Protein AF-0000000080771572 (afdb_homodimer)

Secondary structure (DSSP, 8-state):
-------HHHHHHHHHHHHHHHHHHHHHHHHHHHHHHHHHHHHHHHHHHHHHHHHHHHHHHHHHHTTSS-HHHHHHHHHHHHHH-EETTTEEEEEE-TT-BEEEESS-GGGTT-B-TT-B-TTS-BHHHHHHHHHTSTTSEEEEEEEEPPTT-SS-EEEEEEEEE-SSS--EEEEEEE-HHHHHHHHHHHHHHHHHHHHHHHHHHHHHHHHHHHHHHHHSS-HHHHHHHHHHHHTTB-SSPP-PPTT-TTSHHHHHHHHHHHHHHHHHHHHHHHHHHHHHHHHHHHHHHHHHHHHHHHHHHHHHHHHHHHHHHHHHHHHHHHHHHHHHHHHHHHHHHHHHHHHHHHHHHHHHHHHHHHHHHHHHHHHHHHHHHHHHHHHHHHHHHHHHHHHHHHHHHHHHHHTGGGGHHHHHHHHHHHHHHHHHHHHHHHHHHHHHHHHHHHHHHHHHHHHHHHHHHHHHHHHHHHHHHHHHHHHHHHHHHHHHHHHHHHHHHHHHHHHHHHHHHHHHHHHHHHHHHHHHHHHHHHHHHHHHHHHHHHHHHT-B---/-------HHHHHHHHHHHHHHHHHHHHHHHHHHHHHHHHHHHHHHHHHHHHHHHHHHHHHHHHHHTTSS-HHHHHHHHHHHHHH-EETTTEEEEEE-TT-BEEEESS-GGGTT-B-TT-B-TTS-BHHHHHHHHHTSTTSEEEEEEEEPPTT-SS-EEEEEEEEE-TTT--EEEEEEE-HHHHHHHHHHHHHHHHHHHHHHHHHHHHHHHHHHHHHHHHTS-HHHHHHHHHHHHTTB-SS---PPTT-TTSHHHHHHHHHHHHHHHHHHHHHHHHHHHHHHHHHHHHHHHHHHHHHHHHHHHHHHHHHHHHHHHHHHHHHHHHHHHHHHHHHHHHHHHHHHHHHHHHHHHHHHHHHHHHHHHHHHHHHHHHHHHHHHHHHHHHHHHHHHHHHHHHHHHHHHHTGGGGHHHHHHHHHHHHHHHHHHHHHHHHHHHHHHHHHHHHHHHHHHHHHHHHHHHHHHHHHHHHHHHHHHHHHHHHHHHHHHHHHHHHHHHHHHHHHHHHHHHHHHHHHHHHHHHHHHHHHHHHHHHHHHHHHHHHHHT-B---

Sequence (1094 aa):
MANAGLSLKTRLIGLMALVVVVVCGLGVVSVYNQRQVMLKDRQDKVRNLVQSAVGLVSSYEKMVESGKIGEADAKRMLSKALSAMHYEKADYFFAYDADWNYVAHGAKPELIGKNLAGVKDPNGVELKTLFQNAISSPGGGGYGEYVWSKPGFDQPQPKISYVTTTPKWHWIVGTGIYLDDVAAAFRHELLWLGGVLAAALLVLLGMGGMILRNVLSQLGGDPQDTVAVVKRIAAGHLDEEVAVKEGDGDSLMSAVGAMQRELERLVRDIIAGANQLSQVSSKVTGEAEAVGRGSEQQSAAATAMAASIEQLTVSVNHISDRSQDARNLANESGTLSKSGGAVIAEAVSEMRRINDAVDQTSGIITSLADKTQTISSIMQVIKDIADQTNLLALNAAIEAARAGEMGRGFAVVADEVRKLSERTAQATQEIASMIQDVQQGAEHSRHSMEEAVGRVKAGLDLAEQAGSEIARIQDSANGVVAVIGDISHALQEQSAASQAIAQHVEQIAHSATSNASASQSASQAIHNMHQLAANLRQLVSRFSVRGMANAGLSLKTRLIGLMALVVVVVCGLGVVSVYNQRQVMLKDRQDKVRNLVQSAVGLVSSYEKMVESGKIGEADAKRMLSKALSAMHYEKADYFFAYDADWNYVAHGAKPELIGKNLAGVKDPNGVELKTLFQNAISSPGGGGYGEYVWSKPGFDQPQPKISYVTTTPKWHWIVGTGIYLDDVAAAFRHELLWLGGVLAAALLVLLGMGGMILRNVLSQLGGDPQDTVAVVKRIAAGHLDEEVAVKEGDGDSLMSAVGAMQRELERLVRDIIAGANQLSQVSSKVTGEAEAVGRGSEQQSAAATAMAASIEQLTVSVNHISDRSQDARNLANESGTLSKSGGAVIAEAVSEMRRINDAVDQTSGIITSLADKTQTISSIMQVIKDIADQTNLLALNAAIEAARAGEMGRGFAVVADEVRKLSERTAQATQEIASMIQDVQQGAEHSRHSMEEAVGRVKAGLDLAEQAGSEIARIQDSANGVVAVIGDISHALQEQSAASQAIAQHVEQIAHSATSNASASQSASQAIHNMHQLAANLRQLVSRFSVRG

Structure (mmCIF, N/CA/C/O backbone):
data_AF-0000000080771572-model_v1
#
loop_
_entity.id
_entity.type
_entity.pdbx_description
1 polymer 'Probable methyl-accepting chemotaxis transducer'
#
loop_
_atom_site.group_PDB
_atom_site.id
_atom_site.type_symbol
_atom_site.label_atom_id
_atom_site.label_alt_id
_atom_site.label_comp_id
_atom_site.label_asym_id
_atom_site.label_entity_id
_atom_site.label_seq_id
_atom_site.pdbx_PDB_ins_code
_atom_site.Cartn_x
_atom_site.Cartn_y
_atom_site.Cartn_z
_atom_site.occupancy
_atom_site.B_iso_or_equiv
_atom_site.auth_seq_id
_atom_site.auth_comp_id
_atom_site.auth_asym_id
_atom_site.auth_atom_id
_atom_site.pdbx_PDB_model_num
ATOM 1 N N . MET A 1 1 ? 6.926 -69.938 -9.812 1 23.3 1 MET A N 1
ATOM 2 C CA . MET A 1 1 ? 8.086 -69.125 -10.086 1 23.3 1 MET A CA 1
ATOM 3 C C . MET A 1 1 ? 7.922 -68.375 -11.406 1 23.3 1 MET A C 1
ATOM 5 O O . MET A 1 1 ? 7.836 -69 -12.469 1 23.3 1 MET A O 1
ATOM 9 N N . ALA A 1 2 ? 7.09 -67.312 -11.414 1 39.38 2 ALA A N 1
ATOM 10 C CA . ALA A 1 2 ? 6.578 -66.188 -12.203 1 39.38 2 ALA A CA 1
ATOM 11 C C . ALA A 1 2 ? 7.668 -65.625 -13.102 1 39.38 2 ALA A C 1
ATOM 13 O O . ALA A 1 2 ? 8.578 -64.938 -12.625 1 39.38 2 ALA A O 1
ATOM 14 N N . ASN A 1 3 ? 8.328 -66.312 -13.953 1 34.78 3 ASN A N 1
ATOM 15 C CA . ASN A 1 3 ? 9.562 -66 -14.656 1 34.78 3 ASN A CA 1
ATOM 16 C C . ASN A 1 3 ? 9.461 -64.625 -15.352 1 34.78 3 ASN A C 1
ATOM 18 O O . ASN A 1 3 ? 8.789 -64.5 -16.375 1 34.78 3 ASN A O 1
ATOM 22 N N . ALA A 1 4 ? 9.469 -63.406 -14.93 1 49.19 4 ALA A N 1
ATOM 23 C CA . ALA A 1 4 ? 9.281 -61.969 -14.734 1 49.19 4 ALA A CA 1
ATOM 24 C C . ALA A 1 4 ? 10.016 -61.188 -15.812 1 49.19 4 ALA A C 1
ATOM 26 O O . ALA A 1 4 ? 9.539 -60.125 -16.234 1 49.19 4 ALA A O 1
ATOM 27 N N . GLY A 1 5 ? 11.336 -61.5 -16.156 1 52.34 5 GLY A N 1
ATOM 28 C CA . GLY A 1 5 ? 12.312 -60.594 -16.719 1 52.34 5 GLY A CA 1
ATOM 29 C C . GLY A 1 5 ? 12.391 -60.656 -18.234 1 52.34 5 GLY A C 1
ATOM 30 O O . GLY A 1 5 ? 13.195 -59.969 -18.859 1 52.34 5 GLY A O 1
ATOM 31 N N . LEU A 1 6 ? 11.836 -61.531 -18.891 1 59.91 6 LEU A N 1
ATOM 32 C CA . LEU A 1 6 ? 12.203 -61.594 -20.297 1 59.91 6 LEU A CA 1
ATOM 33 C C . LEU A 1 6 ? 11.375 -60.656 -21.141 1 59.91 6 LEU A C 1
ATOM 35 O O . LEU A 1 6 ? 10.172 -60.469 -20.891 1 59.91 6 LEU A O 1
ATOM 39 N N . SER A 1 7 ? 12.078 -60.031 -22.047 1 69.38 7 SER A N 1
ATOM 40 C CA . SER A 1 7 ? 11.469 -59.062 -22.969 1 69.38 7 SER A CA 1
ATOM 41 C C . SER A 1 7 ? 10.406 -59.75 -23.828 1 69.38 7 SER A C 1
ATOM 43 O O . SER A 1 7 ? 10.398 -60.969 -23.969 1 69.38 7 SER A O 1
ATOM 45 N N . LEU A 1 8 ? 9.352 -59.125 -24.141 1 73.12 8 LEU A N 1
ATOM 46 C CA . LEU A 1 8 ? 8.328 -59.625 -25.062 1 73.12 8 LEU A CA 1
ATOM 47 C C . LEU A 1 8 ? 8.969 -60.25 -26.281 1 73.12 8 LEU A C 1
ATOM 49 O O . LEU A 1 8 ? 8.5 -61.281 -26.766 1 73.12 8 LEU A O 1
ATOM 53 N N . LYS A 1 9 ? 10.031 -59.719 -26.719 1 72.69 9 LYS A N 1
ATOM 54 C CA . LYS A 1 9 ? 10.758 -60.281 -27.859 1 72.69 9 LYS A CA 1
ATOM 55 C C . LYS A 1 9 ? 11.281 -61.656 -27.562 1 72.69 9 LYS A C 1
ATOM 57 O O . LYS A 1 9 ? 11.109 -62.594 -28.375 1 72.69 9 LYS A O 1
ATOM 62 N N . THR A 1 10 ? 11.805 -61.781 -26.422 1 75 10 THR A N 1
ATOM 63 C CA . THR A 1 10 ? 12.398 -63.062 -26.062 1 75 10 THR A CA 1
ATOM 64 C C . THR A 1 10 ? 11.312 -64.125 -25.875 1 75 10 THR A C 1
ATOM 66 O O . THR A 1 10 ? 11.492 -65.312 -26.266 1 75 10 THR A O 1
ATOM 69 N N . ARG A 1 11 ? 10.234 -63.594 -25.391 1 73.81 11 ARG A N 1
ATOM 70 C CA . ARG A 1 11 ? 9.156 -64.562 -25.141 1 73.81 11 ARG A CA 1
ATOM 71 C C . ARG A 1 11 ? 8.523 -65 -26.453 1 73.81 11 ARG A C 1
ATOM 73 O O . ARG A 1 11 ? 8.211 -66.188 -26.625 1 73.81 11 ARG A O 1
ATOM 80 N N . LEU A 1 12 ? 8.414 -64.125 -27.312 1 74.88 12 LEU A N 1
ATOM 81 C CA . LEU A 1 12 ? 7.809 -64.438 -28.594 1 74.88 12 LEU A CA 1
ATOM 82 C C . LEU A 1 12 ? 8.75 -65.312 -29.438 1 74.88 12 LEU A C 1
ATOM 84 O O . LEU A 1 12 ? 8.305 -66.25 -30.094 1 74.88 12 LEU A O 1
ATOM 88 N N . ILE A 1 13 ? 9.969 -65 -29.328 1 75.25 13 ILE A N 1
ATOM 89 C CA . ILE A 1 13 ? 10.961 -65.812 -30.031 1 75.25 13 ILE A CA 1
ATOM 90 C C . ILE A 1 13 ? 11.008 -67.188 -29.438 1 75.25 13 ILE A C 1
ATOM 92 O O . ILE A 1 13 ? 11.125 -68.188 -30.172 1 75.25 13 ILE A O 1
ATOM 96 N N . GLY A 1 14 ? 10.898 -67.25 -28.141 1 74.25 14 GLY A N 1
ATOM 97 C CA . GLY A 1 14 ? 10.852 -68.562 -27.5 1 74.25 14 GLY A CA 1
ATOM 98 C C . GLY A 1 14 ? 9.672 -69.375 -27.938 1 74.25 14 GLY A C 1
ATOM 99 O O . GLY A 1 14 ? 9.812 -70.625 -28.172 1 74.25 14 GLY A O 1
ATOM 100 N N . LEU A 1 15 ? 8.617 -68.688 -28.047 1 74.81 15 LEU A N 1
ATOM 101 C CA . LEU A 1 15 ? 7.418 -69.438 -28.5 1 74.81 15 LEU A CA 1
ATOM 102 C C . LEU A 1 15 ? 7.59 -69.938 -29.938 1 74.81 15 LEU A C 1
ATOM 104 O O . LEU A 1 15 ? 7.207 -71.062 -30.25 1 74.81 15 LEU A O 1
ATOM 108 N N . MET A 1 16 ? 8.172 -69.125 -30.734 1 75.38 16 MET A N 1
ATOM 109 C CA . MET A 1 16 ? 8.406 -69.5 -32.125 1 75.38 16 MET A CA 1
ATOM 110 C C . MET A 1 16 ? 9.383 -70.625 -32.219 1 75.38 16 MET A C 1
ATOM 112 O O . MET A 1 16 ? 9.18 -71.562 -33 1 75.38 16 MET A O 1
ATOM 116 N N . ALA A 1 17 ? 10.367 -70.625 -31.406 1 75.81 17 ALA A N 1
ATOM 117 C CA . ALA A 1 17 ? 11.359 -71.688 -31.391 1 75.81 17 ALA A CA 1
ATOM 118 C C . ALA A 1 17 ? 10.727 -73 -30.938 1 75.81 17 ALA A C 1
ATOM 120 O O . ALA A 1 17 ? 11.016 -74.062 -31.5 1 75.81 17 ALA A O 1
ATOM 121 N N . LEU A 1 18 ? 9.883 -72.875 -30.062 1 76.25 18 LEU A N 1
ATOM 122 C CA . LEU A 1 18 ? 9.211 -74.062 -29.547 1 76.25 18 LEU A CA 1
ATOM 123 C C . LEU A 1 18 ? 8.328 -74.688 -30.625 1 76.25 18 LEU A C 1
ATOM 125 O O . LEU A 1 18 ? 8.281 -75.938 -30.766 1 76.25 18 LEU A O 1
ATOM 129 N N . VAL A 1 19 ? 7.668 -73.875 -31.344 1 75.19 19 VAL A N 1
ATOM 130 C CA . VAL A 1 19 ? 6.801 -74.312 -32.438 1 75.19 19 VAL A CA 1
ATOM 131 C C . VAL A 1 19 ? 7.633 -75.062 -33.469 1 75.19 19 VAL A C 1
ATOM 133 O O . VAL A 1 19 ? 7.246 -76.125 -33.969 1 75.19 19 VAL A O 1
ATOM 136 N N . VAL A 1 20 ? 8.812 -74.562 -33.75 1 75.56 20 VAL A N 1
ATOM 137 C CA . VAL A 1 20 ? 9.695 -75.125 -34.75 1 75.56 20 VAL A CA 1
ATOM 138 C C . VAL A 1 20 ? 10.172 -76.5 -34.281 1 75.56 20 VAL A C 1
ATOM 140 O O . VAL A 1 20 ? 10.188 -77.5 -35.062 1 75.56 20 VAL A O 1
ATOM 143 N N . VAL A 1 21 ? 10.422 -76.625 -33.062 1 77 21 VAL A N 1
ATOM 144 C CA . VAL A 1 21 ? 10.938 -77.875 -32.5 1 77 21 VAL A CA 1
ATOM 145 C C . VAL A 1 21 ? 9.852 -78.938 -32.531 1 77 21 VAL A C 1
ATOM 147 O O . VAL A 1 21 ? 10.117 -80.125 -32.875 1 77 21 VAL A O 1
ATOM 150 N N . VAL A 1 22 ? 8.648 -78.5 -32.25 1 74.56 22 VAL A N 1
ATOM 151 C CA . VAL A 1 22 ? 7.543 -79.438 -32.219 1 74.56 22 VAL A CA 1
ATOM 152 C C . VAL A 1 22 ? 7.219 -79.938 -33.625 1 74.56 22 VAL A C 1
ATOM 154 O O . VAL A 1 22 ? 7.035 -81.125 -33.844 1 74.56 22 VAL A O 1
ATOM 157 N N . VAL A 1 23 ? 7.227 -79 -34.531 1 74.06 23 VAL A N 1
ATOM 158 C CA . VAL A 1 23 ? 6.887 -79.375 -35.906 1 74.06 23 VAL A CA 1
ATOM 159 C C . VAL A 1 23 ? 7.984 -80.25 -36.531 1 74.06 23 VAL A C 1
ATOM 161 O O . VAL A 1 23 ? 7.699 -81.25 -37.188 1 74.06 23 VAL A O 1
ATOM 164 N N . CYS A 1 24 ? 9.25 -79.938 -36.219 1 75.38 24 CYS A N 1
ATOM 165 C CA . CYS A 1 24 ? 10.375 -80.688 -36.688 1 75.38 24 CYS A CA 1
ATOM 166 C C . CYS A 1 24 ? 10.391 -82.062 -36.031 1 75.38 24 CYS A C 1
ATOM 168 O O . CYS A 1 24 ? 10.641 -83.062 -36.719 1 75.38 24 CYS A O 1
ATOM 170 N N . GLY A 1 25 ? 10.094 -82.125 -34.812 1 76.31 25 GLY A N 1
ATOM 171 C CA . GLY A 1 25 ? 10.039 -83.438 -34.125 1 76.31 25 GLY A CA 1
ATOM 172 C C . GLY A 1 25 ? 8.969 -84.375 -34.656 1 76.31 25 GLY A C 1
ATOM 173 O O . GLY A 1 25 ? 9.219 -85.562 -34.875 1 76.31 25 GLY A O 1
ATOM 174 N N . LEU A 1 26 ? 7.891 -83.75 -35 1 74.31 26 LEU A N 1
ATOM 175 C CA . LEU A 1 26 ? 6.797 -84.5 -35.594 1 74.31 26 LEU A CA 1
ATOM 176 C C . LEU A 1 26 ? 7.168 -85.062 -36.969 1 74.31 26 LEU A C 1
ATOM 178 O O . LEU A 1 26 ? 6.828 -86.188 -37.312 1 74.31 26 LEU A O 1
ATOM 182 N N . GLY A 1 27 ? 7.875 -84.188 -37.656 1 73.56 27 GLY A N 1
ATOM 183 C CA . GLY A 1 27 ? 8.328 -84.625 -38.969 1 73.56 27 GLY A CA 1
ATOM 184 C C . GLY A 1 27 ? 9.305 -85.75 -38.938 1 73.56 27 GLY A C 1
ATOM 185 O O . GLY A 1 27 ? 9.156 -86.688 -39.719 1 73.56 27 GLY A O 1
ATOM 186 N N . VAL A 1 28 ? 10.172 -85.812 -38 1 76.31 28 VAL A N 1
ATOM 187 C CA . VAL A 1 28 ? 11.203 -86.812 -37.875 1 76.31 28 VAL A CA 1
ATOM 188 C C . VAL A 1 28 ? 10.578 -88.125 -37.438 1 76.31 28 VAL A C 1
ATOM 190 O O . VAL A 1 28 ? 10.891 -89.188 -38 1 76.31 28 VAL A O 1
ATOM 193 N N . VAL A 1 29 ? 9.672 -88.062 -36.594 1 76.06 29 VAL A N 1
ATOM 194 C CA . VAL A 1 29 ? 9.031 -89.25 -36.094 1 76.06 29 VAL A CA 1
ATOM 195 C C . VAL A 1 29 ? 8.188 -89.875 -37.188 1 76.06 29 VAL A C 1
ATOM 197 O O . VAL A 1 29 ? 8.18 -91.125 -37.344 1 76.06 29 VAL A O 1
ATOM 200 N N . SER A 1 30 ? 7.625 -89 -37.969 1 74.88 30 SER A N 1
ATOM 201 C CA . SER A 1 30 ? 6.762 -89.5 -39.062 1 74.88 30 SER A CA 1
ATOM 202 C C . SER A 1 30 ? 7.566 -90.25 -40.125 1 74.88 30 SER A C 1
ATOM 204 O O . SER A 1 30 ? 7.168 -91.312 -40.562 1 74.88 30 SER A O 1
ATOM 206 N N . VAL A 1 31 ? 8.75 -89.75 -40.406 1 75.44 31 VAL A N 1
ATOM 207 C CA . VAL A 1 31 ? 9.578 -90.375 -41.438 1 75.44 31 VAL A CA 1
ATOM 208 C C . VAL A 1 31 ? 10.195 -91.625 -40.938 1 75.44 31 VAL A C 1
ATOM 210 O O . VAL A 1 31 ? 10.281 -92.625 -41.656 1 75.44 31 VAL A O 1
ATOM 213 N N . TYR A 1 32 ? 10.516 -91.625 -39.688 1 77.88 32 TYR A N 1
ATOM 214 C CA . TYR A 1 32 ? 11.125 -92.812 -39.094 1 77.88 32 TYR A CA 1
ATOM 215 C C . TYR A 1 32 ? 10.133 -94 -39.031 1 77.88 32 TYR A C 1
ATOM 217 O O . TYR A 1 32 ? 10.461 -95.125 -39.406 1 77.88 32 TYR A O 1
ATOM 225 N N . ASN A 1 33 ? 8.945 -93.625 -38.688 1 76.62 33 ASN A N 1
ATOM 226 C CA . ASN A 1 33 ? 7.91 -94.688 -38.594 1 76.62 33 ASN A CA 1
ATOM 227 C C . ASN A 1 33 ? 7.551 -95.25 -39.969 1 76.62 33 ASN A C 1
ATOM 229 O O . ASN A 1 33 ? 7.309 -96.438 -40.125 1 76.62 33 ASN A O 1
ATOM 233 N N . GLN A 1 34 ? 7.625 -94.5 -40.906 1 75.62 34 GLN A N 1
ATOM 234 C CA . GLN A 1 34 ? 7.305 -94.875 -42.281 1 75.62 34 GLN A CA 1
ATOM 235 C C . GLN A 1 34 ? 8.359 -95.875 -42.812 1 75.62 34 GLN A C 1
ATOM 237 O O . GLN A 1 34 ? 8.023 -96.875 -43.469 1 75.62 34 GLN A O 1
ATOM 242 N N . ARG A 1 35 ? 9.547 -95.562 -42.469 1 79.06 35 ARG A N 1
ATOM 243 C CA . ARG A 1 35 ? 10.641 -96.438 -42.906 1 79.06 35 ARG A CA 1
ATOM 244 C C . ARG A 1 35 ? 10.547 -97.812 -42.281 1 79.06 35 ARG A C 1
ATOM 246 O O . ARG A 1 35 ? 10.734 -98.812 -42.969 1 79.06 35 ARG A O 1
ATOM 253 N N . GLN A 1 36 ? 10.133 -97.875 -41.094 1 79.69 36 GLN A N 1
ATOM 254 C CA . GLN A 1 36 ? 10.047 -99.125 -40.406 1 79.69 36 GLN A CA 1
ATOM 255 C C . GLN A 1 36 ? 8.922 -100 -40.938 1 79.69 36 GLN A C 1
ATOM 257 O O . GLN A 1 36 ? 9.086 -101.188 -41.125 1 79.69 36 GLN A O 1
ATOM 262 N N . VAL A 1 37 ? 7.914 -99.312 -41.281 1 78.94 37 VAL A N 1
ATOM 263 C CA . VAL A 1 37 ? 6.754 -100 -41.812 1 78.94 37 VAL A CA 1
ATOM 264 C C . VAL A 1 37 ? 7.059 -100.562 -43.188 1 78.94 37 VAL A C 1
ATOM 266 O O . VAL A 1 37 ? 6.727 -101.688 -43.5 1 78.94 37 VAL A O 1
ATOM 269 N N . MET A 1 38 ? 7.758 -99.875 -43.969 1 81.44 38 MET A N 1
ATOM 270 C CA . MET A 1 38 ? 8.109 -100.25 -45.344 1 81.44 38 MET A CA 1
ATOM 271 C C . MET A 1 38 ? 9.055 -101.438 -45.312 1 81.44 38 MET A C 1
ATOM 273 O O . MET A 1 38 ? 8.883 -102.375 -46.094 1 81.44 38 MET A O 1
ATOM 277 N N . LEU A 1 39 ? 9.953 -101.438 -44.375 1 84.75 39 LEU A N 1
ATOM 278 C CA . LEU A 1 39 ? 10.914 -102.562 -44.281 1 84.75 39 LEU A CA 1
ATOM 279 C C . LEU A 1 39 ? 10.242 -103.812 -43.812 1 84.75 39 LEU A C 1
ATOM 281 O O . LEU A 1 39 ? 10.516 -104.938 -44.312 1 84.75 39 LEU A O 1
ATOM 285 N N . LYS A 1 40 ? 9.367 -103.688 -42.938 1 86.31 40 LYS A N 1
ATOM 286 C CA . LYS A 1 40 ? 8.648 -104.812 -42.438 1 86.31 40 LYS A CA 1
ATOM 287 C C . LYS A 1 40 ? 7.766 -105.5 -43.5 1 86.31 40 LYS A C 1
ATOM 289 O O . LYS A 1 40 ? 7.695 -106.688 -43.625 1 86.31 40 LYS A O 1
ATOM 294 N N . ASP A 1 41 ? 7.258 -104.625 -44.25 1 84.75 41 ASP A N 1
ATOM 295 C CA . ASP A 1 41 ? 6.395 -105.062 -45.312 1 84.75 41 ASP A CA 1
ATOM 296 C C . ASP A 1 41 ? 7.199 -105.875 -46.375 1 84.75 41 ASP A C 1
ATOM 298 O O . ASP A 1 41 ? 6.75 -106.875 -46.875 1 84.75 41 ASP A O 1
ATOM 302 N N . ARG A 1 42 ? 8.383 -105.438 -46.594 1 87.06 42 ARG A N 1
ATOM 303 C CA . ARG A 1 42 ? 9.258 -106.125 -47.562 1 87.06 42 ARG A CA 1
ATOM 304 C C . ARG A 1 42 ? 9.734 -107.438 -47.031 1 87.06 42 ARG A C 1
ATOM 306 O O . ARG A 1 42 ? 9.797 -108.438 -47.75 1 87.06 42 ARG A O 1
ATOM 313 N N . GLN A 1 43 ? 9.945 -107.5 -45.844 1 90.12 43 GLN A N 1
ATOM 314 C CA . GLN A 1 43 ? 10.367 -108.75 -45.188 1 90.12 43 GLN A CA 1
ATOM 315 C C . GLN A 1 43 ? 9.25 -109.812 -45.219 1 90.12 43 GLN A C 1
ATOM 317 O O . GLN A 1 43 ? 9.484 -110.938 -45.562 1 90.12 43 GLN A O 1
ATOM 322 N N . ASP A 1 44 ? 8.133 -109.25 -44.969 1 89.5 44 ASP A N 1
ATOM 323 C CA . ASP A 1 44 ? 6.996 -110.188 -44.969 1 89.5 44 ASP A CA 1
ATOM 324 C C . ASP A 1 44 ? 6.75 -110.75 -46.375 1 89.5 44 ASP A C 1
ATOM 326 O O . ASP A 1 44 ? 6.422 -111.938 -46.531 1 89.5 44 ASP A O 1
ATOM 330 N N . LYS A 1 45 ? 6.969 -109.938 -47.281 1 90.75 45 LYS A N 1
ATOM 331 C CA . LYS A 1 45 ? 6.777 -110.375 -48.688 1 90.75 45 LYS A CA 1
ATOM 332 C C . LYS A 1 45 ? 7.73 -111.5 -49.062 1 90.75 45 LYS A C 1
ATOM 334 O O . LYS A 1 45 ? 7.305 -112.5 -49.594 1 90.75 45 LYS A O 1
ATOM 339 N N . VAL A 1 46 ? 8.938 -111.375 -48.75 1 93 46 VAL A N 1
ATOM 340 C CA . VAL A 1 46 ? 9.953 -112.375 -49.125 1 93 46 VAL A CA 1
ATOM 341 C C . VAL A 1 46 ? 9.711 -113.688 -48.344 1 93 46 VAL A C 1
ATOM 343 O O . VAL A 1 46 ? 9.812 -114.75 -48.906 1 93 46 VAL A O 1
ATOM 346 N N . ARG A 1 47 ? 9.344 -113.562 -47.219 1 94.25 47 ARG A N 1
ATOM 347 C CA . ARG A 1 47 ? 9.055 -114.688 -46.375 1 94.25 47 ARG A CA 1
ATOM 348 C C . ARG A 1 47 ? 7.891 -115.5 -46.969 1 94.25 47 ARG A C 1
ATOM 350 O O . ARG A 1 47 ? 7.973 -116.75 -47.062 1 94.25 47 ARG A O 1
ATOM 357 N N . ASN A 1 48 ? 6.934 -114.75 -47.344 1 93.75 48 ASN A N 1
ATOM 358 C CA . ASN A 1 48 ? 5.742 -115.438 -47.844 1 93.75 48 ASN A CA 1
ATOM 359 C C . ASN A 1 48 ? 6.02 -116.125 -49.188 1 93.75 48 ASN A C 1
ATOM 361 O O . ASN A 1 48 ? 5.496 -117.188 -49.469 1 93.75 48 ASN A O 1
ATOM 365 N N . LEU A 1 49 ? 6.84 -115.562 -49.906 1 94.56 49 LEU A N 1
ATOM 366 C CA . LEU A 1 49 ? 7.242 -116.188 -51.188 1 94.56 49 LEU A CA 1
ATOM 367 C C . LEU A 1 49 ? 7.996 -117.5 -50.969 1 94.56 49 LEU A C 1
ATOM 369 O O . LEU A 1 49 ? 7.699 -118.5 -51.625 1 94.56 49 LEU A O 1
ATOM 373 N N . VAL A 1 50 ? 8.82 -117.5 -50.062 1 95.12 50 VAL A N 1
ATOM 374 C CA . VAL A 1 50 ? 9.633 -118.688 -49.781 1 95.12 50 VAL A CA 1
ATOM 375 C C . VAL A 1 50 ? 8.758 -119.75 -49.156 1 95.12 50 VAL A C 1
ATOM 377 O O . VAL A 1 50 ? 8.883 -120.938 -49.531 1 95.12 50 VAL A O 1
ATOM 380 N N . GLN A 1 51 ? 7.895 -119.375 -48.344 1 93.5 51 GLN A N 1
ATOM 381 C CA . GLN A 1 51 ? 6.984 -120.312 -47.719 1 93.5 51 GLN A CA 1
ATOM 382 C C . GLN A 1 51 ? 6.141 -121 -48.781 1 93.5 51 GLN A C 1
ATOM 384 O O . GLN A 1 51 ? 5.91 -122.25 -48.688 1 93.5 51 GLN A O 1
ATOM 389 N N . SER A 1 52 ? 5.785 -120.312 -49.688 1 92.5 52 SER A N 1
ATOM 390 C CA . SER A 1 52 ? 5.023 -120.875 -50.781 1 92.5 52 SER A CA 1
ATOM 391 C C . SER A 1 52 ? 5.859 -121.875 -51.562 1 92.5 52 SER A C 1
ATOM 393 O O . SER A 1 52 ? 5.379 -122.938 -51.938 1 92.5 52 SER A O 1
ATOM 395 N N . ALA A 1 53 ? 7.051 -121.562 -51.781 1 93.81 53 ALA A N 1
ATOM 396 C CA . ALA A 1 53 ? 7.957 -122.438 -52.531 1 93.81 53 ALA A CA 1
ATOM 397 C C . ALA A 1 53 ? 8.242 -123.688 -51.75 1 93.81 53 ALA A C 1
ATOM 399 O O . ALA A 1 53 ? 8.328 -124.812 -52.312 1 93.81 53 ALA A O 1
ATOM 400 N N . VAL A 1 54 ? 8.336 -123.562 -50.531 1 93.88 54 VAL A N 1
ATOM 401 C CA . VAL A 1 54 ? 8.578 -124.75 -49.656 1 93.88 54 VAL A CA 1
ATOM 402 C C . VAL A 1 54 ? 7.367 -125.688 -49.688 1 93.88 54 VAL A C 1
ATOM 404 O O . VAL A 1 54 ? 7.512 -126.875 -49.656 1 93.88 54 VAL A O 1
ATOM 407 N N . GLY A 1 55 ? 6.23 -125.062 -49.719 1 90.06 55 GLY A N 1
ATOM 408 C CA . GLY A 1 55 ? 5.027 -125.875 -49.875 1 90.06 55 GLY A CA 1
ATOM 409 C C . GLY A 1 55 ? 5.051 -126.688 -51.125 1 90.06 55 GLY A C 1
ATOM 410 O O . GLY A 1 55 ? 4.617 -127.875 -51.125 1 90.06 55 GLY A O 1
ATOM 411 N N . LEU A 1 56 ? 5.66 -126.188 -52.125 1 91.31 56 LEU A N 1
ATOM 412 C CA . LEU A 1 56 ? 5.836 -126.875 -53.375 1 91.31 56 LEU A CA 1
ATOM 413 C C . LEU A 1 56 ? 6.797 -128.125 -53.219 1 91.31 56 LEU A C 1
ATOM 415 O O . LEU A 1 56 ? 6.488 -129.25 -53.594 1 91.31 56 LEU A O 1
ATOM 419 N N . VAL A 1 57 ? 7.836 -127.875 -52.594 1 93 57 VAL A N 1
ATOM 420 C CA . VAL A 1 57 ? 8.844 -128.875 -52.375 1 93 57 VAL A CA 1
ATOM 421 C C . VAL A 1 57 ? 8.266 -130 -51.5 1 93 57 VAL A C 1
ATOM 423 O O . VAL A 1 57 ? 8.445 -131.125 -51.781 1 93 57 VAL A O 1
ATOM 426 N N . SER A 1 58 ? 7.59 -129.625 -50.562 1 91.94 58 SER A N 1
ATOM 427 C CA . SER A 1 58 ? 6.992 -130.625 -49.625 1 91.94 58 SER A CA 1
ATOM 428 C C . SER A 1 58 ? 5.977 -131.5 -50.344 1 91.94 58 SER A C 1
ATOM 430 O O . SER A 1 58 ? 5.848 -132.625 -50 1 91.94 58 SER A O 1
ATOM 432 N N . SER A 1 59 ? 5.367 -130.875 -51.25 1 91.19 59 SER A N 1
ATOM 433 C CA . SER A 1 59 ? 4.41 -131.75 -52 1 91.19 59 SER A CA 1
ATOM 434 C C . SER A 1 59 ? 5.113 -132.75 -52.812 1 91.19 59 SER A C 1
ATOM 436 O O . SER A 1 59 ? 4.625 -133.875 -52.906 1 91.19 59 SER A O 1
ATOM 438 N N . TYR A 1 60 ? 6.227 -132.5 -53.281 1 92.12 60 TYR A N 1
ATOM 439 C CA . TYR A 1 60 ? 7.012 -133.5 -54.031 1 92.12 60 TYR A CA 1
ATOM 440 C C . TYR A 1 60 ? 7.629 -134.5 -53.125 1 92.12 60 TYR A C 1
ATOM 442 O O . TYR A 1 60 ? 7.703 -135.75 -53.438 1 92.12 60 TYR A O 1
ATOM 450 N N . GLU A 1 61 ? 7.941 -134.125 -51.969 1 93 61 GLU A N 1
ATOM 451 C CA . GLU A 1 61 ? 8.445 -135 -50.969 1 93 61 GLU A CA 1
ATOM 452 C C . GLU A 1 61 ? 7.387 -136 -50.594 1 93 61 GLU A C 1
ATOM 454 O O . GLU A 1 61 ? 7.684 -137.25 -50.469 1 93 61 GLU A O 1
ATOM 459 N N . LYS A 1 62 ? 6.281 -135.625 -50.562 1 91.06 62 LYS A N 1
ATOM 460 C CA . LYS A 1 62 ? 5.172 -136.5 -50.219 1 91.06 62 LYS A CA 1
ATOM 461 C C . LYS A 1 62 ? 4.832 -137.5 -51.344 1 91.06 62 LYS A C 1
ATOM 463 O O . LYS A 1 62 ? 4.512 -138.625 -51.125 1 91.06 62 LYS A O 1
ATOM 468 N N . MET A 1 63 ? 5.031 -137 -52.469 1 90.38 63 MET A N 1
ATOM 469 C CA . MET A 1 63 ? 4.77 -137.75 -53.625 1 90.38 63 MET A CA 1
ATOM 470 C C . MET A 1 63 ? 5.809 -138.875 -53.75 1 90.38 63 MET A C 1
ATOM 472 O O . MET A 1 63 ? 5.484 -140 -54.125 1 90.38 63 MET A O 1
ATOM 476 N N . VAL A 1 64 ? 6.938 -138.625 -53.406 1 92.19 64 VAL A N 1
ATOM 477 C CA . VAL A 1 64 ? 8.008 -139.625 -53.406 1 92.19 64 VAL A CA 1
ATOM 478 C C . VAL A 1 64 ? 7.789 -140.625 -52.281 1 92.19 64 VAL A C 1
ATOM 480 O O . VAL A 1 64 ? 7.965 -141.875 -52.5 1 92.19 64 VAL A O 1
ATOM 483 N N . GLU A 1 65 ? 7.359 -140.25 -51.25 1 92 65 GLU A N 1
ATOM 484 C CA . GLU A 1 65 ? 7.098 -141.125 -50.094 1 92 65 GLU A CA 1
ATOM 485 C C . GLU A 1 65 ? 5.938 -142 -50.375 1 92 65 GLU A C 1
ATOM 487 O O . GLU A 1 65 ? 5.941 -143.25 -49.938 1 92 65 GLU A O 1
ATOM 492 N N . SER A 1 66 ? 5.078 -141.625 -51.188 1 89.94 66 SER A N 1
ATOM 493 C CA . SER A 1 66 ? 3.906 -142.375 -51.5 1 89.94 66 SER A CA 1
ATOM 494 C C . SER A 1 66 ? 4.16 -143.25 -52.719 1 89.94 66 SER A C 1
ATOM 496 O O . SER A 1 66 ? 3.283 -144.125 -53.125 1 89.94 66 SER A O 1
ATOM 498 N N . GLY A 1 67 ? 5.312 -143.25 -53.438 1 86.44 67 GLY A N 1
ATOM 499 C CA . GLY A 1 67 ? 5.73 -144 -54.5 1 86.44 67 GLY A CA 1
ATOM 500 C C . GLY A 1 67 ? 5.184 -143.625 -55.844 1 86.44 67 GLY A C 1
ATOM 501 O O . GLY A 1 67 ? 5.254 -144.375 -56.844 1 86.44 67 GLY A O 1
ATOM 502 N N . LYS A 1 68 ? 4.699 -142.625 -55.969 1 85 68 LYS A N 1
ATOM 503 C CA . LYS A 1 68 ? 4.059 -142.125 -57.188 1 85 68 LYS A CA 1
ATOM 504 C C . LYS A 1 68 ? 5.094 -141.625 -58.219 1 85 68 LYS A C 1
ATOM 506 O O . LYS A 1 68 ? 4.859 -141.75 -59.438 1 85 68 LYS A O 1
ATOM 511 N N . ILE A 1 69 ? 6.293 -141.25 -57.656 1 87.38 69 ILE A N 1
ATOM 512 C CA . ILE A 1 69 ? 7.367 -140.75 -58.562 1 87.38 69 ILE A CA 1
ATOM 513 C C . ILE A 1 69 ? 8.719 -141.125 -57.938 1 87.38 69 ILE A C 1
ATOM 515 O O . ILE A 1 69 ? 8.852 -141.125 -56.688 1 87.38 69 ILE A O 1
ATOM 519 N N . GLY A 1 70 ? 9.664 -141.375 -58.781 1 89.81 70 GLY A N 1
ATOM 520 C CA . GLY A 1 70 ? 11.008 -141.625 -58.281 1 89.81 70 GLY A CA 1
ATOM 521 C C . GLY A 1 70 ? 11.695 -140.5 -57.75 1 89.81 70 GLY A C 1
ATOM 522 O O . GLY A 1 70 ? 11.453 -139.375 -58.25 1 89.81 70 GLY A O 1
ATOM 523 N N . GLU A 1 71 ? 12.484 -140.625 -56.875 1 92.81 71 GLU A N 1
ATOM 524 C CA . GLU A 1 71 ? 13.141 -139.5 -56.219 1 92.81 71 GLU A CA 1
ATOM 525 C C . GLU A 1 71 ? 13.977 -138.625 -57.188 1 92.81 71 GLU A C 1
ATOM 527 O O . GLU A 1 71 ? 13.945 -137.375 -57.156 1 92.81 71 GLU A O 1
ATOM 532 N N . ALA A 1 72 ? 14.719 -139.375 -58.031 1 89.62 72 ALA A N 1
ATOM 533 C CA . ALA A 1 72 ? 15.562 -138.625 -59 1 89.62 72 ALA A CA 1
ATOM 534 C C . ALA A 1 72 ? 14.727 -137.875 -59.969 1 89.62 72 ALA A C 1
ATOM 536 O O . ALA A 1 72 ? 15.07 -136.625 -60.281 1 89.62 72 ALA A O 1
ATOM 537 N N . ASP A 1 73 ? 13.68 -138.25 -60.344 1 89.5 73 ASP A N 1
ATOM 538 C CA . ASP A 1 73 ? 12.797 -137.625 -61.281 1 89.5 73 ASP A CA 1
ATOM 539 C C . ASP A 1 73 ? 12.102 -136.375 -60.594 1 89.5 73 ASP A C 1
ATOM 541 O O . ASP A 1 73 ? 11.961 -135.375 -61.188 1 89.5 73 ASP A O 1
ATOM 545 N N . ALA A 1 74 ? 11.75 -136.75 -59.406 1 91.19 74 ALA A N 1
ATOM 546 C CA . ALA A 1 74 ? 11.102 -135.625 -58.594 1 91.19 74 ALA A CA 1
ATOM 547 C C . ALA A 1 74 ? 12.031 -134.5 -58.406 1 91.19 74 ALA A C 1
ATOM 549 O O . ALA A 1 74 ? 11.617 -133.375 -58.625 1 91.19 74 ALA A O 1
ATOM 550 N N . LYS A 1 75 ? 13.203 -134.75 -58.094 1 93.75 75 LYS A N 1
ATOM 551 C CA . LYS A 1 75 ? 14.18 -133.625 -57.875 1 93.75 75 LYS A CA 1
ATOM 552 C C . LYS A 1 75 ? 14.492 -132.875 -59.156 1 93.75 75 LYS A C 1
ATOM 554 O O . LYS A 1 75 ? 14.672 -131.625 -59.125 1 93.75 75 LYS A O 1
ATOM 559 N N . ARG A 1 76 ? 14.555 -133.625 -60.219 1 89.69 76 ARG A N 1
ATOM 560 C CA . ARG A 1 76 ? 14.797 -133 -61.5 1 89.69 76 ARG A CA 1
ATOM 561 C C . ARG A 1 76 ? 13.633 -132 -61.906 1 89.69 76 ARG A C 1
ATOM 563 O O . ARG A 1 76 ? 13.844 -130.875 -62.375 1 89.69 76 ARG A O 1
ATOM 570 N N . MET A 1 77 ? 12.508 -132.5 -61.656 1 89.19 77 MET A N 1
ATOM 571 C CA . MET A 1 77 ? 11.312 -131.75 -61.969 1 89.19 77 MET A CA 1
ATOM 572 C C . MET A 1 77 ? 11.211 -130.5 -61.094 1 89.19 77 MET A C 1
ATOM 574 O O . MET A 1 77 ? 10.875 -129.375 -61.562 1 89.19 77 MET A O 1
ATOM 578 N N . LEU A 1 78 ? 11.508 -130.75 -59.906 1 92.5 78 LEU A N 1
ATOM 579 C CA . LEU A 1 78 ? 11.453 -129.625 -58.938 1 92.5 78 LEU A CA 1
ATOM 580 C C . LEU A 1 78 ? 12.5 -128.5 -59.281 1 92.5 78 LEU A C 1
ATOM 582 O O . LEU A 1 78 ? 12.234 -127.375 -59.125 1 92.5 78 LEU A O 1
ATOM 586 N N . SER A 1 79 ? 13.641 -129 -59.531 1 93.31 79 SER A N 1
ATOM 587 C CA . SER A 1 79 ? 14.703 -128 -59.906 1 93.31 79 SER A CA 1
ATOM 588 C C . SER A 1 79 ? 14.266 -127.125 -61.062 1 93.31 79 SER A C 1
ATOM 590 O O . SER A 1 79 ? 14.445 -125.938 -61.031 1 93.31 79 SER A O 1
ATOM 592 N N . LYS A 1 80 ? 13.648 -127.75 -62 1 90.5 80 LYS A N 1
ATOM 593 C CA . LYS A 1 80 ? 13.172 -127 -63.156 1 90.5 80 LYS A CA 1
ATOM 594 C C . LYS A 1 80 ? 12.016 -126.062 -62.75 1 90.5 80 LYS A C 1
ATOM 596 O O . LYS A 1 80 ? 11.945 -124.938 -63.219 1 90.5 80 LYS A O 1
ATOM 601 N N . ALA A 1 81 ? 11.195 -126.562 -61.938 1 90.81 81 ALA A N 1
ATOM 602 C CA . ALA A 1 81 ? 10.039 -125.812 -61.5 1 90.81 81 ALA A CA 1
ATOM 603 C C . ALA A 1 81 ? 10.469 -124.562 -60.688 1 90.81 81 ALA A C 1
ATOM 605 O O . ALA A 1 81 ? 10.047 -123.438 -60.969 1 90.81 81 ALA A O 1
ATOM 606 N N . LEU A 1 82 ? 11.281 -124.812 -59.719 1 94 82 LEU A N 1
ATOM 607 C CA . LEU A 1 82 ? 11.758 -123.75 -58.875 1 94 82 LEU A CA 1
ATOM 608 C C . LEU A 1 82 ? 12.508 -122.688 -59.688 1 94 82 LEU A C 1
ATOM 610 O O . LEU A 1 82 ? 12.383 -121.5 -59.469 1 94 82 LEU A O 1
ATOM 614 N N . SER A 1 83 ? 13.273 -123.125 -60.656 1 93.12 83 SER A N 1
ATOM 615 C CA . SER A 1 83 ? 14.039 -122.188 -61.5 1 93.12 83 SER A CA 1
ATOM 616 C C . SER A 1 83 ? 13.133 -121.438 -62.438 1 93.12 83 SER A C 1
ATOM 618 O O . SER A 1 83 ? 13.5 -120.312 -62.875 1 93.12 83 SER A O 1
ATOM 620 N N . ALA A 1 84 ? 11.953 -121.875 -62.594 1 91.12 84 ALA A N 1
ATOM 621 C CA . ALA A 1 84 ? 11.023 -121.25 -63.5 1 91.12 84 ALA A CA 1
ATOM 622 C C . ALA A 1 84 ? 10.125 -120.25 -62.75 1 91.12 84 ALA A C 1
ATOM 624 O O . ALA A 1 84 ? 9.453 -119.438 -63.375 1 91.12 84 ALA A O 1
ATOM 625 N N . MET A 1 85 ? 10.117 -120.312 -61.5 1 91.75 85 MET A N 1
ATOM 626 C CA . MET A 1 85 ? 9.297 -119.438 -60.656 1 91.75 85 MET A CA 1
ATOM 627 C C . MET A 1 85 ? 9.93 -118.062 -60.562 1 91.75 85 MET A C 1
ATOM 629 O O . MET A 1 85 ? 10.891 -117.875 -59.812 1 91.75 85 MET A O 1
ATOM 633 N N . HIS A 1 86 ? 9.398 -117.125 -61.312 1 91.94 86 HIS A N 1
ATOM 634 C CA . HIS A 1 86 ? 9.828 -115.688 -61.281 1 91.94 86 HIS A CA 1
ATOM 635 C C . HIS A 1 86 ? 8.703 -114.812 -60.812 1 91.94 86 HIS A C 1
ATOM 637 O O . HIS A 1 86 ? 7.523 -115.125 -60.938 1 91.94 86 HIS A O 1
ATOM 643 N N . TYR A 1 87 ? 9.125 -113.812 -60.219 1 91 87 TYR A N 1
ATOM 644 C CA . TYR A 1 87 ? 8.172 -112.75 -59.844 1 91 87 TYR A CA 1
ATOM 645 C C . TYR A 1 87 ? 8.781 -111.375 -60 1 91 87 TYR A C 1
ATOM 647 O O . TYR A 1 87 ? 10.008 -111.25 -60.125 1 91 87 TYR A O 1
ATOM 655 N N . GLU A 1 88 ? 7.965 -110.25 -59.969 1 83 88 GLU A N 1
ATOM 656 C CA . GLU A 1 88 ? 8.336 -108.875 -60.156 1 83 88 GLU A CA 1
ATOM 657 C C . GLU A 1 88 ? 9.297 -108.688 -61.312 1 83 88 GLU A C 1
ATOM 659 O O . GLU A 1 88 ? 10.289 -107.938 -61.188 1 83 88 GLU A O 1
ATOM 664 N N . LYS A 1 89 ? 9.227 -109.312 -62.469 1 75 89 LYS A N 1
ATOM 665 C CA . LYS A 1 89 ? 9.93 -109.25 -63.719 1 75 89 LYS A CA 1
ATOM 666 C C . LYS A 1 89 ? 11.227 -110.062 -63.688 1 75 89 LYS A C 1
ATOM 668 O O . LYS A 1 89 ? 11.484 -110.875 -64.562 1 75 89 LYS A O 1
ATOM 673 N N . ALA A 1 90 ? 12.055 -109.688 -62.531 1 80.06 90 ALA A N 1
ATOM 674 C CA . ALA A 1 90 ? 13.344 -110.375 -62.656 1 80.06 90 ALA A CA 1
ATOM 675 C C . ALA A 1 90 ? 13.727 -111.062 -61.344 1 80.06 90 ALA A C 1
ATOM 677 O O . ALA A 1 90 ? 14.836 -111.562 -61.219 1 80.06 90 ALA A O 1
ATOM 678 N N . ASP A 1 91 ? 12.828 -111.188 -60.375 1 90.38 91 ASP A N 1
ATOM 679 C CA . ASP A 1 91 ? 13.172 -111.875 -59.156 1 90.38 91 ASP A CA 1
ATOM 680 C C . ASP A 1 91 ? 12.961 -113.375 -59.281 1 90.38 91 ASP A C 1
ATOM 682 O O . ASP A 1 91 ? 12.164 -113.812 -60.094 1 90.38 91 ASP A O 1
ATOM 686 N N . TYR A 1 92 ? 13.766 -114.125 -58.469 1 92.88 92 TYR A N 1
ATOM 687 C CA . TYR A 1 92 ? 13.828 -115.562 -58.688 1 92.88 92 TYR A CA 1
ATOM 688 C C . TYR A 1 92 ? 14 -116.312 -57.375 1 92.88 92 TYR A C 1
ATOM 690 O O . TYR A 1 92 ? 14.289 -115.688 -56.344 1 92.88 92 TYR A O 1
ATOM 698 N N . PHE A 1 93 ? 13.844 -117.5 -57.5 1 95.62 93 PHE A N 1
ATOM 699 C CA . PHE A 1 93 ? 14.094 -118.375 -56.375 1 95.62 93 PHE A CA 1
ATOM 700 C C . PHE A 1 93 ? 15.414 -119.125 -56.562 1 95.62 93 PHE A C 1
ATOM 702 O O . PHE A 1 93 ? 15.867 -119.312 -57.688 1 95.62 93 PHE A O 1
ATOM 709 N N . PHE A 1 94 ? 15.984 -119.438 -55.469 1 95.12 94 PHE A N 1
ATOM 710 C CA . PHE A 1 94 ? 17.172 -120.312 -55.469 1 95.12 94 PHE A CA 1
ATOM 711 C C . PHE A 1 94 ? 17.047 -121.375 -54.406 1 95.12 94 PHE A C 1
ATOM 713 O O . PHE A 1 94 ? 16.297 -121.188 -53.438 1 95.12 94 PHE A O 1
ATOM 720 N N . ALA A 1 95 ? 17.781 -122.438 -54.656 1 96.06 95 ALA A N 1
ATOM 721 C CA . ALA A 1 95 ? 17.734 -123.5 -53.719 1 96.06 95 ALA A CA 1
ATOM 722 C C . ALA A 1 95 ? 19.062 -124.25 -53.656 1 96.06 95 ALA A C 1
ATOM 724 O O . ALA A 1 95 ? 19.781 -124.312 -54.656 1 96.06 95 ALA A O 1
ATOM 725 N N . TYR A 1 96 ? 19.281 -124.875 -52.562 1 96 96 TYR A N 1
ATOM 726 C CA . TYR A 1 96 ? 20.484 -125.625 -52.312 1 96 96 TYR A CA 1
ATOM 727 C C . TYR A 1 96 ? 20.141 -127 -51.719 1 96 96 TYR A C 1
ATOM 729 O O . TYR A 1 96 ? 19.141 -127.125 -51.031 1 96 96 TYR A O 1
ATOM 737 N N . ASP A 1 97 ? 21.031 -128 -52.031 1 94.38 97 ASP A N 1
ATOM 738 C CA . ASP A 1 97 ? 20.891 -129.25 -51.344 1 94.38 97 ASP A CA 1
ATOM 739 C C . ASP A 1 97 ? 21.578 -129.25 -49.969 1 94.38 97 ASP A C 1
ATOM 741 O O . ASP A 1 97 ? 22.062 -128.125 -49.531 1 94.38 97 ASP A O 1
ATOM 745 N N . ALA A 1 98 ? 21.531 -130.25 -49.281 1 91.25 98 ALA A N 1
ATOM 746 C CA . ALA A 1 98 ? 22.047 -130.375 -47.906 1 91.25 98 ALA A CA 1
ATOM 747 C C . ALA A 1 98 ? 23.547 -130.125 -47.875 1 91.25 98 ALA A C 1
ATOM 749 O O . ALA A 1 98 ? 24.078 -129.625 -46.844 1 91.25 98 ALA A O 1
ATOM 750 N N . ASP A 1 99 ? 24.219 -130.25 -49.031 1 90.81 99 ASP A N 1
ATOM 751 C CA . ASP A 1 99 ? 25.656 -130 -49.094 1 90.81 99 ASP A CA 1
ATOM 752 C C . ASP A 1 99 ? 25.953 -128.625 -49.75 1 90.81 99 ASP A C 1
ATOM 754 O O . ASP A 1 99 ? 27.094 -128.375 -50.094 1 90.81 99 ASP A O 1
ATOM 758 N N . TRP A 1 100 ? 24.969 -127.875 -50 1 94.75 100 TRP A N 1
ATOM 759 C CA . TRP A 1 100 ? 25.062 -126.5 -50.438 1 94.75 100 TRP A CA 1
ATOM 760 C C . TRP A 1 100 ? 25.422 -126.375 -51.906 1 94.75 100 TRP A C 1
ATOM 762 O O . TRP A 1 100 ? 26.109 -125.5 -52.344 1 94.75 100 TRP A O 1
ATOM 772 N N . ASN A 1 101 ? 25.062 -127.375 -52.719 1 94 101 ASN A N 1
ATOM 773 C CA . ASN A 1 101 ? 25.109 -127.312 -54.156 1 94 101 ASN A CA 1
ATOM 774 C C . ASN A 1 101 ? 23.812 -126.75 -54.719 1 94 101 ASN A C 1
ATOM 776 O O . ASN A 1 101 ? 22.719 -127.062 -54.281 1 94 101 ASN A O 1
ATOM 780 N N . TYR A 1 102 ? 23.906 -125.875 -55.594 1 95.31 102 TYR A N 1
ATOM 781 C CA . TYR A 1 102 ? 22.734 -125.312 -56.25 1 95.31 102 TYR A CA 1
ATOM 782 C C . TYR A 1 102 ? 21.891 -126.438 -56.906 1 95.31 102 TYR A C 1
ATOM 784 O O . TYR A 1 102 ? 22.391 -127.188 -57.719 1 95.31 102 TYR A O 1
ATOM 792 N N . VAL A 1 103 ? 20.75 -126.438 -56.594 1 95.38 103 VAL A N 1
ATOM 793 C CA . VAL A 1 103 ? 19.859 -127.375 -57.25 1 95.38 103 VAL A CA 1
ATOM 794 C C . VAL A 1 103 ? 18.844 -126.625 -58.125 1 95.38 103 VAL A C 1
ATOM 796 O O . VAL A 1 103 ? 18.25 -127.188 -59.031 1 95.38 103 VAL A O 1
ATOM 799 N N . ALA A 1 104 ? 18.703 -125.438 -57.812 1 94.94 104 ALA A N 1
ATOM 800 C CA . ALA A 1 104 ? 17.828 -124.562 -58.625 1 94.94 104 ALA A CA 1
ATOM 801 C C . ALA A 1 104 ? 18.281 -123.125 -58.562 1 94.94 104 ALA A C 1
ATOM 803 O O . ALA A 1 104 ? 18.719 -122.625 -57.531 1 94.94 104 ALA A O 1
ATOM 804 N N . HIS A 1 105 ? 18.203 -122.375 -59.562 1 93.5 105 HIS A N 1
ATOM 805 C CA . HIS A 1 105 ? 18.469 -120.938 -59.625 1 93.5 105 HIS A CA 1
ATOM 806 C C . HIS A 1 105 ? 17.734 -120.312 -60.812 1 93.5 105 HIS A C 1
ATOM 808 O O . HIS A 1 105 ? 18.031 -120.625 -61.969 1 93.5 105 HIS A O 1
ATOM 814 N N . GLY A 1 106 ? 16.953 -119.5 -60.625 1 89.25 106 GLY A N 1
ATOM 815 C CA . GLY A 1 106 ? 16.078 -118.938 -61.625 1 89.25 106 GLY A CA 1
ATOM 816 C C . GLY A 1 106 ? 16.75 -117.938 -62.531 1 89.25 106 GLY A C 1
ATOM 817 O O . GLY A 1 106 ? 16.281 -117.625 -63.625 1 89.25 106 GLY A O 1
ATOM 818 N N . ALA A 1 107 ? 17.844 -117.375 -62.156 1 87.5 107 ALA A N 1
ATOM 819 C CA . ALA A 1 107 ? 18.469 -116.312 -62.938 1 87.5 107 ALA A CA 1
ATOM 820 C C . ALA A 1 107 ? 19.75 -116.812 -63.625 1 87.5 107 ALA A C 1
ATOM 822 O O . ALA A 1 107 ? 20.062 -116.375 -64.75 1 87.5 107 ALA A O 1
ATOM 823 N N . LYS A 1 108 ? 20.422 -117.688 -62.969 1 89.44 108 LYS A N 1
ATOM 824 C CA . LYS A 1 108 ? 21.688 -118.188 -63.469 1 89.44 108 LYS A CA 1
ATOM 825 C C . LYS A 1 108 ? 21.719 -119.688 -63.438 1 89.44 108 LYS A C 1
ATOM 827 O O . LYS A 1 108 ? 22.281 -120.312 -62.531 1 89.44 108 LYS A O 1
ATOM 832 N N . PRO A 1 109 ? 21.297 -120.25 -64.438 1 88.88 109 PRO A N 1
ATOM 833 C CA . PRO A 1 109 ? 21.25 -121.688 -64.5 1 88.88 109 PRO A CA 1
ATOM 834 C C . PRO A 1 109 ? 22.641 -122.312 -64.438 1 88.88 109 PRO A C 1
ATOM 836 O O . PRO A 1 109 ? 22.781 -123.5 -64.062 1 88.88 109 PRO A O 1
ATOM 839 N N . GLU A 1 110 ? 23.609 -121.562 -64.812 1 90.31 110 GLU A N 1
ATOM 840 C CA . GLU A 1 110 ? 24.984 -122.125 -64.812 1 90.31 110 GLU A CA 1
ATOM 841 C C . GLU A 1 110 ? 25.484 -122.375 -63.438 1 90.31 110 GLU A C 1
ATOM 843 O O . GLU A 1 110 ? 26.484 -123.125 -63.25 1 90.31 110 GLU A O 1
ATOM 848 N N . LEU A 1 111 ? 24.781 -122 -62.5 1 91.62 111 LEU A N 1
ATOM 849 C CA . LEU A 1 111 ? 25.203 -122.188 -61.125 1 91.62 111 LEU A CA 1
ATOM 850 C C . LEU A 1 111 ? 24.719 -123.5 -60.562 1 91.62 111 LEU A C 1
ATOM 852 O O . LEU A 1 111 ? 25.203 -124 -59.531 1 91.62 111 LEU A O 1
ATOM 856 N N . ILE A 1 112 ? 23.906 -124.062 -61.188 1 92.38 112 ILE A N 1
ATOM 857 C CA . ILE A 1 112 ? 23.344 -125.375 -60.719 1 92.38 112 ILE A CA 1
ATOM 858 C C . ILE A 1 112 ? 24.438 -126.438 -60.719 1 92.38 112 ILE A C 1
ATOM 860 O O . ILE A 1 112 ? 25.141 -126.625 -61.719 1 92.38 112 ILE A O 1
ATOM 864 N N . GLY A 1 113 ? 24.609 -127 -59.781 1 91.94 113 GLY A N 1
ATOM 865 C CA . GLY A 1 113 ? 25.641 -128 -59.625 1 91.94 113 GLY A CA 1
ATOM 866 C C . GLY A 1 113 ? 26.859 -127.5 -58.906 1 91.94 113 GLY A C 1
ATOM 867 O O . GLY A 1 113 ? 27.672 -128.25 -58.375 1 91.94 113 GLY A O 1
ATOM 868 N N . LYS A 1 114 ? 27.016 -126.25 -58.844 1 93.69 114 LYS A N 1
ATOM 869 C CA . LYS A 1 114 ? 28.156 -125.625 -58.188 1 93.69 114 LYS A CA 1
ATOM 870 C C . LYS A 1 114 ? 27.891 -125.438 -56.688 1 93.69 114 LYS A C 1
ATOM 872 O O . LYS A 1 114 ? 26.734 -125.312 -56.25 1 93.69 114 LYS A O 1
ATOM 877 N N . ASN A 1 115 ? 28.953 -125.438 -55.938 1 94.94 115 ASN A N 1
ATOM 878 C CA . ASN A 1 115 ? 28.844 -125.312 -54.469 1 94.94 115 ASN A CA 1
ATOM 879 C C . ASN A 1 115 ? 28.938 -123.875 -54.031 1 94.94 115 ASN A C 1
ATOM 881 O O . ASN A 1 115 ? 29.734 -123.062 -54.562 1 94.94 115 ASN A O 1
ATOM 885 N N . LEU A 1 116 ? 28.156 -123.438 -53.031 1 92.56 116 LEU A N 1
ATOM 886 C CA . LEU A 1 116 ? 28.047 -122.062 -52.562 1 92.56 116 LEU A CA 1
ATOM 887 C C . LEU A 1 116 ? 29.219 -121.688 -51.656 1 92.56 116 LEU A C 1
ATOM 889 O O . LEU A 1 116 ? 29.453 -120.5 -51.375 1 92.56 116 LEU A O 1
ATOM 893 N N . ALA A 1 117 ? 30.047 -122.688 -51.219 1 87.31 117 ALA A N 1
ATOM 894 C CA . ALA A 1 117 ? 31.172 -122.5 -50.312 1 87.31 117 ALA A CA 1
ATOM 895 C C . ALA A 1 117 ? 32.188 -121.5 -50.875 1 87.31 117 ALA A C 1
ATOM 897 O O . ALA A 1 117 ? 32.562 -121.625 -52.062 1 87.31 117 ALA A O 1
ATOM 898 N N . GLY A 1 118 ? 32.469 -120.438 -50.219 1 87.12 118 GLY A N 1
ATOM 899 C CA . GLY A 1 118 ? 33.5 -119.438 -50.594 1 87.12 118 GLY A CA 1
ATOM 900 C C . GLY A 1 118 ? 32.938 -118.312 -51.375 1 87.12 118 GLY A C 1
ATOM 901 O O . GLY A 1 118 ? 33.688 -117.312 -51.688 1 87.12 118 GLY A O 1
ATOM 902 N N . VAL A 1 119 ? 31.656 -118.25 -51.75 1 92.25 119 VAL A N 1
ATOM 903 C CA . VAL A 1 119 ? 31.062 -117.125 -52.5 1 92.25 119 VAL A CA 1
ATOM 904 C C . VAL A 1 119 ? 30.781 -116 -51.562 1 92.25 119 VAL A C 1
ATOM 906 O O . VAL A 1 119 ? 30.078 -116.125 -50.562 1 92.25 119 VAL A O 1
ATOM 909 N N . LYS A 1 120 ? 31.297 -114.812 -51.812 1 93.06 120 LYS A N 1
ATOM 910 C CA . LYS A 1 120 ? 31.141 -113.625 -51 1 93.06 120 LYS A CA 1
ATOM 911 C C . LYS A 1 120 ? 30.484 -112.5 -51.781 1 93.06 120 LYS A C 1
ATOM 913 O O . LYS A 1 120 ? 30.688 -112.375 -53 1 93.06 120 LYS A O 1
ATOM 918 N N . ASP A 1 121 ? 29.688 -111.75 -51.094 1 90.12 121 ASP A N 1
ATOM 919 C CA . ASP A 1 121 ? 29.156 -110.562 -51.719 1 90.12 121 ASP A CA 1
ATOM 920 C C . ASP A 1 121 ? 30.203 -109.438 -51.812 1 90.12 121 ASP A C 1
ATOM 922 O O . ASP A 1 121 ? 31.297 -109.562 -51.25 1 90.12 121 ASP A O 1
ATOM 926 N N . PRO A 1 122 ? 29.969 -108.312 -52.562 1 89.25 122 PRO A N 1
ATOM 927 C CA . PRO A 1 122 ? 30.953 -107.25 -52.75 1 89.25 122 PRO A CA 1
ATOM 928 C C . PRO A 1 122 ? 31.422 -106.625 -51.406 1 89.25 122 PRO A C 1
ATOM 930 O O . PRO A 1 122 ? 32.5 -106.062 -51.344 1 89.25 122 PRO A O 1
ATOM 933 N N . ASN A 1 123 ? 30.766 -106.812 -50.344 1 89.44 123 ASN A N 1
ATOM 934 C CA . ASN A 1 123 ? 31.141 -106.25 -49.031 1 89.44 123 ASN A CA 1
ATOM 935 C C . ASN A 1 123 ? 31.859 -107.312 -48.188 1 89.44 123 ASN A C 1
ATOM 937 O O . ASN A 1 123 ? 32.188 -107.062 -47.031 1 89.44 123 ASN A O 1
ATOM 941 N N . GLY A 1 124 ? 32.062 -108.5 -48.688 1 89.75 124 GLY A N 1
ATOM 942 C CA . GLY A 1 124 ? 32.875 -109.562 -48.031 1 89.75 124 GLY A CA 1
ATOM 943 C C . GLY A 1 124 ? 32.031 -110.5 -47.219 1 89.75 124 GLY A C 1
ATOM 944 O O . GLY A 1 124 ? 32.594 -111.312 -46.469 1 89.75 124 GLY A O 1
ATOM 945 N N . VAL A 1 125 ? 30.781 -110.438 -47.281 1 92.69 125 VAL A N 1
ATOM 946 C CA . VAL A 1 125 ? 29.906 -111.375 -46.531 1 92.69 125 VAL A CA 1
ATOM 947 C C . VAL A 1 125 ? 29.812 -112.688 -47.219 1 92.69 125 VAL A C 1
ATOM 949 O O . VAL A 1 125 ? 29.438 -112.75 -48.406 1 92.69 125 VAL A O 1
ATOM 952 N N . GLU A 1 126 ? 30.172 -113.688 -46.594 1 93.56 126 GLU A N 1
ATOM 953 C CA . GLU A 1 126 ? 30.078 -115.062 -47.156 1 93.56 126 GLU A CA 1
ATOM 954 C C . GLU A 1 126 ? 28.625 -115.562 -47.156 1 93.56 126 GLU A C 1
ATOM 956 O O . GLU A 1 126 ? 28 -115.625 -46.094 1 93.56 126 GLU A O 1
ATOM 961 N N . LEU A 1 127 ? 28.141 -115.875 -48.25 1 94.38 127 LEU A N 1
ATOM 962 C CA . LEU A 1 127 ? 26.719 -116.188 -48.406 1 94.38 127 LEU A CA 1
ATOM 963 C C . LEU A 1 127 ? 26.359 -117.5 -47.688 1 94.38 127 LEU A C 1
ATOM 965 O O . LEU A 1 127 ? 25.312 -117.625 -47.062 1 94.38 127 LEU A O 1
ATOM 969 N N . LYS A 1 128 ? 27.25 -118.5 -47.812 1 94.19 128 LYS A N 1
ATOM 970 C CA . LYS A 1 128 ? 26.953 -119.75 -47.125 1 94.19 128 LYS A CA 1
ATOM 971 C C . LYS A 1 128 ? 26.781 -119.562 -45.625 1 94.19 128 LYS A C 1
ATOM 973 O O . LYS A 1 128 ? 25.812 -120 -45.031 1 94.19 128 LYS A O 1
ATOM 978 N N . THR A 1 129 ? 27.625 -118.75 -45.062 1 93.88 129 THR A N 1
ATOM 979 C CA . THR A 1 129 ? 27.562 -118.5 -43.625 1 93.88 129 THR A CA 1
ATOM 980 C C . THR A 1 129 ? 26.312 -117.688 -43.281 1 93.88 129 THR A C 1
ATOM 982 O O . THR A 1 129 ? 25.656 -117.938 -42.281 1 93.88 129 THR A O 1
ATOM 985 N N . LEU A 1 130 ? 26.062 -116.812 -44.125 1 93.31 130 LEU A N 1
ATOM 986 C CA . LEU A 1 130 ? 24.891 -116 -43.938 1 93.31 130 LEU A CA 1
ATOM 987 C C . LEU A 1 130 ? 23.609 -116.812 -43.906 1 93.31 130 LEU A C 1
ATOM 989 O O . LEU A 1 130 ? 22.797 -116.688 -43 1 93.31 130 LEU A O 1
ATOM 993 N N . PHE A 1 131 ? 23.453 -117.625 -44.781 1 93.62 131 PHE A N 1
ATOM 994 C CA . PHE A 1 131 ? 22.234 -118.438 -44.906 1 93.62 131 PHE A CA 1
ATOM 995 C C . PHE A 1 131 ? 22.219 -119.562 -43.906 1 93.62 131 PHE A C 1
ATOM 997 O O . PHE A 1 131 ? 21.156 -119.938 -43.406 1 93.62 131 PHE A O 1
ATOM 1004 N N . GLN A 1 132 ? 23.344 -120.125 -43.625 1 93.44 132 GLN A N 1
ATOM 1005 C CA . GLN A 1 132 ? 23.422 -121.125 -42.594 1 93.44 132 GLN A CA 1
ATOM 1006 C C . GLN A 1 132 ? 22.938 -120.562 -41.25 1 93.44 132 GLN A C 1
ATOM 1008 O O . GLN A 1 132 ? 22.203 -121.25 -40.531 1 93.44 132 GLN A O 1
ATOM 1013 N N . ASN A 1 133 ? 23.312 -119.438 -41 1 93 133 ASN A N 1
ATOM 1014 C CA . ASN A 1 133 ? 22.844 -118.75 -39.812 1 93 133 ASN A CA 1
ATOM 1015 C C . ASN A 1 133 ? 21.328 -118.5 -39.844 1 93 133 ASN A C 1
ATOM 1017 O O . ASN A 1 133 ? 20.656 -118.625 -38.812 1 93 133 ASN A O 1
ATOM 1021 N N . ALA A 1 134 ? 20.891 -118.125 -40.969 1 93.19 134 ALA A N 1
ATOM 1022 C CA . ALA A 1 134 ? 19.469 -117.875 -41.125 1 93.19 134 ALA A CA 1
ATOM 1023 C C . ALA A 1 134 ? 18.641 -119.125 -40.875 1 93.19 134 ALA A C 1
ATOM 1025 O O . ALA A 1 134 ? 17.609 -119.062 -40.188 1 93.19 134 ALA A O 1
ATOM 1026 N N . ILE A 1 135 ? 19.047 -120.188 -41.344 1 91.94 135 ILE A N 1
ATOM 1027 C CA . ILE A 1 135 ? 18.25 -121.375 -41.25 1 91.94 135 ILE A CA 1
ATOM 1028 C C . ILE A 1 135 ? 18.422 -122 -39.844 1 91.94 135 ILE A C 1
ATOM 1030 O O . ILE A 1 135 ? 17.609 -122.812 -39.406 1 91.94 135 ILE A O 1
ATOM 1034 N N . SER A 1 136 ? 19.469 -121.625 -39.125 1 89.75 136 SER A N 1
ATOM 1035 C CA . SER A 1 136 ? 19.672 -122.125 -37.781 1 89.75 136 SER A CA 1
ATOM 1036 C C . SER A 1 136 ? 18.812 -121.312 -36.781 1 89.75 136 SER A C 1
ATOM 1038 O O . SER A 1 136 ? 18.797 -121.625 -35.594 1 89.75 136 SER A O 1
ATOM 1040 N N . SER A 1 137 ? 18.188 -120.375 -37.281 1 83.12 137 SER A N 1
ATOM 1041 C CA . SER A 1 137 ? 17.312 -119.562 -36.438 1 83.12 137 SER A CA 1
ATOM 1042 C C . SER A 1 137 ? 16.109 -120.375 -35.969 1 83.12 137 SER A C 1
ATOM 1044 O O . SER A 1 137 ? 15.711 -121.375 -36.625 1 83.12 137 SER A O 1
ATOM 1046 N N . PRO A 1 138 ? 15.523 -119.875 -34.875 1 78.5 138 PRO A N 1
ATOM 1047 C CA . PRO A 1 138 ? 14.336 -120.625 -34.406 1 78.5 138 PRO A CA 1
ATOM 1048 C C . PRO A 1 138 ? 13.18 -120.562 -35.375 1 78.5 138 PRO A C 1
ATOM 1050 O O . PRO A 1 138 ? 12.836 -119.438 -35.875 1 78.5 138 PRO A O 1
ATOM 1053 N N . GLY A 1 139 ? 12.758 -121.75 -35.969 1 76.75 139 GLY A N 1
ATOM 1054 C CA . GLY A 1 139 ? 11.664 -121.875 -36.906 1 76.75 139 GLY A CA 1
ATOM 1055 C C . GLY A 1 139 ? 12.078 -122.438 -38.219 1 76.75 139 GLY A C 1
ATOM 1056 O O . GLY A 1 139 ? 11.234 -122.75 -39.094 1 76.75 139 GLY A O 1
ATOM 1057 N N . GLY A 1 140 ? 13.453 -122.625 -38.438 1 82.12 140 GLY A N 1
ATOM 1058 C CA . GLY A 1 140 ? 13.969 -123.312 -39.594 1 82.12 140 GLY A CA 1
ATOM 1059 C C . GLY A 1 140 ? 14.211 -122.438 -40.781 1 82.12 140 GLY A C 1
ATOM 1060 O O . GLY A 1 140 ? 14.508 -122.938 -41.875 1 82.12 140 GLY A O 1
ATOM 1061 N N . GLY A 1 141 ? 14.023 -121.062 -40.531 1 90.62 141 GLY A N 1
ATOM 1062 C CA . GLY A 1 141 ? 14.273 -120.125 -41.594 1 90.62 141 GLY A CA 1
ATOM 1063 C C . GLY A 1 141 ? 14.648 -118.75 -41.062 1 90.62 141 GLY A C 1
ATOM 1064 O O . GLY A 1 141 ? 14.445 -118.438 -39.875 1 90.62 141 GLY A O 1
ATOM 1065 N N . GLY A 1 142 ? 15.172 -117.875 -41.906 1 93 142 GLY A N 1
ATOM 1066 C CA . GLY A 1 142 ? 15.609 -116.562 -41.469 1 93 142 GLY A CA 1
ATOM 1067 C C . GLY A 1 142 ? 15.945 -115.688 -42.625 1 93 142 GLY A C 1
ATOM 1068 O O . GLY A 1 142 ? 15.922 -116.062 -43.812 1 93 142 GLY A O 1
ATOM 1069 N N . TYR A 1 143 ? 16.188 -114.375 -42.219 1 93.5 143 TYR A N 1
ATOM 1070 C CA . TYR A 1 143 ? 16.484 -113.375 -43.188 1 93.5 143 TYR A CA 1
ATOM 1071 C C . TYR A 1 143 ? 17.984 -113.188 -43.344 1 93.5 143 TYR A C 1
ATOM 1073 O O . TYR A 1 143 ? 18.719 -113.312 -42.375 1 93.5 143 TYR A O 1
ATOM 1081 N N . GLY A 1 144 ? 18.484 -112.875 -44.594 1 90.56 144 GLY A N 1
ATOM 1082 C CA . GLY A 1 144 ? 19.844 -112.5 -44.875 1 90.56 144 GLY A CA 1
ATOM 1083 C C . GLY A 1 144 ? 19.938 -111.25 -45.719 1 90.56 144 GLY A C 1
ATOM 1084 O O . GLY A 1 144 ? 19.312 -111.188 -46.781 1 90.56 144 GLY A O 1
ATOM 1085 N N . GLU A 1 145 ? 20.578 -110.312 -45.156 1 91.19 145 GLU A N 1
ATOM 1086 C CA . GLU A 1 145 ? 20.812 -109.125 -45.906 1 91.19 145 GLU A CA 1
ATOM 1087 C C . GLU A 1 145 ? 22.203 -109.062 -46.562 1 91.19 145 GLU A C 1
ATOM 1089 O O . GLU A 1 145 ? 23.188 -109.375 -45.875 1 91.19 145 GLU A O 1
ATOM 1094 N N . TYR A 1 146 ? 22.188 -108.875 -47.875 1 90.12 146 TYR A N 1
ATOM 1095 C CA . TYR A 1 146 ? 23.453 -108.812 -48.625 1 90.12 146 TYR A CA 1
ATOM 1096 C C . TYR A 1 146 ? 23.328 -108 -49.906 1 90.12 146 TYR A C 1
ATOM 1098 O O . TYR A 1 146 ? 22.25 -107.5 -50.188 1 90.12 146 TYR A O 1
ATOM 1106 N N . VAL A 1 147 ? 24.469 -107.875 -50.562 1 92.12 147 VAL A N 1
ATOM 1107 C CA . VAL A 1 147 ? 24.531 -107.188 -51.812 1 92.12 147 VAL A CA 1
ATOM 1108 C C . VAL A 1 147 ? 24.734 -108.125 -52.969 1 92.12 147 VAL A C 1
ATOM 1110 O O . VAL A 1 147 ? 25.578 -109 -52.906 1 92.12 147 VAL A O 1
ATOM 1113 N N . TRP A 1 148 ? 23.891 -108.062 -53.906 1 87.94 148 TRP A N 1
ATOM 1114 C CA . TRP A 1 148 ? 23.938 -109.062 -55 1 87.94 148 TRP A CA 1
ATOM 1115 C C . TRP A 1 148 ? 23.625 -108.375 -56.344 1 87.94 148 TRP A C 1
ATOM 1117 O O . TRP A 1 148 ? 23 -107.25 -56.344 1 87.94 148 TRP A O 1
ATOM 1127 N N . SER A 1 149 ? 24.141 -108.875 -57.375 1 83.25 149 SER A N 1
ATOM 1128 C CA . SER A 1 149 ? 23.938 -108.312 -58.719 1 83.25 149 SER A CA 1
ATOM 1129 C C . SER A 1 149 ? 22.453 -108.375 -59.125 1 83.25 149 SER A C 1
ATOM 1131 O O . SER A 1 149 ? 21.828 -109.438 -59.031 1 83.25 149 SER A O 1
ATOM 1133 N N . LYS A 1 150 ? 21.812 -107.312 -59.438 1 81.94 150 LYS A N 1
ATOM 1134 C CA . LYS A 1 150 ? 20.438 -107.25 -59.906 1 81.94 150 LYS A CA 1
ATOM 1135 C C . LYS A 1 150 ? 20.391 -107.25 -61.438 1 81.94 150 LYS A C 1
ATOM 1137 O O . LYS A 1 150 ? 21.094 -106.5 -62.094 1 81.94 150 LYS A O 1
ATOM 1142 N N . PRO A 1 151 ? 19.641 -108.188 -61.938 1 77.75 151 PRO A N 1
ATOM 1143 C CA . PRO A 1 151 ? 19.531 -108.25 -63.406 1 77.75 151 PRO A CA 1
ATOM 1144 C C . PRO A 1 151 ? 19.125 -106.875 -64 1 77.75 151 PRO A C 1
ATOM 1146 O O . PRO A 1 151 ? 18.156 -106.25 -63.562 1 77.75 151 PRO A O 1
ATOM 1149 N N . GLY A 1 152 ? 19.891 -106.25 -64.812 1 73.31 152 GLY A N 1
ATOM 1150 C CA . GLY A 1 152 ? 19.609 -105 -65.5 1 73.31 152 GLY A CA 1
ATOM 1151 C C . GLY A 1 152 ? 20.312 -103.812 -64.875 1 73.31 152 GLY A C 1
ATOM 1152 O O . GLY A 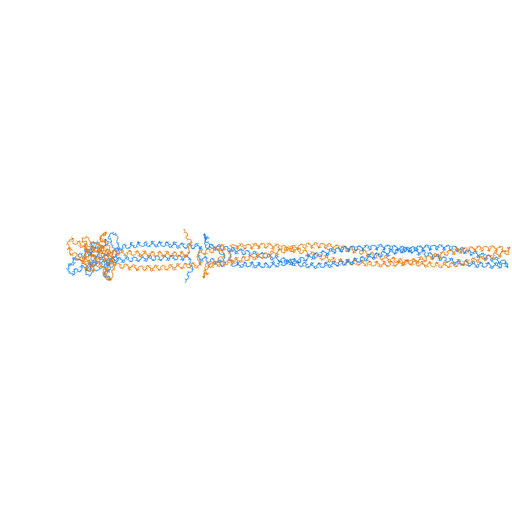1 152 ? 20.203 -102.688 -65.375 1 73.31 152 GLY A O 1
ATOM 1153 N N . PHE A 1 153 ? 21.031 -104.062 -63.75 1 78.38 153 PHE A N 1
ATOM 1154 C CA . PHE A 1 153 ? 21.766 -103 -63.062 1 78.38 153 PHE A CA 1
ATOM 1155 C C . PHE A 1 153 ? 23.266 -103.25 -63.125 1 78.38 153 PHE A C 1
ATOM 1157 O O . PHE A 1 153 ? 23.719 -104.375 -63.094 1 78.38 153 PHE A O 1
ATOM 1164 N N . ASP A 1 154 ? 24.031 -102.25 -63.25 1 78.12 154 ASP A N 1
ATOM 1165 C CA . ASP A 1 154 ? 25.469 -102.375 -63.375 1 78.12 154 ASP A CA 1
ATOM 1166 C C . ASP A 1 154 ? 26.125 -102.625 -62.031 1 78.12 154 ASP A C 1
ATOM 1168 O O . ASP A 1 154 ? 27.078 -103.375 -61.906 1 78.12 154 ASP A O 1
ATOM 1172 N N . GLN A 1 155 ? 25.531 -102.062 -60.938 1 85.12 155 GLN A N 1
ATOM 1173 C CA . GLN A 1 155 ? 26.125 -102.188 -59.625 1 85.12 155 GLN A CA 1
ATOM 1174 C C . GLN A 1 155 ? 25.25 -103.062 -58.719 1 85.12 155 GLN A C 1
ATOM 1176 O O . GLN A 1 155 ? 24.031 -103.062 -58.812 1 85.12 155 GLN A O 1
ATOM 1181 N N . PRO A 1 156 ? 25.875 -103.875 -57.875 1 87.69 156 PRO A N 1
ATOM 1182 C CA . PRO A 1 156 ? 25.109 -104.688 -56.906 1 87.69 156 PRO A CA 1
ATOM 1183 C C . PRO A 1 156 ? 24.25 -103.875 -55.969 1 87.69 156 PRO A C 1
ATOM 1185 O O . PRO A 1 156 ? 24.625 -102.688 -55.656 1 87.69 156 PRO A O 1
ATOM 1188 N N . GLN A 1 157 ? 23.125 -104.375 -55.719 1 87.69 157 GLN A N 1
ATOM 1189 C CA . GLN A 1 157 ? 22.156 -103.625 -54.875 1 87.69 157 GLN A CA 1
ATOM 1190 C C . GLN A 1 157 ? 21.875 -104.438 -53.594 1 87.69 157 GLN A C 1
ATOM 1192 O O . GLN A 1 157 ? 21.984 -105.688 -53.562 1 87.69 157 GLN A O 1
ATOM 1197 N N . PRO A 1 158 ? 21.562 -103.688 -52.562 1 89.31 158 PRO A N 1
ATOM 1198 C CA . PRO A 1 158 ? 21.188 -104.375 -51.344 1 89.31 158 PRO A CA 1
ATOM 1199 C C . PRO A 1 158 ? 19.969 -105.25 -51.531 1 89.31 158 PRO A C 1
ATOM 1201 O O . PRO A 1 158 ? 19 -104.875 -52.188 1 89.31 158 PRO A O 1
ATOM 1204 N N . LYS A 1 159 ? 20.188 -106.438 -51.031 1 90.62 159 LYS A N 1
ATOM 1205 C CA . LYS A 1 159 ? 19.156 -107.5 -51.188 1 90.62 159 LYS A CA 1
ATOM 1206 C C . LYS A 1 159 ? 18.828 -108.125 -49.844 1 90.62 159 LYS A C 1
ATOM 1208 O O . LYS A 1 159 ? 19.719 -108.312 -49.031 1 90.62 159 LYS A O 1
ATOM 1213 N N . ILE A 1 160 ? 17.453 -108.312 -49.625 1 92.75 160 ILE A N 1
ATOM 1214 C CA . ILE A 1 160 ? 17.047 -109.125 -48.469 1 92.75 160 ILE A CA 1
ATOM 1215 C C . ILE A 1 160 ? 16.422 -110.438 -48.938 1 92.75 160 ILE A C 1
ATOM 1217 O O . ILE A 1 160 ? 15.516 -110.438 -49.75 1 92.75 160 ILE A O 1
ATOM 1221 N N . SER A 1 161 ? 17 -111.438 -48.375 1 94.31 161 SER A N 1
ATOM 1222 C CA . SER A 1 161 ? 16.484 -112.75 -48.75 1 94.31 161 SER A CA 1
ATOM 1223 C C . SER A 1 161 ? 15.984 -113.5 -47.531 1 94.31 161 SER A C 1
ATOM 1225 O O . SER A 1 161 ? 16.422 -113.25 -46.406 1 94.31 161 SER A O 1
ATOM 1227 N N . TYR A 1 162 ? 15.07 -114.375 -47.688 1 93.75 162 TYR A N 1
ATOM 1228 C CA . TYR A 1 162 ? 14.625 -115.375 -46.719 1 93.75 162 TYR A CA 1
ATOM 1229 C C . TYR A 1 162 ? 14.922 -116.75 -47.188 1 93.75 162 TYR A C 1
ATOM 1231 O O . TYR A 1 162 ? 14.711 -117.125 -48.344 1 93.75 162 TYR A O 1
ATOM 1239 N N . VAL A 1 163 ? 15.469 -117.438 -46.281 1 96.06 163 VAL A N 1
ATOM 1240 C CA . VAL A 1 163 ? 15.766 -118.812 -46.625 1 96.06 163 VAL A CA 1
ATOM 1241 C C . VAL A 1 163 ? 15.234 -119.75 -45.562 1 96.06 163 VAL A C 1
ATOM 1243 O O . VAL A 1 163 ? 15.203 -119.438 -44.375 1 96.06 163 VAL A O 1
ATOM 1246 N N . THR A 1 164 ? 14.828 -120.875 -45.938 1 95.06 164 THR A N 1
ATOM 1247 C CA . THR A 1 164 ? 14.383 -121.875 -45.031 1 95.06 164 THR A CA 1
ATOM 1248 C C . THR A 1 164 ? 14.672 -123.312 -45.594 1 95.06 164 THR A C 1
ATOM 1250 O O . THR A 1 164 ? 15.031 -123.438 -46.75 1 95.06 164 THR A O 1
ATOM 1253 N N . THR A 1 165 ? 14.492 -124.312 -44.719 1 94.12 165 THR A N 1
ATOM 1254 C CA . THR A 1 165 ? 14.805 -125.688 -45.125 1 94.12 165 THR A CA 1
ATOM 1255 C C . THR A 1 165 ? 13.531 -126.5 -45.312 1 94.12 165 THR A C 1
ATOM 1257 O O . THR A 1 165 ? 12.531 -126.25 -44.625 1 94.12 165 THR A O 1
ATOM 1260 N N . THR A 1 166 ? 13.609 -127.438 -46.188 1 91.5 166 THR A N 1
ATOM 1261 C CA . THR A 1 166 ? 12.477 -128.375 -46.406 1 91.5 166 THR A CA 1
ATOM 1262 C C . THR A 1 166 ? 12.516 -129.5 -45.438 1 91.5 166 THR A C 1
ATOM 1264 O O . THR A 1 166 ? 13.594 -129.875 -44.969 1 91.5 166 THR A O 1
ATOM 1267 N N . PRO A 1 167 ? 11.57 -130.125 -45.125 1 88.12 167 PRO A N 1
ATOM 1268 C CA . PRO A 1 167 ? 11.484 -131.125 -44.031 1 88.12 167 PRO A CA 1
ATOM 1269 C C . PRO A 1 167 ? 12.242 -132.375 -44.312 1 88.12 167 PRO A C 1
ATOM 1271 O O . PRO A 1 167 ? 12.953 -132.875 -43.438 1 88.12 167 PRO A O 1
ATOM 1274 N N . LYS A 1 168 ? 12.242 -133 -45.5 1 90.5 168 LYS A N 1
ATOM 1275 C CA . LYS A 1 168 ? 12.766 -134.375 -45.719 1 90.5 168 LYS A CA 1
ATOM 1276 C C . LYS A 1 168 ? 14.109 -134.25 -46.438 1 90.5 168 LYS A C 1
ATOM 1278 O O . LYS A 1 168 ? 15.109 -134.75 -45.938 1 90.5 168 LYS A O 1
ATOM 1283 N N . TRP A 1 169 ? 14.109 -133.625 -47.594 1 92.31 169 TRP A N 1
ATOM 1284 C CA . TRP A 1 169 ? 15.32 -133.625 -48.406 1 92.31 169 TRP A CA 1
ATOM 1285 C C . TRP A 1 169 ? 16.328 -132.625 -47.844 1 92.31 169 TRP A C 1
ATOM 1287 O O . TRP A 1 169 ? 17.484 -132.5 -48.281 1 92.31 169 TRP A O 1
ATOM 1297 N N . HIS A 1 170 ? 15.789 -131.75 -46.969 1 92.44 170 HIS A N 1
ATOM 1298 C CA . HIS A 1 170 ? 16.594 -130.625 -46.344 1 92.44 170 HIS A CA 1
ATOM 1299 C C . HIS A 1 170 ? 17.219 -129.75 -47.406 1 92.44 170 HIS A C 1
ATOM 1301 O O . HIS A 1 170 ? 18.406 -129.375 -47.281 1 92.44 170 HIS A O 1
ATOM 1307 N N . TRP A 1 171 ? 16.5 -129.5 -48.469 1 94.31 171 TRP A N 1
ATOM 1308 C CA . TRP A 1 171 ? 16.875 -128.375 -49.406 1 94.31 171 TRP A CA 1
ATOM 1309 C C . TRP A 1 171 ? 16.734 -127 -48.781 1 94.31 171 TRP A C 1
ATOM 1311 O O . TRP A 1 171 ? 15.812 -126.812 -48 1 94.31 171 TRP A O 1
ATOM 1321 N N . ILE A 1 172 ? 17.594 -126.188 -49.062 1 95.12 172 ILE A N 1
ATOM 1322 C CA . ILE A 1 172 ? 17.484 -124.812 -48.625 1 95.12 172 ILE A CA 1
ATOM 1323 C C . ILE A 1 172 ? 16.891 -124 -49.781 1 95.12 172 ILE A C 1
ATOM 1325 O O . ILE A 1 172 ? 17.516 -123.812 -50.812 1 95.12 172 ILE A O 1
ATOM 1329 N N . VAL A 1 173 ? 15.734 -123.375 -49.531 1 96 173 VAL A N 1
ATOM 1330 C CA . VAL A 1 173 ? 15.016 -122.625 -50.531 1 96 173 VAL A CA 1
ATOM 1331 C C . VAL A 1 173 ? 14.953 -121.188 -50.094 1 96 173 VAL A C 1
ATOM 1333 O O . VAL A 1 173 ? 14.688 -120.875 -48.938 1 96 173 VAL A O 1
ATOM 1336 N N . GLY A 1 174 ? 15.172 -120.312 -51.062 1 95.38 174 GLY A N 1
ATOM 1337 C CA . GLY A 1 174 ? 15.148 -118.938 -50.719 1 95.38 174 GLY A CA 1
ATOM 1338 C C . GLY A 1 174 ? 14.836 -118.062 -51.906 1 95.38 174 GLY A C 1
ATOM 1339 O O . GLY A 1 174 ? 14.859 -118.5 -53.062 1 95.38 174 GLY A O 1
ATOM 1340 N N . THR A 1 175 ? 14.398 -116.75 -51.656 1 94.88 175 THR A N 1
ATOM 1341 C CA . THR A 1 175 ? 14.289 -115.688 -52.625 1 94.88 175 THR A CA 1
ATOM 1342 C C . THR A 1 175 ? 14.586 -114.312 -51.938 1 94.88 175 THR A C 1
ATOM 1344 O O . THR A 1 175 ? 14.711 -114.25 -50.719 1 94.88 175 THR A O 1
ATOM 1347 N N . GLY A 1 176 ? 14.859 -113.375 -52.656 1 91.56 176 GLY A N 1
ATOM 1348 C CA . GLY A 1 176 ? 15.195 -112.125 -52.125 1 91.56 176 GLY A CA 1
ATOM 1349 C C . GLY A 1 176 ? 14.68 -110.938 -52.969 1 91.56 176 GLY A C 1
ATOM 1350 O O . GLY A 1 176 ? 14.344 -111.125 -54.125 1 91.56 176 GLY A O 1
ATOM 1351 N N . ILE A 1 177 ? 14.5 -109.75 -52.281 1 88.38 177 ILE A N 1
ATOM 1352 C CA . ILE A 1 177 ? 14.102 -108.562 -52.969 1 88.38 177 ILE A CA 1
ATOM 1353 C C . ILE A 1 177 ? 15.156 -107.5 -52.781 1 88.38 177 ILE A C 1
ATOM 1355 O O . ILE A 1 177 ? 15.82 -107.438 -51.75 1 88.38 177 ILE A O 1
ATOM 1359 N N . TYR A 1 178 ? 15.273 -106.75 -53.844 1 86.19 178 TYR A N 1
ATOM 1360 C CA . TYR A 1 178 ? 16.219 -105.625 -53.781 1 86.19 178 TYR A CA 1
ATOM 1361 C C . TYR A 1 178 ? 15.617 -104.438 -53.062 1 86.19 178 TYR A C 1
ATOM 1363 O O . TYR A 1 178 ? 14.414 -104.188 -53.188 1 86.19 178 TYR A O 1
ATOM 1371 N N . LEU A 1 179 ? 16.406 -103.75 -52.281 1 82.5 179 LEU A N 1
ATOM 1372 C CA . LEU A 1 179 ? 15.938 -102.688 -51.406 1 82.5 179 LEU A CA 1
ATOM 1373 C C . LEU A 1 179 ? 16.172 -101.312 -52.031 1 82.5 179 LEU A C 1
ATOM 1375 O O . LEU A 1 179 ? 15.984 -100.312 -51.375 1 82.5 179 LEU A O 1
ATOM 1379 N N . ASP A 1 180 ? 16.609 -101.188 -53.188 1 77.31 180 ASP A N 1
ATOM 1380 C CA . ASP A 1 180 ? 16.844 -99.875 -53.875 1 77.31 180 ASP A CA 1
ATOM 1381 C C . ASP A 1 180 ? 15.555 -99.062 -53.969 1 77.31 180 ASP A C 1
ATOM 1383 O O . ASP A 1 180 ? 15.578 -97.875 -53.812 1 77.31 180 ASP A O 1
ATOM 1387 N N . ASP A 1 181 ? 14.391 -99.625 -54.031 1 72.81 181 ASP A N 1
ATOM 1388 C CA . ASP A 1 181 ? 13.117 -98.938 -54.156 1 72.81 181 ASP A CA 1
ATOM 1389 C C . ASP A 1 181 ? 12.664 -98.375 -52.844 1 72.81 181 ASP A C 1
ATOM 1391 O O . ASP A 1 181 ? 11.992 -97.312 -52.812 1 72.81 181 ASP A O 1
ATOM 1395 N N . VAL A 1 182 ? 13.086 -99 -51.781 1 73.94 182 VAL A N 1
ATOM 1396 C CA . VAL A 1 182 ? 12.734 -98.5 -50.469 1 73.94 182 VAL A CA 1
ATOM 1397 C C . VAL A 1 182 ? 13.469 -97.188 -50.188 1 73.94 182 VAL A C 1
ATOM 1399 O O . VAL A 1 182 ? 12.883 -96.25 -49.688 1 73.94 182 VAL A O 1
ATOM 1402 N N . ALA A 1 183 ? 14.742 -97.125 -50.5 1 73.62 183 ALA A N 1
ATOM 1403 C CA . ALA A 1 183 ? 15.539 -95.938 -50.281 1 73.62 183 ALA A CA 1
ATOM 1404 C C . ALA A 1 183 ? 15.008 -94.75 -51.094 1 73.62 183 ALA A C 1
ATOM 1406 O O . ALA A 1 183 ? 14.953 -93.625 -50.625 1 73.62 183 ALA A O 1
ATOM 1407 N N . ALA A 1 184 ? 14.594 -95.062 -52.375 1 72.88 184 ALA A N 1
ATOM 1408 C CA . ALA A 1 184 ? 14.086 -94 -53.25 1 72.88 184 ALA A CA 1
ATOM 1409 C C . ALA A 1 184 ? 12.742 -93.5 -52.75 1 72.88 184 ALA A C 1
ATOM 1411 O O . ALA A 1 184 ? 12.508 -92.312 -52.75 1 72.88 184 ALA A O 1
ATOM 1412 N N . ALA A 1 185 ? 11.938 -94.375 -52.25 1 71.25 185 ALA A N 1
ATOM 1413 C CA . ALA A 1 185 ? 10.633 -94 -51.719 1 71.25 185 ALA A CA 1
ATOM 1414 C C . ALA A 1 185 ? 10.781 -93.125 -50.469 1 71.25 185 ALA A C 1
ATOM 1416 O O . ALA A 1 185 ? 10.055 -92.125 -50.281 1 71.25 185 ALA A O 1
ATOM 1417 N N . PHE A 1 186 ? 11.766 -93.5 -49.656 1 73.56 186 PHE A N 1
ATOM 1418 C CA . PHE A 1 186 ? 12.047 -92.75 -48.438 1 73.56 186 PHE A CA 1
ATOM 1419 C C . PHE A 1 186 ? 12.523 -91.312 -48.75 1 73.56 186 PHE A C 1
ATOM 1421 O O . PHE A 1 186 ? 12.094 -90.375 -48.094 1 73.56 186 PHE A O 1
ATOM 1428 N N . ARG A 1 187 ? 13.391 -91.125 -49.688 1 76.31 187 ARG A N 1
ATOM 1429 C CA . ARG A 1 187 ? 13.953 -89.812 -50.031 1 76.31 187 ARG A CA 1
ATOM 1430 C C . ARG A 1 187 ? 12.867 -88.875 -50.562 1 76.31 187 ARG A C 1
ATOM 1432 O O . ARG A 1 187 ? 12.844 -87.75 -50.188 1 76.31 187 ARG A O 1
ATOM 1439 N N . HIS A 1 188 ? 11.898 -89.438 -51.312 1 73.06 188 HIS A N 1
ATOM 1440 C CA . HIS A 1 188 ? 10.82 -88.625 -51.844 1 73.06 188 HIS A CA 1
ATOM 1441 C C . HIS A 1 188 ? 9.898 -88.125 -50.719 1 73.06 188 HIS A C 1
ATOM 1443 O O . HIS A 1 188 ? 9.477 -87 -50.688 1 73.06 188 HIS A O 1
ATOM 1449 N N . GLU A 1 189 ? 9.766 -88.938 -49.812 1 69.31 189 GLU A N 1
ATOM 1450 C CA . GLU A 1 189 ? 8.891 -88.562 -48.688 1 69.31 189 GLU A CA 1
ATOM 1451 C C . GLU A 1 189 ? 9.555 -87.562 -47.781 1 69.31 189 GLU A C 1
ATOM 1453 O O . GLU A 1 189 ? 8.891 -86.625 -47.25 1 69.31 189 GLU A O 1
ATOM 1458 N N . LEU A 1 190 ? 10.805 -87.75 -47.688 1 73.69 190 LEU A N 1
ATOM 1459 C CA . LEU A 1 190 ? 11.547 -86.812 -46.844 1 73.69 190 LEU A CA 1
ATOM 1460 C C . LEU A 1 190 ? 11.547 -85.438 -47.438 1 73.69 190 LEU A C 1
ATOM 1462 O O . LEU A 1 190 ? 11.375 -84.438 -46.719 1 73.69 190 LEU A O 1
ATOM 1466 N N . LEU A 1 191 ? 11.648 -85.375 -48.688 1 76.94 191 LEU A N 1
ATOM 1467 C CA . LEU A 1 191 ? 11.688 -84.062 -49.344 1 76.94 191 LEU A CA 1
ATOM 1468 C C . LEU A 1 191 ? 10.32 -83.375 -49.312 1 76.94 191 LEU A C 1
ATOM 1470 O O . LEU A 1 191 ? 10.219 -82.188 -49.094 1 76.94 191 LEU A O 1
ATOM 1474 N N . TRP A 1 192 ? 9.305 -84.188 -49.469 1 72.12 192 TRP A N 1
ATOM 1475 C CA . TRP A 1 192 ? 7.961 -83.688 -49.406 1 72.12 192 TRP A CA 1
ATOM 1476 C C . TRP A 1 192 ? 7.648 -83.125 -48 1 72.12 192 TRP A C 1
ATOM 1478 O O . TRP A 1 192 ? 7.141 -82.062 -47.844 1 72.12 192 TRP A O 1
ATOM 1488 N N . LEU A 1 193 ? 8.008 -83.875 -47.031 1 71 193 LEU A N 1
ATOM 1489 C CA . LEU A 1 193 ? 7.793 -83.438 -45.625 1 71 193 LEU A CA 1
ATOM 1490 C C . LEU A 1 193 ? 8.648 -82.25 -45.281 1 71 193 LEU A C 1
ATOM 1492 O O . LEU A 1 193 ? 8.188 -81.312 -44.594 1 71 193 LEU A O 1
ATOM 1496 N N . GLY A 1 194 ? 9.859 -82.375 -45.812 1 72.25 194 GLY A N 1
ATOM 1497 C CA . GLY A 1 194 ? 10.742 -81.25 -45.594 1 72.25 194 GLY A CA 1
ATOM 1498 C C . GLY A 1 194 ? 10.188 -79.938 -46.188 1 72.25 194 GLY A C 1
ATOM 1499 O O . GLY A 1 194 ? 10.273 -78.875 -45.562 1 72.25 194 GLY A O 1
ATOM 1500 N N . GLY A 1 195 ? 9.562 -80.062 -47.406 1 74.31 195 GLY A N 1
ATOM 1501 C CA . GLY A 1 195 ? 8.961 -78.875 -48.031 1 74.31 195 GLY A CA 1
ATOM 1502 C C . GLY A 1 195 ? 7.773 -78.312 -47.25 1 74.31 195 GLY A C 1
ATOM 1503 O O . GLY A 1 195 ? 7.656 -77.125 -47.062 1 74.31 195 GLY A O 1
ATOM 1504 N N . VAL A 1 196 ? 6.91 -79.125 -46.656 1 71.12 196 VAL A N 1
ATOM 1505 C CA . VAL A 1 196 ? 5.734 -78.688 -45.906 1 71.12 196 VAL A CA 1
ATOM 1506 C C . VAL A 1 196 ? 6.172 -78.062 -44.594 1 71.12 196 VAL A C 1
ATOM 1508 O O . VAL A 1 196 ? 5.625 -77 -44.219 1 71.12 196 VAL A O 1
ATOM 1511 N N . LEU A 1 197 ? 7.191 -78.688 -44.031 1 70.88 197 LEU A N 1
ATOM 1512 C CA . LEU A 1 197 ? 7.703 -78.125 -42.781 1 70.88 197 LEU A CA 1
ATOM 1513 C C . LEU A 1 197 ? 8.328 -76.75 -43 1 70.88 197 LEU A C 1
ATOM 1515 O O . LEU A 1 197 ? 8.141 -75.812 -42.219 1 70.88 197 LEU A O 1
ATOM 1519 N N . ALA A 1 198 ? 9.031 -76.688 -44.094 1 75.31 198 ALA A N 1
ATOM 1520 C CA . ALA A 1 198 ? 9.664 -75.438 -44.406 1 75.31 198 ALA A CA 1
ATOM 1521 C C . ALA A 1 198 ? 8.625 -74.312 -44.656 1 75.31 198 ALA A C 1
ATOM 1523 O O . ALA A 1 198 ? 8.766 -73.188 -44.188 1 75.31 198 ALA A O 1
ATOM 1524 N N . ALA A 1 199 ? 7.523 -74.688 -45.312 1 74.31 199 ALA A N 1
ATOM 1525 C CA . ALA A 1 199 ? 6.457 -73.75 -45.594 1 74.31 199 ALA A CA 1
ATOM 1526 C C . ALA A 1 199 ? 5.758 -73.312 -44.312 1 74.31 199 ALA A C 1
ATOM 1528 O O . ALA A 1 199 ? 5.48 -72.125 -44.125 1 74.31 199 ALA A O 1
ATOM 1529 N N . ALA A 1 200 ? 5.535 -74.188 -43.438 1 70.44 200 ALA A N 1
ATOM 1530 C CA . ALA A 1 200 ? 4.887 -73.875 -42.188 1 70.44 200 ALA A CA 1
ATOM 1531 C C . ALA A 1 200 ? 5.754 -72.938 -41.312 1 70.44 200 ALA A C 1
ATOM 1533 O O . ALA A 1 200 ? 5.254 -72 -40.719 1 70.44 200 ALA A O 1
ATOM 1534 N N . LEU A 1 201 ? 7.039 -73.25 -41.375 1 73 201 LEU A N 1
ATOM 1535 C CA . LEU A 1 201 ? 7.977 -72.438 -40.625 1 73 201 LEU A CA 1
ATOM 1536 C C . LEU A 1 201 ? 8.023 -71 -41.156 1 73 201 LEU A C 1
ATOM 1538 O O . LEU A 1 201 ? 8.078 -70.062 -40.375 1 73 201 LEU A O 1
ATOM 1542 N N . LEU A 1 202 ? 7.965 -70.875 -42.406 1 78.19 202 LEU A N 1
ATOM 1543 C CA . LEU A 1 202 ? 8.016 -69.562 -43.031 1 78.19 202 LEU A CA 1
ATOM 1544 C C . LEU A 1 202 ? 6.773 -68.75 -42.656 1 78.19 202 LEU A C 1
ATOM 1546 O O . LEU A 1 202 ? 6.871 -67.562 -42.344 1 78.19 202 LEU A O 1
ATOM 1550 N N . VAL A 1 203 ? 5.617 -69.375 -42.594 1 73.81 203 VAL A N 1
ATOM 1551 C CA . VAL A 1 203 ? 4.375 -68.688 -42.281 1 73.81 203 VAL A CA 1
ATOM 1552 C C . VAL A 1 203 ? 4.387 -68.312 -40.812 1 73.81 203 VAL A C 1
ATOM 1554 O O . VAL A 1 203 ? 4 -67.188 -40.469 1 73.81 203 VAL A O 1
ATOM 1557 N N . LEU A 1 204 ? 4.891 -69.125 -40 1 71.44 204 LEU A N 1
ATOM 1558 C CA . LEU A 1 204 ? 4.926 -68.875 -38.562 1 71.44 204 LEU A CA 1
ATOM 1559 C C . LEU A 1 204 ? 5.91 -67.75 -38.25 1 71.44 204 LEU A C 1
ATOM 1561 O O . LEU A 1 204 ? 5.605 -66.812 -37.438 1 71.44 204 LEU A O 1
ATOM 1565 N N . LEU A 1 205 ? 7.055 -67.812 -38.875 1 74 205 LEU A N 1
ATOM 1566 C CA . LEU A 1 205 ? 8.062 -66.812 -38.656 1 74 205 LEU A CA 1
ATOM 1567 C C . LEU A 1 205 ? 7.59 -65.5 -39.219 1 74 205 LEU A C 1
ATOM 1569 O O . LEU A 1 205 ? 7.836 -64.438 -38.625 1 74 205 LEU A O 1
ATOM 1573 N N . GLY A 1 206 ? 6.945 -65.562 -40.312 1 76.25 206 GLY A N 1
ATOM 1574 C CA . GLY A 1 206 ? 6.402 -64.312 -40.906 1 76.25 206 GLY A CA 1
ATOM 1575 C C . GLY A 1 206 ? 5.332 -63.688 -40.031 1 76.25 206 GLY A C 1
ATOM 1576 O O . GLY A 1 206 ? 5.395 -62.469 -39.75 1 76.25 206 GLY A O 1
ATOM 1577 N N . MET A 1 207 ? 4.387 -64.438 -39.469 1 73.75 207 MET A N 1
ATOM 1578 C CA . MET A 1 207 ? 3.291 -63.906 -38.656 1 73.75 207 MET A CA 1
ATOM 1579 C C . MET A 1 207 ? 3.791 -63.438 -37.312 1 73.75 207 MET A C 1
ATOM 1581 O O . MET A 1 207 ? 3.371 -62.406 -36.781 1 73.75 207 MET A O 1
ATOM 1585 N N . GLY A 1 208 ? 4.605 -64.312 -36.688 1 72 208 GLY A N 1
ATOM 1586 C CA . GLY A 1 208 ? 5.195 -63.906 -35.406 1 72 208 GLY A CA 1
ATOM 1587 C C . GLY A 1 208 ? 6.016 -62.625 -35.5 1 72 208 GLY A C 1
ATOM 1588 O O . GLY A 1 208 ? 5.918 -61.75 -34.625 1 72 208 GLY A O 1
ATOM 1589 N N . GLY A 1 209 ? 6.828 -62.562 -36.562 1 73.88 209 GLY A N 1
ATOM 1590 C CA . GLY A 1 209 ? 7.617 -61.375 -36.781 1 73.88 209 GLY A CA 1
ATOM 1591 C C . GLY A 1 209 ? 6.77 -60.125 -36.969 1 73.88 209 GLY A C 1
ATOM 1592 O O . GLY A 1 209 ? 7.082 -59.062 -36.469 1 73.88 209 GLY A O 1
ATOM 1593 N N . MET A 1 210 ? 5.645 -60.281 -37.594 1 75.44 210 MET A N 1
ATOM 1594 C CA . MET A 1 210 ? 4.742 -59.188 -37.875 1 75.44 210 MET A CA 1
ATOM 1595 C C . MET A 1 210 ? 4.086 -58.688 -36.562 1 75.44 210 MET A C 1
ATOM 1597 O O . MET A 1 210 ? 3.969 -57.5 -36.344 1 75.44 210 MET A O 1
ATOM 1601 N N . ILE A 1 211 ? 3.684 -59.562 -35.688 1 73.12 211 ILE A N 1
ATOM 1602 C CA . ILE A 1 211 ? 3.057 -59.219 -34.406 1 73.12 211 ILE A CA 1
ATOM 1603 C C . ILE A 1 211 ? 4.066 -58.5 -33.5 1 73.12 211 ILE A C 1
ATOM 1605 O O . ILE A 1 211 ? 3.746 -57.469 -32.906 1 73.12 211 ILE A O 1
ATOM 1609 N N . LEU A 1 212 ? 5.246 -59.094 -33.469 1 72.5 212 LEU A N 1
ATOM 1610 C CA . LEU A 1 212 ? 6.309 -58.531 -32.656 1 72.5 212 LEU A CA 1
ATOM 1611 C C . LEU A 1 212 ? 6.629 -57.094 -33.125 1 72.5 212 LEU A C 1
ATOM 1613 O O . LEU A 1 212 ? 6.719 -56.188 -32.312 1 72.5 212 LEU A O 1
ATOM 1617 N N . ARG A 1 213 ? 6.762 -56.969 -34.438 1 73.12 213 ARG A N 1
ATOM 1618 C CA . ARG A 1 213 ? 7.09 -55.688 -35 1 73.12 213 ARG A CA 1
ATOM 1619 C C . ARG A 1 213 ? 5.973 -54.656 -34.75 1 73.12 213 ARG A C 1
ATOM 1621 O O . ARG A 1 213 ? 6.23 -53.5 -34.406 1 73.12 213 ARG A O 1
ATOM 1628 N N . ASN A 1 214 ? 4.746 -55.094 -34.781 1 73.12 214 ASN A N 1
ATOM 1629 C CA . ASN A 1 214 ? 3.604 -54.219 -34.594 1 73.12 214 ASN A CA 1
ATOM 1630 C C . ASN A 1 214 ? 3.467 -53.781 -33.125 1 73.12 214 ASN A C 1
ATOM 1632 O O . ASN A 1 214 ? 3.221 -52.594 -32.875 1 73.12 214 ASN A O 1
ATOM 1636 N N . VAL A 1 215 ? 3.604 -54.625 -32.188 1 71.69 215 VAL A N 1
ATOM 1637 C CA . VAL A 1 215 ? 3.467 -54.312 -30.781 1 71.69 215 VAL A CA 1
ATOM 1638 C C . VAL A 1 215 ? 4.617 -53.406 -30.344 1 71.69 215 VAL A C 1
ATOM 1640 O O . VAL A 1 215 ? 4.406 -52.406 -29.625 1 71.69 215 VAL A O 1
ATOM 1643 N N . LEU A 1 216 ? 5.793 -53.781 -30.766 1 72.12 216 LEU A N 1
ATOM 1644 C CA . LEU A 1 216 ? 6.957 -53 -30.406 1 72.12 216 LEU A CA 1
ATOM 1645 C C . LEU A 1 216 ? 6.887 -51.594 -31.031 1 72.12 216 LEU A C 1
ATOM 1647 O O . LEU A 1 216 ? 7.297 -50.625 -30.422 1 72.12 216 LEU A O 1
ATOM 1651 N N . SER A 1 217 ? 6.332 -51.531 -32.25 1 73.5 217 SER A N 1
ATOM 1652 C CA . SER A 1 217 ? 6.184 -50.25 -32.906 1 73.5 217 SER A CA 1
ATOM 1653 C C . SER A 1 217 ? 5.117 -49.406 -32.219 1 73.5 217 SER A C 1
ATOM 1655 O O . SER A 1 217 ? 5.25 -48.188 -32.125 1 73.5 217 SER A O 1
ATOM 1657 N N . GLN A 1 218 ? 4.07 -50 -31.719 1 72.12 218 GLN A N 1
ATOM 1658 C CA . GLN A 1 218 ? 3.01 -49.25 -31.031 1 72.12 218 GLN A CA 1
ATOM 1659 C C . GLN A 1 218 ? 3.475 -48.781 -29.656 1 72.12 218 GLN A C 1
ATOM 1661 O O . GLN A 1 218 ? 3.16 -47.656 -29.25 1 72.12 218 GLN A O 1
ATOM 1666 N N . LEU A 1 219 ? 4.219 -49.531 -28.984 1 73.44 219 LEU A N 1
ATOM 1667 C CA . LEU A 1 219 ? 4.695 -49.188 -27.641 1 73.44 219 LEU A CA 1
ATOM 1668 C C . LEU A 1 219 ? 5.953 -48.344 -27.719 1 73.44 219 LEU A C 1
ATOM 1670 O O . LEU A 1 219 ? 6.199 -47.5 -26.844 1 73.44 219 LEU A O 1
ATOM 1674 N N . GLY A 1 220 ? 6.68 -48.312 -28.891 1 67.62 220 GLY A N 1
ATOM 1675 C CA . GLY A 1 220 ? 7.941 -47.625 -29.062 1 67.62 220 GLY A CA 1
ATOM 1676 C C . GLY A 1 220 ? 9.094 -48.281 -28.328 1 67.62 220 GLY A C 1
ATOM 1677 O O . GLY A 1 220 ? 10.188 -47.719 -28.25 1 67.62 220 GLY A O 1
ATOM 1678 N N . GLY A 1 221 ? 8.859 -49.312 -27.578 1 67.81 221 GLY A N 1
ATOM 1679 C CA . GLY A 1 221 ? 9.867 -50.062 -26.859 1 67.81 221 GLY A CA 1
ATOM 1680 C C . GLY A 1 221 ? 9.289 -51.25 -26.078 1 67.81 221 GLY A C 1
ATOM 1681 O O . GLY A 1 221 ? 8.172 -51.688 -26.344 1 67.81 221 GLY A O 1
ATOM 1682 N N . ASP A 1 222 ? 10.133 -51.719 -25.234 1 72.44 222 ASP A N 1
ATOM 1683 C CA . ASP A 1 222 ? 9.703 -52.812 -24.391 1 72.44 222 ASP A CA 1
ATOM 1684 C C . ASP A 1 222 ? 8.656 -52.375 -23.375 1 72.44 222 ASP A C 1
ATOM 1686 O O . ASP A 1 222 ? 8.773 -51.312 -22.781 1 72.44 222 ASP A O 1
ATOM 1690 N N . PRO A 1 223 ? 7.523 -53 -23.25 1 70.44 223 PRO A N 1
ATOM 1691 C CA . PRO A 1 223 ? 6.469 -52.625 -22.297 1 70.44 223 PRO A CA 1
ATOM 1692 C C . PRO A 1 223 ? 6.996 -52.375 -20.891 1 70.44 223 PRO A C 1
ATOM 1694 O O . PRO A 1 223 ? 6.516 -51.5 -20.203 1 70.44 223 PRO A O 1
ATOM 1697 N N . GLN A 1 224 ? 8.023 -53.125 -20.484 1 72.38 224 GLN A N 1
ATOM 1698 C CA . GLN A 1 224 ? 8.578 -52.969 -19.141 1 72.38 224 GLN A CA 1
ATOM 1699 C C . GLN A 1 224 ? 9.273 -51.594 -19.016 1 72.38 224 GLN A C 1
ATOM 1701 O O . GLN A 1 224 ? 9.141 -50.938 -17.984 1 72.38 224 GLN A O 1
ATOM 1706 N N . ASP A 1 225 ? 9.945 -51.25 -20.125 1 76.69 225 ASP A N 1
ATOM 1707 C CA . ASP A 1 225 ? 10.625 -49.938 -20.109 1 76.69 225 ASP A CA 1
ATOM 1708 C C . ASP A 1 225 ? 9.625 -48.781 -20.109 1 76.69 225 ASP A C 1
ATOM 1710 O O . ASP A 1 225 ? 9.82 -47.781 -19.422 1 76.69 225 ASP A O 1
ATOM 1714 N N . THR A 1 226 ? 8.617 -48.938 -20.812 1 76.56 226 THR A N 1
ATOM 1715 C CA . THR A 1 226 ? 7.582 -47.938 -20.891 1 76.56 226 THR A CA 1
ATOM 1716 C C . THR A 1 226 ? 6.895 -47.75 -19.531 1 76.56 226 THR A C 1
ATOM 1718 O O . THR A 1 226 ? 6.66 -46.625 -19.094 1 76.56 226 THR A O 1
ATOM 1721 N N . VAL A 1 227 ? 6.598 -48.875 -18.859 1 77.88 227 VAL A N 1
ATOM 1722 C CA . VAL A 1 227 ? 5.973 -48.812 -17.547 1 77.88 227 VAL A CA 1
ATOM 1723 C C . VAL A 1 227 ? 6.898 -48.125 -16.547 1 77.88 227 VAL A C 1
ATOM 1725 O O . VAL A 1 227 ? 6.449 -47.312 -15.742 1 77.88 227 VAL A O 1
ATOM 1728 N N . ALA A 1 228 ? 8.164 -48.438 -16.656 1 81.25 228 ALA A N 1
ATOM 1729 C CA . ALA A 1 228 ? 9.133 -47.844 -15.734 1 81.25 228 ALA A CA 1
ATOM 1730 C C . ALA A 1 228 ? 9.211 -46.312 -15.922 1 81.25 228 ALA A C 1
ATOM 1732 O O . ALA A 1 228 ? 9.273 -45.562 -14.945 1 81.25 228 ALA A O 1
ATOM 1733 N N . VAL A 1 229 ? 9.203 -45.844 -17.156 1 83.31 229 VAL A N 1
ATOM 1734 C CA . VAL A 1 229 ? 9.297 -44.438 -17.453 1 83.31 229 VAL A CA 1
ATOM 1735 C C . VAL A 1 229 ? 8.047 -43.719 -16.953 1 83.31 229 VAL A C 1
ATOM 1737 O O . VAL A 1 229 ? 8.133 -42.656 -16.328 1 83.31 229 VAL A O 1
ATOM 1740 N N . VAL A 1 230 ? 6.875 -44.25 -17.156 1 81.31 230 VAL A N 1
ATOM 1741 C CA . VAL A 1 230 ? 5.613 -43.656 -16.75 1 81.31 230 VAL A CA 1
ATOM 1742 C C . VAL A 1 230 ? 5.531 -43.594 -15.227 1 81.31 230 VAL A C 1
ATOM 1744 O O . VAL A 1 230 ? 5.086 -42.594 -14.656 1 81.31 230 VAL A O 1
ATOM 1747 N N . LYS A 1 231 ? 6 -44.656 -14.547 1 82.06 231 LYS A N 1
ATOM 1748 C CA . LYS A 1 231 ? 6.016 -44.656 -13.094 1 82.06 231 LYS A CA 1
ATOM 1749 C C . LYS A 1 231 ? 6.957 -43.594 -12.531 1 82.06 231 LYS A C 1
ATOM 1751 O O . LYS A 1 231 ? 6.648 -42.969 -11.531 1 82.06 231 LYS A O 1
ATOM 1756 N N . ARG A 1 232 ? 8.039 -43.438 -13.164 1 84.81 232 ARG A N 1
ATOM 1757 C CA . ARG A 1 232 ? 8.992 -42.406 -12.758 1 84.81 232 ARG A CA 1
ATOM 1758 C C . ARG A 1 232 ? 8.391 -41.031 -12.891 1 84.81 232 ARG A C 1
ATOM 1760 O O . ARG A 1 232 ? 8.531 -40.188 -12 1 84.81 232 ARG A O 1
ATOM 1767 N N . ILE A 1 233 ? 7.727 -40.719 -13.984 1 82.88 233 ILE A N 1
ATOM 1768 C CA . ILE A 1 233 ? 7.07 -39.438 -14.219 1 82.88 233 ILE A CA 1
ATOM 1769 C C . ILE A 1 233 ? 5.961 -39.25 -13.188 1 82.88 233 ILE A C 1
ATOM 1771 O O . ILE A 1 233 ? 5.82 -38.156 -12.625 1 82.88 233 ILE A O 1
ATOM 1775 N N . ALA A 1 234 ? 5.172 -40.312 -12.938 1 78.25 234 ALA A N 1
ATOM 1776 C CA . ALA A 1 234 ? 4.094 -40.25 -11.953 1 78.25 234 ALA A CA 1
ATOM 1777 C C . ALA A 1 234 ? 4.645 -40 -10.555 1 78.25 234 ALA A C 1
ATOM 1779 O O . ALA A 1 234 ? 3.973 -39.375 -9.734 1 78.25 234 ALA A O 1
ATOM 1780 N N . ALA A 1 235 ? 5.91 -40.469 -10.289 1 81.44 235 ALA A N 1
ATOM 1781 C CA . ALA A 1 235 ? 6.562 -40.25 -9 1 81.44 235 ALA A CA 1
ATOM 1782 C C . ALA A 1 235 ? 7.184 -38.844 -8.922 1 81.44 235 ALA A C 1
ATOM 1784 O O . ALA A 1 235 ? 7.719 -38.469 -7.879 1 81.44 235 ALA A O 1
ATOM 1785 N N . GLY A 1 236 ? 7.176 -38.156 -10 1 83.62 236 GLY A N 1
ATOM 1786 C CA . GLY A 1 236 ? 7.613 -36.75 -9.977 1 83.62 236 GLY A CA 1
ATOM 1787 C C . GLY A 1 236 ? 8.992 -36.562 -10.57 1 83.62 236 GLY A C 1
ATOM 1788 O O . GLY A 1 236 ? 9.523 -35.438 -10.562 1 83.62 236 GLY A O 1
ATOM 1789 N N . HIS A 1 237 ? 9.625 -37.625 -11.07 1 85.06 237 HIS A N 1
ATOM 1790 C CA . HIS A 1 237 ? 10.953 -37.5 -11.672 1 85.06 237 HIS A CA 1
ATOM 1791 C C . HIS A 1 237 ? 10.859 -37.125 -13.141 1 85.06 237 HIS A C 1
ATOM 1793 O O . HIS A 1 237 ? 10.688 -37.969 -14.008 1 85.06 237 HIS A O 1
ATOM 1799 N N . LEU A 1 238 ? 10.977 -35.844 -13.352 1 84.94 238 LEU A N 1
ATOM 1800 C CA . LEU A 1 238 ? 10.875 -35.312 -14.719 1 84.94 238 LEU A CA 1
ATOM 1801 C C . LEU A 1 238 ? 12.25 -34.969 -15.273 1 84.94 238 LEU A C 1
ATOM 1803 O O . LEU A 1 238 ? 12.359 -34.406 -16.359 1 84.94 238 LEU A O 1
ATOM 1807 N N . ASP A 1 239 ? 13.305 -35.281 -14.578 1 85.81 239 ASP A N 1
ATOM 1808 C CA . ASP A 1 239 ? 14.656 -34.844 -14.914 1 85.81 239 ASP A CA 1
ATOM 1809 C C . ASP A 1 239 ? 15.281 -35.719 -15.984 1 85.81 239 ASP A C 1
ATOM 1811 O O . ASP A 1 239 ? 16.25 -35.344 -16.641 1 85.81 239 ASP A O 1
ATOM 1815 N N . GLU A 1 240 ? 14.727 -36.938 -16.219 1 82.75 240 GLU A N 1
ATOM 1816 C CA . GLU A 1 240 ? 15.297 -37.844 -17.203 1 82.75 240 GLU A CA 1
ATOM 1817 C C . GLU A 1 240 ? 14.484 -37.875 -18.484 1 82.75 240 GLU A C 1
ATOM 1819 O O . GLU A 1 240 ? 13.266 -38.062 -18.453 1 82.75 240 GLU A O 1
ATOM 1824 N N . GLU A 1 241 ? 15.133 -37.625 -19.594 1 82.56 241 GLU A N 1
ATOM 1825 C CA . GLU A 1 241 ? 14.461 -37.594 -20.891 1 82.56 241 GLU A CA 1
ATOM 1826 C C . GLU A 1 241 ? 13.992 -39 -21.312 1 82.56 241 GLU A C 1
ATOM 1828 O O . GLU A 1 241 ? 14.68 -39.969 -21.078 1 82.56 241 GLU A O 1
ATOM 1833 N N . VAL A 1 242 ? 12.727 -39.031 -21.781 1 82.12 242 VAL A N 1
ATOM 1834 C CA . VAL A 1 242 ? 12.203 -40.281 -22.344 1 82.12 242 VAL A CA 1
ATOM 1835 C C . VAL A 1 242 ? 12.875 -40.562 -23.672 1 82.12 242 VAL A C 1
ATOM 1837 O O . VAL A 1 242 ? 12.867 -39.719 -24.578 1 82.12 242 VAL A O 1
ATOM 1840 N N . ALA A 1 243 ? 13.625 -41.688 -23.75 1 80 243 ALA A N 1
ATOM 1841 C CA . ALA A 1 243 ? 14.305 -42.094 -24.969 1 80 243 ALA A CA 1
ATOM 1842 C C . ALA A 1 243 ? 13.305 -42.531 -26.031 1 80 243 ALA A C 1
ATOM 1844 O O . ALA A 1 243 ? 12.562 -43.5 -25.844 1 80 243 ALA A O 1
ATOM 1845 N N . VAL A 1 244 ? 13.055 -41.656 -27 1 75.44 244 VAL A N 1
ATOM 1846 C CA . VAL A 1 244 ? 12.164 -42 -28.109 1 75.44 244 VAL A CA 1
ATOM 1847 C C . VAL A 1 244 ? 12.992 -42.344 -29.359 1 75.44 244 VAL A C 1
ATOM 1849 O O . VAL A 1 244 ? 13.961 -41.625 -29.672 1 75.44 244 VAL A O 1
ATOM 1852 N N . LYS A 1 245 ? 12.852 -43.469 -29.859 1 74.81 245 LYS A N 1
ATOM 1853 C CA . LYS A 1 245 ? 13.555 -43.844 -31.078 1 74.81 245 LYS A CA 1
ATOM 1854 C C . LYS A 1 245 ? 13.195 -42.906 -32.219 1 74.81 245 LYS A C 1
ATOM 1856 O O . LYS A 1 245 ? 12.055 -42.438 -32.312 1 74.81 245 LYS A O 1
ATOM 1861 N N . GLU A 1 246 ? 14.234 -42.594 -33 1 68.69 246 GLU A N 1
ATOM 1862 C CA . GLU A 1 246 ? 14.078 -41.656 -34.094 1 68.69 246 GLU A CA 1
ATOM 1863 C C . GLU A 1 246 ? 13.016 -42.156 -35.094 1 68.69 246 GLU A C 1
ATOM 1865 O O . GLU A 1 246 ? 13.039 -43.344 -35.5 1 68.69 246 GLU A O 1
ATOM 1870 N N . GLY A 1 247 ? 11.969 -41.406 -35.406 1 66.19 247 GLY A N 1
ATOM 1871 C CA . GLY A 1 247 ? 10.93 -41.719 -36.375 1 66.19 247 GLY A CA 1
ATOM 1872 C C . GLY A 1 247 ? 9.68 -42.281 -35.719 1 66.19 247 GLY A C 1
ATOM 1873 O O . GLY A 1 247 ? 8.68 -42.531 -36.406 1 66.19 247 GLY A O 1
ATOM 1874 N N . ASP A 1 248 ? 9.711 -42.562 -34.438 1 70.38 248 ASP A N 1
ATOM 1875 C CA . ASP A 1 248 ? 8.555 -43.156 -33.75 1 70.38 248 ASP A CA 1
ATOM 1876 C C . ASP A 1 248 ? 7.664 -42.062 -33.156 1 70.38 248 ASP A C 1
ATOM 1878 O O . ASP A 1 248 ? 7.523 -42 -31.922 1 70.38 248 ASP A O 1
ATOM 1882 N N . GLY A 1 249 ? 7.109 -41.219 -33.969 1 69.56 249 GLY A N 1
ATOM 1883 C CA . GLY A 1 249 ? 6.297 -40.094 -33.5 1 69.56 249 GLY A CA 1
ATOM 1884 C C . GLY A 1 249 ? 4.945 -40.5 -32.969 1 69.56 249 GLY A C 1
ATOM 1885 O O . GLY A 1 249 ? 4.316 -39.75 -32.219 1 69.56 249 GLY A O 1
ATOM 1886 N N . ASP A 1 250 ? 4.516 -41.719 -33.25 1 71.19 250 ASP A N 1
ATOM 1887 C CA . ASP A 1 250 ? 3.143 -42.094 -32.938 1 71.19 250 ASP A CA 1
ATOM 1888 C C . ASP A 1 250 ? 3.115 -43.219 -31.875 1 71.19 250 ASP A C 1
ATOM 1890 O O . ASP A 1 250 ? 2.066 -43.812 -31.641 1 71.19 250 ASP A O 1
ATOM 1894 N N . SER A 1 251 ? 4.266 -43.438 -31.266 1 77.38 251 SER A N 1
ATOM 1895 C CA . SER A 1 251 ? 4.332 -44.531 -30.297 1 77.38 251 SER A CA 1
ATOM 1896 C C . SER A 1 251 ? 3.906 -44.062 -28.906 1 77.38 251 SER A C 1
ATOM 1898 O O . SER A 1 251 ? 3.74 -42.844 -28.688 1 77.38 251 SER A O 1
ATOM 1900 N N . LEU A 1 252 ? 3.627 -44.938 -27.984 1 78.81 252 LEU A N 1
ATOM 1901 C CA . LEU A 1 252 ? 3.311 -44.625 -26.594 1 78.81 252 LEU A CA 1
ATOM 1902 C C . LEU A 1 252 ? 4.457 -43.875 -25.938 1 78.81 252 LEU A C 1
ATOM 1904 O O . LEU A 1 252 ? 4.227 -42.906 -25.203 1 78.81 252 LEU A O 1
ATOM 1908 N N . MET A 1 253 ? 5.652 -44.312 -26.266 1 81.94 253 MET A N 1
ATOM 1909 C CA . MET A 1 253 ? 6.832 -43.656 -25.672 1 81.94 253 MET A CA 1
ATOM 1910 C C . MET A 1 253 ? 6.941 -42.219 -26.125 1 81.94 253 MET A C 1
ATOM 1912 O O . MET A 1 253 ? 7.305 -41.344 -25.328 1 81.94 253 MET A O 1
ATOM 1916 N N . SER A 1 254 ? 6.609 -41.969 -27.375 1 83.31 254 SER A N 1
ATOM 1917 C CA . SER A 1 254 ? 6.633 -40.594 -27.891 1 83.31 254 SER A CA 1
ATOM 1918 C C . SER A 1 254 ? 5.574 -39.719 -27.203 1 83.31 254 SER A C 1
ATOM 1920 O O . SER A 1 254 ? 5.836 -38.562 -26.859 1 83.31 254 SER A O 1
ATOM 1922 N N . ALA A 1 255 ? 4.41 -40.25 -26.984 1 80 255 ALA A N 1
ATOM 1923 C CA . ALA A 1 255 ? 3.334 -39.531 -26.312 1 80 255 ALA A CA 1
ATOM 1924 C C . ALA A 1 255 ? 3.695 -39.25 -24.859 1 80 255 ALA A C 1
ATOM 1926 O O . ALA A 1 255 ? 3.424 -38.156 -24.359 1 80 255 ALA A O 1
ATOM 1927 N N . VAL A 1 256 ? 4.324 -40.188 -24.203 1 82.69 256 VAL A N 1
ATOM 1928 C CA . VAL A 1 256 ? 4.766 -40 -22.828 1 82.69 256 VAL A CA 1
ATOM 1929 C C . VAL A 1 256 ? 5.852 -38.938 -22.75 1 82.69 256 VAL A C 1
ATOM 1931 O O . VAL A 1 256 ? 5.848 -38.094 -21.844 1 82.69 256 VAL A O 1
ATOM 1934 N N . GLY A 1 257 ? 6.699 -39 -23.734 1 83.5 257 GLY A N 1
ATOM 1935 C CA . GLY A 1 257 ? 7.727 -37.969 -23.797 1 83.5 257 GLY A CA 1
ATOM 1936 C C . GLY A 1 257 ? 7.16 -36.594 -23.969 1 83.5 257 GLY A C 1
ATOM 1937 O O . GLY A 1 257 ? 7.605 -35.656 -23.297 1 83.5 257 GLY A O 1
ATOM 1938 N N . ALA A 1 258 ? 6.227 -36.406 -24.844 1 81.31 258 ALA A N 1
ATOM 1939 C CA . ALA A 1 258 ? 5.566 -35.125 -25.047 1 81.31 258 ALA A CA 1
ATOM 1940 C C . ALA A 1 258 ? 4.863 -34.656 -23.781 1 81.31 258 ALA A C 1
ATOM 1942 O O . ALA A 1 258 ? 4.926 -33.469 -23.422 1 81.31 258 ALA A O 1
ATOM 1943 N N . MET A 1 259 ? 4.254 -35.531 -23.141 1 79 259 MET A N 1
ATOM 1944 C CA . MET A 1 259 ? 3.584 -35.25 -21.891 1 79 259 MET A CA 1
ATOM 1945 C C . MET A 1 259 ? 4.586 -34.812 -20.828 1 79 259 MET A C 1
ATOM 1947 O O . MET A 1 259 ? 4.336 -33.844 -20.078 1 79 259 MET A O 1
ATOM 1951 N N . GLN A 1 260 ? 5.656 -35.562 -20.719 1 84 260 GLN A N 1
ATOM 1952 C CA . GLN A 1 260 ? 6.699 -35.188 -19.766 1 84 260 GLN A CA 1
ATOM 1953 C C . GLN A 1 260 ? 7.215 -33.781 -20.031 1 84 260 GLN A C 1
ATOM 1955 O O . GLN A 1 260 ? 7.398 -33 -19.109 1 84 260 GLN A O 1
ATOM 1960 N N . ARG A 1 261 ? 7.449 -33.375 -21.281 1 84.56 261 ARG A N 1
ATOM 1961 C CA . ARG A 1 261 ? 7.941 -32.062 -21.641 1 84.56 261 ARG A CA 1
ATOM 1962 C C . ARG A 1 261 ? 6.938 -30.984 -21.234 1 84.56 261 ARG A C 1
ATOM 1964 O O . ARG A 1 261 ? 7.324 -29.922 -20.734 1 84.56 261 ARG A O 1
ATOM 1971 N N . GLU A 1 262 ? 5.734 -31.281 -21.469 1 80.56 262 GLU A N 1
ATOM 1972 C CA . GLU A 1 262 ? 4.688 -30.328 -21.109 1 80.56 262 GLU A CA 1
ATOM 1973 C C . GLU A 1 262 ? 4.594 -30.156 -19.609 1 80.56 262 GLU A C 1
ATOM 1975 O O . GLU A 1 262 ? 4.422 -29.031 -19.109 1 80.56 262 GLU A O 1
ATOM 1980 N N . LEU A 1 263 ? 4.719 -31.188 -18.875 1 81.5 263 LEU A N 1
ATOM 1981 C CA . LEU A 1 263 ? 4.695 -31.125 -17.406 1 81.5 263 LEU A CA 1
ATOM 1982 C C . LEU A 1 263 ? 5.918 -30.391 -16.875 1 81.5 263 LEU A C 1
ATOM 1984 O O . LEU A 1 263 ? 5.805 -29.609 -15.93 1 81.5 263 LEU A O 1
ATOM 1988 N N . GLU A 1 264 ? 6.988 -30.719 -17.469 1 86.25 264 GLU A N 1
ATOM 1989 C CA . GLU A 1 264 ? 8.211 -30.016 -17.078 1 86.25 264 GLU A CA 1
ATOM 1990 C C . GLU A 1 264 ? 8.078 -28.516 -17.281 1 86.25 264 GLU A C 1
ATOM 1992 O O . GLU A 1 264 ? 8.461 -27.734 -16.406 1 86.25 264 GLU A O 1
ATOM 1997 N N . ARG A 1 265 ? 7.57 -28.094 -18.422 1 84.44 265 ARG A N 1
ATOM 1998 C CA . ARG A 1 265 ? 7.355 -26.688 -18.703 1 84.44 265 ARG A CA 1
ATOM 1999 C C . ARG A 1 265 ? 6.398 -26.062 -17.703 1 84.44 265 ARG A C 1
ATOM 2001 O O . ARG A 1 265 ? 6.648 -24.953 -17.203 1 84.44 265 ARG A O 1
ATOM 2008 N N . LEU A 1 266 ? 5.363 -26.719 -17.375 1 82.25 266 LEU A N 1
ATOM 2009 C CA . LEU A 1 266 ? 4.387 -26.234 -16.406 1 82.25 266 LEU A CA 1
ATOM 2010 C C . LEU A 1 266 ? 5.031 -26.031 -15.039 1 82.25 266 LEU A C 1
ATOM 2012 O O . LEU A 1 266 ? 4.848 -24.984 -14.414 1 82.25 266 LEU A O 1
ATOM 2016 N N . VAL A 1 267 ? 5.754 -27.031 -14.594 1 85.75 267 VAL A N 1
ATOM 2017 C CA . VAL A 1 267 ? 6.41 -26.969 -13.289 1 85.75 267 VAL A CA 1
ATOM 2018 C C . VAL A 1 267 ? 7.414 -25.812 -13.273 1 85.75 267 VAL A C 1
ATOM 2020 O O . VAL A 1 267 ? 7.453 -25.031 -12.32 1 85.75 267 VAL A O 1
ATOM 2023 N N . ARG A 1 268 ? 8.133 -25.625 -14.336 1 87.94 268 ARG A N 1
ATOM 2024 C CA . ARG A 1 268 ? 9.094 -24.547 -14.43 1 87.94 268 ARG A CA 1
ATOM 2025 C C . ARG A 1 268 ? 8.398 -23.188 -14.375 1 87.94 268 ARG A C 1
ATOM 2027 O O . ARG A 1 268 ? 8.867 -22.266 -13.688 1 87.94 268 ARG A O 1
ATOM 2034 N N . ASP A 1 269 ? 7.359 -23.078 -15.086 1 86.19 269 ASP A N 1
ATOM 2035 C CA . ASP A 1 269 ? 6.617 -21.828 -15.133 1 86.19 269 ASP A CA 1
ATOM 2036 C C . ASP A 1 269 ? 6 -21.516 -13.773 1 86.19 269 ASP A C 1
ATOM 2038 O O . ASP A 1 269 ? 5.945 -20.344 -13.367 1 86.19 269 ASP A O 1
ATOM 2042 N N . ILE A 1 270 ? 5.594 -22.453 -13.086 1 84.06 270 ILE A N 1
ATOM 2043 C CA . ILE A 1 270 ? 5.027 -22.266 -11.758 1 84.06 270 ILE A CA 1
ATOM 2044 C C . ILE A 1 270 ? 6.121 -21.828 -10.789 1 84.06 270 ILE A C 1
ATOM 2046 O O . ILE A 1 270 ? 5.906 -20.922 -9.969 1 84.06 270 ILE A O 1
ATOM 2050 N N . ILE A 1 271 ? 7.258 -22.438 -10.898 1 86.38 271 ILE A N 1
ATOM 2051 C CA . ILE A 1 271 ? 8.383 -22.031 -10.055 1 86.38 271 ILE A CA 1
ATOM 2052 C C . ILE A 1 271 ? 8.75 -20.578 -10.336 1 86.38 271 ILE A C 1
ATOM 2054 O O . ILE A 1 271 ? 8.922 -19.781 -9.406 1 86.38 271 ILE A O 1
ATOM 2058 N N . ALA A 1 272 ? 8.797 -20.25 -11.586 1 86.88 272 ALA A N 1
ATOM 2059 C CA . ALA A 1 272 ? 9.102 -18.875 -11.977 1 86.88 272 ALA A CA 1
ATOM 2060 C C . ALA A 1 272 ? 8.031 -17.922 -11.469 1 86.88 272 ALA A C 1
ATOM 2062 O O . ALA A 1 272 ? 8.344 -16.844 -10.961 1 86.88 272 ALA A O 1
ATOM 2063 N N . GLY A 1 273 ? 6.809 -18.359 -11.625 1 84.5 273 GLY A N 1
ATOM 2064 C CA . GLY A 1 273 ? 5.703 -17.562 -11.125 1 84.5 273 GLY A CA 1
ATOM 2065 C C . GLY A 1 273 ? 5.734 -17.375 -9.617 1 84.5 273 GLY A C 1
ATOM 2066 O O . GLY A 1 273 ? 5.5 -16.281 -9.117 1 84.5 273 GLY A O 1
ATOM 2067 N N . ALA A 1 274 ? 6.027 -18.391 -8.883 1 87.25 274 ALA A N 1
ATOM 2068 C CA . ALA A 1 274 ? 6.133 -18.328 -7.43 1 87.25 274 ALA A CA 1
ATOM 2069 C C . ALA A 1 274 ? 7.266 -17.406 -7 1 87.25 274 ALA A C 1
ATOM 2071 O O . ALA A 1 274 ? 7.121 -16.625 -6.051 1 87.25 274 ALA A O 1
ATOM 2072 N N . ASN A 1 275 ? 8.375 -17.469 -7.711 1 88.38 275 ASN A N 1
ATOM 2073 C CA . ASN A 1 275 ? 9.5 -16.594 -7.422 1 88.38 275 ASN A CA 1
ATOM 2074 C C . ASN A 1 275 ? 9.156 -15.125 -7.688 1 88.38 275 ASN A C 1
ATOM 2076 O O . ASN A 1 275 ? 9.484 -14.25 -6.883 1 88.38 275 ASN A O 1
ATOM 2080 N N . GLN A 1 276 ? 8.539 -14.961 -8.781 1 87.56 276 GLN A N 1
ATOM 2081 C CA . GLN A 1 276 ? 8.117 -13.609 -9.109 1 87.56 276 GLN A CA 1
ATOM 2082 C C . GLN A 1 276 ? 7.121 -13.078 -8.086 1 87.56 276 GLN A C 1
ATOM 2084 O O . GLN A 1 276 ? 7.203 -11.922 -7.672 1 87.56 276 GLN A O 1
ATOM 2089 N N . LEU A 1 277 ? 6.215 -13.859 -7.68 1 86.94 277 LEU A N 1
ATOM 2090 C CA . LEU A 1 277 ? 5.23 -13.484 -6.668 1 86.94 277 LEU A CA 1
ATOM 2091 C C . LEU A 1 277 ? 5.914 -13.125 -5.352 1 86.94 277 LEU A C 1
ATOM 2093 O O . LEU A 1 277 ? 5.555 -12.133 -4.715 1 86.94 277 LEU A O 1
ATOM 2097 N N . SER A 1 278 ? 6.871 -13.891 -4.992 1 89.5 278 SER A N 1
ATOM 2098 C CA . SER A 1 278 ? 7.625 -13.617 -3.773 1 89.5 278 SER A CA 1
ATOM 2099 C C . SER A 1 278 ? 8.336 -12.273 -3.854 1 89.5 278 SER A C 1
ATOM 2101 O O . SER A 1 278 ? 8.328 -11.5 -2.891 1 89.5 278 SER A O 1
ATOM 2103 N N . GLN A 1 279 ? 8.891 -11.992 -4.965 1 89.19 279 GLN A N 1
ATOM 2104 C CA . GLN A 1 279 ? 9.602 -10.734 -5.16 1 89.19 279 GLN A CA 1
ATOM 2105 C C . GLN A 1 279 ? 8.641 -9.547 -5.098 1 89.19 279 GLN A C 1
ATOM 2107 O O . GLN A 1 279 ? 8.914 -8.555 -4.426 1 89.19 279 GLN A O 1
ATOM 2112 N N . VAL A 1 280 ? 7.547 -9.648 -5.801 1 87.5 280 VAL A N 1
ATOM 2113 C CA . VAL A 1 280 ? 6.555 -8.578 -5.828 1 87.5 280 VAL A CA 1
ATOM 2114 C C . VAL A 1 280 ? 5.969 -8.383 -4.43 1 87.5 280 VAL A C 1
ATOM 2116 O O . VAL A 1 280 ? 5.777 -7.25 -3.984 1 87.5 280 VAL A O 1
ATOM 2119 N N . SER A 1 281 ? 5.656 -9.445 -3.725 1 89.19 281 SER A N 1
ATOM 2120 C CA . SER A 1 281 ? 5.133 -9.383 -2.363 1 89.19 281 SER A CA 1
ATOM 2121 C C . SER A 1 281 ? 6.094 -8.648 -1.435 1 89.19 281 SER A C 1
ATOM 2123 O O . SER A 1 281 ? 5.668 -7.828 -0.617 1 89.19 281 SER A O 1
ATOM 2125 N N . SER A 1 282 ? 7.359 -8.922 -1.593 1 89.69 282 SER A N 1
ATOM 2126 C CA . SER A 1 282 ? 8.367 -8.25 -0.777 1 89.69 282 SER A CA 1
ATOM 2127 C C . SER A 1 282 ? 8.398 -6.75 -1.059 1 89.69 282 SER A C 1
ATOM 2129 O O . SER A 1 282 ? 8.492 -5.941 -0.133 1 89.69 282 SER A O 1
ATOM 2131 N N . LYS A 1 283 ? 8.312 -6.434 -2.275 1 88.88 283 LYS A N 1
ATOM 2132 C CA . LYS A 1 283 ? 8.305 -5.023 -2.66 1 88.88 283 LYS A CA 1
ATOM 2133 C C . LYS A 1 283 ? 7.09 -4.305 -2.09 1 88.88 283 LYS A C 1
ATOM 2135 O O . LYS A 1 283 ? 7.219 -3.227 -1.504 1 88.88 283 LYS A O 1
ATOM 2140 N N . VAL A 1 284 ? 5.945 -4.832 -2.186 1 89.06 284 VAL A N 1
ATOM 2141 C CA . VAL A 1 284 ? 4.715 -4.211 -1.705 1 89.06 284 VAL A CA 1
ATOM 2142 C C . VAL A 1 284 ? 4.738 -4.121 -0.181 1 89.06 284 VAL A C 1
ATOM 2144 O O . VAL A 1 284 ? 4.242 -3.156 0.4 1 89.06 284 VAL A O 1
ATOM 2147 N N . THR A 1 285 ? 5.305 -5.164 0.421 1 90.19 285 THR A N 1
ATOM 2148 C CA . THR A 1 285 ? 5.473 -5.117 1.869 1 90.19 285 THR A CA 1
ATOM 2149 C C . THR A 1 285 ? 6.293 -3.9 2.281 1 90.19 285 THR A C 1
ATOM 2151 O O . THR A 1 285 ? 5.922 -3.176 3.207 1 90.19 285 THR A O 1
ATOM 2154 N N . GLY A 1 286 ? 7.371 -3.709 1.563 1 91.06 286 GLY A N 1
ATOM 2155 C CA . GLY A 1 286 ? 8.195 -2.545 1.837 1 91.06 286 GLY A CA 1
ATOM 2156 C C . GLY A 1 286 ? 7.461 -1.231 1.66 1 91.06 286 GLY A C 1
ATOM 2157 O O . GLY A 1 286 ? 7.574 -0.331 2.494 1 91.06 286 GLY A O 1
ATOM 2158 N N . GLU A 1 287 ? 6.707 -1.141 0.626 1 90.31 287 GLU A N 1
ATOM 2159 C CA . GLU A 1 287 ? 5.93 0.064 0.356 1 90.31 287 GLU A CA 1
ATOM 2160 C C . GLU A 1 287 ? 4.859 0.281 1.423 1 90.31 287 GLU A C 1
ATOM 2162 O O . GLU A 1 287 ? 4.621 1.414 1.848 1 90.31 287 GLU A O 1
ATOM 2167 N N . ALA A 1 288 ? 4.203 -0.778 1.831 1 90.25 288 ALA A N 1
ATOM 2168 C CA . ALA A 1 288 ? 3.182 -0.693 2.871 1 90.25 288 ALA A CA 1
ATOM 2169 C C . ALA A 1 288 ? 3.785 -0.24 4.199 1 90.25 288 ALA A C 1
ATOM 2171 O O . ALA A 1 288 ? 3.197 0.581 4.906 1 90.25 288 ALA A O 1
ATOM 2172 N N . GLU A 1 289 ? 4.941 -0.719 4.484 1 90.88 289 GLU A N 1
ATOM 2173 C CA . GLU A 1 289 ? 5.633 -0.322 5.707 1 90.88 289 GLU A CA 1
ATOM 2174 C C . GLU A 1 289 ? 6.016 1.154 5.668 1 90.88 289 GLU A C 1
ATOM 2176 O O . GLU A 1 289 ? 5.906 1.855 6.676 1 90.88 289 GLU A O 1
ATOM 2181 N N . ALA A 1 290 ? 6.469 1.585 4.551 1 90.25 290 ALA A N 1
ATOM 2182 C CA . ALA A 1 290 ? 6.812 2.994 4.379 1 90.25 290 ALA A CA 1
ATOM 2183 C C . ALA A 1 290 ? 5.598 3.887 4.594 1 90.25 290 ALA A C 1
ATOM 2185 O O . ALA A 1 290 ? 5.684 4.914 5.273 1 90.25 290 ALA A O 1
ATOM 2186 N N . VAL A 1 291 ? 4.473 3.529 4.07 1 91.69 291 VAL A N 1
ATOM 2187 C CA . VAL A 1 291 ? 3.227 4.27 4.238 1 91.69 291 VAL A CA 1
ATOM 2188 C C . VAL A 1 291 ? 2.82 4.273 5.711 1 91.69 291 VAL A C 1
ATOM 2190 O O . VAL A 1 291 ? 2.393 5.301 6.242 1 91.69 291 VAL A O 1
ATOM 2193 N N . GLY A 1 292 ? 2.953 3.059 6.316 1 92 292 GLY A N 1
ATOM 2194 C CA . GLY A 1 292 ? 2.646 2.971 7.738 1 92 292 GLY A CA 1
ATOM 2195 C C . GLY A 1 292 ? 3.479 3.916 8.586 1 92 292 GLY A C 1
ATOM 2196 O O . GLY A 1 292 ? 2.938 4.66 9.406 1 92 292 GLY A O 1
ATOM 2197 N N . ARG A 1 293 ? 4.762 4.082 8.438 1 91.75 293 ARG A N 1
ATOM 2198 C CA . ARG A 1 293 ? 5.66 4.977 9.156 1 91.75 293 ARG A CA 1
ATOM 2199 C C . ARG A 1 293 ? 5.348 6.434 8.852 1 91.75 293 ARG A C 1
ATOM 2201 O O . ARG A 1 293 ? 5.316 7.27 9.758 1 91.75 293 ARG A O 1
ATOM 2208 N N . GLY A 1 294 ? 5.141 6.613 7.523 1 90.19 294 GLY A N 1
ATOM 2209 C CA . GLY A 1 294 ? 4.766 7.961 7.129 1 90.19 294 GLY A CA 1
ATOM 2210 C C . GLY A 1 294 ? 3.475 8.438 7.773 1 90.19 294 GLY A C 1
ATOM 2211 O O . GLY A 1 294 ? 3.385 9.578 8.227 1 90.19 294 GLY A O 1
ATOM 2212 N N . SER A 1 295 ? 2.545 7.609 7.879 1 91.81 295 SER A N 1
ATOM 2213 C CA . SER A 1 295 ? 1.257 7.93 8.484 1 91.81 295 SER A CA 1
ATOM 2214 C C . SER A 1 295 ? 1.396 8.172 9.984 1 91.81 295 SER A C 1
ATOM 2216 O O . SER A 1 295 ? 0.732 9.047 10.539 1 91.81 295 SER A O 1
ATOM 2218 N N . GLU A 1 296 ? 2.23 7.426 10.641 1 92.19 296 GLU A N 1
ATOM 2219 C CA . GLU A 1 296 ? 2.492 7.625 12.062 1 92.19 296 GLU A CA 1
ATOM 2220 C C . GLU A 1 296 ? 3.135 8.984 12.328 1 92.19 296 GLU A C 1
ATOM 2222 O O . GLU A 1 296 ? 2.76 9.688 13.266 1 92.19 296 GLU A O 1
ATOM 2227 N N . GLN A 1 297 ? 4.055 9.328 11.508 1 91.5 297 GLN A N 1
ATOM 2228 C CA . GLN A 1 297 ? 4.715 10.625 11.617 1 91.5 297 GLN A CA 1
ATOM 2229 C C . GLN A 1 297 ? 3.725 11.766 11.383 1 91.5 297 GLN A C 1
ATOM 2231 O O . GLN A 1 297 ? 3.76 12.773 12.078 1 91.5 297 GLN A O 1
ATOM 2236 N N . GLN A 1 298 ? 2.848 11.57 10.453 1 90.75 298 GLN A N 1
ATOM 2237 C CA . GLN A 1 298 ? 1.832 12.57 10.141 1 90.75 298 GLN A CA 1
ATOM 2238 C C . GLN A 1 298 ? 0.853 12.742 11.305 1 90.75 298 GLN A C 1
ATOM 2240 O O . GLN A 1 298 ? 0.445 13.859 11.617 1 90.75 298 GLN A O 1
ATOM 2245 N N . SER A 1 299 ? 0.467 11.648 11.898 1 94.06 299 SER A N 1
ATOM 2246 C CA . SER A 1 299 ? -0.423 11.695 13.047 1 94.06 299 SER A CA 1
ATOM 2247 C C . SER A 1 299 ? 0.22 12.438 14.211 1 94.06 299 SER A C 1
ATOM 2249 O O . SER A 1 299 ? -0.431 13.258 14.867 1 94.06 299 SER A O 1
ATOM 2251 N N . ALA A 1 300 ? 1.493 12.18 14.414 1 93.81 300 ALA A N 1
ATOM 2252 C CA . ALA A 1 300 ? 2.229 12.867 15.469 1 93.81 300 ALA A CA 1
ATOM 2253 C C . ALA A 1 300 ? 2.348 14.359 15.18 1 93.81 300 ALA A C 1
ATOM 2255 O O . ALA A 1 300 ? 2.164 15.195 16.078 1 93.81 300 ALA A O 1
ATOM 2256 N N . ALA A 1 301 ? 2.67 14.641 13.945 1 93.25 301 ALA A N 1
ATOM 2257 C CA . ALA A 1 301 ? 2.777 16.031 13.516 1 93.25 301 ALA A CA 1
ATOM 2258 C C . ALA A 1 301 ? 1.443 16.766 13.672 1 93.25 301 ALA A C 1
ATOM 2260 O O . ALA A 1 301 ? 1.4 17.906 14.133 1 93.25 301 ALA A O 1
ATOM 2261 N N . ALA A 1 302 ? 0.384 16.125 13.305 1 93.25 302 ALA A N 1
ATOM 2262 C CA . ALA A 1 302 ? -0.952 16.703 13.414 1 93.25 302 ALA A CA 1
ATOM 2263 C C . ALA A 1 302 ? -1.313 16.984 14.875 1 93.25 302 ALA A C 1
ATOM 2265 O O . ALA A 1 302 ? -1.893 18.016 15.195 1 93.25 302 ALA A O 1
ATOM 2266 N N . THR A 1 303 ? -0.977 16.078 15.766 1 94.38 303 THR A N 1
ATOM 2267 C CA . THR A 1 303 ? -1.234 16.234 17.188 1 94.38 303 THR A CA 1
ATOM 2268 C C . THR A 1 303 ? -0.465 17.438 17.75 1 94.38 303 THR A C 1
ATOM 2270 O O . THR A 1 303 ? -1.022 18.25 18.484 1 94.38 303 THR A O 1
ATOM 2273 N N . ALA A 1 304 ? 0.792 17.516 17.344 1 94.56 304 ALA A N 1
ATOM 2274 C CA . ALA A 1 304 ? 1.624 18.641 17.781 1 94.56 304 ALA A CA 1
ATOM 2275 C C . ALA A 1 304 ? 1.077 19.969 17.25 1 94.56 304 ALA A C 1
ATOM 2277 O O . ALA A 1 304 ? 1.078 20.969 17.969 1 94.56 304 ALA A O 1
ATOM 2278 N N . MET A 1 305 ? 0.597 19.953 16.047 1 94.06 305 MET A N 1
ATOM 2279 C CA . MET A 1 305 ? 0.025 21.141 15.43 1 94.06 305 MET A CA 1
ATOM 2280 C C . MET A 1 305 ? -1.264 21.562 16.141 1 94.06 305 MET A C 1
ATOM 2282 O O . MET A 1 305 ? -1.52 22.75 16.328 1 94.06 305 MET A O 1
ATOM 2286 N N . ALA A 1 306 ? -2.045 20.547 16.484 1 94.25 306 ALA A N 1
ATOM 2287 C CA . ALA A 1 306 ? -3.275 20.828 17.219 1 94.25 306 ALA A CA 1
ATOM 2288 C C . ALA A 1 306 ? -2.98 21.531 18.531 1 94.25 306 ALA A C 1
ATOM 2290 O O . ALA A 1 306 ? -3.68 22.484 18.906 1 94.25 306 ALA A O 1
ATOM 2291 N N . ALA A 1 307 ? -1.936 21.125 19.234 1 94.25 307 ALA A N 1
ATOM 2292 C CA . ALA A 1 307 ? -1.52 21.766 20.484 1 94.25 307 ALA A CA 1
ATOM 2293 C C . ALA A 1 307 ? -1.048 23.203 20.234 1 94.25 307 ALA A C 1
ATOM 2295 O O . ALA A 1 307 ? -1.376 24.109 21.016 1 94.25 307 ALA A O 1
ATOM 2296 N N . SER A 1 308 ? -0.281 23.344 19.172 1 94.62 308 SER A N 1
ATOM 2297 C CA . SER A 1 308 ? 0.224 24.672 18.828 1 94.62 308 SER A CA 1
ATOM 2298 C C . SER A 1 308 ? -0.914 25.625 18.469 1 94.62 308 SER A C 1
ATOM 2300 O O . SER A 1 308 ? -0.876 26.797 18.812 1 94.62 308 SER A O 1
ATOM 2302 N N . ILE A 1 309 ? -1.916 25.172 17.812 1 93.62 309 ILE A N 1
ATOM 2303 C CA . ILE A 1 309 ? -3.066 25.984 17.406 1 93.62 309 ILE A CA 1
ATOM 2304 C C . ILE A 1 309 ? -3.867 26.375 18.656 1 93.62 309 ILE A C 1
ATOM 2306 O O . ILE A 1 309 ? -4.402 27.484 18.719 1 93.62 309 ILE A O 1
ATOM 2310 N N . GLU A 1 310 ? -3.965 25.484 19.625 1 93.12 310 GLU A N 1
ATOM 2311 C CA . GLU A 1 310 ? -4.617 25.812 20.891 1 93.12 310 GLU A CA 1
ATOM 2312 C C . GLU A 1 310 ? -3.885 26.938 21.609 1 93.12 310 GLU A C 1
ATOM 2314 O O . GLU A 1 310 ? -4.512 27.875 22.125 1 93.12 310 GLU A O 1
ATOM 2319 N N . GLN A 1 311 ? -2.611 26.828 21.609 1 92.5 311 GLN A N 1
ATOM 2320 C CA . GLN A 1 311 ? -1.794 27.875 22.203 1 92.5 311 GLN A CA 1
ATOM 2321 C C . GLN A 1 311 ? -1.98 29.203 21.484 1 92.5 311 GLN A C 1
ATOM 2323 O O . GLN A 1 311 ? -2.074 30.25 22.109 1 92.5 311 GLN A O 1
ATOM 2328 N N . LEU A 1 312 ? -2.059 29.156 20.141 1 91.12 312 LEU A N 1
ATOM 2329 C CA . LEU A 1 312 ? -2.271 30.344 19.328 1 91.12 312 LEU A CA 1
ATOM 2330 C C . LEU A 1 312 ? -3.625 30.969 19.625 1 91.12 312 LEU A C 1
ATOM 2332 O O . LEU A 1 312 ? -3.732 32.188 19.734 1 91.12 312 LEU A O 1
ATOM 2336 N N . THR A 1 313 ? -4.594 30.156 19.781 1 92.62 313 THR A N 1
ATOM 2337 C CA . THR A 1 313 ? -5.941 30.625 20.078 1 92.62 313 THR A CA 1
ATOM 2338 C C . THR A 1 313 ? -5.977 31.344 21.422 1 92.62 313 THR A C 1
ATOM 2340 O O . THR A 1 313 ? -6.57 32.406 21.547 1 92.62 313 THR A O 1
ATOM 2343 N N . VAL A 1 314 ? -5.312 30.766 22.422 1 94.06 314 VAL A N 1
ATOM 2344 C CA . VAL A 1 314 ? -5.238 31.375 23.75 1 94.06 314 VAL A CA 1
ATOM 2345 C C . VAL A 1 314 ? -4.492 32.719 23.672 1 94.06 314 VAL A C 1
ATOM 2347 O O . VAL A 1 314 ? -4.914 33.688 24.266 1 94.06 314 VAL A O 1
ATOM 2350 N N . SER A 1 315 ? -3.418 32.688 22.859 1 94.62 315 SER A N 1
ATOM 2351 C CA . SER A 1 315 ? -2.607 33.906 22.719 1 94.62 315 SER A CA 1
ATOM 2352 C C . SER A 1 315 ? -3.393 35 22.031 1 94.62 315 SER A C 1
ATOM 2354 O O . SER A 1 315 ? -3.295 36.188 22.406 1 94.62 315 SER A O 1
ATOM 2356 N N . VAL A 1 316 ? -4.148 34.688 21.016 1 94.31 316 VAL A N 1
ATOM 2357 C CA . VAL A 1 316 ? -4.973 35.656 20.281 1 94.31 316 VAL A CA 1
ATOM 2358 C C . VAL A 1 316 ? -6 36.281 21.234 1 94.31 316 VAL A C 1
ATOM 2360 O O . VAL A 1 316 ? -6.215 37.5 21.219 1 94.31 316 VAL A O 1
ATOM 2363 N N . ASN A 1 317 ? -6.598 35.438 22.094 1 94.5 317 ASN A N 1
ATOM 2364 C CA . ASN A 1 317 ? -7.566 35.938 23.062 1 94.5 317 ASN A CA 1
ATOM 2365 C C . ASN A 1 317 ? -6.91 36.844 24.109 1 94.5 317 ASN A C 1
ATOM 2367 O O . ASN A 1 317 ? -7.492 37.844 24.5 1 94.5 317 ASN A O 1
ATOM 2371 N N . HIS A 1 318 ? -5.734 36.469 24.484 1 95.31 318 HIS A N 1
ATOM 2372 C CA . HIS A 1 318 ? -4.984 37.281 25.453 1 95.31 318 HIS A CA 1
ATOM 2373 C C . HIS A 1 318 ? -4.664 38.656 24.875 1 95.31 318 HIS A C 1
ATOM 2375 O O . HIS A 1 318 ? -4.848 39.688 25.547 1 95.31 318 HIS A O 1
ATOM 2381 N N . ILE A 1 319 ? -4.223 38.688 23.641 1 94.88 319 ILE A N 1
ATOM 2382 C CA . ILE A 1 319 ? -3.898 39.938 23 1 94.88 319 ILE A CA 1
ATOM 2383 C C . ILE A 1 319 ? -5.164 40.781 22.844 1 94.88 319 ILE A C 1
ATOM 2385 O O . ILE A 1 319 ? -5.133 42 23.031 1 94.88 319 ILE A O 1
ATOM 2389 N N . SER A 1 320 ? -6.242 40.156 22.484 1 96.12 320 SER A N 1
ATOM 2390 C CA . SER A 1 320 ? -7.52 40.844 22.359 1 96.12 320 SER A CA 1
ATOM 2391 C C . SER A 1 320 ? -7.91 41.531 23.672 1 96.12 320 SER A C 1
ATOM 2393 O O . SER A 1 320 ? -8.281 42.719 23.672 1 96.12 320 SER A O 1
ATOM 2395 N N . ASP A 1 321 ? -7.801 40.844 24.797 1 96.19 321 ASP A N 1
ATOM 2396 C CA . ASP A 1 321 ? -8.133 41.375 26.109 1 96.19 321 ASP A CA 1
ATOM 2397 C C . ASP A 1 321 ? -7.211 42.531 26.484 1 96.19 321 ASP A C 1
ATOM 2399 O O . ASP A 1 321 ? -7.672 43.562 26.969 1 96.19 321 ASP A O 1
ATOM 2403 N N . ARG A 1 322 ? -5.988 42.281 26.219 1 95.44 322 ARG A N 1
ATOM 2404 C CA . ARG A 1 322 ? -5.012 43.312 26.531 1 95.44 322 ARG A CA 1
ATOM 2405 C C . ARG A 1 322 ? -5.23 44.562 25.672 1 95.44 322 ARG A C 1
ATOM 2407 O O . ARG A 1 322 ? -5.066 45.688 26.141 1 95.44 322 ARG A O 1
ATOM 2414 N N . SER A 1 323 ? -5.527 44.312 24.422 1 95.5 323 SER A N 1
ATOM 2415 C CA . SER A 1 323 ? -5.828 45.438 23.531 1 95.5 323 SER A CA 1
ATOM 2416 C C . SER A 1 323 ? -7.035 46.219 24.016 1 95.5 323 SER A C 1
ATOM 2418 O O . SER A 1 323 ? -7.039 47.469 23.953 1 95.5 323 SER A O 1
ATOM 2420 N N . GLN A 1 324 ? -8.055 45.531 24.562 1 95.5 324 GLN A N 1
ATOM 2421 C CA . GLN A 1 324 ? -9.227 46.219 25.109 1 95.5 324 GLN A CA 1
ATOM 2422 C C . GLN A 1 324 ? -8.859 47.031 26.344 1 95.5 324 GLN A C 1
ATOM 2424 O O . GLN A 1 324 ? -9.367 48.125 26.547 1 95.5 324 GLN A O 1
ATOM 2429 N N . ASP A 1 325 ? -7.957 46.469 27.156 1 96.25 325 ASP A N 1
ATOM 2430 C CA . ASP A 1 325 ? -7.461 47.219 28.312 1 96.25 325 ASP A CA 1
ATOM 2431 C C . ASP A 1 325 ? -6.77 48.5 27.891 1 96.25 325 ASP A C 1
ATOM 2433 O O . ASP A 1 325 ? -7.016 49.562 28.469 1 96.25 325 ASP A O 1
ATOM 2437 N N . ALA A 1 326 ? -5.945 48.375 26.891 1 95.75 326 ALA A N 1
ATOM 2438 C CA . ALA A 1 326 ? -5.234 49.531 26.375 1 95.75 326 ALA A CA 1
ATOM 2439 C C . ALA A 1 326 ? -6.207 50.562 25.828 1 95.75 326 ALA A C 1
ATOM 2441 O O . ALA A 1 326 ? -6.023 51.781 26.016 1 95.75 326 ALA A O 1
ATOM 2442 N N . ARG A 1 327 ? -7.203 50.094 25.109 1 96.12 327 ARG A N 1
ATOM 2443 C CA . ARG A 1 327 ? -8.219 50.969 24.562 1 96.12 327 ARG A CA 1
ATOM 2444 C C . ARG A 1 327 ? -8.938 51.75 25.688 1 96.12 327 ARG A C 1
ATOM 2446 O O . ARG A 1 327 ? -9.133 52.938 25.578 1 96.12 327 ARG A O 1
ATOM 2453 N N . ASN A 1 328 ? -9.328 51.094 26.766 1 96.62 328 ASN A N 1
ATOM 2454 C CA . ASN A 1 328 ? -10.008 51.719 27.906 1 96.62 328 ASN A CA 1
ATOM 2455 C C . ASN A 1 328 ? -9.125 52.75 28.578 1 96.62 328 ASN A C 1
ATOM 2457 O O . ASN A 1 328 ? -9.602 53.844 28.906 1 96.62 328 ASN A O 1
ATOM 2461 N N . LEU A 1 329 ? -7.887 52.344 28.75 1 96 329 LEU A N 1
ATOM 2462 C CA . LEU A 1 329 ? -6.941 53.281 29.344 1 96 329 LEU A CA 1
ATOM 2463 C C . LEU A 1 329 ? -6.773 54.531 28.484 1 96 329 LEU A C 1
ATOM 2465 O O . LEU A 1 329 ? -6.727 55.656 29 1 96 329 LEU A O 1
ATOM 2469 N N . ALA A 1 330 ? -6.68 54.312 27.203 1 96 330 ALA A N 1
ATOM 2470 C CA . ALA A 1 330 ? -6.527 55.438 26.266 1 96 330 ALA A CA 1
ATOM 2471 C C . ALA A 1 330 ? -7.773 56.312 26.25 1 96 330 ALA A C 1
ATOM 2473 O O . ALA A 1 330 ? -7.676 57.531 26.234 1 96 330 ALA A O 1
ATOM 2474 N N . ASN A 1 331 ? -8.961 55.75 26.266 1 95.69 331 ASN A N 1
ATOM 2475 C CA . ASN A 1 331 ? -10.211 56.5 26.328 1 95.69 331 ASN A CA 1
ATOM 2476 C C . ASN A 1 331 ? -10.312 57.312 27.609 1 95.69 331 ASN A C 1
ATOM 2478 O O . ASN A 1 331 ? -10.75 58.469 27.578 1 95.69 331 ASN A O 1
ATOM 2482 N N . GLU A 1 332 ? -9.938 56.688 28.672 1 95.25 332 GLU A N 1
ATOM 2483 C CA . GLU A 1 332 ? -9.922 57.406 29.938 1 95.25 332 GLU A CA 1
ATOM 2484 C C . GLU A 1 332 ? -8.977 58.594 29.891 1 95.25 332 GLU A C 1
ATOM 2486 O O . GLU A 1 332 ? -9.336 59.688 30.312 1 95.25 332 GLU A O 1
ATOM 2491 N N . SER A 1 333 ? -7.82 58.344 29.312 1 94.94 333 SER A N 1
ATOM 2492 C CA . SER A 1 333 ? -6.852 59.406 29.156 1 94.94 333 SER A CA 1
ATOM 2493 C C . SER A 1 333 ? -7.41 60.531 28.297 1 94.94 333 SER A C 1
ATOM 2495 O O . SER A 1 333 ? -7.203 61.719 28.594 1 94.94 333 SER A O 1
ATOM 2497 N N . GLY A 1 334 ? -8.086 60.156 27.203 1 93.69 334 GLY A N 1
ATOM 2498 C CA . GLY A 1 334 ? -8.719 61.156 26.344 1 93.69 334 GLY A CA 1
ATOM 2499 C C . GLY A 1 334 ? -9.781 61.969 27.062 1 93.69 334 GLY A C 1
ATOM 2500 O O . GLY A 1 334 ? -9.82 63.188 26.922 1 93.69 334 GLY A O 1
ATOM 2501 N N . THR A 1 335 ? -10.586 61.406 27.891 1 94.69 335 THR A N 1
ATOM 2502 C CA . THR A 1 335 ? -11.648 62.062 28.641 1 94.69 335 THR A CA 1
ATOM 2503 C C . THR A 1 335 ? -11.055 63 29.688 1 94.69 335 THR A C 1
ATOM 2505 O O . THR A 1 335 ? -11.5 64.125 29.844 1 94.69 335 THR A O 1
ATOM 2508 N N . LEU A 1 336 ? -10.031 62.469 30.391 1 93.19 336 LEU A N 1
ATOM 2509 C CA . LEU A 1 336 ? -9.352 63.25 31.406 1 93.19 336 LEU A CA 1
ATOM 2510 C C . LEU A 1 336 ? -8.672 64.5 30.781 1 93.19 336 LEU A C 1
ATOM 2512 O O . LEU A 1 336 ? -8.672 65.562 31.359 1 93.19 336 LEU A O 1
ATOM 2516 N N . SER A 1 337 ? -8.094 64.25 29.594 1 94.44 337 SER A N 1
ATOM 2517 C CA . SER A 1 337 ? -7.438 65.375 28.875 1 94.44 337 SER A CA 1
ATOM 2518 C C . SER A 1 337 ? -8.438 66.438 28.469 1 94.44 337 SER A C 1
ATOM 2520 O O . SER A 1 337 ? -8.156 67.625 28.594 1 94.44 337 SER A O 1
ATOM 2522 N N . LYS A 1 338 ? -9.633 66.062 28 1 92.75 338 LYS A N 1
ATOM 2523 C CA . LYS A 1 338 ? -10.68 67 27.625 1 92.75 338 LYS A CA 1
ATOM 2524 C C . LYS A 1 338 ? -11.133 67.812 28.844 1 92.75 338 LYS A C 1
ATOM 2526 O O . LYS A 1 338 ? -11.25 69 28.766 1 92.75 338 LYS A O 1
ATOM 2531 N N . SER A 1 339 ? -11.336 67.125 29.938 1 91.81 339 SER A N 1
ATOM 2532 C CA . SER A 1 339 ? -11.719 67.75 31.172 1 91.81 339 SER A CA 1
ATOM 2533 C C . SER A 1 339 ? -10.617 68.688 31.672 1 91.81 339 SER A C 1
ATOM 2535 O O . SER A 1 339 ? -10.883 69.812 32.062 1 91.81 339 SER A O 1
ATOM 2537 N N . GLY A 1 340 ? -9.406 68.125 31.578 1 87.5 340 GLY A N 1
ATOM 2538 C CA . GLY A 1 340 ? -8.273 68.938 31.984 1 87.5 340 GLY A CA 1
ATOM 2539 C C . GLY A 1 340 ? -8.094 70.188 31.141 1 87.5 340 GLY A C 1
ATOM 2540 O O . GLY A 1 340 ? -7.809 71.25 31.672 1 87.5 340 GLY A O 1
ATOM 2541 N N . GLY A 1 341 ? -8.289 70 29.828 1 88.38 341 GLY A N 1
ATOM 2542 C CA . GLY A 1 341 ? -8.234 71.188 28.953 1 88.38 341 GLY A CA 1
ATOM 2543 C C . GLY A 1 341 ? -9.258 72.25 29.297 1 88.38 341 GLY A C 1
ATOM 2544 O O . GLY A 1 341 ? -8.953 73.438 29.266 1 88.38 341 GLY A O 1
ATOM 2545 N N . ALA A 1 342 ? -10.453 71.875 29.703 1 91.12 342 ALA A N 1
ATOM 2546 C CA . ALA A 1 342 ? -11.516 72.812 30.094 1 91.12 342 ALA A CA 1
ATOM 2547 C C . ALA A 1 342 ? -11.164 73.562 31.391 1 91.12 342 ALA A C 1
ATOM 2549 O O . ALA A 1 342 ? -11.391 74.75 31.516 1 91.12 342 ALA A O 1
ATOM 2550 N N . VAL A 1 343 ? -10.609 72.75 32.281 1 88.5 343 VAL A N 1
ATOM 2551 C CA . VAL A 1 343 ? -10.227 73.312 33.562 1 88.5 343 VAL A CA 1
ATOM 2552 C C . VAL A 1 343 ? -9.125 74.375 33.375 1 88.5 343 VAL A C 1
ATOM 2554 O O . VAL A 1 343 ? -9.164 75.438 33.969 1 88.5 343 VAL A O 1
ATOM 2557 N N . ILE A 1 344 ? -8.172 74.062 32.531 1 88.25 344 ILE A N 1
ATOM 2558 C CA . ILE A 1 344 ? -7.062 75 32.25 1 88.25 344 ILE A CA 1
ATOM 2559 C C . ILE A 1 344 ? -7.582 76.25 31.562 1 88.25 344 ILE A C 1
ATOM 2561 O O . ILE A 1 344 ? -7.152 77.375 31.859 1 88.25 344 ILE A O 1
ATOM 2565 N N . ALA A 1 345 ? -8.516 76.125 30.641 1 89.5 345 ALA A N 1
ATOM 2566 C CA . ALA A 1 345 ? -9.109 77.25 29.953 1 89.5 345 ALA A CA 1
ATOM 2567 C C . ALA A 1 345 ? -9.812 78.188 30.938 1 89.5 345 ALA A C 1
ATOM 2569 O O . ALA A 1 345 ? -9.719 79.375 30.828 1 89.5 345 ALA A O 1
ATOM 2570 N N . GLU A 1 346 ? -10.5 77.625 31.906 1 90.19 346 GLU A N 1
ATOM 2571 C CA . GLU A 1 346 ? -11.164 78.438 32.938 1 90.19 346 GLU A CA 1
ATOM 2572 C C . GLU A 1 346 ? -10.148 79.125 33.844 1 90.19 346 GLU A C 1
ATOM 2574 O O . GLU A 1 346 ? -10.359 80.312 34.219 1 90.19 346 GLU A O 1
ATOM 2579 N N . ALA A 1 347 ? -9.094 78.312 34.094 1 85.25 347 ALA A N 1
ATOM 2580 C CA . ALA A 1 347 ? -8.023 78.938 34.875 1 85.25 347 ALA A CA 1
ATOM 2581 C C . ALA A 1 347 ? -7.422 80.125 34.156 1 85.25 347 ALA A C 1
ATOM 2583 O O . ALA A 1 347 ? -7.141 81.188 34.781 1 85.25 347 ALA A O 1
ATOM 2584 N N . VAL A 1 348 ? -7.238 80.062 32.875 1 86.06 348 VAL A N 1
ATOM 2585 C CA . VAL A 1 348 ? -6.703 81.125 32.031 1 86.06 348 VAL A CA 1
ATOM 2586 C C . VAL A 1 348 ? -7.652 82.312 32.094 1 86.06 348 VAL A C 1
ATOM 2588 O O . VAL A 1 348 ? -7.211 83.438 32.219 1 86.06 348 VAL A O 1
ATOM 2591 N N . SER A 1 349 ? -8.906 82.125 32.062 1 90.38 349 SER A N 1
ATOM 2592 C CA . SER A 1 349 ? -9.914 83.188 32.125 1 90.38 349 SER A CA 1
ATOM 2593 C C . SER A 1 349 ? -9.898 83.875 33.469 1 90.38 349 SER A C 1
ATOM 2595 O O . SER A 1 349 ? -9.977 85.125 33.531 1 90.38 349 SER A O 1
ATOM 2597 N N . GLU A 1 350 ? -9.742 83.062 34.438 1 85.44 350 GLU A N 1
ATOM 2598 C CA . GLU A 1 350 ? -9.688 83.625 35.781 1 85.44 350 GLU A CA 1
ATOM 2599 C C . GLU A 1 350 ? -8.438 84.5 35.969 1 85.44 350 GLU A C 1
ATOM 2601 O O . GLU A 1 350 ? -8.492 85.562 36.594 1 85.44 350 GLU A O 1
ATOM 2606 N N . MET A 1 351 ? -7.367 84.062 35.438 1 83.69 351 MET A N 1
ATOM 2607 C CA . MET A 1 351 ? -6.117 84.812 35.5 1 83.69 351 MET A CA 1
ATOM 2608 C C . MET A 1 351 ? -6.23 86.188 34.781 1 83.69 351 MET A C 1
ATOM 2610 O O . MET A 1 351 ? -5.691 87.188 35.219 1 83.69 351 MET A O 1
ATOM 2614 N N . ARG A 1 352 ? -6.941 86.188 33.719 1 87.25 352 ARG A N 1
ATOM 2615 C CA . ARG A 1 352 ? -7.164 87.438 32.969 1 87.25 352 ARG A CA 1
ATOM 2616 C C . ARG A 1 352 ? -8 88.438 33.781 1 87.25 352 ARG A C 1
ATOM 2618 O O . ARG A 1 352 ? -7.734 89.625 33.781 1 87.25 352 ARG A O 1
ATOM 2625 N N . ARG A 1 353 ? -8.938 87.938 34.531 1 88.06 353 ARG A N 1
ATOM 2626 C CA . ARG A 1 353 ? -9.781 88.75 35.375 1 88.06 353 ARG A CA 1
ATOM 2627 C C . ARG A 1 353 ? -8.984 89.312 36.531 1 88.06 353 ARG A C 1
ATOM 2629 O O . ARG A 1 353 ? -9.203 90.5 36.938 1 88.06 353 ARG A O 1
ATOM 2636 N N . ILE A 1 354 ? -8.102 88.438 36.969 1 84.12 354 ILE A N 1
ATOM 2637 C CA . ILE A 1 354 ? -7.219 88.938 38.031 1 84.12 354 ILE A CA 1
ATOM 2638 C C . ILE A 1 354 ? -6.324 90.062 37.531 1 84.12 354 ILE A C 1
ATOM 2640 O O . ILE A 1 354 ? -6.125 91.062 38.219 1 84.12 354 ILE A O 1
ATOM 2644 N N . ASN A 1 355 ? -5.777 89.875 36.406 1 83.62 355 ASN A N 1
ATOM 2645 C CA . ASN A 1 355 ? -4.953 90.875 35.781 1 83.62 355 ASN A CA 1
ATOM 2646 C C . ASN A 1 355 ? -5.711 92.188 35.688 1 83.62 355 ASN A C 1
ATOM 2648 O O . ASN A 1 355 ? -5.168 93.25 36 1 83.62 355 ASN A O 1
ATOM 2652 N N . ASP A 1 356 ? -6.969 92.188 35.312 1 86.5 356 ASP A N 1
ATOM 2653 C CA . ASP A 1 356 ? -7.801 93.375 35.156 1 86.5 356 ASP A CA 1
ATOM 2654 C C . ASP A 1 356 ? -8.047 94.062 36.5 1 86.5 356 ASP A C 1
ATOM 2656 O O . ASP A 1 356 ? -7.98 95.25 36.625 1 86.5 356 ASP A O 1
ATOM 2660 N N . ALA A 1 357 ? -8.312 93.188 37.469 1 83.25 357 ALA A N 1
ATOM 2661 C CA . ALA A 1 357 ? -8.586 93.75 38.781 1 83.25 357 ALA A CA 1
ATOM 2662 C C . ALA A 1 357 ? -7.355 94.375 39.375 1 83.25 357 ALA A C 1
ATOM 2664 O O . ALA A 1 357 ? -7.457 95.438 40 1 83.25 357 ALA A O 1
ATOM 2665 N N . VAL A 1 358 ? -6.23 93.812 39.156 1 82.88 358 VAL A N 1
ATOM 2666 C CA . VAL A 1 358 ? -4.973 94.375 39.656 1 82.88 358 VAL A CA 1
ATOM 2667 C C . VAL A 1 358 ? -4.629 95.625 38.938 1 82.88 358 VAL A C 1
ATOM 2669 O O . VAL A 1 358 ? -4.176 96.625 39.562 1 82.88 358 VAL A O 1
ATOM 2672 N N . ASP A 1 359 ? -4.906 95.688 37.688 1 82.5 359 ASP A N 1
ATOM 2673 C CA . ASP A 1 359 ? -4.664 96.875 36.906 1 82.5 359 ASP A CA 1
ATOM 2674 C C . ASP A 1 359 ? -5.559 98 37.375 1 82.5 359 ASP A C 1
ATOM 2676 O O . ASP A 1 359 ? -5.102 99.125 37.5 1 82.5 359 ASP A O 1
ATOM 2680 N N . GLN A 1 360 ? -6.789 97.75 37.625 1 83.56 360 GLN A N 1
ATOM 2681 C CA . GLN A 1 360 ? -7.727 98.75 38.094 1 83.56 360 GLN A CA 1
ATOM 2682 C C . GLN A 1 360 ? -7.309 99.312 39.469 1 83.56 360 GLN A C 1
ATOM 2684 O O . GLN A 1 360 ? -7.348 100.5 39.688 1 83.56 360 GLN A O 1
ATOM 2689 N N . THR A 1 361 ? -6.891 98.375 40.25 1 83.88 361 THR A N 1
ATOM 2690 C CA . THR A 1 361 ? -6.465 98.75 41.594 1 83.88 361 THR A CA 1
ATOM 2691 C C . THR A 1 361 ? -5.211 99.625 41.531 1 83.88 361 THR A C 1
ATOM 2693 O O . THR A 1 361 ? -5.09 100.625 42.25 1 83.88 361 THR A O 1
ATOM 2696 N N . SER A 1 362 ? -4.336 99.312 40.625 1 83.25 362 SER A N 1
ATOM 2697 C CA . SER A 1 362 ? -3.137 100.062 40.406 1 83.25 362 SER A CA 1
ATOM 2698 C C . SER A 1 362 ? -3.488 101.5 40 1 83.25 362 SER A C 1
ATOM 2700 O O . SER A 1 362 ? -2.875 102.5 40.469 1 83.25 362 SER A O 1
ATOM 2702 N N . GLY A 1 363 ? -4.484 101.688 39.188 1 83.56 363 GLY A N 1
ATOM 2703 C CA . GLY A 1 363 ? -4.945 103 38.781 1 83.56 363 GLY A CA 1
ATOM 2704 C C . GLY A 1 363 ? -5.535 103.812 39.906 1 83.56 363 GLY A C 1
ATOM 2705 O O . GLY A 1 363 ? -5.258 105 40.031 1 83.56 363 GLY A O 1
ATOM 2706 N N . ILE A 1 364 ? -6.262 103.125 40.75 1 83.38 364 ILE A N 1
ATOM 2707 C CA . ILE A 1 364 ? -6.895 103.812 41.875 1 83.38 364 ILE A CA 1
ATOM 2708 C C . ILE A 1 364 ? -5.828 104.312 42.844 1 83.38 364 ILE A C 1
ATOM 2710 O O . ILE A 1 364 ? -5.875 105.438 43.344 1 83.38 364 ILE A O 1
ATOM 2714 N N . ILE A 1 365 ? -4.859 103.438 43.031 1 82.38 365 ILE A N 1
ATOM 2715 C CA . ILE A 1 365 ? -3.785 103.75 43.969 1 82.38 365 ILE A CA 1
ATOM 2716 C C . ILE A 1 365 ? -2.965 104.938 43.438 1 82.38 365 ILE A C 1
ATOM 2718 O O . ILE A 1 365 ? -2.562 105.812 44.219 1 82.38 365 ILE A O 1
ATOM 2722 N N . THR A 1 366 ? -2.752 105 42.188 1 83.19 366 THR A N 1
ATOM 2723 C CA . THR A 1 366 ? -2.039 106.125 41.594 1 83.19 366 THR A CA 1
ATOM 2724 C C . THR A 1 366 ? -2.814 107.438 41.75 1 83.19 366 THR A C 1
ATOM 2726 O O . THR A 1 366 ? -2.232 108.5 42.094 1 83.19 366 THR A O 1
ATOM 2729 N N . SER A 1 367 ? -4.074 107.312 41.625 1 85 367 SER A N 1
ATOM 2730 C CA . SER A 1 367 ? -4.918 108.5 41.812 1 85 367 SER A CA 1
ATOM 2731 C C . SER A 1 367 ? -4.902 109 43.281 1 85 367 SER A C 1
ATOM 2733 O O . SER A 1 367 ? -4.902 110.188 43.531 1 85 367 SER A O 1
ATOM 2735 N N . LEU A 1 368 ? -4.84 108.062 44.156 1 80.31 368 LEU A N 1
ATOM 2736 C CA . LEU A 1 368 ? -4.781 108.375 45.562 1 80.31 368 LEU A CA 1
ATOM 2737 C C . LEU A 1 368 ? -3.465 109.062 45.906 1 80.31 368 LEU A C 1
ATOM 2739 O O . LEU A 1 368 ? -3.449 110 46.656 1 80.31 368 LEU A O 1
ATOM 2743 N N . ALA A 1 369 ? -2.438 108.625 45.312 1 80.25 369 ALA A N 1
ATOM 2744 C CA . ALA A 1 369 ? -1.125 109.188 45.531 1 80.25 369 ALA A CA 1
ATOM 2745 C C . ALA A 1 369 ? -1.089 110.625 45.031 1 80.25 369 ALA A C 1
ATOM 2747 O O . ALA A 1 369 ? -0.546 111.5 45.688 1 80.25 369 ALA A O 1
ATOM 2748 N N . ASP A 1 370 ? -1.712 110.875 43.969 1 86.81 370 ASP A N 1
ATOM 2749 C CA . ASP A 1 370 ? -1.743 112.188 43.375 1 86.81 370 ASP A CA 1
ATOM 2750 C C . ASP A 1 370 ? -2.572 113.188 44.219 1 86.81 370 ASP A C 1
ATOM 2752 O O . ASP A 1 370 ? -2.174 114.312 44.469 1 86.81 370 ASP A O 1
ATOM 2756 N N . LYS A 1 371 ? -3.611 112.688 44.656 1 85.69 371 LYS A N 1
ATOM 2757 C CA . LYS A 1 371 ? -4.484 113.5 45.5 1 85.69 371 LYS A CA 1
ATOM 2758 C C . LYS A 1 371 ? -3.818 113.875 46.812 1 85.69 371 LYS A C 1
ATOM 2760 O O . LYS A 1 371 ? -3.93 115 47.312 1 85.69 371 LYS A O 1
ATOM 2765 N N . THR A 1 372 ? -3.113 112.875 47.312 1 84.25 372 THR A N 1
ATOM 2766 C CA . THR A 1 372 ? -2.428 113.125 48.594 1 84.25 372 THR A CA 1
ATOM 2767 C C . THR A 1 372 ? -1.293 114.125 48.406 1 84.25 372 THR A C 1
ATOM 2769 O O . THR A 1 372 ? -0.999 114.875 49.312 1 84.25 372 THR A O 1
ATOM 2772 N N . GLN A 1 373 ? -0.749 114.188 47.281 1 87.69 373 GLN A N 1
ATOM 2773 C CA . GLN A 1 373 ? 0.268 115.188 47 1 87.69 373 GLN A CA 1
ATOM 2774 C C . GLN A 1 373 ? -0.337 116.562 46.969 1 87.69 373 GLN A C 1
ATOM 2776 O O . GLN A 1 373 ? 0.261 117.562 47.469 1 87.69 373 GLN A O 1
ATOM 2781 N N . THR A 1 374 ? -1.458 116.688 46.406 1 91.12 374 THR A N 1
ATOM 2782 C CA . THR A 1 374 ? -2.158 118 46.375 1 91.12 374 THR A CA 1
ATOM 2783 C C . THR A 1 374 ? -2.545 118.438 47.781 1 91.12 374 THR A C 1
ATOM 2785 O O . THR A 1 374 ? -2.418 119.625 48.125 1 91.12 374 THR A O 1
ATOM 2788 N N . ILE A 1 375 ? -2.895 117.438 48.469 1 89.56 375 ILE A N 1
ATOM 2789 C CA . ILE A 1 375 ? -3.246 117.688 49.844 1 89.56 375 ILE A CA 1
ATOM 2790 C C . ILE A 1 375 ? -2.02 118.25 50.594 1 89.56 375 ILE A C 1
ATOM 2792 O O . ILE A 1 375 ? -2.115 119.188 51.375 1 89.56 375 ILE A O 1
ATOM 2796 N N . SER A 1 376 ? -0.94 117.688 50.375 1 88.12 376 SER A N 1
ATOM 2797 C CA . SER A 1 376 ? 0.31 118.125 51 1 88.12 376 SER A CA 1
ATOM 2798 C C . SER A 1 376 ? 0.635 119.562 50.656 1 88.12 376 SER A C 1
ATOM 2800 O O . SER A 1 376 ? 1.06 120.312 51.531 1 88.12 376 SER A O 1
ATOM 2802 N N . SER A 1 377 ? 0.315 120 49.531 1 92.12 377 SER A N 1
ATOM 2803 C CA . SER A 1 377 ? 0.59 121.312 49.125 1 92.12 377 SER A CA 1
ATOM 2804 C C . SER A 1 377 ? -0.344 122.312 49.781 1 92.12 377 SER A C 1
ATOM 2806 O O . SER A 1 377 ? 0.089 123.375 50.219 1 92.12 377 SER A O 1
ATOM 2808 N N . ILE A 1 378 ? -1.486 121.938 49.875 1 91.81 378 ILE A N 1
ATOM 2809 C CA . ILE A 1 378 ? -2.467 122.812 50.5 1 91.81 378 ILE A CA 1
ATOM 2810 C C . ILE A 1 378 ? -2.191 122.875 52 1 91.81 378 ILE A C 1
ATOM 2812 O O . ILE A 1 378 ? -2.355 123.938 52.594 1 91.81 378 ILE A O 1
ATOM 2816 N N . MET A 1 379 ? -1.741 121.875 52.469 1 91.12 379 MET A N 1
ATOM 2817 C CA . MET A 1 379 ? -1.414 121.812 53.906 1 91.12 379 MET A CA 1
ATOM 2818 C C . MET A 1 379 ? -0.242 122.75 54.219 1 91.12 379 MET A C 1
ATOM 2820 O O . MET A 1 379 ? -0.198 123.375 55.281 1 91.12 379 MET A O 1
ATOM 2824 N N . GLN A 1 380 ? 0.575 122.938 53.375 1 91.06 380 GLN A N 1
ATOM 2825 C CA . GLN A 1 380 ? 1.683 123.875 53.5 1 91.06 380 GLN A CA 1
ATOM 2826 C C . GLN A 1 380 ? 1.187 125.312 53.5 1 91.06 380 GLN A C 1
ATOM 2828 O O . GLN A 1 380 ? 1.674 126.188 54.25 1 91.06 380 GLN A O 1
ATOM 2833 N N . VAL A 1 381 ? 0.253 125.5 52.719 1 92.56 381 VAL A N 1
ATOM 2834 C CA . VAL A 1 381 ? -0.34 126.875 52.656 1 92.56 381 VAL A CA 1
ATOM 2835 C C . VAL A 1 381 ? -1.028 127.188 54 1 92.56 381 VAL A C 1
ATOM 2837 O O . VAL A 1 381 ? -0.882 128.25 54.5 1 92.56 381 VAL A O 1
ATOM 2840 N N . ILE A 1 382 ? -1.607 126.188 54.438 1 92.56 382 ILE A N 1
ATOM 2841 C CA . ILE A 1 382 ? -2.301 126.375 55.719 1 92.56 382 ILE A CA 1
ATOM 2842 C C . ILE A 1 382 ? -1.283 126.625 56.812 1 92.56 382 ILE A C 1
ATOM 2844 O O . ILE A 1 382 ? -1.5 127.438 57.688 1 92.56 382 ILE A O 1
ATOM 2848 N N . LYS A 1 383 ? -0.285 126 56.812 1 92.75 383 LYS A N 1
ATOM 2849 C CA . LYS A 1 383 ? 0.784 126.188 57.781 1 92.75 383 LYS A CA 1
ATOM 2850 C C . LYS A 1 383 ? 1.368 127.625 57.688 1 92.75 383 LYS A C 1
ATOM 2852 O O . LYS A 1 383 ? 1.589 128.25 58.688 1 92.75 383 LYS A O 1
ATOM 2857 N N . ASP A 1 384 ? 1.481 128 56.531 1 93.62 384 ASP A N 1
ATOM 2858 C CA . ASP A 1 384 ? 1.997 129.375 56.312 1 93.62 384 ASP A CA 1
ATOM 2859 C C . ASP A 1 384 ? 1.023 130.375 56.812 1 93.62 384 ASP A C 1
ATOM 2861 O O . ASP A 1 384 ? 1.439 131.375 57.406 1 93.62 384 ASP A O 1
ATOM 2865 N N . ILE A 1 385 ? -0.096 130.125 56.594 1 93.88 385 ILE A N 1
ATOM 2866 C CA . ILE A 1 385 ? -1.137 131 57.062 1 93.88 385 ILE A CA 1
ATOM 2867 C C . ILE A 1 385 ? -1.156 131 58.562 1 93.88 385 ILE A C 1
ATOM 2869 O O . ILE A 1 385 ? -1.303 132.125 59.188 1 93.88 385 ILE A O 1
ATOM 2873 N N . ALA A 1 386 ? -0.986 130 59.125 1 94.44 386 ALA A N 1
ATOM 2874 C CA . ALA A 1 386 ? -0.951 129.875 60.562 1 94.44 386 ALA A CA 1
ATOM 2875 C C . ALA A 1 386 ? 0.251 130.625 61.125 1 94.44 386 ALA A C 1
ATOM 2877 O O . ALA A 1 386 ? 0.132 131.375 62.125 1 94.44 386 ALA A O 1
ATOM 2878 N N . ASP A 1 387 ? 1.26 130.625 60.562 1 93.62 387 ASP A N 1
ATOM 2879 C CA . ASP A 1 387 ? 2.467 131.375 60.969 1 93.62 387 ASP A CA 1
ATOM 2880 C C . ASP A 1 387 ? 2.312 132.875 60.812 1 93.62 387 ASP A C 1
ATOM 2882 O O . ASP A 1 387 ? 2.75 133.625 61.656 1 93.62 387 ASP A O 1
ATOM 2886 N N . GLN A 1 388 ? 1.76 133.125 59.781 1 94.75 388 GLN A N 1
ATOM 2887 C CA . GLN A 1 388 ? 1.529 134.5 59.531 1 94.75 388 GLN A CA 1
ATOM 2888 C C . GLN A 1 388 ? 0.524 135.125 60.531 1 94.75 388 GLN A C 1
ATOM 2890 O O . GLN A 1 388 ? 0.699 136.25 61 1 94.75 388 GLN A O 1
ATOM 2895 N N . THR A 1 389 ? -0.438 134.25 60.719 1 93.62 389 THR A N 1
ATOM 2896 C CA . THR A 1 389 ? -1.439 134.75 61.688 1 93.62 389 THR A CA 1
ATOM 2897 C C . THR A 1 389 ? -0.825 134.875 63.094 1 93.62 389 THR A C 1
ATOM 2899 O O . THR A 1 389 ? -1.15 135.75 63.844 1 93.62 389 THR A O 1
ATOM 2902 N N . ASN A 1 390 ? -0.039 134 63.406 1 92.81 390 ASN A N 1
ATOM 2903 C CA . ASN A 1 390 ? 0.674 134 64.688 1 92.81 390 ASN A CA 1
ATOM 2904 C C . ASN A 1 390 ? 1.547 135.25 64.812 1 92.81 390 ASN A C 1
ATOM 2906 O O . ASN A 1 390 ? 1.587 136 65.812 1 92.81 390 ASN A O 1
ATOM 2910 N N . LEU A 1 391 ? 2.105 135.75 63.812 1 93.38 391 LEU A N 1
ATOM 2911 C CA . LEU A 1 391 ? 2.957 136.875 63.781 1 93.38 391 LEU A CA 1
ATOM 2912 C C . LEU A 1 391 ? 2.123 138.125 63.906 1 93.38 391 LEU A C 1
ATOM 2914 O O . LEU A 1 391 ? 2.512 139.125 64.562 1 93.38 391 LEU A O 1
ATOM 2918 N N . LEU A 1 392 ? 1.12 138.125 63.219 1 92.56 392 LEU A N 1
ATOM 2919 C CA . LEU A 1 392 ? 0.221 139.25 63.312 1 92.56 392 LEU A CA 1
ATOM 2920 C C . LEU A 1 392 ? -0.356 139.375 64.688 1 92.56 392 LEU A C 1
ATOM 2922 O O . LEU A 1 392 ? -0.479 140.5 65.188 1 92.56 392 LEU A O 1
ATOM 2926 N N . ALA A 1 393 ? -0.607 138.25 65.25 1 91.25 393 ALA A N 1
ATOM 2927 C CA . ALA A 1 393 ? -1.138 138.25 66.625 1 91.25 393 ALA A CA 1
ATOM 2928 C C . ALA A 1 393 ? -0.081 138.75 67.625 1 91.25 393 ALA A C 1
ATOM 2930 O O . ALA A 1 393 ? -0.389 139.5 68.562 1 91.25 393 ALA A O 1
ATOM 2931 N N . LEU A 1 394 ? 1.084 138.5 67.438 1 90.69 394 LEU A N 1
ATOM 2932 C CA . LEU A 1 394 ? 2.184 139 68.312 1 90.69 394 LEU A CA 1
ATOM 2933 C C . LEU A 1 394 ? 2.391 140.5 68.188 1 90.69 394 LEU A C 1
ATOM 2935 O O . LEU A 1 394 ? 2.555 141.125 69.188 1 90.69 394 LEU A O 1
ATOM 2939 N N . ASN A 1 395 ? 2.316 141 67.125 1 86.94 395 ASN A N 1
ATOM 2940 C CA . ASN A 1 395 ? 2.463 142.375 66.875 1 86.94 395 ASN A CA 1
ATOM 2941 C C . ASN A 1 395 ? 1.308 143.125 67.5 1 86.94 395 ASN A C 1
ATOM 2943 O O . ASN A 1 395 ? 1.511 144.25 68.062 1 86.94 395 ASN A O 1
ATOM 2947 N N . ALA A 1 396 ? 0.237 142.5 67.312 1 85.94 396 ALA A N 1
ATOM 2948 C CA . ALA A 1 396 ? -0.945 143.125 67.875 1 85.94 396 ALA A CA 1
ATOM 2949 C C . ALA A 1 396 ? -0.861 143 69.375 1 85.94 396 ALA A C 1
ATOM 2951 O O . ALA A 1 396 ? -1.293 144 70.062 1 85.94 396 ALA A O 1
ATOM 2952 N N . ALA A 1 397 ? -0.298 142.125 70 1 87.62 397 ALA A N 1
ATOM 2953 C CA . ALA A 1 397 ? -0.113 142.125 71.438 1 87.62 397 ALA A CA 1
ATOM 2954 C C . ALA A 1 397 ? 0.902 143.125 71.938 1 87.62 397 ALA A C 1
ATOM 2956 O O . ALA A 1 397 ? 0.727 143.75 73 1 87.62 397 ALA A O 1
ATOM 2957 N N . ILE A 1 398 ? 1.783 143.375 71.25 1 84.75 398 ILE A N 1
ATOM 2958 C CA . ILE A 1 398 ? 2.809 144.375 71.562 1 84.75 398 ILE A CA 1
ATOM 2959 C C . ILE A 1 398 ? 2.213 145.75 71.5 1 84.75 398 ILE A C 1
ATOM 2961 O O . ILE A 1 398 ? 2.445 146.5 72.375 1 84.75 398 ILE A O 1
ATOM 2965 N N . GLU A 1 399 ? 1.507 146 70.562 1 79.5 399 GLU A N 1
ATOM 2966 C CA . GLU A 1 399 ? 0.897 147.25 70.375 1 79.5 399 GLU A CA 1
ATOM 2967 C C . GLU A 1 399 ? -0.154 147.625 71.438 1 79.5 399 GLU A C 1
ATOM 2969 O O . GLU A 1 399 ? -0.273 148.625 71.938 1 79.5 399 GLU A O 1
ATOM 2974 N N . ALA A 1 400 ? -0.844 146.5 71.75 1 84.5 400 ALA A N 1
ATOM 2975 C CA . ALA A 1 400 ? -1.84 146.625 72.812 1 84.5 400 ALA A CA 1
ATOM 2976 C C . ALA A 1 400 ? -1.179 146.875 74.125 1 84.5 400 ALA A C 1
ATOM 2978 O O . ALA A 1 400 ? -1.718 147.625 74.938 1 84.5 400 ALA A O 1
ATOM 2979 N N . ALA A 1 401 ? -0.094 146.5 74.438 1 83.31 401 ALA A N 1
ATOM 2980 C CA . ALA A 1 401 ? 0.657 146.75 75.688 1 83.31 401 ALA A CA 1
ATOM 2981 C C . ALA A 1 401 ? 1.158 148.25 75.688 1 83.31 401 ALA A C 1
ATOM 2983 O O . ALA A 1 401 ? 1.165 148.875 76.75 1 83.31 401 ALA A O 1
ATOM 2984 N N . ARG A 1 402 ? 1.481 148.625 74.688 1 81.19 402 ARG A N 1
ATOM 2985 C CA . ARG A 1 402 ? 2.012 150 74.562 1 81.19 402 ARG A CA 1
ATOM 2986 C C . ARG A 1 402 ? 0.923 151 74.812 1 81.19 402 ARG A C 1
ATOM 2988 O O . ARG A 1 402 ? 1.203 152.125 75.25 1 81.19 402 ARG A O 1
ATOM 2995 N N . ALA A 1 403 ? -0.256 150.625 74.5 1 80.38 403 ALA A N 1
ATOM 2996 C CA . ALA A 1 403 ? -1.383 151.5 74.625 1 80.38 403 ALA A CA 1
ATOM 2997 C C . ALA A 1 403 ? -1.906 151.5 76.062 1 80.38 403 ALA A C 1
ATOM 2999 O O . ALA A 1 403 ? -2.834 152.25 76.375 1 80.38 403 ALA A O 1
ATOM 3000 N N . GLY A 1 404 ? -1.368 150.75 77.062 1 78.25 404 GLY A N 1
ATOM 3001 C CA . GLY A 1 404 ? -1.636 150.75 78.5 1 78.25 404 GLY A CA 1
ATOM 3002 C C . GLY A 1 404 ? -3.02 150.25 78.875 1 78.25 404 GLY A C 1
ATOM 3003 O O . GLY A 1 404 ? -3.414 149.125 78.438 1 78.25 404 GLY A O 1
ATOM 3004 N N . GLU A 1 405 ? -3.85 151.25 79.438 1 77.06 405 GLU A N 1
ATOM 3005 C CA . GLU A 1 405 ? -5.156 150.75 80 1 77.06 405 GLU A CA 1
ATOM 3006 C C . GLU A 1 405 ? -6.203 150.75 78.875 1 77.06 405 GLU A C 1
ATOM 3008 O O . GLU A 1 405 ? -7.152 150 78.938 1 77.06 405 GLU A O 1
ATOM 3013 N N . MET A 1 406 ? -6.012 151.375 77.812 1 76.69 406 MET A N 1
ATOM 3014 C CA . MET A 1 406 ? -6.957 151.5 76.75 1 76.69 406 MET A CA 1
ATOM 3015 C C . MET A 1 406 ? -6.793 150.25 75.812 1 76.69 406 MET A C 1
ATOM 3017 O O . MET A 1 406 ? -7.688 150 75 1 76.69 406 MET A O 1
ATOM 3021 N N . GLY A 1 407 ? -5.719 149.5 76.062 1 79.62 407 GLY A N 1
ATOM 3022 C CA . GLY A 1 407 ? -5.418 148.375 75.188 1 79.62 407 GLY A CA 1
ATOM 3023 C C . GLY A 1 407 ? -5.691 147 75.812 1 79.62 407 GLY A C 1
ATOM 3024 O O . GLY A 1 407 ? -5.426 146 75.188 1 79.62 407 GLY A O 1
ATOM 3025 N N . ARG A 1 408 ? -6.16 147.125 76.875 1 85.31 408 ARG A N 1
ATOM 3026 C CA . ARG A 1 408 ? -6.328 145.875 77.625 1 85.31 408 ARG A CA 1
ATOM 3027 C C . ARG A 1 408 ? -7.262 144.875 76.938 1 85.31 408 ARG A C 1
ATOM 3029 O O . ARG A 1 408 ? -7.008 143.625 76.875 1 85.31 408 ARG A O 1
ATOM 3036 N N . GLY A 1 409 ? -8.289 145.25 76.312 1 82 409 GLY A N 1
ATOM 3037 C CA . GLY A 1 409 ? -9.219 144.5 75.625 1 82 409 GLY A CA 1
ATOM 3038 C C . GLY A 1 409 ? -8.609 143.875 74.312 1 82 409 GLY A C 1
ATOM 3039 O O . GLY A 1 409 ? -8.812 142.75 74.062 1 82 409 GLY A O 1
ATOM 3040 N N . PHE A 1 410 ? -7.777 144.625 73.688 1 84.31 410 PHE A N 1
ATOM 3041 C CA . PHE A 1 410 ? -7.121 144.25 72.438 1 84.31 410 PHE A CA 1
ATOM 3042 C C . PHE A 1 410 ? -6.016 143.25 72.75 1 84.31 410 PHE A C 1
ATOM 3044 O O . PHE A 1 410 ? -5.77 142.25 71.938 1 84.31 410 PHE A O 1
ATOM 3051 N N . ALA A 1 411 ? -5.422 143.375 73.875 1 86.88 411 ALA A N 1
ATOM 3052 C CA . ALA A 1 411 ? -4.379 142.375 74.312 1 86.88 411 ALA A CA 1
ATOM 3053 C C . ALA A 1 411 ? -4.945 141 74.5 1 86.88 411 ALA A C 1
ATOM 3055 O O . ALA A 1 411 ? -4.309 140 74.125 1 86.88 411 ALA A O 1
ATOM 3056 N N . VAL A 1 412 ? -6.191 141 74.938 1 89.56 412 VAL A N 1
ATOM 3057 C CA . VAL A 1 412 ? -6.855 139.625 75.125 1 89.56 412 VAL A CA 1
ATOM 3058 C C . VAL A 1 412 ? -7.203 139 73.812 1 89.56 412 VAL A C 1
ATOM 3060 O O . VAL A 1 412 ? -6.992 137.875 73.625 1 89.56 412 VAL A O 1
ATOM 3063 N N . VAL A 1 413 ? -7.613 139.75 72.938 1 89.88 413 VAL A N 1
ATOM 3064 C CA . VAL A 1 413 ? -7.969 139.25 71.625 1 89.88 413 VAL A CA 1
ATOM 3065 C C . VAL A 1 413 ? -6.711 138.875 70.875 1 89.88 413 VAL A C 1
ATOM 3067 O O . VAL A 1 413 ? -6.699 137.75 70.312 1 89.88 413 VAL A O 1
ATOM 3070 N N . ALA A 1 414 ? -5.688 139.625 70.938 1 89.12 414 ALA A N 1
ATOM 3071 C CA . ALA A 1 414 ? -4.426 139.25 70.312 1 89.12 414 ALA A CA 1
ATOM 3072 C C . ALA A 1 414 ? -3.836 138 70.812 1 89.12 414 ALA A C 1
ATOM 3074 O O . ALA A 1 414 ? -3.32 137.125 70.062 1 89.12 414 ALA A O 1
ATOM 3075 N N . ASP A 1 415 ? -3.996 137.75 72.125 1 89.88 415 ASP A N 1
ATOM 3076 C CA . ASP A 1 415 ? -3.469 136.5 72.75 1 89.88 415 ASP A CA 1
ATOM 3077 C C . ASP A 1 415 ? -4.281 135.375 72.375 1 89.88 415 ASP A C 1
ATOM 3079 O O . ASP A 1 415 ? -3.727 134.25 72.188 1 89.88 415 ASP A O 1
ATOM 3083 N N . GLU A 1 416 ? -5.512 135.625 72.25 1 93.12 416 GLU A N 1
ATOM 3084 C CA . GLU A 1 416 ? -6.367 134.5 71.875 1 93.12 416 GLU A CA 1
ATOM 3085 C C . GLU A 1 416 ? -6.117 134 70.375 1 93.12 416 GLU A C 1
ATOM 3087 O O . GLU A 1 416 ? -6.055 132.875 70.062 1 93.12 416 GLU A O 1
ATOM 3092 N N . VAL A 1 417 ? -5.941 135 69.5 1 92.81 417 VAL A N 1
ATOM 3093 C CA . VAL A 1 417 ? -5.641 134.75 68.125 1 92.81 417 VAL A CA 1
ATOM 3094 C C . VAL A 1 417 ? -4.277 134 68 1 92.81 417 VAL A C 1
ATOM 3096 O O . VAL A 1 417 ? -4.086 133.125 67.188 1 92.81 417 VAL A O 1
ATOM 3099 N N . ARG A 1 418 ? -3.416 134.5 68.812 1 93.62 418 ARG A N 1
ATOM 3100 C CA . ARG A 1 418 ? -2.094 133.875 68.812 1 93.62 418 ARG A CA 1
ATOM 3101 C C . ARG A 1 418 ? -2.182 132.375 69.25 1 93.62 418 ARG A C 1
ATOM 3103 O O . ARG A 1 418 ? -1.582 131.5 68.562 1 93.62 418 ARG A O 1
ATOM 3110 N N . LYS A 1 419 ? -2.98 132 70.25 1 94.19 419 LYS A N 1
ATOM 3111 C CA . LYS A 1 419 ? -3.158 130.625 70.688 1 94.19 419 LYS A CA 1
ATOM 3112 C C . LYS A 1 419 ? -3.836 129.75 69.625 1 94.19 419 LYS A C 1
ATOM 3114 O O . LYS A 1 419 ? -3.459 128.625 69.438 1 94.19 419 LYS A O 1
ATOM 3119 N N . LEU A 1 420 ? -4.691 130.375 68.938 1 93.25 420 LEU A N 1
ATOM 3120 C CA . LEU A 1 420 ? -5.41 129.625 67.875 1 93.25 420 LEU A CA 1
ATOM 3121 C C . LEU A 1 420 ? -4.504 129.375 66.688 1 93.25 420 LEU A C 1
ATOM 3123 O O . LEU A 1 420 ? -4.57 128.25 66.062 1 93.25 420 LEU A O 1
ATOM 3127 N N . SER A 1 421 ? -3.717 130.25 66.375 1 93.75 421 SER A N 1
ATOM 3128 C CA . SER A 1 421 ? -2.781 130.125 65.25 1 93.75 421 SER A CA 1
ATOM 3129 C C . SER A 1 421 ? -1.734 129 65.562 1 93.75 421 SER A C 1
ATOM 3131 O O . SER A 1 421 ? -1.315 128.25 64.688 1 93.75 421 SER A O 1
ATOM 3133 N N . GLU A 1 422 ? -1.324 129 66.875 1 93.5 422 GLU A N 1
ATOM 3134 C CA . GLU A 1 422 ? -0.385 128 67.312 1 93.5 422 GLU A CA 1
ATOM 3135 C C . GLU A 1 422 ? -1.019 126.562 67.25 1 93.5 422 GLU A C 1
ATOM 3137 O O . GLU A 1 422 ? -0.366 125.625 66.812 1 93.5 422 GLU A O 1
ATOM 3142 N N . ARG A 1 423 ? -2.217 126.562 67.5 1 93.56 423 ARG A N 1
ATOM 3143 C CA . ARG A 1 423 ? -2.936 125.312 67.438 1 93.56 423 ARG A CA 1
ATOM 3144 C C . ARG A 1 423 ? -3.119 124.875 65.938 1 93.56 423 ARG A C 1
ATOM 3146 O O . ARG A 1 423 ? -3.037 123.625 65.688 1 93.56 423 ARG A O 1
ATOM 3153 N N . THR A 1 424 ? -3.375 125.688 65.125 1 93.44 424 THR A N 1
ATOM 3154 C CA . THR A 1 424 ? -3.506 125.375 63.688 1 93.44 424 THR A CA 1
ATOM 3155 C C . THR A 1 424 ? -2.182 124.875 63.125 1 93.44 424 THR A C 1
ATOM 3157 O O . THR A 1 424 ? -2.156 123.938 62.344 1 93.44 424 THR A O 1
ATOM 3160 N N . ALA A 1 425 ? -1.143 125.562 63.531 1 91.75 425 ALA A N 1
ATOM 3161 C CA . ALA A 1 425 ? 0.183 125.188 63.062 1 91.75 425 ALA A CA 1
ATOM 3162 C C . ALA A 1 425 ? 0.514 123.75 63.531 1 91.75 425 ALA A C 1
ATOM 3164 O O . ALA A 1 425 ? 1.086 122.938 62.781 1 91.75 425 ALA A O 1
ATOM 3165 N N . GLN A 1 426 ? 0.128 123.438 64.75 1 93.38 426 GLN A N 1
ATOM 3166 C CA . GLN A 1 426 ? 0.366 122.125 65.312 1 93.38 426 GLN A CA 1
ATOM 3167 C C . GLN A 1 426 ? -0.481 121.062 64.562 1 93.38 426 GLN A C 1
ATOM 3169 O O . GLN A 1 426 ? 0.012 120 64.188 1 93.38 426 GLN A O 1
ATOM 3174 N N . ALA A 1 427 ? -1.622 121.375 64.25 1 92.44 427 ALA A N 1
ATOM 3175 C CA . ALA A 1 427 ? -2.525 120.5 63.562 1 92.44 427 ALA A CA 1
ATOM 3176 C C . ALA A 1 427 ? -2.049 120.25 62.125 1 92.44 427 ALA A C 1
ATOM 3178 O O . ALA A 1 427 ? -2.131 119.125 61.594 1 92.44 427 ALA A O 1
ATOM 3179 N N . THR A 1 428 ? -1.556 121.188 61.469 1 91.44 428 THR A N 1
ATOM 3180 C CA . THR A 1 428 ? -1.062 121.125 60.094 1 91.44 428 THR A CA 1
ATOM 3181 C C . THR A 1 428 ? 0.176 120.188 60.031 1 91.44 428 THR A C 1
ATOM 3183 O O . THR A 1 428 ? 0.365 119.438 59.062 1 91.44 428 THR A O 1
ATOM 3186 N N . GLN A 1 429 ? 0.969 120.375 61.125 1 90.94 429 GLN A N 1
ATOM 3187 C CA . GLN A 1 429 ? 2.158 119.562 61.156 1 90.94 429 GLN A CA 1
ATOM 3188 C C . GLN A 1 429 ? 1.783 118.062 61.344 1 90.94 429 GLN A C 1
ATOM 3190 O O . GLN A 1 429 ? 2.4 117.188 60.719 1 90.94 429 GLN A O 1
ATOM 3195 N N . GLU A 1 430 ? 0.766 117.875 62.062 1 92.5 430 GLU A N 1
ATOM 3196 C CA . GLU A 1 430 ? 0.285 116.5 62.281 1 92.5 430 GLU A CA 1
ATOM 3197 C C . GLU A 1 430 ? -0.284 115.938 60.969 1 92.5 430 GLU A C 1
ATOM 3199 O O . GLU A 1 430 ? -0.011 114.812 60.625 1 92.5 430 GLU A O 1
ATOM 3204 N N . ILE A 1 431 ? -0.925 116.625 60.219 1 91.19 431 ILE A N 1
ATOM 3205 C CA . ILE A 1 431 ? -1.521 116.188 58.969 1 91.19 431 ILE A CA 1
ATOM 3206 C C . ILE A 1 431 ? -0.425 115.938 57.938 1 91.19 431 ILE A C 1
ATOM 3208 O O . ILE A 1 431 ? -0.497 115 57.156 1 91.19 431 ILE A O 1
ATOM 3212 N N . ALA A 1 432 ? 0.511 116.938 57.969 1 88.19 432 ALA A N 1
ATOM 3213 C CA . ALA A 1 432 ? 1.615 116.812 57.031 1 88.19 432 ALA A CA 1
ATOM 3214 C C . ALA A 1 432 ? 2.314 115.438 57.188 1 88.19 432 ALA A C 1
ATOM 3216 O O . ALA A 1 432 ? 2.674 114.812 56.219 1 88.19 432 ALA A O 1
ATOM 3217 N N . SER A 1 433 ? 2.441 115 58.469 1 90.62 433 SER A N 1
ATOM 3218 C CA . SER A 1 433 ? 3.064 113.688 58.75 1 90.62 433 SER A CA 1
ATOM 3219 C C . SER A 1 433 ? 2.184 112.562 58.281 1 90.62 433 SER A C 1
ATOM 3221 O O . SER A 1 433 ? 2.678 111.562 57.719 1 90.62 433 SER A O 1
ATOM 3223 N N . MET A 1 434 ? 0.962 112.625 58.375 1 87.38 434 MET A N 1
ATOM 3224 C CA . MET A 1 434 ? 0.025 111.625 57.969 1 87.38 434 MET A CA 1
ATOM 3225 C C . MET A 1 434 ? -0.062 111.5 56.469 1 87.38 434 MET A C 1
ATOM 3227 O O . MET A 1 434 ? -0.173 110.375 55.906 1 87.38 434 MET A O 1
ATOM 3231 N N . ILE A 1 435 ? -0.009 112.562 55.812 1 87.25 435 ILE A N 1
ATOM 3232 C CA . ILE A 1 435 ? -0.053 112.625 54.375 1 87.25 435 ILE A CA 1
ATOM 3233 C C . ILE A 1 435 ? 1.192 111.938 53.812 1 87.25 435 ILE A C 1
ATOM 3235 O O . ILE A 1 435 ? 1.116 111.188 52.812 1 87.25 435 ILE A O 1
ATOM 3239 N N . GLN A 1 436 ? 2.293 112.188 54.5 1 87.69 436 GLN A N 1
ATOM 3240 C CA . GLN A 1 436 ? 3.523 111.562 54.094 1 87.69 436 GLN A CA 1
ATOM 3241 C C . GLN A 1 436 ? 3.406 110 54.25 1 87.69 436 GLN A C 1
ATOM 3243 O O . GLN A 1 436 ? 3.873 109.25 53.375 1 87.69 436 GLN A O 1
ATOM 3248 N N . ASP A 1 437 ? 2.701 109.562 55.219 1 86.62 437 ASP A N 1
ATOM 3249 C CA . ASP A 1 437 ? 2.49 108.125 55.438 1 86.62 437 ASP A CA 1
ATOM 3250 C C . ASP A 1 437 ? 1.569 107.562 54.375 1 86.62 437 ASP A C 1
ATOM 3252 O O . ASP A 1 437 ? 1.794 106.438 53.906 1 86.62 437 ASP A O 1
ATOM 3256 N N . VAL A 1 438 ? 0.609 108.312 54 1 82.44 438 VAL A N 1
ATOM 3257 C CA . VAL A 1 438 ? -0.332 107.812 52.969 1 82.44 438 VAL A CA 1
ATOM 3258 C C . VAL A 1 438 ? 0.377 107.75 51.625 1 82.44 438 VAL A C 1
ATOM 3260 O O . VAL A 1 438 ? 0.157 106.812 50.875 1 82.44 438 VAL A O 1
ATOM 3263 N N . GLN A 1 439 ? 1.18 108.812 51.406 1 82.75 439 GLN A N 1
ATOM 3264 C CA . GLN A 1 439 ? 1.924 108.812 50.125 1 82.75 439 GLN A CA 1
ATOM 3265 C C . GLN A 1 439 ? 2.879 107.625 50.062 1 82.75 439 GLN A C 1
ATOM 3267 O O . GLN A 1 439 ? 3 107 49.031 1 82.75 439 GLN A O 1
ATOM 3272 N N . GLN A 1 440 ? 3.521 107.25 51.219 1 87.44 440 GLN A N 1
ATOM 3273 C CA . GLN A 1 440 ? 4.434 106.125 51.281 1 87.44 440 GLN A CA 1
ATOM 3274 C C . GLN A 1 440 ? 3.678 104.812 51.125 1 87.44 440 GLN A C 1
ATOM 3276 O O . GLN A 1 440 ? 4.145 103.875 50.469 1 87.44 440 GLN A O 1
ATOM 3281 N N . GLY A 1 441 ? 2.574 104.75 51.688 1 82.38 441 GLY A N 1
ATOM 3282 C CA . GLY A 1 441 ? 1.737 103.562 51.562 1 82.38 441 GLY A CA 1
ATOM 3283 C C . GLY A 1 441 ? 1.23 103.375 50.156 1 82.38 441 GLY A C 1
ATOM 3284 O O . GLY A 1 441 ? 1.212 102.25 49.656 1 82.38 441 GLY A O 1
ATOM 3285 N N . ALA A 1 442 ? 0.808 104.375 49.469 1 80.62 442 ALA A N 1
ATOM 3286 C CA . ALA A 1 442 ? 0.344 104.312 48.094 1 80.62 442 ALA A CA 1
ATOM 3287 C C . ALA A 1 442 ? 1.463 103.812 47.156 1 80.62 442 ALA A C 1
ATOM 3289 O O . ALA A 1 442 ? 1.23 103.062 46.25 1 80.62 442 ALA A O 1
ATOM 3290 N N . GLU A 1 443 ? 2.654 104.375 47.5 1 85.19 443 GLU A N 1
ATOM 3291 C CA . GLU A 1 443 ? 3.803 104 46.688 1 85.19 443 GLU A CA 1
ATOM 3292 C C . GLU A 1 443 ? 4.133 102.5 46.875 1 85.19 443 GLU A C 1
ATOM 3294 O O . GLU A 1 443 ? 4.477 101.812 45.906 1 85.19 443 GLU A O 1
ATOM 3299 N N . HIS A 1 444 ? 4.039 102.062 48.094 1 86.25 444 HIS A N 1
ATOM 3300 C CA . HIS A 1 444 ? 4.285 100.625 48.375 1 86.25 444 HIS A CA 1
ATOM 3301 C C . HIS A 1 444 ? 3.225 99.75 47.75 1 86.25 444 HIS A C 1
ATOM 3303 O O . HIS A 1 444 ? 3.539 98.688 47.188 1 86.25 444 HIS A O 1
ATOM 3309 N N . SER A 1 445 ? 2.039 100.188 47.688 1 83.25 445 SER A N 1
ATOM 3310 C CA . SER A 1 445 ? 0.945 99.438 47.094 1 83.25 445 SER A CA 1
ATOM 3311 C C . SER A 1 445 ? 1.107 99.375 45.594 1 83.25 445 SER A C 1
ATOM 3313 O O . SER A 1 445 ? 0.847 98.312 44.969 1 83.25 445 SER A O 1
ATOM 3315 N N . ARG A 1 446 ? 1.476 100.438 45 1 80.94 446 ARG A N 1
ATOM 3316 C CA . ARG A 1 446 ? 1.703 100.5 43.562 1 80.94 446 ARG A CA 1
ATOM 3317 C C . ARG A 1 446 ? 2.777 99.438 43.156 1 80.94 446 ARG A C 1
ATOM 3319 O O . ARG A 1 446 ? 2.617 98.75 42.188 1 80.94 446 ARG A O 1
ATOM 3326 N N . HIS A 1 447 ? 3.861 99.312 44.031 1 85.69 447 HIS A N 1
ATOM 3327 C CA . HIS A 1 447 ? 4.934 98.375 43.719 1 85.69 447 HIS A CA 1
ATOM 3328 C C . HIS A 1 447 ? 4.457 96.938 43.875 1 85.69 447 HIS A C 1
ATOM 3330 O O . HIS A 1 447 ? 4.797 96.062 43.062 1 85.69 447 HIS A O 1
ATOM 3336 N N . SER A 1 448 ? 3.666 96.75 44.812 1 83.31 448 SER A N 1
ATOM 3337 C CA . SER A 1 448 ? 3.135 95.438 45.031 1 83.31 448 SER A CA 1
ATOM 3338 C C . SER A 1 448 ? 2.209 95 43.906 1 83.31 448 SER A C 1
ATOM 3340 O O . SER A 1 448 ? 2.211 93.812 43.5 1 83.31 448 SER A O 1
ATOM 3342 N N . MET A 1 449 ? 1.463 95.938 43.344 1 81.56 449 MET A N 1
ATOM 3343 C CA . MET A 1 449 ? 0.539 95.625 42.25 1 81.56 449 MET A CA 1
ATOM 3344 C C . MET A 1 449 ? 1.297 95.375 40.938 1 81.56 449 MET A C 1
ATOM 3346 O O . MET A 1 449 ? 0.898 94.5 40.156 1 81.56 449 MET A O 1
ATOM 3350 N N . GLU A 1 450 ? 2.381 96.125 40.844 1 84.38 450 GLU A N 1
ATOM 3351 C CA . GLU A 1 450 ? 3.213 95.875 39.656 1 84.38 450 GLU A CA 1
ATOM 3352 C C . GLU A 1 450 ? 3.824 94.5 39.656 1 84.38 450 GLU A C 1
ATOM 3354 O O . GLU A 1 450 ? 3.889 93.812 38.625 1 84.38 450 GLU A O 1
ATOM 3359 N N . GLU A 1 451 ? 4.16 94.062 40.875 1 85.81 451 GLU A N 1
ATOM 3360 C CA . GLU A 1 451 ? 4.691 92.75 41.031 1 85.81 451 GLU A CA 1
ATOM 3361 C C . GLU A 1 451 ? 3.609 91.688 40.781 1 85.81 451 GLU A C 1
ATOM 3363 O O . GLU A 1 451 ? 3.863 90.688 40.125 1 85.81 451 GLU A O 1
ATOM 3368 N N . ALA A 1 452 ? 2.441 91.938 41.188 1 82.75 452 ALA A N 1
ATOM 3369 C CA . ALA A 1 452 ? 1.327 91.062 41.031 1 82.75 452 ALA A CA 1
ATOM 3370 C C . ALA A 1 452 ? 0.967 90.875 39.562 1 82.75 452 ALA A C 1
ATOM 3372 O O . ALA A 1 452 ? 0.688 89.75 39.094 1 82.75 452 ALA A O 1
ATOM 3373 N N . VAL A 1 453 ? 0.942 92 38.875 1 82.62 453 VAL A N 1
ATOM 3374 C CA . VAL A 1 453 ? 0.642 92 37.438 1 82.62 453 VAL A CA 1
ATOM 3375 C C . VAL A 1 453 ? 1.667 91.125 36.719 1 82.62 453 VAL A C 1
ATOM 3377 O O . VAL A 1 453 ? 1.311 90.312 35.844 1 82.62 453 VAL A O 1
ATOM 3380 N N . GLY A 1 454 ? 2.951 91.25 37.062 1 87.44 454 GLY A N 1
ATOM 3381 C CA . GLY A 1 454 ? 3.99 90.438 36.469 1 87.44 454 GLY A CA 1
ATOM 3382 C C . GLY A 1 454 ? 3.799 88.938 36.75 1 87.44 454 GLY A C 1
ATOM 3383 O O . GLY A 1 454 ? 3.98 88.125 35.844 1 87.44 454 GLY A O 1
ATOM 3384 N N . ARG A 1 455 ? 3.412 88.625 37.875 1 84.88 455 ARG A N 1
ATOM 3385 C CA . ARG A 1 455 ? 3.213 87.25 38.25 1 84.88 455 ARG A CA 1
ATOM 3386 C C . ARG A 1 455 ? 1.985 86.688 37.562 1 84.88 455 ARG A C 1
ATOM 3388 O O . ARG A 1 455 ? 1.975 85.5 37.188 1 84.88 455 ARG A O 1
ATOM 3395 N N . VAL A 1 456 ? 0.928 87.438 37.375 1 83.94 456 VAL A N 1
ATOM 3396 C CA . VAL A 1 456 ? -0.267 86.938 36.688 1 83.94 456 VAL A CA 1
ATOM 3397 C C . VAL A 1 456 ? 0.08 86.625 35.219 1 83.94 456 VAL A C 1
ATOM 3399 O O . VAL A 1 456 ? -0.366 85.625 34.688 1 83.94 456 VAL A O 1
ATOM 3402 N N . LYS A 1 457 ? 0.906 87.562 34.656 1 86.94 457 LYS A N 1
ATOM 3403 C CA . LYS A 1 457 ? 1.321 87.312 33.281 1 86.94 457 LYS A CA 1
ATOM 3404 C C . LYS A 1 457 ? 2.131 86.062 33.156 1 86.94 457 LYS A C 1
ATOM 3406 O O . LYS A 1 457 ? 1.949 85.312 32.188 1 86.94 457 LYS A O 1
ATOM 3411 N N . ALA A 1 458 ? 2.996 85.812 34.156 1 87.69 458 ALA A N 1
ATOM 3412 C CA . ALA A 1 458 ? 3.771 84.562 34.156 1 87.69 458 ALA A CA 1
ATOM 3413 C C . ALA A 1 458 ? 2.865 83.375 34.312 1 87.69 458 ALA A C 1
ATOM 3415 O O . ALA A 1 458 ? 3.064 82.312 33.656 1 87.69 458 ALA A O 1
ATOM 3416 N N . GLY A 1 459 ? 1.956 83.438 35.125 1 82.75 459 GLY A N 1
ATOM 3417 C CA . GLY A 1 459 ? 0.991 82.375 35.312 1 82.75 459 GLY A CA 1
ATOM 3418 C C . GLY A 1 459 ? 0.163 82.125 34.062 1 82.75 459 GLY A C 1
ATOM 3419 O O . GLY A 1 459 ? -0.117 80.938 33.75 1 82.75 459 GLY A O 1
ATOM 3420 N N . LEU A 1 460 ? -0.237 83.188 33.375 1 84.5 460 LEU A N 1
ATOM 3421 C CA . LEU A 1 460 ? -0.997 83 32.156 1 84.5 460 LEU A CA 1
ATOM 3422 C C . LEU A 1 460 ? -0.19 82.25 31.109 1 84.5 460 LEU A C 1
ATOM 3424 O O . LEU A 1 460 ? -0.718 81.375 30.438 1 84.5 460 LEU A O 1
ATOM 3428 N N . ASP A 1 461 ? 1.091 82.5 31 1 89.38 461 ASP A N 1
ATOM 3429 C CA . ASP A 1 461 ? 1.967 81.812 30.062 1 89.38 461 ASP A CA 1
ATOM 3430 C C . ASP A 1 461 ? 2.084 80.375 30.391 1 89.38 461 ASP A C 1
ATOM 3432 O O . ASP A 1 461 ? 2.041 79.5 29.5 1 89.38 461 ASP A O 1
ATOM 3436 N N . LEU A 1 462 ? 2.193 80.062 31.656 1 86.62 462 LEU A N 1
ATOM 3437 C CA . LEU A 1 462 ? 2.295 78.688 32.125 1 86.62 462 LEU A CA 1
ATOM 3438 C C . LEU A 1 462 ? 0.997 77.938 31.844 1 86.62 462 LEU A C 1
ATOM 3440 O O . LEU A 1 462 ? 1.023 76.812 31.422 1 86.62 462 LEU A O 1
ATOM 3444 N N . ALA A 1 463 ? -0.121 78.5 32.062 1 83.94 463 ALA A N 1
ATOM 3445 C CA . ALA A 1 463 ? -1.417 77.875 31.828 1 83.94 463 ALA A CA 1
ATOM 3446 C C . ALA A 1 463 ? -1.629 77.562 30.359 1 83.94 463 ALA A C 1
ATOM 3448 O O . ALA A 1 463 ? -2.162 76.5 29.984 1 83.94 463 ALA A O 1
ATOM 3449 N N . GLU A 1 464 ? -1.205 78.5 29.531 1 87.69 464 GLU A N 1
ATOM 3450 C CA . GLU A 1 464 ? -1.317 78.312 28.078 1 87.69 464 GLU A CA 1
ATOM 3451 C C . GLU A 1 464 ? -0.444 77.125 27.609 1 87.69 464 GLU A C 1
ATOM 3453 O O . GLU A 1 464 ? -0.85 76.375 26.75 1 87.69 464 GLU A O 1
ATOM 3458 N N . GLN A 1 465 ? 0.734 77.062 28.188 1 88.88 465 GLN A N 1
ATOM 3459 C CA . GLN A 1 465 ? 1.613 75.938 27.875 1 88.88 465 GLN A CA 1
ATOM 3460 C C . GLN A 1 465 ? 0.999 74.562 28.328 1 88.88 465 GLN A C 1
ATOM 3462 O O . GLN A 1 465 ? 1.045 73.625 27.594 1 88.88 465 GLN A O 1
ATOM 3467 N N . ALA A 1 466 ? 0.439 74.562 29.469 1 87.38 466 ALA A N 1
ATOM 3468 C CA . ALA A 1 466 ? -0.229 73.375 29.969 1 87.38 466 ALA A CA 1
ATOM 3469 C C . ALA A 1 466 ? -1.394 72.938 29.078 1 87.38 466 ALA A C 1
ATOM 3471 O O . ALA A 1 466 ? -1.617 71.75 28.828 1 87.38 466 ALA A O 1
ATOM 3472 N N . GLY A 1 467 ? -2.127 74 28.641 1 88.69 467 GLY A N 1
ATOM 3473 C CA . GLY A 1 467 ? -3.221 73.75 27.719 1 88.69 467 GLY A CA 1
ATOM 3474 C C . GLY A 1 467 ? -2.766 73.062 26.438 1 88.69 467 GLY A C 1
ATOM 3475 O O . GLY A 1 467 ? -3.414 72.125 25.938 1 88.69 467 GLY A O 1
ATOM 3476 N N . SER A 1 468 ? -1.636 73.438 25.906 1 91.5 468 SER A N 1
ATOM 3477 C CA . SER A 1 468 ? -1.086 72.875 24.688 1 91.5 468 SER A CA 1
ATOM 3478 C C . SER A 1 468 ? -0.638 71.438 24.922 1 91.5 468 SER A C 1
ATOM 3480 O O . SER A 1 468 ? -0.832 70.562 24.062 1 91.5 468 SER A O 1
ATOM 3482 N N . GLU A 1 469 ? -0.006 71.25 26.047 1 91.12 469 GLU A N 1
ATOM 3483 C CA . GLU A 1 469 ? 0.449 69.875 26.375 1 91.12 469 GLU A CA 1
ATOM 3484 C C . GLU A 1 469 ? -0.729 68.938 26.531 1 91.12 469 GLU A C 1
ATOM 3486 O O . GLU A 1 469 ? -0.683 67.812 26.031 1 91.12 469 GLU A O 1
ATOM 3491 N N . ILE A 1 470 ? -1.775 69.312 27.125 1 92.12 470 ILE A N 1
ATOM 3492 C CA . ILE A 1 470 ? -2.945 68.5 27.344 1 92.12 470 ILE A CA 1
ATOM 3493 C C . ILE A 1 470 ? -3.611 68.188 26.016 1 92.12 470 ILE A C 1
ATOM 3495 O O . ILE A 1 470 ? -4.129 67.062 25.844 1 92.12 470 ILE A O 1
ATOM 3499 N N . ALA A 1 471 ? -3.609 69.125 25.109 1 92.56 471 ALA A N 1
ATOM 3500 C CA . ALA A 1 471 ? -4.164 68.875 23.781 1 92.56 471 ALA A CA 1
ATOM 3501 C C . ALA A 1 471 ? -3.379 67.812 23.047 1 92.56 471 ALA A C 1
ATOM 3503 O O . ALA A 1 471 ? -3.965 66.938 22.375 1 92.56 471 ALA A O 1
ATOM 3504 N N . ARG A 1 472 ? -2.092 67.812 23.203 1 94.31 472 ARG A N 1
ATOM 3505 C CA . ARG A 1 472 ? -1.246 66.812 22.562 1 94.31 472 ARG A CA 1
ATOM 3506 C C . ARG A 1 472 ? -1.465 65.438 23.203 1 94.31 472 ARG A C 1
ATOM 3508 O O . ARG A 1 472 ? -1.405 64.438 22.516 1 94.31 472 ARG A O 1
ATOM 3515 N N . ILE A 1 473 ? -1.687 65.438 24.469 1 94.31 473 ILE A N 1
ATOM 3516 C CA . ILE A 1 473 ? -1.985 64.188 25.156 1 94.31 473 ILE A CA 1
ATOM 3517 C C . ILE A 1 473 ? -3.287 63.625 24.625 1 94.31 473 ILE A C 1
ATOM 3519 O O . ILE A 1 473 ? -3.387 62.406 24.422 1 94.31 473 ILE A O 1
ATOM 3523 N N . GLN A 1 474 ? -4.281 64.438 24.469 1 94.31 474 GLN A N 1
ATOM 3524 C CA . GLN A 1 474 ? -5.551 63.969 23.906 1 94.31 474 GLN A CA 1
ATOM 3525 C C . GLN A 1 474 ? -5.355 63.344 22.531 1 94.31 474 GLN A C 1
ATOM 3527 O O . GLN A 1 474 ? -5.938 62.312 22.234 1 94.31 474 GLN A O 1
ATOM 3532 N N . ASP A 1 475 ? -4.477 63.969 21.703 1 95.31 475 ASP A N 1
ATOM 3533 C CA . ASP A 1 475 ? -4.18 63.438 20.375 1 95.31 475 ASP A CA 1
ATOM 3534 C C . ASP A 1 475 ? -3.492 62.062 20.469 1 95.31 475 ASP A C 1
ATOM 3536 O O . ASP A 1 475 ? -3.791 61.156 19.688 1 95.31 475 ASP A O 1
ATOM 3540 N N . SER A 1 476 ? -2.594 61.969 21.375 1 94.81 476 SER A N 1
ATOM 3541 C CA . SER A 1 476 ? -1.889 60.719 21.578 1 94.81 476 SER A CA 1
ATOM 3542 C C . SER A 1 476 ? -2.846 59.625 22.016 1 94.81 476 SER A C 1
ATOM 3544 O O . SER A 1 476 ? -2.74 58.469 21.562 1 94.81 476 SER A O 1
ATOM 3546 N N . ALA A 1 477 ? -3.746 59.938 22.922 1 95 477 ALA A N 1
ATOM 3547 C CA . ALA A 1 477 ? -4.742 58.969 23.391 1 95 477 ALA A CA 1
ATOM 3548 C C . ALA A 1 477 ? -5.621 58.5 22.234 1 95 477 ALA A C 1
ATOM 3550 O O . ALA A 1 477 ? -5.883 57.312 22.094 1 95 477 ALA A O 1
ATOM 3551 N N . ASN A 1 478 ? -6.023 59.438 21.391 1 95.69 478 ASN A N 1
ATOM 3552 C CA . ASN A 1 478 ? -6.801 59.094 20.203 1 95.69 478 ASN A CA 1
ATOM 3553 C C . ASN A 1 478 ? -6.004 58.219 19.25 1 95.69 478 ASN A C 1
ATOM 3555 O O . ASN A 1 478 ? -6.559 57.312 18.609 1 95.69 478 ASN A O 1
ATOM 3559 N N . GLY A 1 479 ? -4.75 58.5 19.172 1 96 479 GLY A N 1
ATOM 3560 C CA . GLY A 1 479 ? -3.873 57.656 18.375 1 96 479 GLY A CA 1
ATOM 3561 C C . GLY A 1 479 ? -3.797 56.25 18.859 1 96 479 GLY A C 1
ATOM 3562 O O . GLY A 1 479 ? -3.848 55.312 18.062 1 96 479 GLY A O 1
ATOM 3563 N N . VAL A 1 480 ? -3.727 56 20.141 1 96 480 VAL A N 1
ATOM 3564 C CA . VAL A 1 480 ? -3.682 54.688 20.719 1 96 480 VAL A CA 1
ATOM 3565 C C . VAL A 1 480 ? -4.984 53.938 20.406 1 96 480 VAL A C 1
ATOM 3567 O O . VAL A 1 480 ? -4.965 52.75 20.062 1 96 480 VAL A O 1
ATOM 3570 N N . VAL A 1 481 ? -6.094 54.625 20.562 1 96.56 481 VAL A N 1
ATOM 3571 C CA . VAL A 1 481 ? -7.391 54 20.281 1 96.56 481 VAL A CA 1
ATOM 3572 C C . VAL A 1 481 ? -7.434 53.531 18.844 1 96.56 481 VAL A C 1
ATOM 3574 O O . VAL A 1 481 ? -7.926 52.438 18.547 1 96.56 481 VAL A O 1
ATOM 3577 N N . ALA A 1 482 ? -6.863 54.312 17.906 1 96.12 482 ALA A N 1
ATOM 3578 C CA . ALA A 1 482 ? -6.84 53.938 16.5 1 96.12 482 ALA A CA 1
ATOM 3579 C C . ALA A 1 482 ? -5.957 52.719 16.266 1 96.12 482 ALA A C 1
ATOM 3581 O O . ALA A 1 482 ? -6.324 51.812 15.5 1 96.12 482 ALA A O 1
ATOM 3582 N N . VAL A 1 483 ? -4.785 52.719 16.859 1 96.31 483 VAL A N 1
ATOM 3583 C CA . VAL A 1 483 ? -3.848 51.594 16.719 1 96.31 483 VAL A CA 1
ATOM 3584 C C . VAL A 1 483 ? -4.488 50.312 17.25 1 96.31 483 VAL A C 1
ATOM 3586 O O . VAL A 1 483 ? -4.336 49.25 16.641 1 96.31 483 VAL A O 1
ATOM 3589 N N . ILE A 1 484 ? -5.188 50.406 18.344 1 95.5 484 ILE A N 1
ATOM 3590 C CA . ILE A 1 484 ? -5.848 49.25 18.938 1 95.5 484 ILE A CA 1
ATOM 3591 C C . ILE A 1 484 ? -6.938 48.75 17.984 1 95.5 484 ILE A C 1
ATOM 3593 O O . ILE A 1 484 ? -7.164 47.531 17.875 1 95.5 484 ILE A O 1
ATOM 3597 N N . GLY A 1 485 ? -7.598 49.688 17.359 1 94.94 485 GLY A N 1
ATOM 3598 C CA . GLY A 1 485 ? -8.539 49.281 16.328 1 94.94 485 GLY A CA 1
ATOM 3599 C C . GLY A 1 485 ? -7.898 48.438 15.242 1 94.94 485 GLY A C 1
ATOM 3600 O O . GLY A 1 485 ? -8.461 47.406 14.828 1 94.94 485 GLY A O 1
ATOM 3601 N N . ASP A 1 486 ? -6.727 48.781 14.781 1 95.62 486 ASP A N 1
ATOM 3602 C CA . ASP A 1 486 ? -5.969 48 13.797 1 95.62 486 ASP A CA 1
ATOM 3603 C C . ASP A 1 486 ? -5.598 46.625 14.336 1 95.62 486 ASP A C 1
ATOM 3605 O O . ASP A 1 486 ? -5.676 45.625 13.617 1 95.62 486 ASP A O 1
ATOM 3609 N N . ILE A 1 487 ? -5.18 46.594 15.547 1 94.75 487 ILE A N 1
ATOM 3610 C CA . ILE A 1 487 ? -4.805 45.344 16.188 1 94.75 487 ILE A CA 1
ATOM 3611 C C . ILE A 1 487 ? -6.012 44.406 16.25 1 94.75 487 ILE A C 1
ATOM 3613 O O . ILE A 1 487 ? -5.902 43.219 15.953 1 94.75 487 ILE A O 1
ATOM 3617 N N . SER A 1 488 ? -7.141 45 16.625 1 94.88 488 SER A N 1
ATOM 3618 C CA . SER A 1 488 ? -8.367 44.219 16.703 1 94.88 488 SER A CA 1
ATOM 3619 C C . SER A 1 488 ? -8.703 43.594 15.367 1 94.88 488 SER A C 1
ATOM 3621 O O . SER A 1 488 ? -9.125 42.438 15.312 1 94.88 488 SER A O 1
ATOM 3623 N N . HIS A 1 489 ? -8.539 44.281 14.258 1 94.81 489 HIS A N 1
ATOM 3624 C CA . HIS A 1 489 ? -8.781 43.75 12.922 1 94.81 489 HIS A CA 1
ATOM 3625 C C . HIS A 1 489 ? -7.805 42.625 12.594 1 94.81 489 HIS A C 1
ATOM 3627 O O . HIS A 1 489 ? -8.203 41.594 12.039 1 94.81 489 HIS A O 1
ATOM 3633 N N . ALA A 1 490 ? -6.555 42.844 12.93 1 95.06 490 ALA A N 1
ATOM 3634 C CA . ALA A 1 490 ? -5.535 41.812 12.688 1 95.06 490 ALA A CA 1
ATOM 3635 C C . ALA A 1 490 ? -5.82 40.562 13.492 1 95.06 490 ALA A C 1
ATOM 3637 O O . ALA A 1 490 ? -5.605 39.438 13.016 1 95.06 490 ALA A O 1
ATOM 3638 N N . LEU A 1 491 ? -6.309 40.688 14.695 1 94.69 491 LEU A N 1
ATOM 3639 C CA . LEU A 1 491 ? -6.641 39.562 15.555 1 94.69 491 LEU A CA 1
ATOM 3640 C C . LEU A 1 491 ? -7.805 38.781 14.984 1 94.69 491 LEU A C 1
ATOM 3642 O O . LEU A 1 491 ? -7.844 37.531 15.109 1 94.69 491 LEU A O 1
ATOM 3646 N N . GLN A 1 492 ? -8.727 39.469 14.352 1 93.62 492 GLN A N 1
ATOM 3647 C CA . GLN A 1 492 ? -9.82 38.781 13.695 1 93.62 492 GLN A CA 1
ATOM 3648 C C . GLN A 1 492 ? -9.312 37.938 12.531 1 93.62 492 GLN A C 1
ATOM 3650 O O . GLN A 1 492 ? -9.758 36.781 12.352 1 93.62 492 GLN A O 1
ATOM 3655 N N . GLU A 1 493 ? -8.422 38.469 11.836 1 93.44 493 GLU A N 1
ATOM 3656 C CA . GLU A 1 493 ? -7.797 37.719 10.742 1 93.44 493 GLU A CA 1
ATOM 3657 C C . GLU A 1 493 ? -7.031 36.5 11.273 1 93.44 493 GLU A C 1
ATOM 3659 O O . GLU A 1 493 ? -7.098 35.406 10.695 1 93.44 493 GLU A O 1
ATOM 3664 N N . GLN A 1 494 ? -6.316 36.656 12.352 1 92.56 494 GLN A N 1
ATOM 3665 C CA . GLN A 1 494 ? -5.551 35.594 12.961 1 92.56 494 GLN A CA 1
ATOM 3666 C C . GLN A 1 494 ? -6.473 34.469 13.469 1 92.56 494 GLN A C 1
ATOM 3668 O O . GLN A 1 494 ? -6.168 33.281 13.328 1 92.56 494 GLN A O 1
ATOM 3673 N N . SER A 1 495 ? -7.516 34.938 14.055 1 94.38 495 SER A N 1
ATOM 3674 C CA . SER A 1 495 ? -8.492 33.969 14.539 1 94.38 495 SER A CA 1
ATOM 3675 C C . SER A 1 495 ? -9.055 33.125 13.391 1 94.38 495 SER A C 1
ATOM 3677 O O . SER A 1 495 ? -9.172 31.891 13.508 1 94.38 495 SER A O 1
ATOM 3679 N N . ALA A 1 496 ? -9.375 33.75 12.297 1 93.75 496 ALA A N 1
ATOM 3680 C CA . ALA A 1 496 ? -9.883 33.031 11.117 1 93.75 496 ALA A CA 1
ATOM 3681 C C . ALA A 1 496 ? -8.836 32.094 10.547 1 93.75 496 ALA A C 1
ATOM 3683 O O . ALA A 1 496 ? -9.148 30.953 10.195 1 93.75 496 ALA A O 1
ATOM 3684 N N . ALA A 1 497 ? -7.668 32.594 10.43 1 93 497 ALA A N 1
ATOM 3685 C CA . ALA A 1 497 ? -6.578 31.766 9.922 1 93 497 ALA A CA 1
ATOM 3686 C C . ALA A 1 497 ? -6.332 30.562 10.836 1 93 497 ALA A C 1
ATOM 3688 O O . ALA A 1 497 ? -6.105 29.438 10.352 1 93 497 ALA A O 1
ATOM 3689 N N . SER A 1 498 ? -6.32 30.766 12.133 1 93.19 498 SER A N 1
ATOM 3690 C CA . SER A 1 498 ? -6.121 29.688 13.102 1 93.19 498 SER A CA 1
ATOM 3691 C C . SER A 1 498 ? -7.211 28.625 12.977 1 93.19 498 SER A C 1
ATOM 3693 O O . SER A 1 498 ? -6.93 27.438 13.062 1 93.19 498 SER A O 1
ATOM 3695 N N . GLN A 1 499 ? -8.422 29.078 12.758 1 93 499 GLN A N 1
ATOM 3696 C CA . GLN A 1 499 ? -9.531 28.141 12.594 1 93 499 GLN A CA 1
ATOM 3697 C C . GLN A 1 499 ? -9.375 27.312 11.32 1 93 499 GLN A C 1
ATOM 3699 O O . GLN A 1 499 ? -9.656 26.109 11.312 1 93 499 GLN A O 1
ATOM 3704 N N . ALA A 1 500 ? -8.984 27.953 10.289 1 93.5 500 ALA A N 1
ATOM 3705 C CA . ALA A 1 500 ? -8.75 27.25 9.031 1 93.5 500 ALA A CA 1
ATOM 3706 C C . ALA A 1 500 ? -7.656 26.203 9.188 1 93.5 500 ALA A C 1
ATOM 3708 O O . ALA A 1 500 ? -7.801 25.078 8.703 1 93.5 500 ALA A O 1
ATOM 3709 N N . ILE A 1 501 ? -6.594 26.547 9.82 1 93.44 501 ILE A N 1
ATOM 3710 C CA . ILE A 1 501 ? -5.496 25.609 10.047 1 93.44 501 ILE A CA 1
ATOM 3711 C C . ILE A 1 501 ? -5.984 24.438 10.891 1 93.44 501 ILE A C 1
ATOM 3713 O O . ILE A 1 501 ? -5.664 23.281 10.602 1 93.44 501 ILE A O 1
ATOM 3717 N N . ALA A 1 502 ? -6.746 24.766 11.93 1 94.5 502 ALA A N 1
ATOM 3718 C CA . ALA A 1 502 ? -7.285 23.703 12.789 1 94.5 502 ALA A CA 1
ATOM 3719 C C . ALA A 1 502 ? -8.094 22.703 11.977 1 94.5 502 ALA A C 1
ATOM 3721 O O . ALA A 1 502 ? -7.988 21.484 12.203 1 94.5 502 ALA A O 1
ATOM 3722 N N . GLN A 1 503 ? -8.883 23.125 11.07 1 94.81 503 GLN A N 1
ATOM 3723 C CA . GLN A 1 503 ? -9.68 22.25 10.211 1 94.81 503 GLN A CA 1
ATOM 3724 C C . GLN A 1 503 ? -8.797 21.375 9.336 1 94.81 503 GLN A C 1
ATOM 3726 O O . GLN A 1 503 ? -9.055 20.188 9.172 1 94.81 503 GLN A O 1
ATOM 3731 N N . HIS A 1 504 ? -7.828 21.984 8.789 1 94.75 504 HIS A N 1
ATOM 3732 C CA . HIS A 1 504 ? -6.91 21.234 7.938 1 94.75 504 HIS A CA 1
ATOM 3733 C C . HIS A 1 504 ? -6.141 20.188 8.742 1 94.75 504 HIS A C 1
ATOM 3735 O O . HIS A 1 504 ? -5.859 19.094 8.25 1 94.75 504 HIS A O 1
ATOM 3741 N N . VAL A 1 505 ? -5.746 20.516 9.945 1 94.25 505 VAL A N 1
ATOM 3742 C CA . VAL A 1 505 ? -5.055 19.578 10.82 1 94.25 505 VAL A CA 1
ATOM 3743 C C . VAL A 1 505 ? -5.949 18.375 11.102 1 94.25 505 VAL A C 1
ATOM 3745 O O . VAL A 1 505 ? -5.48 17.234 11.086 1 94.25 505 VAL A O 1
ATOM 3748 N N . GLU A 1 506 ? -7.203 18.641 11.336 1 94.31 506 GLU A N 1
ATOM 3749 C CA . GLU A 1 506 ? -8.156 17.547 11.539 1 94.31 506 GLU A CA 1
ATOM 3750 C C . GLU A 1 506 ? -8.242 16.656 10.305 1 94.31 506 GLU A C 1
ATOM 3752 O O . GLU A 1 506 ? -8.289 15.43 10.422 1 94.31 506 GLU A O 1
ATOM 3757 N N . GLN A 1 507 ? -8.289 17.25 9.18 1 92.94 507 GLN A N 1
ATOM 3758 C CA . GLN A 1 507 ? -8.328 16.5 7.922 1 92.94 507 GLN A CA 1
ATOM 3759 C C . GLN A 1 507 ? -7.086 15.641 7.75 1 92.94 507 GLN A C 1
ATOM 3761 O O . GLN A 1 507 ? -7.176 14.492 7.32 1 92.94 507 GLN A O 1
ATOM 3766 N N . ILE A 1 508 ? -5.949 16.172 8.055 1 92.25 508 ILE A N 1
ATOM 3767 C CA . ILE A 1 508 ? -4.68 15.469 7.938 1 92.25 508 ILE A CA 1
ATOM 3768 C C . ILE A 1 508 ? -4.66 14.289 8.906 1 92.25 508 ILE A C 1
ATOM 3770 O O . ILE A 1 508 ? -4.25 13.18 8.539 1 92.25 508 ILE A O 1
ATOM 3774 N N . ALA A 1 509 ? -5.086 14.539 10.172 1 93.25 509 ALA A N 1
ATOM 3775 C CA . ALA A 1 509 ? -5.145 13.469 11.164 1 93.25 509 ALA A CA 1
ATOM 3776 C C . ALA A 1 509 ? -6.031 12.32 10.688 1 93.25 509 ALA A C 1
ATOM 3778 O O . ALA A 1 509 ? -5.656 11.156 10.805 1 93.25 509 ALA A O 1
ATOM 3779 N N . HIS A 1 510 ? -7.172 12.609 10.125 1 93.19 510 HIS A N 1
ATOM 3780 C CA . HIS A 1 510 ? -8.086 11.602 9.602 1 93.19 510 HIS A CA 1
ATOM 3781 C C . HIS A 1 510 ? -7.457 10.828 8.445 1 93.19 510 HIS A C 1
ATOM 3783 O O . HIS A 1 510 ? -7.535 9.602 8.398 1 93.19 510 HIS A O 1
ATOM 3789 N N . SER A 1 511 ? -6.824 11.523 7.531 1 92.31 511 SER A N 1
ATOM 3790 C CA . SER A 1 511 ? -6.184 10.898 6.379 1 92.31 511 SER A CA 1
ATOM 3791 C C . SER A 1 511 ? -5.023 10.008 6.809 1 92.31 511 SER A C 1
ATOM 3793 O O . SER A 1 511 ? -4.816 8.93 6.238 1 92.31 511 SER A O 1
ATOM 3795 N N . ALA A 1 512 ? -4.266 10.469 7.781 1 91.94 512 ALA A N 1
ATOM 3796 C CA . ALA A 1 512 ? -3.164 9.664 8.305 1 91.94 512 ALA A CA 1
ATOM 3797 C C . ALA A 1 512 ? -3.67 8.352 8.891 1 91.94 512 ALA A C 1
ATOM 3799 O O . ALA A 1 512 ? -3.088 7.293 8.648 1 91.94 512 ALA A O 1
ATOM 3800 N N . THR A 1 513 ? -4.762 8.422 9.641 1 92.94 513 THR A N 1
ATOM 3801 C CA . THR A 1 513 ? -5.371 7.23 10.219 1 92.94 513 THR A CA 1
ATOM 3802 C C . THR A 1 513 ? -5.863 6.289 9.117 1 92.94 513 THR A C 1
ATOM 3804 O O . THR A 1 513 ? -5.656 5.078 9.195 1 92.94 513 THR A O 1
ATOM 3807 N N . SER A 1 514 ? -6.508 6.84 8.109 1 93.38 514 SER A N 1
ATOM 3808 C CA . SER A 1 514 ? -7 6.059 6.977 1 93.38 514 SER A CA 1
ATOM 3809 C C . SER A 1 514 ? -5.852 5.383 6.23 1 93.38 514 SER A C 1
ATOM 3811 O O . SER A 1 514 ? -5.945 4.207 5.875 1 93.38 514 SER A O 1
ATOM 3813 N N . ASN A 1 515 ? -4.781 6.113 6.016 1 90.94 515 ASN A N 1
ATOM 3814 C CA . ASN A 1 515 ? -3.613 5.566 5.336 1 90.94 515 ASN A CA 1
ATOM 3815 C C . ASN A 1 515 ? -2.959 4.453 6.148 1 90.94 515 ASN A C 1
ATOM 3817 O O . ASN A 1 515 ? -2.527 3.443 5.59 1 90.94 515 ASN A O 1
ATOM 3821 N N . ALA A 1 516 ? -2.883 4.672 7.465 1 92.5 516 ALA A N 1
ATOM 3822 C CA . ALA A 1 516 ? -2.35 3.631 8.336 1 92.5 516 ALA A CA 1
ATOM 3823 C C . ALA A 1 516 ? -3.186 2.357 8.242 1 92.5 516 ALA A C 1
ATOM 3825 O O . ALA A 1 516 ? -2.639 1.254 8.172 1 92.5 516 ALA A O 1
ATOM 3826 N N . SER A 1 517 ? -4.492 2.455 8.203 1 94 517 SER A N 1
ATOM 3827 C CA . SER A 1 517 ? -5.395 1.315 8.078 1 94 517 SER A CA 1
ATOM 3828 C C . SER A 1 517 ? -5.23 0.62 6.73 1 94 517 SER A C 1
ATOM 3830 O O . SER A 1 517 ? -5.188 -0.61 6.664 1 94 517 SER A O 1
ATOM 3832 N N . ALA A 1 518 ? -5.172 1.454 5.703 1 90.38 518 ALA A N 1
ATOM 3833 C CA . ALA A 1 518 ? -4.957 0.909 4.363 1 90.38 518 ALA A CA 1
ATOM 3834 C C . ALA A 1 518 ? -3.643 0.138 4.289 1 90.38 518 ALA A C 1
ATOM 3836 O O . ALA A 1 518 ? -3.568 -0.916 3.652 1 90.38 518 ALA A O 1
ATOM 3837 N N . SER A 1 519 ? -2.576 0.645 4.887 1 91.38 519 SER A N 1
ATOM 3838 C CA . SER A 1 519 ? -1.273 -0.01 4.93 1 91.38 519 SER A CA 1
ATOM 3839 C C . SER A 1 519 ? -1.348 -1.34 5.672 1 91.38 519 SER A C 1
ATOM 3841 O O . SER A 1 519 ? -0.753 -2.332 5.242 1 91.38 519 SER A O 1
ATOM 3843 N N . GLN A 1 520 ? -2.08 -1.4 6.777 1 91.31 520 GLN A N 1
ATOM 3844 C CA . GLN A 1 520 ? -2.26 -2.633 7.539 1 91.31 520 GLN A CA 1
ATOM 3845 C C . GLN A 1 520 ? -3.021 -3.676 6.723 1 91.31 520 GLN A C 1
ATOM 3847 O O . GLN A 1 520 ? -2.656 -4.852 6.711 1 91.31 520 GLN A O 1
ATOM 3852 N N . SER A 1 521 ? -4.051 -3.213 6.07 1 91.88 521 SER A N 1
ATOM 3853 C CA . SER A 1 521 ? -4.828 -4.102 5.215 1 91.88 521 SER A CA 1
ATOM 3854 C C . SER A 1 521 ? -3.982 -4.66 4.078 1 91.88 521 SER A C 1
ATOM 3856 O O . SER A 1 521 ? -4.074 -5.844 3.75 1 91.88 521 SER A O 1
ATOM 3858 N N . ALA A 1 522 ? -3.164 -3.803 3.496 1 86.44 522 ALA A N 1
ATOM 3859 C CA . ALA A 1 522 ? -2.248 -4.238 2.445 1 86.44 522 ALA A CA 1
ATOM 3860 C C . ALA A 1 522 ? -1.252 -5.266 2.977 1 86.44 522 ALA A C 1
ATOM 3862 O O . ALA A 1 522 ? -0.994 -6.281 2.326 1 86.44 522 ALA A O 1
ATOM 3863 N N . SER A 1 523 ? -0.716 -5 4.148 1 89.75 523 SER A N 1
ATOM 3864 C CA . SER A 1 523 ? 0.229 -5.922 4.773 1 89.75 523 SER A CA 1
ATOM 3865 C C . SER A 1 523 ? -0.401 -7.289 5.004 1 89.75 523 SER A C 1
ATOM 3867 O O . SER A 1 523 ? 0.239 -8.32 4.777 1 89.75 523 SER A O 1
ATOM 3869 N N . GLN A 1 524 ? -1.639 -7.355 5.406 1 90.75 524 GLN A N 1
ATOM 3870 C CA . GLN A 1 524 ? -2.35 -8.609 5.613 1 90.75 524 GLN A CA 1
ATOM 3871 C C . GLN A 1 524 ? -2.566 -9.344 4.289 1 90.75 524 GLN A C 1
ATOM 3873 O O . GLN A 1 524 ? -2.404 -10.562 4.215 1 90.75 524 GLN A O 1
ATOM 3878 N N . ALA A 1 525 ? -2.949 -8.562 3.318 1 86.81 525 ALA A N 1
ATOM 3879 C CA . ALA A 1 525 ? -3.141 -9.141 1.992 1 86.81 525 ALA A CA 1
ATOM 3880 C C . ALA A 1 525 ? -1.84 -9.734 1.46 1 86.81 525 ALA A C 1
ATOM 3882 O O . ALA A 1 525 ? -1.841 -10.82 0.87 1 86.81 525 ALA A O 1
ATOM 3883 N N . ILE A 1 526 ? -0.705 -9.125 1.703 1 86.69 526 ILE A N 1
ATOM 3884 C CA . ILE A 1 526 ? 0.608 -9.562 1.241 1 86.69 526 ILE A CA 1
ATOM 3885 C C . ILE A 1 526 ? 1.013 -10.844 1.97 1 86.69 526 ILE A C 1
ATOM 3887 O O . ILE A 1 526 ? 1.647 -11.719 1.385 1 86.69 526 ILE A O 1
ATOM 3891 N N . HIS A 1 527 ? 0.662 -10.953 3.225 1 89.44 527 HIS A N 1
ATOM 3892 C CA . HIS A 1 527 ? 0.912 -12.195 3.957 1 89.44 527 HIS A CA 1
ATOM 3893 C C . HIS A 1 527 ? 0.235 -13.383 3.279 1 89.44 527 HIS A C 1
ATOM 3895 O O . HIS A 1 527 ? 0.843 -14.438 3.123 1 89.44 527 HIS A O 1
ATOM 3901 N N . ASN A 1 528 ? -0.979 -13.156 2.811 1 88.12 528 ASN A N 1
ATOM 3902 C CA . ASN A 1 528 ? -1.693 -14.188 2.064 1 88.12 528 ASN A CA 1
ATOM 3903 C C . ASN A 1 528 ? -0.986 -14.523 0.755 1 88.12 528 ASN A C 1
ATOM 3905 O O . ASN A 1 528 ? -0.938 -15.688 0.35 1 88.12 528 ASN A O 1
ATOM 3909 N N . MET A 1 529 ? -0.388 -13.57 0.164 1 85.12 529 MET A N 1
ATOM 3910 C CA . MET A 1 529 ? 0.349 -13.758 -1.082 1 85.12 529 MET A CA 1
ATOM 3911 C C . MET A 1 529 ? 1.607 -14.594 -0.847 1 85.12 529 MET A C 1
ATOM 3913 O O . MET A 1 529 ? 1.949 -15.453 -1.659 1 85.12 529 MET A O 1
ATOM 3917 N N . HIS A 1 530 ? 2.277 -14.352 0.241 1 87.56 530 HIS A N 1
ATOM 3918 C CA . HIS A 1 530 ? 3.449 -15.133 0.606 1 87.56 530 HIS A CA 1
ATOM 3919 C C . HIS A 1 530 ? 3.082 -16.594 0.834 1 87.56 530 HIS A C 1
ATOM 3921 O O . HIS A 1 530 ? 3.814 -17.5 0.421 1 87.56 530 HIS A O 1
ATOM 3927 N N . GLN A 1 531 ? 1.954 -16.797 1.428 1 88.31 531 GLN A N 1
ATOM 3928 C CA . GLN A 1 531 ? 1.479 -18.156 1.65 1 88.31 531 GLN A CA 1
ATOM 3929 C C . GLN A 1 531 ? 1.146 -18.844 0.33 1 88.31 531 GLN A C 1
ATOM 3931 O O . GLN A 1 531 ? 1.435 -20.031 0.152 1 88.31 531 GLN A O 1
ATOM 3936 N N . LEU A 1 532 ? 0.561 -18.031 -0.528 1 85.31 532 LEU A N 1
ATOM 3937 C CA . LEU A 1 532 ? 0.235 -18.578 -1.843 1 85.31 532 LEU A CA 1
ATOM 3938 C C . LEU A 1 532 ? 1.501 -18.969 -2.596 1 85.31 532 LEU A C 1
ATOM 3940 O O . LEU A 1 532 ? 1.555 -20.047 -3.209 1 85.31 532 LEU A O 1
ATOM 3944 N N . ALA A 1 533 ? 2.518 -18.094 -2.605 1 87.19 533 ALA A N 1
ATOM 3945 C CA . ALA A 1 533 ? 3.799 -18.406 -3.234 1 87.19 533 ALA A CA 1
ATOM 3946 C C . ALA A 1 533 ? 4.414 -19.656 -2.633 1 87.19 533 ALA A C 1
ATOM 3948 O O . ALA A 1 533 ? 4.906 -20.531 -3.359 1 87.19 533 ALA A O 1
ATOM 3949 N N . ALA A 1 534 ? 4.355 -19.812 -1.362 1 87.94 534 ALA A N 1
ATOM 3950 C CA . ALA A 1 534 ? 4.875 -21 -0.666 1 87.94 534 ALA A CA 1
ATOM 3951 C C . ALA A 1 534 ? 4.098 -22.25 -1.054 1 87.94 534 ALA A C 1
ATOM 3953 O O . ALA A 1 534 ? 4.691 -23.297 -1.291 1 87.94 534 ALA A O 1
ATOM 3954 N N . ASN A 1 535 ? 2.777 -22.094 -1.152 1 87.62 535 ASN A N 1
ATOM 3955 C CA . ASN A 1 535 ? 1.931 -23.219 -1.556 1 87.62 535 ASN A CA 1
ATOM 3956 C C . ASN A 1 535 ? 2.246 -23.672 -2.977 1 87.62 535 ASN A C 1
ATOM 3958 O O . ASN A 1 535 ? 2.316 -24.875 -3.246 1 87.62 535 ASN A O 1
ATOM 3962 N N . LEU A 1 536 ? 2.461 -22.734 -3.867 1 84.62 536 LEU A N 1
ATOM 3963 C CA . LEU A 1 536 ? 2.818 -23.062 -5.242 1 84.62 536 LEU A CA 1
ATOM 3964 C C . LEU A 1 536 ? 4.164 -23.766 -5.301 1 84.62 536 LEU A C 1
ATOM 3966 O O . LEU A 1 536 ? 4.316 -24.766 -6.016 1 84.62 536 LEU A O 1
ATOM 3970 N N . ARG A 1 537 ? 5.109 -23.328 -4.48 1 89.5 537 ARG A N 1
ATOM 3971 C CA . ARG A 1 537 ? 6.422 -23.953 -4.418 1 89.5 537 ARG A CA 1
ATOM 3972 C C . ARG A 1 537 ? 6.32 -25.375 -3.861 1 89.5 537 ARG A C 1
ATOM 3974 O O . ARG A 1 537 ? 6.969 -26.297 -4.367 1 89.5 537 ARG A O 1
ATOM 3981 N N . GLN A 1 538 ? 5.48 -25.516 -2.904 1 86.75 538 GLN A N 1
ATOM 3982 C CA . GLN A 1 538 ? 5.293 -26.828 -2.293 1 86.75 538 GLN A CA 1
ATOM 3983 C C . GLN A 1 538 ? 4.656 -27.812 -3.275 1 86.75 538 GLN A C 1
ATOM 3985 O O . GLN A 1 538 ? 5.043 -28.984 -3.328 1 86.75 538 GLN A O 1
ATOM 3990 N N . LEU A 1 539 ? 3.709 -27.297 -4.051 1 80.06 539 LEU A N 1
ATOM 3991 C CA . LEU A 1 539 ? 3.014 -28.125 -5.027 1 80.06 539 LEU A CA 1
ATOM 3992 C C . LEU A 1 539 ? 3.988 -28.672 -6.062 1 80.06 539 LEU A C 1
ATOM 3994 O O . LEU A 1 539 ? 3.865 -29.828 -6.488 1 80.06 539 LEU A O 1
ATOM 3998 N N . VAL A 1 540 ? 5.047 -27.828 -6.406 1 83.88 540 VAL A N 1
ATOM 3999 C CA . VAL A 1 540 ? 5.938 -28.234 -7.488 1 83.88 540 VAL A CA 1
ATOM 4000 C C . VAL A 1 540 ? 7.219 -28.828 -6.91 1 83.88 540 VAL A C 1
ATOM 4002 O O . VAL A 1 540 ? 8.062 -29.328 -7.652 1 83.88 540 VAL A O 1
ATOM 4005 N N . SER A 1 541 ? 7.422 -28.812 -5.598 1 86.69 541 SER A N 1
ATOM 4006 C CA . SER A 1 541 ? 8.633 -29.328 -4.957 1 86.69 541 SER A CA 1
ATOM 4007 C C . SER A 1 541 ? 8.758 -30.828 -5.129 1 86.69 541 SER A C 1
ATOM 4009 O O . SER A 1 541 ? 9.867 -31.375 -5.074 1 86.69 541 SER A O 1
ATOM 4011 N N . ARG A 1 542 ? 7.68 -31.547 -5.363 1 79.5 542 ARG A N 1
ATOM 4012 C CA . ARG A 1 542 ? 7.695 -33 -5.52 1 79.5 542 ARG A CA 1
ATOM 4013 C C . ARG A 1 542 ? 8.211 -33.375 -6.898 1 79.5 542 ARG A C 1
ATOM 4015 O O . ARG A 1 542 ? 8.547 -34.562 -7.133 1 79.5 542 ARG A O 1
ATOM 4022 N N . PHE A 1 543 ? 8.195 -32.375 -7.766 1 83.88 543 PHE A N 1
ATOM 4023 C CA . PHE A 1 543 ? 8.648 -32.656 -9.125 1 83.88 543 PHE A CA 1
ATOM 4024 C C . PHE A 1 543 ? 10.102 -32.219 -9.305 1 83.88 543 PHE A C 1
ATOM 4026 O O . PHE A 1 543 ? 10.5 -31.156 -8.859 1 83.88 543 PHE A O 1
ATOM 4033 N N . SER A 1 544 ? 10.906 -33.156 -9.75 1 86.38 544 SER A N 1
ATOM 4034 C CA . SER A 1 544 ? 12.281 -32.844 -10.094 1 86.38 544 SER A CA 1
ATOM 4035 C C . SER A 1 544 ? 12.422 -32.5 -11.57 1 86.38 544 SER A C 1
ATOM 4037 O O . SER A 1 544 ? 12.125 -33.344 -12.43 1 86.38 544 SER A O 1
ATOM 4039 N N . VAL A 1 545 ? 12.742 -31.328 -11.945 1 80.94 545 VAL A N 1
ATOM 4040 C CA . VAL A 1 545 ? 12.859 -30.922 -13.336 1 80.94 545 VAL A CA 1
ATOM 4041 C C . VAL A 1 545 ? 14.328 -30.703 -13.695 1 80.94 545 VAL A C 1
ATOM 4043 O O . VAL A 1 545 ? 15.164 -30.5 -12.805 1 80.94 545 VAL A O 1
ATOM 4046 N N . ARG A 1 546 ? 14.797 -30.859 -15.047 1 76.5 546 ARG A N 1
ATOM 4047 C CA . ARG A 1 546 ? 16.156 -30.656 -15.531 1 76.5 546 ARG A CA 1
ATOM 4048 C C . ARG A 1 546 ? 16.578 -29.203 -15.398 1 76.5 546 ARG A C 1
ATOM 4050 O O . ARG A 1 546 ? 15.758 -28.297 -15.562 1 76.5 546 ARG A O 1
ATOM 4057 N N . GLY A 1 547 ? 17.578 -28.938 -14.711 1 63.44 547 GLY A N 1
ATOM 4058 C CA . GLY A 1 547 ? 18.125 -27.594 -14.547 1 63.44 547 GLY A CA 1
ATOM 4059 C C . GLY A 1 547 ? 18.312 -26.859 -15.867 1 63.44 547 GLY A C 1
ATOM 4060 O O . GLY A 1 547 ? 18.406 -27.5 -16.922 1 63.44 547 GLY A O 1
ATOM 4061 N N . MET B 1 1 ? -0.403 -53.5 -46.719 1 22.17 1 MET B N 1
ATOM 4062 C CA . MET B 1 1 ? -1.74 -53.125 -46.25 1 22.17 1 MET B CA 1
ATOM 4063 C C . MET B 1 1 ? -1.924 -53.5 -44.781 1 22.17 1 MET B C 1
ATOM 4065 O O . MET B 1 1 ? -1.833 -54.656 -44.406 1 22.17 1 MET B O 1
ATOM 4069 N N . ALA B 1 2 ? -1.399 -52.688 -43.906 1 39.72 2 ALA B N 1
ATOM 4070 C CA . ALA B 1 2 ? -1.138 -52.5 -42.469 1 39.72 2 ALA B CA 1
ATOM 4071 C C . ALA B 1 2 ? -2.324 -52.969 -41.625 1 39.72 2 ALA B C 1
ATOM 4073 O O . ALA B 1 2 ? -3.359 -52.312 -41.562 1 39.72 2 ALA B O 1
ATOM 4074 N N . ASN B 1 3 ? -2.756 -54.094 -41.75 1 34.72 3 ASN B N 1
ATOM 4075 C CA . ASN B 1 3 ? -4.016 -54.5 -41.094 1 34.72 3 ASN B CA 1
ATOM 4076 C C . ASN B 1 3 ? -4.031 -54.125 -39.625 1 34.72 3 ASN B C 1
ATOM 4078 O O . ASN B 1 3 ? -3.402 -54.812 -38.812 1 34.72 3 ASN B O 1
ATOM 4082 N N . ALA B 1 4 ? -4.152 -53.062 -39 1 49.88 4 ALA B N 1
ATOM 4083 C CA . ALA B 1 4 ? -4.027 -51.938 -38.062 1 49.88 4 ALA B CA 1
ATOM 4084 C C . ALA B 1 4 ? -4.812 -52.219 -36.781 1 49.88 4 ALA B C 1
ATOM 4086 O O . ALA B 1 4 ? -4.402 -51.781 -35.688 1 49.88 4 ALA B O 1
ATOM 4087 N N . GLY B 1 5 ? -5.98 -52.812 -36.844 1 52.66 5 GLY B N 1
ATOM 4088 C CA . GLY B 1 5 ? -7.004 -52.688 -35.812 1 52.66 5 GLY B CA 1
ATOM 4089 C C . GLY B 1 5 ? -7.066 -53.906 -34.875 1 52.66 5 GLY B C 1
ATOM 4090 O O . GLY B 1 5 ? -7.91 -53.938 -34 1 52.66 5 GLY B O 1
ATOM 4091 N N . LEU B 1 6 ? -6.441 -54.906 -35.094 1 60.12 6 LEU B N 1
ATOM 4092 C CA . LEU B 1 6 ? -6.766 -56.062 -34.25 1 60.12 6 LEU B CA 1
ATOM 4093 C C . LEU B 1 6 ? -5.984 -56 -32.938 1 60.12 6 LEU B C 1
ATOM 4095 O O . LEU B 1 6 ? -4.809 -55.625 -32.906 1 60.12 6 LEU B O 1
ATOM 4099 N N . SER B 1 7 ? -6.699 -56.344 -31.906 1 69.56 7 SER B N 1
ATOM 4100 C CA . SER B 1 7 ? -6.137 -56.375 -30.562 1 69.56 7 SER B CA 1
ATOM 4101 C C . SER B 1 7 ? -5.008 -57.406 -30.469 1 69.56 7 SER B C 1
ATOM 4103 O O . SER B 1 7 ? -4.902 -58.312 -31.297 1 69.56 7 SER B O 1
ATOM 4105 N N . LEU B 1 8 ? -4 -57.156 -29.766 1 73.12 8 LEU B N 1
ATOM 4106 C CA . LEU B 1 8 ? -2.918 -58.094 -29.5 1 73.12 8 LEU B CA 1
ATOM 4107 C C . LEU B 1 8 ? -3.471 -59.5 -29.203 1 73.12 8 LEU B C 1
ATOM 4109 O O . LEU B 1 8 ? -2.914 -60.5 -29.656 1 73.12 8 LEU B O 1
ATOM 4113 N N . LYS B 1 9 ? -4.543 -59.531 -28.578 1 72.69 9 LYS B N 1
ATOM 4114 C CA . LYS B 1 9 ? -5.191 -60.812 -28.25 1 72.69 9 LYS B CA 1
ATOM 4115 C C . LYS B 1 9 ? -5.621 -61.531 -29.516 1 72.69 9 LYS B C 1
ATOM 4117 O O . LYS B 1 9 ? -5.363 -62.75 -29.672 1 72.69 9 LYS B O 1
ATOM 4122 N N . THR B 1 10 ? -6.184 -60.781 -30.359 1 75.19 10 THR B N 1
ATOM 4123 C CA . THR B 1 10 ? -6.688 -61.375 -31.594 1 75.19 10 THR B CA 1
ATOM 4124 C C . THR B 1 10 ? -5.539 -61.844 -32.469 1 75.19 10 THR B C 1
ATOM 4126 O O . THR B 1 10 ? -5.621 -62.906 -33.094 1 75.19 10 THR B O 1
ATOM 4129 N N . ARG B 1 11 ? -4.508 -61.062 -32.344 1 73.81 11 ARG B N 1
ATOM 4130 C CA . ARG B 1 11 ? -3.369 -61.406 -33.188 1 73.81 11 ARG B CA 1
ATOM 4131 C C . ARG B 1 11 ? -2.668 -62.656 -32.656 1 73.81 11 ARG B C 1
ATOM 4133 O O . ARG B 1 11 ? -2.262 -63.531 -33.438 1 73.81 11 ARG B O 1
ATOM 4140 N N . LEU B 1 12 ? -2.592 -62.719 -31.406 1 75 12 LEU B N 1
ATOM 4141 C CA . LEU B 1 12 ? -1.924 -63.875 -30.797 1 75 12 LEU B CA 1
ATOM 4142 C C . LEU B 1 12 ? -2.771 -65.125 -30.953 1 75 12 LEU B C 1
ATOM 4144 O O . LEU B 1 12 ? -2.242 -66.188 -31.219 1 75 12 LEU B O 1
ATOM 4148 N N . ILE B 1 13 ? -4.023 -64.938 -30.812 1 75.38 13 ILE B N 1
ATOM 4149 C CA . ILE B 1 13 ? -4.93 -66.062 -31 1 75.38 13 ILE B CA 1
ATOM 4150 C C . ILE B 1 13 ? -4.887 -66.5 -32.469 1 75.38 13 ILE B C 1
ATOM 4152 O O . ILE B 1 13 ? -4.906 -67.75 -32.719 1 75.38 13 ILE B O 1
ATOM 4156 N N . GLY B 1 14 ? -4.82 -65.562 -33.344 1 74.31 14 GLY B N 1
ATOM 4157 C CA . GLY B 1 14 ? -4.695 -65.938 -34.75 1 74.31 14 GLY B CA 1
ATOM 4158 C C . GLY B 1 14 ? -3.441 -66.75 -35.062 1 74.31 14 GLY B C 1
ATOM 4159 O O . GLY B 1 14 ? -3.482 -67.688 -35.812 1 74.31 14 GLY B O 1
ATOM 4160 N N . LEU B 1 15 ? -2.438 -66.25 -34.406 1 74.94 15 LEU B N 1
ATOM 4161 C CA . LEU B 1 15 ? -1.177 -67 -34.625 1 74.94 15 LEU B CA 1
ATOM 4162 C C . LEU B 1 15 ? -1.267 -68.438 -34.062 1 74.94 15 LEU B C 1
ATOM 4164 O O . LEU B 1 15 ? -0.793 -69.375 -34.688 1 74.94 15 LEU B O 1
ATOM 4168 N N . MET B 1 16 ? -1.89 -68.562 -32.938 1 75.44 16 MET B N 1
ATOM 4169 C CA . MET B 1 16 ? -2.047 -69.875 -32.344 1 75.44 16 MET B CA 1
ATOM 4170 C C . MET B 1 16 ? -2.936 -70.75 -33.188 1 75.44 16 MET B C 1
ATOM 4172 O O . MET B 1 16 ? -2.646 -71.938 -33.375 1 75.44 16 MET B O 1
ATOM 4176 N N . ALA B 1 17 ? -3.941 -70.188 -33.719 1 75.88 17 ALA B N 1
ATOM 4177 C CA . ALA B 1 17 ? -4.848 -70.938 -34.562 1 75.88 17 ALA B CA 1
ATOM 4178 C C . ALA B 1 17 ? -4.137 -71.375 -35.844 1 75.88 17 ALA B C 1
ATOM 4180 O O . ALA B 1 17 ? -4.332 -72.5 -36.281 1 75.88 17 ALA B O 1
ATOM 4181 N N . LEU B 1 18 ? -3.33 -70.562 -36.281 1 76.25 18 LEU B N 1
ATOM 4182 C CA . LEU B 1 18 ? -2.59 -70.938 -37.5 1 76.25 18 LEU B CA 1
ATOM 4183 C C . LEU B 1 18 ? -1.631 -72.062 -37.219 1 76.25 18 LEU B C 1
ATOM 4185 O O . LEU B 1 18 ? -1.489 -73 -38.062 1 76.25 18 LEU B O 1
ATOM 4189 N N . VAL B 1 19 ? -1.021 -72.062 -36.094 1 75.38 19 VAL B N 1
ATOM 4190 C CA . VAL B 1 19 ? -0.092 -73.125 -35.719 1 75.38 19 VAL B CA 1
ATOM 4191 C C . VAL B 1 19 ? -0.838 -74.438 -35.625 1 75.38 19 VAL B C 1
ATOM 4193 O O . VAL B 1 19 ? -0.359 -75.5 -36.094 1 75.38 19 VAL B O 1
ATOM 4196 N N . VAL B 1 20 ? -2.039 -74.438 -35.094 1 75.88 20 VAL B N 1
ATOM 4197 C CA . VAL B 1 20 ? -2.846 -75.625 -34.906 1 75.88 20 VAL B CA 1
ATOM 4198 C C . VAL B 1 20 ? -3.238 -76.188 -36.281 1 75.88 20 VAL B C 1
ATOM 4200 O O . VAL B 1 20 ? -3.16 -77.375 -36.5 1 75.88 20 VAL B O 1
ATOM 4203 N N . VAL B 1 21 ? -3.512 -75.312 -37.188 1 77 21 VAL B N 1
ATOM 4204 C CA . VAL B 1 21 ? -3.947 -75.75 -38.5 1 77 21 VAL B CA 1
ATOM 4205 C C . VAL B 1 21 ? -2.785 -76.438 -39.25 1 77 21 VAL B C 1
ATOM 4207 O O . VAL B 1 21 ? -2.955 -77.438 -39.906 1 77 21 VAL B O 1
ATOM 4210 N N . VAL B 1 22 ? -1.641 -75.812 -39.031 1 74.5 22 VAL B N 1
ATOM 4211 C CA . VAL B 1 22 ? -0.469 -76.312 -39.75 1 74.5 22 VAL B CA 1
ATOM 4212 C C . VAL B 1 22 ? -0.066 -77.688 -39.188 1 74.5 22 VAL B C 1
ATOM 4214 O O . VAL B 1 22 ? 0.21 -78.625 -39.969 1 74.5 22 VAL B O 1
ATOM 4217 N N . VAL B 1 23 ? -0.105 -77.812 -37.875 1 74.19 23 VAL B N 1
ATOM 4218 C CA . VAL B 1 23 ? 0.302 -79.062 -37.25 1 74.19 23 VAL B CA 1
ATOM 4219 C C . VAL B 1 23 ? -0.712 -80.125 -37.531 1 74.19 23 VAL B C 1
ATOM 4221 O O . VAL B 1 23 ? -0.336 -81.25 -37.844 1 74.19 23 VAL B O 1
ATOM 4224 N N . CYS B 1 24 ? -2.004 -79.812 -37.562 1 75.5 24 CYS B N 1
ATOM 4225 C CA . CYS B 1 24 ? -3.055 -80.75 -37.875 1 75.5 24 CYS B CA 1
ATOM 4226 C C . CYS B 1 24 ? -2.988 -81.188 -39.344 1 75.5 24 CYS B C 1
ATOM 4228 O O . CYS B 1 24 ? -3.139 -82.375 -39.656 1 75.5 24 CYS B O 1
ATOM 4230 N N . GLY B 1 25 ? -2.732 -80.25 -40.188 1 76.25 25 GLY B N 1
ATOM 4231 C CA . GLY B 1 25 ? -2.6 -80.562 -41.594 1 76.25 25 GLY B CA 1
ATOM 4232 C C . GLY B 1 25 ? -1.449 -81.5 -41.906 1 76.25 25 GLY B C 1
ATOM 4233 O O . GLY B 1 25 ? -1.603 -82.438 -42.688 1 76.25 25 GLY B O 1
ATOM 4234 N N . LEU B 1 26 ? -0.412 -81.312 -41.188 1 74.31 26 LEU B N 1
ATOM 4235 C CA . LEU B 1 26 ? 0.755 -82.125 -41.344 1 74.31 26 LEU B CA 1
ATOM 4236 C C . LEU B 1 26 ? 0.47 -83.562 -40.844 1 74.31 26 LEU B C 1
ATOM 4238 O O . LEU B 1 26 ? 0.901 -84.562 -41.469 1 74.31 26 LEU B O 1
ATOM 4242 N N . GLY B 1 27 ? -0.268 -83.562 -39.781 1 73.5 27 GLY B N 1
ATOM 4243 C CA . GLY B 1 27 ? -0.647 -84.875 -39.25 1 73.5 27 GLY B CA 1
ATOM 4244 C C . GLY B 1 27 ? -1.537 -85.688 -40.188 1 73.5 27 GLY B C 1
ATOM 4245 O O . GLY B 1 27 ? -1.302 -86.875 -40.406 1 73.5 27 GLY B O 1
ATOM 4246 N N . VAL B 1 28 ? -2.43 -85.062 -40.875 1 76.44 28 VAL B N 1
ATOM 4247 C CA . VAL B 1 28 ? -3.391 -85.688 -41.75 1 76.44 28 VAL B CA 1
ATOM 4248 C C . VAL B 1 28 ? -2.686 -86.188 -43 1 76.44 28 VAL B C 1
ATOM 4250 O O . VAL B 1 28 ? -2.9 -87.312 -43.438 1 76.44 28 VAL B O 1
ATOM 4253 N N . VAL B 1 29 ? -1.818 -85.438 -43.438 1 76.19 29 VAL B N 1
ATOM 4254 C CA . VAL B 1 29 ? -1.105 -85.75 -44.656 1 76.19 29 VAL B CA 1
ATOM 4255 C C . VAL B 1 29 ? -0.183 -86.938 -44.406 1 76.19 29 VAL B C 1
ATOM 4257 O O . VAL B 1 29 ? -0.079 -87.875 -45.219 1 76.19 29 VAL B O 1
ATOM 4260 N N . SER B 1 30 ? 0.34 -86.938 -43.188 1 75 30 SER B N 1
ATOM 4261 C CA . SER B 1 30 ? 1.266 -88 -42.812 1 75 30 SER B CA 1
ATOM 4262 C C . SER B 1 30 ? 0.551 -89.375 -42.719 1 75 30 SER B C 1
ATOM 4264 O O . SER B 1 30 ? 1.037 -90.375 -43.219 1 75 30 SER B O 1
ATOM 4266 N N . VAL B 1 31 ? -0.657 -89.375 -42.219 1 75.62 31 VAL B N 1
ATOM 4267 C CA . VAL B 1 31 ? -1.411 -90.562 -42 1 75.62 31 VAL B CA 1
ATOM 4268 C C . VAL B 1 31 ? -1.949 -91.062 -43.344 1 75.62 31 VAL B C 1
ATOM 4270 O O . VAL B 1 31 ? -1.941 -92.312 -43.625 1 75.62 31 VAL B O 1
ATOM 4273 N N . TYR B 1 32 ? -2.307 -90.188 -44.156 1 78.12 32 TYR B N 1
ATOM 4274 C CA . TYR B 1 32 ? -2.85 -90.562 -45.438 1 78.12 32 TYR B CA 1
ATOM 4275 C C . TYR B 1 32 ? -1.777 -91.188 -46.344 1 78.12 32 TYR B C 1
ATOM 4277 O O . TYR B 1 32 ? -2.012 -92.188 -46.969 1 78.12 32 TYR B O 1
ATOM 4285 N N . ASN B 1 33 ? -0.63 -90.625 -46.281 1 76.56 33 ASN B N 1
ATOM 4286 C CA . ASN B 1 33 ? 0.475 -91.125 -47.062 1 76.56 33 ASN B CA 1
ATOM 4287 C C . ASN B 1 33 ? 0.915 -92.5 -46.562 1 76.56 33 ASN B C 1
ATOM 4289 O O . ASN B 1 33 ? 1.245 -93.375 -47.375 1 76.56 33 ASN B O 1
ATOM 4293 N N . GLN B 1 34 ? 0.816 -92.75 -45.406 1 75.75 34 GLN B N 1
ATOM 4294 C CA . GLN B 1 34 ? 1.204 -94 -44.812 1 75.75 34 GLN B CA 1
ATOM 4295 C C . GLN B 1 34 ? 0.239 -95.125 -45.219 1 75.75 34 GLN B C 1
ATOM 4297 O O . GLN B 1 34 ? 0.663 -96.25 -45.531 1 75.75 34 GLN B O 1
ATOM 4302 N N . ARG B 1 35 ? -0.982 -94.75 -45.281 1 79.25 35 ARG B N 1
ATOM 4303 C CA . ARG B 1 35 ? -1.994 -95.75 -45.688 1 79.25 35 ARG B CA 1
ATOM 4304 C C . ARG B 1 35 ? -1.82 -96.188 -47.125 1 79.25 35 ARG B C 1
ATOM 4306 O O . ARG B 1 35 ? -1.913 -97.375 -47.469 1 79.25 35 ARG B O 1
ATOM 4313 N N . GLN B 1 36 ? -1.449 -95.25 -47.875 1 79.75 36 GLN B N 1
ATOM 4314 C CA . GLN B 1 36 ? -1.293 -95.562 -49.312 1 79.75 36 GLN B CA 1
ATOM 4315 C C . GLN B 1 36 ? -0.088 -96.438 -49.562 1 79.75 36 GLN B C 1
ATOM 4317 O O . GLN B 1 36 ? -0.161 -97.375 -50.375 1 79.75 36 GLN B O 1
ATOM 4322 N N . VAL B 1 37 ? 0.879 -96.188 -48.812 1 78.94 37 VAL B N 1
ATOM 4323 C CA . VAL B 1 37 ? 2.102 -97 -48.969 1 78.94 37 VAL B CA 1
ATOM 4324 C C . VAL B 1 37 ? 1.881 -98.375 -48.469 1 78.94 37 VAL B C 1
ATOM 4326 O O . VAL B 1 37 ? 2.301 -99.375 -49.125 1 78.94 37 VAL B O 1
ATOM 4329 N N . MET B 1 38 ? 1.152 -98.562 -47.438 1 81.44 38 MET B N 1
ATOM 4330 C CA . MET B 1 38 ? 0.873 -99.875 -46.875 1 81.44 38 MET B CA 1
ATOM 4331 C C . MET B 1 38 ? 0.017 -100.75 -47.844 1 81.44 38 MET B C 1
ATOM 4333 O O . MET B 1 38 ? 0.278 -101.938 -48.031 1 81.44 38 MET B O 1
ATOM 4337 N N . LEU B 1 39 ? -0.921 -100.062 -48.469 1 84.94 39 LEU B N 1
ATOM 4338 C CA . LEU B 1 39 ? -1.805 -100.75 -49.375 1 84.94 39 LEU B CA 1
ATOM 4339 C C . LEU B 1 39 ? -1.057 -101.188 -50.656 1 84.94 39 LEU B C 1
ATOM 4341 O O . LEU B 1 39 ? -1.238 -102.312 -51.156 1 84.94 39 LEU B O 1
ATOM 4345 N N . LYS B 1 40 ? -0.22 -100.375 -51.062 1 86.25 40 LYS B N 1
ATOM 4346 C CA . LYS B 1 40 ? 0.559 -100.688 -52.25 1 86.25 40 LYS B CA 1
ATOM 4347 C C . LYS B 1 40 ? 1.519 -101.875 -52 1 86.25 40 LYS B C 1
ATOM 4349 O O . LYS B 1 40 ? 1.683 -102.75 -52.844 1 86.25 40 LYS B O 1
ATOM 4354 N N . ASP B 1 41 ? 1.998 -101.812 -50.844 1 84.56 41 ASP B N 1
ATOM 4355 C CA . ASP B 1 41 ? 2.924 -102.875 -50.469 1 84.56 41 ASP B CA 1
ATOM 4356 C C . ASP B 1 41 ? 2.209 -104.25 -50.406 1 84.56 41 ASP B C 1
ATOM 4358 O O . ASP B 1 41 ? 2.746 -105.25 -50.844 1 84.56 41 ASP B O 1
ATOM 4362 N N . ARG B 1 42 ? 0.991 -104.25 -49.969 1 87.06 42 ARG B N 1
ATOM 4363 C CA . ARG B 1 42 ? 0.199 -105.438 -49.906 1 87.06 42 ARG B CA 1
ATOM 4364 C C . ARG B 1 42 ? -0.198 -105.938 -51.281 1 87.06 42 ARG B C 1
ATOM 4366 O O . ARG B 1 42 ? -0.168 -107.125 -51.531 1 87.06 42 ARG B O 1
ATOM 4373 N N . GLN B 1 43 ? -0.438 -105.125 -52.094 1 90.31 43 GLN B N 1
ATOM 4374 C CA . GLN B 1 43 ? -0.791 -105.438 -53.469 1 90.31 43 GLN B CA 1
ATOM 4375 C C . GLN B 1 43 ? 0.396 -106.062 -54.188 1 90.31 43 GLN B C 1
ATOM 4377 O O . GLN B 1 43 ? 0.251 -107.125 -54.875 1 90.31 43 GLN B O 1
ATOM 4382 N N . ASP B 1 44 ? 1.461 -105.438 -53.938 1 89.5 44 ASP B N 1
ATOM 4383 C CA . ASP B 1 44 ? 2.658 -106 -54.594 1 89.5 44 ASP B CA 1
ATOM 4384 C C . ASP B 1 44 ? 2.988 -107.375 -54.094 1 89.5 44 ASP B C 1
ATOM 4386 O O . ASP B 1 44 ? 3.4 -108.25 -54.875 1 89.5 44 ASP B O 1
ATOM 4390 N N . LYS B 1 45 ? 2.75 -107.562 -52.906 1 90.62 45 LYS B N 1
ATOM 4391 C CA . LYS B 1 45 ? 3.018 -108.875 -52.281 1 90.62 45 LYS B CA 1
ATOM 4392 C C . LYS B 1 45 ? 2.156 -109.938 -52.938 1 90.62 45 LYS B C 1
ATOM 4394 O O . LYS B 1 45 ? 2.67 -111 -53.344 1 90.62 45 LYS B O 1
ATOM 4399 N N . VAL B 1 46 ? 0.924 -109.75 -53.094 1 93 46 VAL B N 1
ATOM 4400 C CA . VAL B 1 46 ? -0.008 -110.75 -53.625 1 93 46 VAL B CA 1
ATOM 4401 C C . VAL B 1 46 ? 0.297 -111 -55.094 1 93 46 VAL B C 1
ATOM 4403 O O . VAL B 1 46 ? 0.296 -112.125 -55.562 1 93 46 VAL B O 1
ATOM 4406 N N . ARG B 1 47 ? 0.618 -110 -55.75 1 94.31 47 ARG B N 1
ATOM 4407 C CA . ARG B 1 47 ? 0.958 -110.125 -57.156 1 94.31 47 ARG B CA 1
ATOM 4408 C C . ARG B 1 47 ? 2.195 -111 -57.344 1 94.31 47 ARG B C 1
ATOM 4410 O O . ARG B 1 47 ? 2.205 -111.875 -58.188 1 94.31 47 ARG B O 1
ATOM 4417 N N . ASN B 1 48 ? 3.107 -110.75 -56.5 1 93.81 48 ASN B N 1
ATOM 4418 C CA . ASN B 1 48 ? 4.359 -111.438 -56.625 1 93.81 48 ASN B CA 1
ATOM 4419 C C . ASN B 1 48 ? 4.176 -112.938 -56.281 1 93.81 48 ASN B C 1
ATOM 4421 O O . ASN B 1 48 ? 4.781 -113.812 -56.906 1 93.81 48 ASN B O 1
ATOM 4425 N N . LEU B 1 49 ? 3.338 -113.188 -55.406 1 94.5 49 LEU B N 1
ATOM 4426 C CA . LEU B 1 49 ? 3.02 -114.562 -55.062 1 94.5 49 LEU B CA 1
ATOM 4427 C C . LEU B 1 49 ? 2.352 -115.312 -56.219 1 94.5 49 LEU B C 1
ATOM 4429 O O . LEU B 1 49 ? 2.738 -116.438 -56.531 1 94.5 49 LEU B O 1
ATOM 4433 N N . VAL B 1 50 ? 1.507 -114.75 -56.844 1 95.12 50 VAL B N 1
ATOM 4434 C CA . VAL B 1 50 ? 0.768 -115.312 -57.938 1 95.12 50 VAL B CA 1
ATOM 4435 C C . VAL B 1 50 ? 1.693 -115.5 -59.156 1 95.12 50 VAL B C 1
ATOM 4437 O O . VAL B 1 50 ? 1.661 -116.562 -59.812 1 95.12 50 VAL B O 1
ATOM 4440 N N . GLN B 1 51 ? 2.496 -114.562 -59.344 1 93.69 51 GLN B N 1
ATOM 4441 C CA . GLN B 1 51 ? 3.451 -114.625 -60.438 1 93.69 51 GLN B CA 1
ATOM 4442 C C . GLN B 1 51 ? 4.375 -115.875 -60.25 1 93.69 51 GLN B C 1
ATOM 4444 O O . GLN B 1 51 ? 4.684 -116.562 -61.219 1 93.69 51 GLN B O 1
ATOM 4449 N N . SER B 1 52 ? 4.707 -116 -59.094 1 92.5 52 SER B N 1
ATOM 4450 C CA . SER B 1 52 ? 5.543 -117.188 -58.781 1 92.5 52 SER B CA 1
ATOM 4451 C C . SER B 1 52 ? 4.801 -118.5 -59.031 1 92.5 52 SER B C 1
ATOM 4453 O O . SER B 1 52 ? 5.367 -119.438 -59.625 1 92.5 52 SER B O 1
ATOM 4455 N N . ALA B 1 53 ? 3.594 -118.5 -58.719 1 93.88 53 ALA B N 1
ATOM 4456 C CA . ALA B 1 53 ? 2.773 -119.75 -58.938 1 93.88 53 ALA B CA 1
ATOM 4457 C C . ALA B 1 53 ? 2.551 -120 -60.406 1 93.88 53 ALA B C 1
ATOM 4459 O O . ALA B 1 53 ? 2.557 -121.125 -60.875 1 93.88 53 ALA B O 1
ATOM 4460 N N . VAL B 1 54 ? 2.414 -119 -61.125 1 93.94 54 VAL B N 1
ATOM 4461 C CA . VAL B 1 54 ? 2.225 -119.125 -62.562 1 93.94 54 VAL B CA 1
ATOM 4462 C C . VAL B 1 54 ? 3.5 -119.625 -63.219 1 93.94 54 VAL B C 1
ATOM 4464 O O . VAL B 1 54 ? 3.438 -120.438 -64.188 1 93.94 54 VAL B O 1
ATOM 4467 N N . GLY B 1 55 ? 4.586 -119.188 -62.688 1 90.12 55 GLY B N 1
ATOM 4468 C CA . GLY B 1 55 ? 5.844 -119.75 -63.156 1 90.12 55 GLY B CA 1
ATOM 4469 C C . GLY B 1 55 ? 5.918 -121.25 -62.969 1 90.12 55 GLY B C 1
ATOM 4470 O O . GLY B 1 55 ? 6.43 -122 -63.844 1 90.12 55 GLY B O 1
ATOM 4471 N N . LEU B 1 56 ? 5.285 -121.688 -61.938 1 91.31 56 LEU B N 1
ATOM 4472 C CA . LEU B 1 56 ? 5.203 -123.125 -61.656 1 91.31 56 LEU B CA 1
ATOM 4473 C C . LEU B 1 56 ? 4.32 -123.812 -62.688 1 91.31 56 LEU B C 1
ATOM 4475 O O . LEU B 1 56 ? 4.723 -124.812 -63.281 1 91.31 56 LEU B O 1
ATOM 4479 N N . VAL B 1 57 ? 3.25 -123.312 -62.969 1 93.12 57 VAL B N 1
ATOM 4480 C CA . VAL B 1 57 ? 2.316 -123.875 -63.938 1 93.12 57 VAL B CA 1
ATOM 4481 C C . VAL B 1 57 ? 2.938 -123.938 -65.312 1 93.12 57 VAL B C 1
ATOM 4483 O O . VAL B 1 57 ? 2.855 -124.938 -66.062 1 93.12 57 VAL B O 1
ATOM 4486 N N . SER B 1 58 ? 3.549 -122.938 -65.625 1 92.12 58 SER B N 1
ATOM 4487 C CA . SER B 1 58 ? 4.184 -122.812 -66.938 1 92.12 58 SER B CA 1
ATOM 4488 C C . SER B 1 58 ? 5.281 -123.812 -67.125 1 92.12 58 SER B C 1
ATOM 4490 O O . SER B 1 58 ? 5.48 -124.375 -68.25 1 92.12 58 SER B O 1
ATOM 4492 N N . SER B 1 59 ? 5.887 -124.125 -66.125 1 91.19 59 SER B N 1
ATOM 4493 C CA . SER B 1 59 ? 6.918 -125.125 -66.188 1 91.19 59 SER B CA 1
ATOM 4494 C C . SER B 1 59 ? 6.32 -126.5 -66.5 1 91.19 59 SER B C 1
ATOM 4496 O O . SER B 1 59 ? 6.891 -127.25 -67.25 1 91.19 59 SER B O 1
ATOM 4498 N N . TYR B 1 60 ? 5.191 -126.75 -66 1 92.19 60 TYR B N 1
ATOM 4499 C CA . TYR B 1 60 ? 4.504 -128 -66.25 1 92.19 60 TYR B CA 1
ATOM 4500 C C . TYR B 1 60 ? 3.928 -128 -67.688 1 92.19 60 TYR B C 1
ATOM 4502 O O . TYR B 1 60 ? 3.947 -129 -68.375 1 92.19 60 TYR B O 1
ATOM 4510 N N . GLU B 1 61 ? 3.551 -126.938 -68.125 1 93.12 61 GLU B N 1
ATOM 4511 C CA . GLU B 1 61 ? 3.076 -126.812 -69.5 1 93.12 61 GLU B CA 1
ATOM 4512 C C . GLU B 1 61 ? 4.191 -127.062 -70.5 1 93.12 61 GLU B C 1
ATOM 4514 O O . GLU B 1 61 ? 3.973 -127.812 -71.438 1 93.12 61 GLU B O 1
ATOM 4519 N N . LYS B 1 62 ? 5.27 -126.75 -70.125 1 91.12 62 LYS B N 1
ATOM 4520 C CA . LYS B 1 62 ? 6.426 -126.938 -71 1 91.12 62 LYS B CA 1
ATOM 4521 C C . LYS B 1 62 ? 6.859 -128.375 -70.938 1 91.12 62 LYS B C 1
ATOM 4523 O O . LYS B 1 62 ? 7.254 -129 -72 1 91.12 62 LYS B O 1
ATOM 4528 N N . MET B 1 63 ? 6.656 -129 -69.875 1 90.5 63 MET B N 1
ATOM 4529 C CA . MET B 1 63 ? 7.012 -130.375 -69.75 1 90.5 63 MET B CA 1
ATOM 4530 C C . MET B 1 63 ? 6.051 -131.25 -70.562 1 90.5 63 MET B C 1
ATOM 4532 O O . MET B 1 63 ? 6.465 -132.25 -71.125 1 90.5 63 MET B O 1
ATOM 4536 N N . VAL B 1 64 ? 4.902 -130.875 -70.562 1 92.19 64 VAL B N 1
ATOM 4537 C CA . VAL B 1 64 ? 3.902 -131.625 -71.375 1 92.19 64 VAL B CA 1
ATOM 4538 C C . VAL B 1 64 ? 4.148 -131.375 -72.812 1 92.19 64 VAL B C 1
ATOM 4540 O O . VAL B 1 64 ? 4.062 -132.375 -73.625 1 92.19 64 VAL B O 1
ATOM 4543 N N . GLU B 1 65 ? 4.508 -130.375 -73.188 1 92 65 GLU B N 1
ATOM 4544 C CA . GLU B 1 65 ? 4.785 -130 -74.625 1 92 65 GLU B CA 1
ATOM 4545 C C . GLU B 1 65 ? 6.016 -130.75 -75.125 1 92 65 GLU B C 1
ATOM 4547 O O . GLU B 1 65 ? 6.07 -131.125 -76.25 1 92 65 GLU B O 1
ATOM 4552 N N . SER B 1 66 ? 6.867 -131 -74.188 1 90.06 66 SER B N 1
ATOM 4553 C CA . SER B 1 66 ? 8.102 -131.75 -74.562 1 90.06 66 SER B CA 1
ATOM 4554 C C . SER B 1 66 ? 7.945 -133.25 -74.438 1 90.06 66 SER B C 1
ATOM 4556 O O . SER B 1 66 ? 8.891 -134 -74.75 1 90.06 66 SER B O 1
ATOM 4558 N N . GLY B 1 67 ? 6.797 -133.75 -73.938 1 86.44 67 GLY B N 1
ATOM 4559 C CA . GLY B 1 67 ? 6.473 -135.125 -73.938 1 86.44 67 GLY B CA 1
ATOM 4560 C C . GLY B 1 67 ? 7.035 -135.875 -72.688 1 86.44 67 GLY B C 1
ATOM 4561 O O . GLY B 1 67 ? 7.051 -137.125 -72.625 1 86.44 67 GLY B O 1
ATOM 4562 N N . LYS B 1 68 ? 7.457 -135.25 -71.812 1 85 68 LYS B N 1
ATOM 4563 C CA . LYS B 1 68 ? 8.109 -135.75 -70.625 1 85 68 LYS B CA 1
ATOM 4564 C C . LYS B 1 68 ? 7.074 -136.375 -69.625 1 85 68 LYS B C 1
ATOM 4566 O O . LYS B 1 68 ? 7.355 -137.375 -68.938 1 85 68 LYS B O 1
ATOM 4571 N N . ILE B 1 69 ? 5.828 -135.75 -69.688 1 87.5 69 ILE B N 1
ATOM 4572 C CA . ILE B 1 69 ? 4.758 -136.125 -68.812 1 87.5 69 ILE B CA 1
ATOM 4573 C C . ILE B 1 69 ? 3.41 -136 -69.5 1 87.5 69 ILE B C 1
ATOM 4575 O O . ILE B 1 69 ? 3.244 -135.125 -70.375 1 87.5 69 ILE B O 1
ATOM 4579 N N . GLY B 1 70 ? 2.529 -137 -69.25 1 90.06 70 GLY B N 1
ATOM 4580 C CA . GLY B 1 70 ? 1.189 -136.875 -69.812 1 90.06 70 GLY B CA 1
ATOM 4581 C C . GLY B 1 70 ? 0.402 -135.625 -69.25 1 90.06 70 GLY B C 1
ATOM 4582 O O . GLY B 1 70 ? 0.586 -135.25 -68.062 1 90.06 70 GLY B O 1
ATOM 4583 N N . GLU B 1 71 ? -0.403 -135.125 -69.938 1 92.94 71 GLU B N 1
ATOM 4584 C CA . GLU B 1 71 ? -1.155 -134 -69.562 1 92.94 71 GLU B CA 1
ATOM 4585 C C . GLU B 1 71 ? -2.012 -134.25 -68.312 1 92.94 71 GLU B C 1
ATOM 4587 O O . GLU B 1 71 ? -2.066 -133.375 -67.438 1 92.94 71 GLU B O 1
ATOM 4592 N N . ALA B 1 72 ? -2.672 -135.375 -68.312 1 89.56 72 ALA B N 1
ATOM 4593 C CA . ALA B 1 72 ? -3.537 -135.75 -67.188 1 89.56 72 ALA B CA 1
ATOM 4594 C C . ALA B 1 72 ? -2.73 -135.875 -65.875 1 89.56 72 ALA B C 1
ATOM 4596 O O . ALA B 1 72 ? -3.145 -135.375 -64.812 1 89.56 72 ALA B O 1
ATOM 4597 N N . ASP B 1 73 ? -1.641 -136.375 -66 1 89.44 73 ASP B N 1
ATOM 4598 C CA . ASP B 1 73 ? -0.775 -136.5 -64.812 1 89.44 73 ASP B CA 1
ATOM 4599 C C . ASP B 1 73 ? -0.185 -135.25 -64.375 1 89.44 73 ASP B C 1
ATOM 4601 O O . ASP B 1 73 ? -0.1 -135 -63.156 1 89.44 73 ASP B O 1
ATOM 4605 N N . ALA B 1 74 ? 0.152 -134.5 -65.375 1 91.38 74 ALA B N 1
ATOM 4606 C CA . ALA B 1 74 ? 0.701 -133.125 -65.062 1 91.38 74 ALA B CA 1
ATOM 4607 C C . ALA B 1 74 ? -0.313 -132.25 -64.312 1 91.38 74 ALA B C 1
ATOM 4609 O O . ALA B 1 74 ? 0.022 -131.625 -63.281 1 91.38 74 ALA B O 1
ATOM 4610 N N . LYS B 1 75 ? -1.468 -132.375 -64.75 1 93.88 75 LYS B N 1
ATOM 4611 C CA . LYS B 1 75 ? -2.523 -131.5 -64.125 1 93.88 75 LYS B CA 1
ATOM 4612 C C . LYS B 1 75 ? -2.85 -132 -62.719 1 93.88 75 LYS B C 1
ATOM 4614 O O . LYS B 1 75 ? -3.109 -131.25 -61.812 1 93.88 75 LYS B O 1
ATOM 4619 N N . ARG B 1 76 ? -2.832 -133.25 -62.531 1 89.69 76 ARG B N 1
ATOM 4620 C CA . ARG B 1 76 ? -3.08 -133.875 -61.219 1 89.69 76 ARG B CA 1
ATOM 4621 C C . ARG B 1 76 ? -1.97 -133.5 -60.25 1 89.69 76 ARG B C 1
ATOM 4623 O O . ARG B 1 76 ? -2.238 -133.125 -59.094 1 89.69 76 ARG B O 1
ATOM 4630 N N . MET B 1 77 ? -0.804 -133.5 -60.719 1 89.12 77 MET B N 1
ATOM 4631 C CA . MET B 1 77 ? 0.339 -133.125 -59.875 1 89.12 77 MET B CA 1
ATOM 4632 C C . MET B 1 77 ? 0.328 -131.625 -59.531 1 89.12 77 MET B C 1
ATOM 4634 O O . MET B 1 77 ? 0.606 -131.25 -58.375 1 89.12 77 MET B O 1
ATOM 4638 N N . LEU B 1 78 ? 0.004 -131 -60.469 1 92.62 78 LEU B N 1
ATOM 4639 C CA . LEU B 1 78 ? -0.043 -129.5 -60.25 1 92.62 78 LEU B CA 1
ATOM 4640 C C . LEU B 1 78 ? -1.15 -129.125 -59.281 1 92.62 78 LEU B C 1
ATOM 4642 O O . LEU B 1 78 ? -0.973 -128.25 -58.469 1 92.62 78 LEU B O 1
ATOM 4646 N N . SER B 1 79 ? -2.242 -129.625 -59.469 1 93.44 79 SER B N 1
ATOM 4647 C CA . SER B 1 79 ? -3.35 -129.375 -58.562 1 93.44 79 SER B CA 1
ATOM 4648 C C . SER B 1 79 ? -2.938 -129.625 -57.094 1 93.44 79 SER B C 1
ATOM 4650 O O . SER B 1 79 ? -3.207 -128.875 -56.219 1 93.44 79 SER B O 1
ATOM 4652 N N . LYS B 1 80 ? -2.258 -130.75 -56.938 1 90.56 80 LYS B N 1
ATOM 4653 C CA . LYS B 1 80 ? -1.8 -131.125 -55.594 1 90.56 80 LYS B CA 1
ATOM 4654 C C . LYS B 1 80 ? -0.717 -130.125 -55.094 1 90.56 80 LYS B C 1
ATOM 4656 O O . LYS B 1 80 ? -0.713 -129.75 -53.938 1 90.56 80 LYS B O 1
ATOM 4661 N N . ALA B 1 81 ? 0.123 -129.75 -56 1 90.88 81 ALA B N 1
ATOM 4662 C CA . ALA B 1 81 ? 1.209 -128.875 -55.688 1 90.88 81 ALA B CA 1
ATOM 4663 C C . ALA B 1 81 ? 0.667 -127.5 -55.312 1 90.88 81 ALA B C 1
ATOM 4665 O O . ALA B 1 81 ? 1.021 -126.938 -54.25 1 90.88 81 ALA B O 1
ATOM 4666 N N . LEU B 1 82 ? -0.157 -126.938 -56.125 1 94.06 82 LEU B N 1
ATOM 4667 C CA . LEU B 1 82 ? -0.733 -125.625 -55.875 1 94.06 82 LEU B CA 1
ATOM 4668 C C . LEU B 1 82 ? -1.53 -125.625 -54.594 1 94.06 82 LEU B C 1
ATOM 4670 O O . LEU B 1 82 ? -1.497 -124.688 -53.812 1 94.06 82 LEU B O 1
ATOM 4674 N N . SER B 1 83 ? -2.221 -126.688 -54.312 1 93.12 83 SER B N 1
ATOM 4675 C CA . SER B 1 83 ? -3.025 -126.812 -53.094 1 93.12 83 SER B CA 1
ATOM 4676 C C . SER B 1 83 ? -2.143 -126.938 -51.844 1 93.12 83 SER B C 1
ATOM 4678 O O . SER B 1 83 ? -2.57 -126.562 -50.75 1 93.12 83 SER B O 1
ATOM 4680 N N . ALA B 1 84 ? -0.933 -127.25 -52.062 1 91.12 84 ALA B N 1
ATOM 4681 C CA . ALA B 1 84 ? -0.016 -127.438 -50.938 1 91.12 84 ALA B CA 1
ATOM 4682 C C . ALA B 1 84 ? 0.782 -126.188 -50.656 1 91.12 84 ALA B C 1
ATOM 4684 O O . ALA B 1 84 ? 1.413 -126.062 -49.594 1 91.12 84 ALA B O 1
ATOM 4685 N N . MET B 1 85 ? 0.755 -125.25 -51.531 1 91.75 85 MET B N 1
ATOM 4686 C CA . MET B 1 85 ? 1.484 -124 -51.375 1 91.75 85 MET B CA 1
ATOM 4687 C C . MET B 1 85 ? 0.753 -123.062 -50.438 1 91.75 85 MET B C 1
ATOM 4689 O O . MET B 1 85 ? -0.234 -122.438 -50.812 1 91.75 85 MET B O 1
ATOM 4693 N N . HIS B 1 86 ? 1.234 -123 -49.219 1 91.94 86 HIS B N 1
ATOM 4694 C CA . HIS B 1 86 ? 0.703 -122.125 -48.188 1 91.94 86 HIS B CA 1
ATOM 4695 C C . HIS B 1 86 ? 1.749 -121.062 -47.781 1 91.94 86 HIS B C 1
ATOM 4697 O O . HIS B 1 86 ? 2.951 -121.312 -47.906 1 91.94 86 HIS B O 1
ATOM 4703 N N . TYR B 1 87 ? 1.266 -120 -47.438 1 90.94 87 TYR B N 1
ATOM 4704 C CA . TYR B 1 87 ? 2.131 -119 -46.844 1 90.94 87 TYR B CA 1
ATOM 4705 C C . TYR B 1 87 ? 1.425 -118.25 -45.719 1 90.94 87 TYR B C 1
ATOM 4707 O O . TYR B 1 87 ? 0.203 -118.312 -45.594 1 90.94 87 TYR B O 1
ATOM 4715 N N . GLU B 1 88 ? 2.143 -117.438 -44.844 1 82.81 88 GLU B N 1
ATOM 4716 C CA . GLU B 1 88 ? 1.681 -116.688 -43.688 1 82.81 88 GLU B CA 1
ATOM 4717 C C . GLU B 1 88 ? 0.747 -117.5 -42.844 1 82.81 88 GLU B C 1
ATOM 4719 O O . GLU B 1 88 ? -0.298 -117 -42.406 1 82.81 88 GLU B O 1
ATOM 4724 N N . LYS B 1 89 ? 0.91 -118.75 -42.562 1 74.81 89 LYS B N 1
ATOM 4725 C CA . LYS B 1 89 ? 0.244 -119.75 -41.688 1 74.81 89 LYS B CA 1
ATOM 4726 C C . LYS B 1 89 ? -0.996 -120.312 -42.375 1 74.81 89 LYS B C 1
ATOM 4728 O O . LYS B 1 89 ? -1.168 -121.562 -42.438 1 74.81 89 LYS B O 1
ATOM 4733 N N . ALA B 1 90 ? -1.896 -119.25 -42.875 1 80 90 ALA B N 1
ATOM 4734 C CA . ALA B 1 90 ? -3.131 -119.875 -43.344 1 80 90 ALA B CA 1
ATOM 4735 C C . ALA B 1 90 ? -3.5 -119.375 -44.75 1 80 90 ALA B C 1
ATOM 4737 O O . ALA B 1 90 ? -4.578 -119.688 -45.25 1 80 90 ALA B O 1
ATOM 4738 N N . ASP B 1 91 ? -2.605 -118.688 -45.438 1 90.38 91 ASP B N 1
ATOM 4739 C CA . ASP B 1 91 ? -2.945 -118.188 -46.781 1 90.38 91 ASP B CA 1
ATOM 4740 C C . ASP B 1 91 ? -2.629 -119.25 -47.844 1 90.38 91 ASP B C 1
ATOM 4742 O O . ASP B 1 91 ? -1.775 -120.125 -47.625 1 90.38 91 ASP B O 1
ATOM 4746 N N . TYR B 1 92 ? -3.408 -119.188 -48.938 1 92.94 92 TYR B N 1
ATOM 4747 C CA . TYR B 1 92 ? -3.367 -120.312 -49.875 1 92.94 92 TYR B CA 1
ATOM 4748 C C . TYR B 1 92 ? -3.531 -119.812 -51.312 1 92.94 92 TYR B C 1
ATOM 4750 O O . TYR B 1 92 ? -3.9 -118.688 -51.562 1 92.94 92 TYR B O 1
ATOM 4758 N N . PHE B 1 93 ? -3.283 -120.688 -52.125 1 95.75 93 PHE B N 1
ATOM 4759 C CA . PHE B 1 93 ? -3.498 -120.438 -53.562 1 95.75 93 PHE B CA 1
ATOM 4760 C C . PHE B 1 93 ? -4.758 -121.125 -54.031 1 95.75 93 PHE B C 1
ATOM 4762 O O . PHE B 1 93 ? -5.156 -122.188 -53.469 1 95.75 93 PHE B O 1
ATOM 4769 N N . PHE B 1 94 ? -5.355 -120.562 -55 1 95.12 94 PHE B N 1
ATOM 4770 C CA . PHE B 1 94 ? -6.477 -121.188 -55.688 1 95.12 94 PHE B CA 1
ATOM 4771 C C . PHE B 1 94 ? -6.309 -121.125 -57.188 1 95.12 94 PHE B C 1
ATOM 4773 O O . PHE B 1 94 ? -5.602 -120.25 -57.688 1 95.12 94 PHE B O 1
ATOM 4780 N N . ALA B 1 95 ? -6.957 -122 -57.844 1 96.12 95 ALA B N 1
ATOM 4781 C CA . ALA B 1 95 ? -6.871 -122 -59.312 1 96.12 95 ALA B CA 1
ATOM 4782 C C . ALA B 1 95 ? -8.148 -122.562 -59.938 1 96.12 95 ALA B C 1
ATOM 4784 O O . ALA B 1 95 ? -8.82 -123.438 -59.344 1 96.12 95 ALA B O 1
ATOM 4785 N N . TYR B 1 96 ? -8.359 -122.125 -61.094 1 96 96 TYR B N 1
ATOM 4786 C CA . TYR B 1 96 ? -9.516 -122.562 -61.875 1 96 96 TYR B CA 1
ATOM 4787 C C . TYR B 1 96 ? -9.094 -122.938 -63.281 1 96 96 TYR B C 1
ATOM 4789 O O . TYR B 1 96 ? -8.109 -122.438 -63.812 1 96 96 TYR B O 1
ATOM 4797 N N . ASP B 1 97 ? -9.914 -123.875 -63.875 1 94.44 97 ASP B N 1
ATOM 4798 C CA . ASP B 1 97 ? -9.703 -124.188 -65.25 1 94.44 97 ASP B CA 1
ATOM 4799 C C . ASP B 1 97 ? -10.43 -123.188 -66.188 1 94.44 97 ASP B C 1
ATOM 4801 O O . ASP B 1 97 ? -11.008 -122.188 -65.688 1 94.44 97 ASP B O 1
ATOM 4805 N N . ALA B 1 98 ? -10.359 -123.312 -67.438 1 91.44 98 ALA B N 1
ATOM 4806 C CA . ALA B 1 98 ? -10.906 -122.375 -68.375 1 91.44 98 ALA B CA 1
ATOM 4807 C C . ALA B 1 98 ? -12.422 -122.25 -68.25 1 91.44 98 ALA B C 1
ATOM 4809 O O . ALA B 1 98 ? -13.008 -121.25 -68.625 1 91.44 98 ALA B O 1
ATOM 4810 N N . ASP B 1 99 ? -13.039 -123.25 -67.625 1 90.88 99 ASP B N 1
ATOM 4811 C CA . ASP B 1 99 ? -14.484 -123.25 -67.438 1 90.88 99 ASP B CA 1
ATOM 4812 C C . ASP B 1 99 ? -14.859 -122.875 -66 1 90.88 99 ASP B C 1
ATOM 4814 O O . ASP B 1 99 ? -16 -123.062 -65.562 1 90.88 99 ASP B O 1
ATOM 4818 N N . TRP B 1 100 ? -13.922 -122.562 -65.25 1 94.75 100 TRP B N 1
ATOM 4819 C CA . TRP B 1 100 ? -14.086 -122 -63.906 1 94.75 100 TRP B CA 1
ATOM 4820 C C . TRP B 1 100 ? -14.406 -123.062 -62.906 1 94.75 100 TRP B C 1
ATOM 4822 O O . TRP B 1 100 ? -15.141 -122.812 -61.938 1 94.75 100 TRP B O 1
ATOM 4832 N N . ASN B 1 101 ? -13.953 -124.25 -63.094 1 93.94 101 ASN B N 1
ATOM 4833 C CA . ASN B 1 101 ? -13.961 -125.312 -62.094 1 93.94 101 ASN B CA 1
ATOM 4834 C C . ASN B 1 101 ? -12.688 -125.312 -61.25 1 93.94 101 ASN B C 1
ATOM 4836 O O . ASN B 1 101 ? -11.586 -125.125 -61.781 1 93.94 101 ASN B O 1
ATOM 4840 N N . TYR B 1 102 ? -12.797 -125.438 -60.062 1 95.31 102 TYR B N 1
ATOM 4841 C CA . TYR B 1 102 ? -11.641 -125.438 -59.156 1 95.31 102 TYR B CA 1
ATOM 4842 C C . TYR B 1 102 ? -10.711 -126.625 -59.531 1 95.31 102 TYR B C 1
ATOM 4844 O O . TYR B 1 102 ? -11.141 -127.75 -59.594 1 95.31 102 TYR B O 1
ATOM 4852 N N . VAL B 1 103 ? -9.594 -126.312 -59.688 1 95.38 103 VAL B N 1
ATOM 4853 C CA . VAL B 1 103 ? -8.609 -127.312 -59.969 1 95.38 103 VAL B CA 1
ATOM 4854 C C . VAL B 1 103 ? -7.629 -127.438 -58.781 1 95.38 103 VAL B C 1
ATOM 4856 O O . VAL B 1 103 ? -6.945 -128.5 -58.625 1 95.38 103 VAL B O 1
ATOM 4859 N N . ALA B 1 104 ? -7.586 -126.375 -58.062 1 94.94 104 ALA B N 1
ATOM 4860 C CA . ALA B 1 104 ? -6.754 -126.375 -56.875 1 94.94 104 ALA B CA 1
ATOM 4861 C C . ALA B 1 104 ? -7.309 -125.438 -55.812 1 94.94 104 ALA B C 1
ATOM 4863 O O . ALA B 1 104 ? -7.82 -124.375 -56.156 1 94.94 104 ALA B O 1
ATOM 4864 N N . HIS B 1 105 ? -7.219 -125.75 -54.625 1 93.5 105 HIS B N 1
ATOM 4865 C CA . HIS B 1 105 ? -7.586 -124.875 -53.5 1 93.5 105 HIS B CA 1
ATOM 4866 C C . HIS B 1 105 ? -6.863 -125.312 -52.25 1 93.5 105 HIS B C 1
ATOM 4868 O O . HIS B 1 105 ? -7.109 -126.375 -51.719 1 93.5 105 HIS B O 1
ATOM 4874 N N . GLY B 1 106 ? -6.168 -124.562 -51.719 1 89.31 106 GLY B N 1
ATOM 4875 C CA . GLY B 1 106 ? -5.301 -124.938 -50.594 1 89.31 106 GLY B CA 1
ATOM 4876 C C . GLY B 1 106 ? -6.02 -124.938 -49.281 1 89.31 106 GLY B C 1
ATOM 4877 O O . GLY B 1 106 ? -5.547 -125.625 -48.344 1 89.31 106 GLY B O 1
ATOM 4878 N N . ALA B 1 107 ? -7.152 -124.438 -49.125 1 87.44 107 ALA B N 1
ATOM 4879 C CA . ALA B 1 107 ? -7.824 -124.375 -47.844 1 87.44 107 ALA B CA 1
ATOM 4880 C C . ALA B 1 107 ? -9.047 -125.25 -47.812 1 87.44 107 ALA B C 1
ATOM 4882 O O . ALA B 1 107 ? -9.352 -125.875 -46.781 1 87.44 107 ALA B O 1
ATOM 4883 N N . LYS B 1 108 ? -9.688 -125.375 -48.906 1 89.38 108 LYS B N 1
ATOM 4884 C CA . LYS B 1 108 ? -10.898 -126.188 -49 1 89.38 108 LYS B CA 1
ATOM 4885 C C . LYS B 1 108 ? -10.82 -127.125 -50.188 1 89.38 108 LYS B C 1
ATOM 4887 O O . LYS B 1 108 ? -11.367 -126.875 -51.25 1 89.38 108 LYS B O 1
ATOM 4892 N N . PRO B 1 109 ? -10.328 -128.25 -49.906 1 88.81 109 PRO B N 1
ATOM 4893 C CA . PRO B 1 109 ? -10.18 -129.25 -51 1 88.81 109 PRO B CA 1
ATOM 4894 C C . PRO B 1 109 ? -11.516 -129.625 -51.531 1 88.81 109 PRO B C 1
ATOM 4896 O O . PRO B 1 109 ? -11.578 -130.125 -52.688 1 88.81 109 PRO B O 1
ATOM 4899 N N . GLU B 1 110 ? -12.531 -129.5 -50.781 1 90.25 110 GLU B N 1
ATOM 4900 C CA . GLU B 1 110 ? -13.859 -130 -51.188 1 90.25 110 GLU B CA 1
ATOM 4901 C C . GLU B 1 110 ? -14.383 -129.125 -52.344 1 90.25 110 GLU B C 1
ATOM 4903 O O . GLU B 1 110 ? -15.336 -129.5 -53.031 1 90.25 110 GLU B O 1
ATOM 4908 N N . LEU B 1 111 ? -13.727 -128.125 -52.625 1 91.69 111 LEU B N 1
ATOM 4909 C CA . LEU B 1 111 ? -14.18 -127.25 -53.688 1 91.69 111 LEU B CA 1
ATOM 4910 C C . LEU B 1 111 ? -13.633 -127.688 -55.062 1 91.69 111 LEU B C 1
ATOM 4912 O O . LEU B 1 111 ? -14.109 -127.25 -56.094 1 91.69 111 LEU B O 1
ATOM 4916 N N . ILE B 1 112 ? -12.75 -128.5 -55.031 1 92.62 112 ILE B N 1
ATOM 4917 C CA . ILE B 1 112 ? -12.125 -128.875 -56.281 1 92.62 112 ILE B CA 1
ATOM 4918 C C . ILE B 1 112 ? -13.141 -129.625 -57.125 1 92.62 112 ILE B C 1
ATOM 4920 O O . ILE B 1 112 ? -13.797 -130.625 -56.656 1 92.62 112 ILE B O 1
ATOM 4924 N N . GLY B 1 113 ? -13.297 -129.375 -58.219 1 92.06 113 GLY B N 1
ATOM 4925 C CA . GLY B 1 113 ? -14.258 -130 -59.125 1 92.06 113 GLY B CA 1
ATOM 4926 C C . GLY B 1 113 ? -15.547 -129.125 -59.219 1 92.06 113 GLY B C 1
ATOM 4927 O O . GLY B 1 113 ? -16.312 -129.375 -60.188 1 92.06 113 GLY B O 1
ATOM 4928 N N . LYS B 1 114 ? -15.797 -128.25 -58.281 1 93.69 114 LYS B N 1
ATOM 4929 C CA . LYS B 1 114 ? -17 -127.438 -58.281 1 93.69 114 LYS B CA 1
ATOM 4930 C C . LYS B 1 114 ? -16.797 -126.188 -59.125 1 93.69 114 LYS B C 1
ATOM 4932 O O . LYS B 1 114 ? -15.672 -125.75 -59.281 1 93.69 114 LYS B O 1
ATOM 4937 N N . ASN B 1 115 ? -17.859 -125.688 -59.656 1 94.94 115 ASN B N 1
ATOM 4938 C CA . ASN B 1 115 ? -17.812 -124.5 -60.5 1 94.94 115 ASN B CA 1
ATOM 4939 C C . ASN B 1 115 ? -18.016 -123.25 -59.688 1 94.94 115 ASN B C 1
ATOM 4941 O O . ASN B 1 115 ? -18.859 -123.188 -58.781 1 94.94 115 ASN B O 1
ATOM 4945 N N . LEU B 1 116 ? -17.297 -122.125 -60 1 92.38 116 LEU B N 1
ATOM 4946 C CA . LEU B 1 116 ? -17.312 -120.875 -59.281 1 92.38 116 LEU B CA 1
ATOM 4947 C C . LEU B 1 116 ? -18.547 -120.062 -59.625 1 92.38 116 LEU B C 1
ATOM 4949 O O . LEU B 1 116 ? -18.859 -119.062 -58.938 1 92.38 116 LEU B O 1
ATOM 4953 N N . ALA B 1 117 ? -19.312 -120.438 -60.688 1 87.06 117 ALA B N 1
ATOM 4954 C CA . ALA B 1 117 ? -20.484 -119.688 -61.156 1 87.06 117 ALA B CA 1
ATOM 4955 C C . ALA B 1 117 ? -21.531 -119.562 -60.062 1 87.06 117 ALA B C 1
ATOM 4957 O O . ALA B 1 117 ? -21.875 -120.562 -59.406 1 87.06 117 ALA B O 1
ATOM 4958 N N . GLY B 1 118 ? -21.922 -118.375 -59.719 1 86.94 118 GLY B N 1
ATOM 4959 C CA . GLY B 1 118 ? -22.984 -118.125 -58.781 1 86.94 118 GLY B CA 1
ATOM 4960 C C . GLY B 1 118 ? -22.5 -117.875 -57.344 1 86.94 118 GLY B C 1
ATOM 4961 O O . GLY B 1 118 ? -23.281 -117.562 -56.469 1 86.94 118 GLY B O 1
ATOM 4962 N N . VAL B 1 119 ? -21.219 -118.062 -57.031 1 92.19 119 VAL B N 1
ATOM 4963 C CA . VAL B 1 119 ? -20.688 -117.875 -55.688 1 92.19 119 VAL B CA 1
ATOM 4964 C C . VAL B 1 119 ? -20.5 -116.375 -55.438 1 92.19 119 VAL B C 1
ATOM 4966 O O . VAL B 1 119 ? -19.812 -115.688 -56.188 1 92.19 119 VAL B O 1
ATOM 4969 N N . LYS B 1 120 ? -21.078 -115.812 -54.406 1 93.25 120 LYS B N 1
ATOM 4970 C CA . LYS B 1 120 ? -21.031 -114.438 -54.031 1 93.25 120 LYS B CA 1
ATOM 4971 C C . LYS B 1 120 ? -20.438 -114.25 -52.625 1 93.25 120 LYS B C 1
ATOM 4973 O O . LYS B 1 120 ? -20.609 -115.125 -51.781 1 93.25 120 LYS B O 1
ATOM 4978 N N . ASP B 1 121 ? -19.703 -113.188 -52.5 1 90.12 121 ASP B N 1
ATOM 4979 C CA . ASP B 1 121 ? -19.234 -112.875 -51.156 1 90.12 121 ASP B CA 1
ATOM 4980 C C . ASP B 1 121 ? -20.359 -112.25 -50.312 1 90.12 121 ASP B C 1
ATOM 4982 O O . ASP B 1 121 ? -21.453 -112 -50.812 1 90.12 121 ASP B O 1
ATOM 4986 N N . PRO B 1 122 ? -20.172 -112.125 -48.969 1 89.19 122 PRO B N 1
ATOM 4987 C CA . PRO B 1 122 ? -21.234 -111.625 -48.094 1 89.19 122 PRO B CA 1
ATOM 4988 C C . PRO B 1 122 ? -21.781 -110.25 -48.5 1 89.19 122 PRO B C 1
ATOM 4990 O O . PRO B 1 122 ? -22.906 -109.875 -48.156 1 89.19 122 PRO B O 1
ATOM 4993 N N . ASN B 1 123 ? -21.156 -109.5 -49.312 1 89.38 123 ASN B N 1
ATOM 4994 C CA . ASN B 1 123 ? -21.609 -108.188 -49.75 1 89.38 123 ASN B CA 1
ATOM 4995 C C . ASN B 1 123 ? -22.281 -108.25 -51.125 1 89.38 123 ASN B C 1
ATOM 4997 O O . ASN B 1 123 ? -22.656 -107.25 -51.688 1 89.38 123 ASN B O 1
ATOM 5001 N N . GLY B 1 124 ? -22.375 -109.438 -51.719 1 89.75 124 GLY B N 1
ATOM 5002 C CA . GLY B 1 124 ? -23.125 -109.625 -52.938 1 89.75 124 GLY B CA 1
ATOM 5003 C C . GLY B 1 124 ? -22.25 -109.625 -54.188 1 89.75 124 GLY B C 1
ATOM 5004 O O . GLY B 1 124 ? -22.766 -109.625 -55.312 1 89.75 124 GLY B O 1
ATOM 5005 N N . VAL B 1 125 ? -21 -109.562 -54.062 1 92.81 125 VAL B N 1
ATOM 5006 C CA . VAL B 1 125 ? -20.094 -109.5 -55.188 1 92.81 125 VAL B CA 1
ATOM 5007 C C . VAL B 1 125 ? -19.891 -110.938 -55.75 1 92.81 125 VAL B C 1
ATOM 5009 O O . VAL B 1 125 ? -19.484 -111.812 -55.031 1 92.81 125 VAL B O 1
ATOM 5012 N N . GLU B 1 126 ? -20.188 -111.125 -56.938 1 93.44 126 GLU B N 1
ATOM 5013 C CA . GLU B 1 126 ? -19.984 -112.438 -57.594 1 93.44 126 GLU B CA 1
ATOM 5014 C C . GLU B 1 126 ? -18.5 -112.625 -57.906 1 93.44 126 GLU B C 1
ATOM 5016 O O . GLU B 1 126 ? -17.906 -111.875 -58.656 1 93.44 126 GLU B O 1
ATOM 5021 N N . LEU B 1 127 ? -17.969 -113.625 -57.469 1 94.44 127 LEU B N 1
ATOM 5022 C CA . LEU B 1 127 ? -16.531 -113.875 -57.531 1 94.44 127 LEU B CA 1
ATOM 5023 C C . LEU B 1 127 ? -16.109 -114.125 -58.969 1 94.44 127 LEU B C 1
ATOM 5025 O O . LEU B 1 127 ? -15.062 -113.688 -59.438 1 94.44 127 LEU B O 1
ATOM 5029 N N . LYS B 1 128 ? -16.906 -114.938 -59.656 1 94.06 128 LYS B N 1
ATOM 5030 C CA . LYS B 1 128 ? -16.547 -115.25 -61.031 1 94.06 128 LYS B CA 1
ATOM 5031 C C . LYS B 1 128 ? -16.453 -113.938 -61.875 1 94.06 128 LYS B C 1
ATOM 5033 O O . LYS B 1 128 ? -15.469 -113.75 -62.594 1 94.06 128 LYS B O 1
ATOM 5038 N N . THR B 1 129 ? -17.359 -113.062 -61.688 1 93.81 129 THR B N 1
ATOM 5039 C CA . THR B 1 129 ? -17.359 -111.812 -62.406 1 93.81 129 THR B CA 1
ATOM 5040 C C . THR B 1 129 ? -16.188 -110.938 -62 1 93.81 129 THR B C 1
ATOM 5042 O O . THR B 1 129 ? -15.531 -110.312 -62.844 1 93.81 129 THR B O 1
ATOM 5045 N N . LEU B 1 130 ? -15.945 -111 -60.75 1 93.25 130 LEU B N 1
ATOM 5046 C CA . LEU B 1 130 ? -14.836 -110.188 -60.219 1 93.25 130 LEU B CA 1
ATOM 5047 C C . LEU B 1 130 ? -13.508 -110.625 -60.812 1 93.25 130 LEU B C 1
ATOM 5049 O O . LEU B 1 130 ? -12.727 -109.812 -61.281 1 93.25 130 LEU B O 1
ATOM 5053 N N . PHE B 1 131 ? -13.281 -111.875 -60.906 1 93.69 131 PHE B N 1
ATOM 5054 C CA . 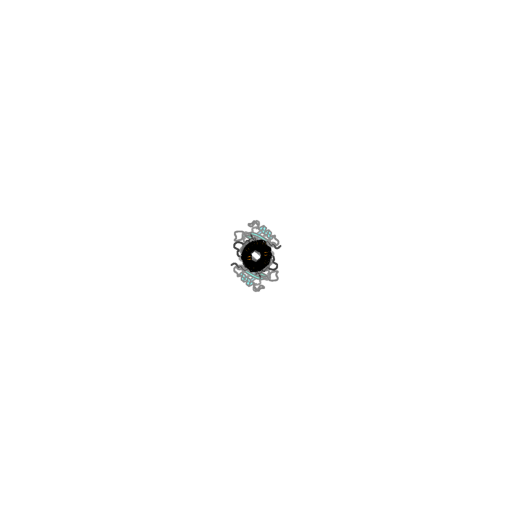PHE B 1 131 ? -12.008 -112.375 -61.375 1 93.69 131 PHE B CA 1
ATOM 5055 C C . PHE B 1 131 ? -11.938 -112.375 -62.875 1 93.69 131 PHE B C 1
ATOM 5057 O O . PHE B 1 131 ? -10.859 -112.188 -63.469 1 93.69 131 PHE B O 1
ATOM 5064 N N . GLN B 1 132 ? -13.031 -112.562 -63.5 1 93.31 132 GLN B N 1
ATOM 5065 C CA . GLN B 1 132 ? -13.07 -112.438 -64.938 1 93.31 132 GLN B CA 1
ATOM 5066 C C . GLN B 1 132 ? -12.664 -111.062 -65.375 1 93.31 132 GLN B C 1
ATOM 5068 O O . GLN B 1 132 ? -11.922 -110.875 -66.375 1 93.31 132 GLN B O 1
ATOM 5073 N N . ASN B 1 133 ? -13.125 -110.125 -64.688 1 93 133 ASN B N 1
ATOM 5074 C CA . ASN B 1 133 ? -12.742 -108.75 -64.938 1 93 133 ASN B CA 1
ATOM 5075 C C . ASN B 1 133 ? -11.258 -108.562 -64.688 1 93 133 ASN B C 1
ATOM 5077 O O . ASN B 1 133 ? -10.602 -107.812 -65.438 1 93 133 ASN B O 1
ATOM 5081 N N . ALA B 1 134 ? -10.805 -109.062 -63.656 1 93.25 134 ALA B N 1
ATOM 5082 C CA . ALA B 1 134 ? -9.391 -108.938 -63.312 1 93.25 134 ALA B CA 1
ATOM 5083 C C . ALA B 1 134 ? -8.492 -109.5 -64.438 1 93.25 134 ALA B C 1
ATOM 5085 O O . ALA B 1 134 ? -7.488 -108.875 -64.75 1 93.25 134 ALA B O 1
ATOM 5086 N N . ILE B 1 135 ? -8.82 -110.625 -64.938 1 92 135 ILE B N 1
ATOM 5087 C CA . ILE B 1 135 ? -7.938 -111.25 -65.875 1 92 135 ILE B CA 1
ATOM 5088 C C . ILE B 1 135 ? -8.102 -110.625 -67.25 1 92 135 ILE B C 1
ATOM 5090 O O . ILE B 1 135 ? -7.258 -110.75 -68.125 1 92 135 ILE B O 1
ATOM 5094 N N . SER B 1 136 ? -9.195 -109.938 -67.438 1 89.5 136 SER B N 1
ATOM 5095 C CA . SER B 1 136 ? -9.414 -109.188 -68.75 1 89.5 136 SER B CA 1
ATOM 5096 C C . SER B 1 136 ? -8.641 -107.875 -68.75 1 89.5 136 SER B C 1
ATOM 5098 O O . SER B 1 136 ? -8.656 -107.188 -69.75 1 89.5 136 SER B O 1
ATOM 5100 N N . SER B 1 137 ? -8.07 -107.562 -67.688 1 83.19 137 SER B N 1
ATOM 5101 C CA . SER B 1 137 ? -7.273 -106.312 -67.625 1 83.19 137 SER B CA 1
ATOM 5102 C C . SER B 1 137 ? -6.023 -106.438 -68.5 1 83.19 137 SER B C 1
ATOM 5104 O O . SER B 1 137 ? -5.551 -107.562 -68.75 1 83.19 137 SER B O 1
ATOM 5106 N N . PRO B 1 138 ? -5.547 -105.312 -68.812 1 78.62 138 PRO B N 1
ATOM 5107 C CA . PRO B 1 138 ? -4.324 -105.312 -69.625 1 78.62 138 PRO B CA 1
ATOM 5108 C C . PRO B 1 138 ? -3.143 -105.938 -68.875 1 78.62 138 PRO B C 1
ATOM 5110 O O . PRO B 1 138 ? -2.85 -105.562 -67.75 1 78.62 138 PRO B O 1
ATOM 5113 N N . GLY B 1 139 ? -2.623 -107.062 -69.375 1 76.56 139 GLY B N 1
ATOM 5114 C CA . GLY B 1 139 ? -1.485 -107.812 -68.812 1 76.56 139 GLY B CA 1
ATOM 5115 C C . GLY B 1 139 ? -1.813 -109.25 -68.438 1 76.56 139 GLY B C 1
ATOM 5116 O O . GLY B 1 139 ? -0.921 -110 -68.062 1 76.56 139 GLY B O 1
ATOM 5117 N N . GLY B 1 140 ? -3.17 -109.562 -68.438 1 82 140 GLY B N 1
ATOM 5118 C CA . GLY B 1 140 ? -3.592 -110.938 -68.25 1 82 140 GLY B CA 1
ATOM 5119 C C . GLY B 1 140 ? -3.852 -111.312 -66.812 1 82 140 GLY B C 1
ATOM 5120 O O . GLY B 1 140 ? -4.07 -112.5 -66.5 1 82 140 GLY B O 1
ATOM 5121 N N . GLY B 1 141 ? -3.762 -110.188 -65.938 1 90.5 141 GLY B N 1
ATOM 5122 C CA . GLY B 1 141 ? -4.039 -110.375 -64.5 1 90.5 141 GLY B CA 1
ATOM 5123 C C . GLY B 1 141 ? -4.531 -109.125 -63.844 1 90.5 141 GLY B C 1
ATOM 5124 O O . GLY B 1 141 ? -4.379 -108 -64.375 1 90.5 141 GLY B O 1
ATOM 5125 N N . GLY B 1 142 ? -5.086 -109.25 -62.688 1 93 142 GLY B N 1
ATOM 5126 C CA . GLY B 1 142 ? -5.625 -108.125 -62 1 93 142 GLY B CA 1
ATOM 5127 C C . GLY B 1 142 ? -5.988 -108.438 -60.531 1 93 142 GLY B C 1
ATOM 5128 O O . GLY B 1 142 ? -5.906 -109.562 -60.094 1 93 142 GLY B O 1
ATOM 5129 N N . TYR B 1 143 ? -6.316 -107.312 -59.875 1 93.56 143 TYR B N 1
ATOM 5130 C CA . TYR B 1 143 ? -6.652 -107.375 -58.438 1 93.56 143 TYR B CA 1
ATOM 5131 C C . TYR B 1 143 ? -8.164 -107.438 -58.25 1 93.56 143 TYR B C 1
ATOM 5133 O O . TYR B 1 143 ? -8.922 -106.875 -59.031 1 93.56 143 TYR B O 1
ATOM 5141 N N . GLY B 1 144 ? -8.633 -108.25 -57.281 1 90.88 144 GLY B N 1
ATOM 5142 C CA . GLY B 1 144 ? -10.016 -108.312 -56.844 1 90.88 144 GLY B CA 1
ATOM 5143 C C . GLY B 1 144 ? -10.164 -108.188 -55.344 1 90.88 144 GLY B C 1
ATOM 5144 O O . GLY B 1 144 ? -9.508 -108.875 -54.562 1 90.88 144 GLY B O 1
ATOM 5145 N N . GLU B 1 145 ? -10.906 -107.188 -55 1 91.25 145 GLU B N 1
ATOM 5146 C CA . GLU B 1 145 ? -11.188 -106.938 -53.594 1 91.25 145 GLU B CA 1
ATOM 5147 C C . GLU B 1 145 ? -12.555 -107.562 -53.219 1 91.25 145 GLU B C 1
ATOM 5149 O O . GLU B 1 145 ? -13.547 -107.312 -53.906 1 91.25 145 GLU B O 1
ATOM 5154 N N . TYR B 1 146 ? -12.508 -108.375 -52.188 1 90 146 TYR B N 1
ATOM 5155 C CA . TYR B 1 146 ? -13.742 -109 -51.719 1 90 146 TYR B CA 1
ATOM 5156 C C . TYR B 1 146 ? -13.633 -109.438 -50.281 1 90 146 TYR B C 1
ATOM 5158 O O . TYR B 1 146 ? -12.594 -109.25 -49.625 1 90 146 TYR B O 1
ATOM 5166 N N . VAL B 1 147 ? -14.789 -109.938 -49.781 1 92.19 147 VAL B N 1
ATOM 5167 C CA . VAL B 1 147 ? -14.859 -110.438 -48.406 1 92.19 147 VAL B CA 1
ATOM 5168 C C . VAL B 1 147 ? -14.953 -111.938 -48.375 1 92.19 147 VAL B C 1
ATOM 5170 O O . VAL B 1 147 ? -15.75 -112.562 -49.125 1 92.19 147 VAL B O 1
ATOM 5173 N N . TRP B 1 148 ? -14.078 -112.562 -47.688 1 87.75 148 TRP B N 1
ATOM 5174 C CA . TRP B 1 148 ? -14.023 -114 -47.688 1 87.75 148 TRP B CA 1
ATOM 5175 C C . TRP B 1 148 ? -13.719 -114.562 -46.312 1 87.75 148 TRP B C 1
ATOM 5177 O O . TRP B 1 148 ? -13.172 -113.812 -45.469 1 87.75 148 TRP B O 1
ATOM 5187 N N . SER B 1 149 ? -14.172 -115.75 -46.062 1 83.19 149 SER B N 1
ATOM 5188 C CA . SER B 1 149 ? -13.953 -116.375 -44.75 1 83.19 149 SER B CA 1
ATOM 5189 C C . SER B 1 149 ? -12.469 -116.625 -44.5 1 83.19 149 SER B C 1
ATOM 5191 O O . SER B 1 149 ? -11.773 -117.188 -45.344 1 83.19 149 SER B O 1
ATOM 5193 N N . LYS B 1 150 ? -11.891 -116.125 -43.469 1 81.94 150 LYS B N 1
ATOM 5194 C CA . LYS B 1 150 ? -10.516 -116.312 -43.031 1 81.94 150 LYS B CA 1
ATOM 5195 C C . LYS B 1 150 ? -10.422 -117.5 -42.062 1 81.94 150 LYS B C 1
ATOM 5197 O O . LYS B 1 150 ? -11.156 -117.562 -41.062 1 81.94 150 LYS B O 1
ATOM 5202 N N . PRO B 1 151 ? -9.586 -118.438 -42.406 1 77.75 151 PRO B N 1
ATOM 5203 C CA . PRO B 1 151 ? -9.43 -119.562 -41.469 1 77.75 151 PRO B CA 1
ATOM 5204 C C . PRO B 1 151 ? -9.125 -119.062 -40.031 1 77.75 151 PRO B C 1
ATOM 5206 O O . PRO B 1 151 ? -8.203 -118.312 -39.844 1 77.75 151 PRO B O 1
ATOM 5209 N N . GLY B 1 152 ? -9.914 -119.375 -39.031 1 73.38 152 GLY B N 1
ATOM 5210 C CA . GLY B 1 152 ? -9.703 -119.062 -37.656 1 73.38 152 GLY B CA 1
ATOM 5211 C C . GLY B 1 152 ? -10.508 -117.812 -37.188 1 73.38 152 GLY B C 1
ATOM 5212 O O . GLY B 1 152 ? -10.484 -117.5 -36 1 73.38 152 GLY B O 1
ATOM 5213 N N . PHE B 1 153 ? -11.25 -117.188 -38.156 1 78.44 153 PHE B N 1
ATOM 5214 C CA . PHE B 1 153 ? -12.07 -116 -37.812 1 78.44 153 PHE B CA 1
ATOM 5215 C C . PHE B 1 153 ? -13.547 -116.312 -38 1 78.44 153 PHE B C 1
ATOM 5217 O O . PHE B 1 153 ? -13.914 -117.062 -38.906 1 78.44 153 PHE B O 1
ATOM 5224 N N . ASP B 1 154 ? -14.359 -115.875 -37.219 1 78.38 154 ASP B N 1
ATOM 5225 C CA . ASP B 1 154 ? -15.797 -116.125 -37.281 1 78.38 154 ASP B CA 1
ATOM 5226 C C . ASP B 1 154 ? -16.469 -115.312 -38.375 1 78.38 154 ASP B C 1
ATOM 5228 O O . ASP B 1 154 ? -17.375 -115.75 -39.062 1 78.38 154 ASP B O 1
ATOM 5232 N N . GLN B 1 155 ? -15.945 -114.062 -38.625 1 85 155 GLN B N 1
ATOM 5233 C CA . GLN B 1 155 ? -16.562 -113.188 -39.625 1 85 155 GLN B CA 1
ATOM 5234 C C . GLN B 1 155 ? -15.664 -113.062 -40.844 1 85 155 GLN B C 1
ATOM 5236 O O . GLN B 1 155 ? -14.438 -113 -40.719 1 85 155 GLN B O 1
ATOM 5241 N N . PRO B 1 156 ? -16.25 -112.938 -42.031 1 87.75 156 PRO B N 1
ATOM 5242 C CA . PRO B 1 156 ? -15.453 -112.75 -43.219 1 87.75 156 PRO B CA 1
ATOM 5243 C C . PRO B 1 156 ? -14.688 -111.375 -43.188 1 87.75 156 PRO B C 1
ATOM 5245 O O . PRO B 1 156 ? -15.141 -110.438 -42.562 1 87.75 156 PRO B O 1
ATOM 5248 N N . GLN B 1 157 ? -13.523 -111.438 -43.688 1 87.75 157 GLN B N 1
ATOM 5249 C CA . GLN B 1 157 ? -12.633 -110.312 -43.688 1 87.75 157 GLN B CA 1
ATOM 5250 C C . GLN B 1 157 ? -12.336 -109.812 -45.094 1 87.75 157 GLN B C 1
ATOM 5252 O O . GLN B 1 157 ? -12.367 -110.625 -46.031 1 87.75 157 GLN B O 1
ATOM 5257 N N . PRO B 1 158 ? -12.109 -108.5 -45.156 1 89.38 158 PRO B N 1
ATOM 5258 C CA . PRO B 1 158 ? -11.719 -108 -46.5 1 89.38 158 PRO B CA 1
ATOM 5259 C C . PRO B 1 158 ? -10.438 -108.688 -47 1 89.38 158 PRO B C 1
ATOM 5261 O O . PRO B 1 158 ? -9.477 -108.875 -46.25 1 89.38 158 PRO B O 1
ATOM 5264 N N . LYS B 1 159 ? -10.586 -109.062 -48.219 1 90.81 159 LYS B N 1
ATOM 5265 C CA . LYS B 1 159 ? -9.484 -109.812 -48.875 1 90.81 159 LYS B CA 1
ATOM 5266 C C . LYS B 1 159 ? -9.164 -109.188 -50.25 1 90.81 159 LYS B C 1
ATOM 5268 O O . LYS B 1 159 ? -10.062 -108.75 -50.969 1 90.81 159 LYS B O 1
ATOM 5273 N N . ILE B 1 160 ? -7.762 -109.062 -50.5 1 92.69 160 ILE B N 1
ATOM 5274 C CA . ILE B 1 160 ? -7.332 -108.625 -51.844 1 92.69 160 ILE B CA 1
ATOM 5275 C C . ILE B 1 160 ? -6.602 -109.812 -52.5 1 92.69 160 ILE B C 1
ATOM 5277 O O . ILE B 1 160 ? -5.672 -110.375 -51.938 1 92.69 160 ILE B O 1
ATOM 5281 N N . SER B 1 161 ? -7.141 -110.125 -53.656 1 94.38 161 SER B N 1
ATOM 5282 C CA . SER B 1 161 ? -6.523 -111.188 -54.375 1 94.38 161 SER B CA 1
ATOM 5283 C C . SER B 1 161 ? -6.012 -110.75 -55.75 1 94.38 161 SER B C 1
ATOM 5285 O O . SER B 1 161 ? -6.496 -109.75 -56.281 1 94.38 161 SER B O 1
ATOM 5287 N N . TYR B 1 162 ? -5.039 -111.312 -56.25 1 93.56 162 TYR B N 1
ATOM 5288 C CA . TYR B 1 162 ? -4.555 -111.188 -57.625 1 93.56 162 TYR B CA 1
ATOM 5289 C C . TYR B 1 162 ? -4.73 -112.5 -58.375 1 93.56 162 TYR B C 1
ATOM 5291 O O . TYR B 1 162 ? -4.465 -113.562 -57.844 1 93.56 162 TYR B O 1
ATOM 5299 N N . VAL B 1 163 ? -5.281 -112.312 -59.5 1 96.06 163 VAL B N 1
ATOM 5300 C CA . VAL B 1 163 ? -5.469 -113.5 -60.312 1 96.06 163 VAL B CA 1
ATOM 5301 C C . VAL B 1 163 ? -4.902 -113.25 -61.719 1 96.06 163 VAL B C 1
ATOM 5303 O O . VAL B 1 163 ? -4.941 -112.125 -62.219 1 96.06 163 VAL B O 1
ATOM 5306 N N . THR B 1 164 ? -4.395 -114.25 -62.281 1 95.06 164 THR B N 1
ATOM 5307 C CA . THR B 1 164 ? -3.908 -114.188 -63.656 1 95.06 164 THR B CA 1
ATOM 5308 C C . THR B 1 164 ? -4.078 -115.5 -64.312 1 95.06 164 THR B C 1
ATOM 5310 O O . THR B 1 164 ? -4.395 -116.5 -63.688 1 95.06 164 THR B O 1
ATOM 5313 N N . THR B 1 165 ? -3.871 -115.562 -65.688 1 94.12 165 THR B N 1
ATOM 5314 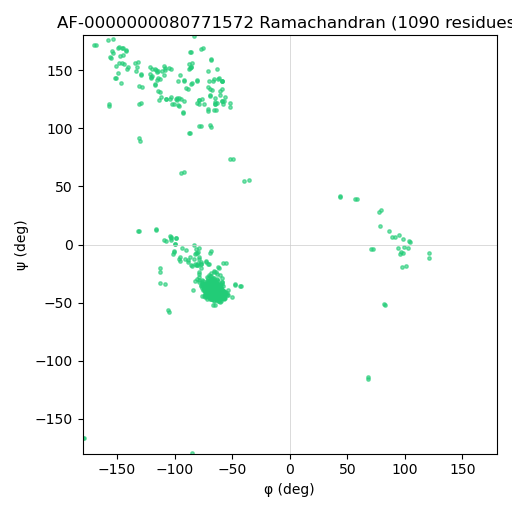C CA . THR B 1 165 ? -4.074 -116.75 -66.438 1 94.12 165 THR B CA 1
ATOM 5315 C C . THR B 1 165 ? -2.738 -117.312 -66.938 1 94.12 165 THR B C 1
ATOM 5317 O O . THR B 1 165 ? -1.777 -116.562 -67.125 1 94.12 165 THR B O 1
ATOM 5320 N N . THR B 1 166 ? -2.73 -118.625 -67.062 1 91.5 166 THR B N 1
ATOM 5321 C CA . THR B 1 166 ? -1.533 -119.25 -67.562 1 91.5 166 THR B CA 1
ATOM 5322 C C . THR B 1 166 ? -1.523 -119.312 -69.062 1 91.5 166 THR B C 1
ATOM 5324 O O . THR B 1 166 ? -2.58 -119.312 -69.688 1 91.5 166 THR B O 1
ATOM 5327 N N . PRO B 1 167 ? -0.536 -119.375 -69.688 1 88.19 167 PRO B N 1
ATOM 5328 C CA . PRO B 1 167 ? -0.423 -119.188 -71.125 1 88.19 167 PRO B CA 1
ATOM 5329 C C . PRO B 1 167 ? -1.08 -120.312 -71.938 1 88.19 167 PRO B C 1
ATOM 5331 O O . PRO B 1 167 ? -1.778 -120 -72.938 1 88.19 167 PRO B O 1
ATOM 5334 N N . LYS B 1 168 ? -1.015 -121.562 -71.625 1 90.62 168 LYS B N 1
ATOM 5335 C CA . LYS B 1 168 ? -1.441 -122.688 -72.562 1 90.62 168 LYS B CA 1
ATOM 5336 C C . LYS B 1 168 ? -2.764 -123.25 -72.062 1 90.62 168 LYS B C 1
ATOM 5338 O O . LYS B 1 168 ? -3.742 -123.312 -72.812 1 90.62 168 LYS B O 1
ATOM 5343 N N . TRP B 1 169 ? -2.781 -123.688 -70.812 1 92.38 169 TRP B N 1
ATOM 5344 C CA . TRP B 1 169 ? -3.963 -124.375 -70.312 1 92.38 169 TRP B CA 1
ATOM 5345 C C . TRP B 1 169 ? -5.051 -123.375 -69.938 1 92.38 169 TRP B C 1
ATOM 5347 O O . TRP B 1 169 ? -6.188 -123.75 -69.625 1 92.38 169 TRP B O 1
ATOM 5357 N N . HIS B 1 170 ? -4.598 -122.125 -69.812 1 92.5 170 HIS B N 1
ATOM 5358 C CA . HIS B 1 170 ? -5.496 -121 -69.438 1 92.5 170 HIS B CA 1
ATOM 5359 C C . HIS B 1 170 ? -6.148 -121.25 -68.125 1 92.5 170 HIS B C 1
ATOM 5361 O O . HIS B 1 170 ? -7.348 -121 -67.938 1 92.5 170 HIS B O 1
ATOM 5367 N N . TRP B 1 171 ? -5.402 -121.812 -67.188 1 94.31 171 TRP B N 1
ATOM 5368 C CA . TRP B 1 171 ? -5.824 -121.875 -65.75 1 94.31 171 TRP B CA 1
ATOM 5369 C C . TRP B 1 171 ? -5.793 -120.5 -65.125 1 94.31 171 TRP B C 1
ATOM 5371 O O . TRP B 1 171 ? -4.91 -119.688 -65.438 1 94.31 171 TRP B O 1
ATOM 5381 N N . ILE B 1 172 ? -6.695 -120.25 -64.375 1 95.25 172 ILE B N 1
ATOM 5382 C CA . ILE B 1 172 ? -6.699 -119 -63.594 1 95.25 172 ILE B CA 1
ATOM 5383 C C . ILE B 1 172 ? -6.129 -119.312 -62.188 1 95.25 172 ILE B C 1
ATOM 5385 O O . ILE B 1 172 ? -6.738 -120 -61.406 1 95.25 172 ILE B O 1
ATOM 5389 N N . VAL B 1 173 ? -5.012 -118.625 -61.875 1 96 173 VAL B N 1
ATOM 5390 C CA . VAL B 1 173 ? -4.32 -118.875 -60.594 1 96 173 VAL B CA 1
ATOM 5391 C C . VAL B 1 173 ? -4.375 -117.562 -59.781 1 96 173 VAL B C 1
ATOM 5393 O O . VAL B 1 173 ? -4.172 -116.438 -60.312 1 96 173 VAL B O 1
ATOM 5396 N N . GLY B 1 174 ? -4.625 -117.75 -58.562 1 95.44 174 GLY B N 1
ATOM 5397 C CA . GLY B 1 174 ? -4.711 -116.562 -57.688 1 95.44 174 GLY B CA 1
ATOM 5398 C C . GLY B 1 174 ? -4.426 -116.875 -56.25 1 95.44 174 GLY B C 1
ATOM 5399 O O . GLY B 1 174 ? -4.379 -118.062 -55.844 1 95.44 174 GLY B O 1
ATOM 5400 N N . THR B 1 175 ? -4.07 -115.812 -55.406 1 94.94 175 THR B N 1
ATOM 5401 C CA . THR B 1 175 ? -4.012 -115.812 -53.969 1 94.94 175 THR B CA 1
ATOM 5402 C C . THR B 1 175 ? -4.43 -114.5 -53.406 1 94.94 175 THR B C 1
ATOM 5404 O O . THR B 1 175 ? -4.625 -113.5 -54.156 1 94.94 175 THR B O 1
ATOM 5407 N N . GLY B 1 176 ? -4.727 -114.438 -52.25 1 91.62 176 GLY B N 1
ATOM 5408 C CA . GLY B 1 176 ? -5.172 -113.188 -51.625 1 91.62 176 GLY B CA 1
ATOM 5409 C C . GLY B 1 176 ? -4.715 -113.062 -50.188 1 91.62 176 GLY B C 1
ATOM 5410 O O . GLY B 1 176 ? -4.328 -114.062 -49.562 1 91.62 176 GLY B O 1
ATOM 5411 N N . ILE B 1 177 ? -4.629 -111.75 -49.719 1 88.38 177 ILE B N 1
ATOM 5412 C CA . ILE B 1 177 ? -4.293 -111.5 -48.344 1 88.38 177 ILE B CA 1
ATOM 5413 C C . ILE B 1 177 ? -5.434 -110.688 -47.688 1 88.38 177 ILE B C 1
ATOM 5415 O O . ILE B 1 177 ? -6.133 -109.938 -48.375 1 88.38 177 ILE B O 1
ATOM 5419 N N . TYR B 1 178 ? -5.574 -111 -46.469 1 86.31 178 TYR B N 1
ATOM 5420 C CA . TYR B 1 178 ? -6.598 -110.312 -45.688 1 86.31 178 TYR B CA 1
ATOM 5421 C C . TYR B 1 178 ? -6.102 -108.938 -45.219 1 86.31 178 TYR B C 1
ATOM 5423 O O . TYR B 1 178 ? -4.922 -108.812 -44.906 1 86.31 178 TYR B O 1
ATOM 5431 N N . LEU B 1 179 ? -6.949 -108 -45.25 1 82.75 179 LEU B N 1
ATOM 5432 C CA . LEU B 1 179 ? -6.59 -106.625 -45 1 82.75 179 LEU B CA 1
ATOM 5433 C C . LEU B 1 179 ? -6.898 -106.188 -43.562 1 82.75 179 LEU B C 1
ATOM 5435 O O . LEU B 1 179 ? -6.801 -105.062 -43.188 1 82.75 179 LEU B O 1
ATOM 5439 N N . ASP B 1 180 ? -7.309 -107 -42.719 1 77.31 180 ASP B N 1
ATOM 5440 C CA . ASP B 1 180 ? -7.613 -106.688 -41.312 1 77.31 180 ASP B CA 1
ATOM 5441 C C . ASP B 1 180 ? -6.383 -106.188 -40.594 1 77.31 180 ASP B C 1
ATOM 5443 O O . ASP B 1 180 ? -6.496 -105.25 -39.781 1 77.31 180 ASP B O 1
ATOM 5447 N N . ASP B 1 181 ? -5.18 -106.5 -40.938 1 73 181 ASP B N 1
ATOM 5448 C CA . ASP B 1 181 ? -3.949 -106.062 -40.281 1 73 181 ASP B CA 1
ATOM 5449 C C . ASP B 1 181 ? -3.58 -104.625 -40.688 1 73 181 ASP B C 1
ATOM 5451 O O . ASP B 1 181 ? -2.98 -103.875 -39.906 1 73 181 ASP B O 1
ATOM 5455 N N . VAL B 1 182 ? -3.977 -104.312 -41.906 1 74.19 182 VAL B N 1
ATOM 5456 C CA . VAL B 1 182 ? -3.699 -102.938 -42.375 1 74.19 182 VAL B CA 1
ATOM 5457 C C . VAL B 1 182 ? -4.531 -101.938 -41.594 1 74.19 182 VAL B C 1
ATOM 5459 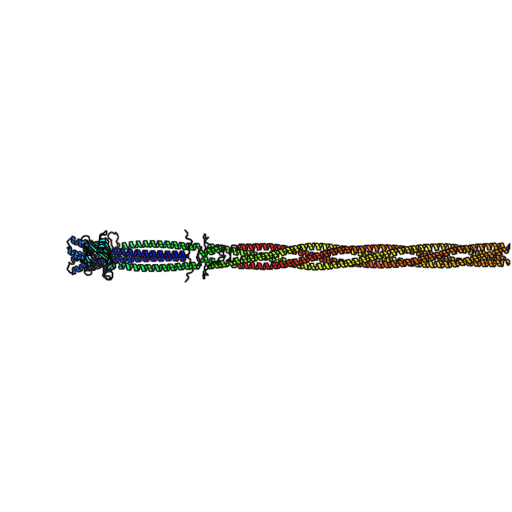O O . VAL B 1 182 ? -4.027 -100.938 -41.188 1 74.19 182 VAL B O 1
ATOM 5462 N N . ALA B 1 183 ? -5.789 -102.25 -41.375 1 73.88 183 ALA B N 1
ATOM 5463 C CA . ALA B 1 183 ? -6.676 -101.312 -40.625 1 73.88 183 ALA B CA 1
ATOM 5464 C C . ALA B 1 183 ? -6.211 -101.125 -39.188 1 73.88 183 ALA B C 1
ATOM 5466 O O . ALA B 1 183 ? -6.25 -100.062 -38.656 1 73.88 183 ALA B O 1
ATOM 5467 N N . ALA B 1 184 ? -5.719 -102.312 -38.594 1 73.06 184 ALA B N 1
ATOM 5468 C CA . ALA B 1 184 ? -5.258 -102.25 -37.219 1 73.06 184 ALA B CA 1
ATOM 5469 C C . ALA B 1 184 ? -3.975 -101.438 -37.094 1 73.06 184 ALA B C 1
ATOM 5471 O O . ALA B 1 184 ? -3.822 -100.625 -36.156 1 73.06 184 ALA B O 1
ATOM 5472 N N . ALA B 1 185 ? -3.129 -101.562 -38.062 1 71.19 185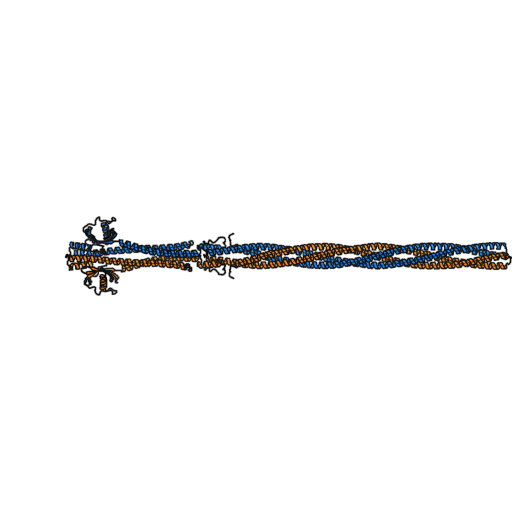 ALA B N 1
ATOM 5473 C CA . ALA B 1 185 ? -1.874 -100.812 -38.062 1 71.19 185 ALA B CA 1
ATOM 5474 C C . ALA B 1 185 ? -2.127 -99.312 -38.25 1 71.19 185 ALA B C 1
ATOM 5476 O O . ALA B 1 185 ? -1.475 -98.5 -37.594 1 71.19 185 ALA B O 1
ATOM 5477 N N . PHE B 1 186 ? -3.098 -99 -39.062 1 73.38 186 PHE B N 1
ATOM 5478 C CA . PHE B 1 186 ? -3.465 -97.562 -39.312 1 73.38 186 PHE B CA 1
ATOM 5479 C C . PHE B 1 186 ? -4.027 -96.938 -38.062 1 73.38 186 PHE B C 1
ATOM 5481 O O . PHE B 1 186 ? -3.688 -95.812 -37.75 1 73.38 186 PHE B O 1
ATOM 5488 N N . ARG B 1 187 ? -4.875 -97.625 -37.344 1 76.31 187 ARG B N 1
ATOM 5489 C CA . ARG B 1 187 ? -5.516 -97.062 -36.156 1 76.31 187 ARG B CA 1
ATOM 5490 C C . ARG B 1 187 ? -4.484 -96.75 -35.062 1 76.31 187 ARG B C 1
ATOM 5492 O O . ARG B 1 187 ? -4.555 -95.75 -34.406 1 76.31 187 ARG B O 1
ATOM 5499 N N . HIS B 1 188 ? -3.453 -97.625 -34.906 1 73.12 188 HIS B N 1
ATOM 5500 C CA . HIS B 1 188 ? -2.42 -97.375 -33.906 1 73.12 188 HIS B CA 1
ATOM 5501 C C . HIS B 1 188 ? -1.564 -96.188 -34.25 1 73.12 188 HIS B C 1
ATOM 5503 O O . HIS B 1 188 ? -1.229 -95.375 -33.375 1 73.12 188 HIS B O 1
ATOM 5509 N N . GLU B 1 189 ? -1.414 -96 -35.438 1 69.44 189 GLU B N 1
ATOM 5510 C CA . GLU B 1 189 ? -0.601 -94.875 -35.875 1 69.44 189 GLU B CA 1
ATOM 5511 C C . GLU B 1 189 ? -1.362 -93.562 -35.75 1 69.44 189 GLU B C 1
ATOM 5513 O O . GLU B 1 189 ? -0.781 -92.5 -35.375 1 69.44 189 GLU B O 1
ATOM 5518 N N . LEU B 1 190 ? -2.598 -93.688 -36 1 73.69 190 LEU B N 1
ATOM 5519 C CA . LEU B 1 190 ? -3.439 -92.5 -35.875 1 73.69 190 LEU B CA 1
ATOM 5520 C C . LEU B 1 190 ? -3.51 -92.062 -34.438 1 73.69 190 LEU B C 1
ATOM 5522 O O . LEU B 1 190 ? -3.434 -90.875 -34.156 1 73.69 190 LEU B O 1
ATOM 5526 N N . LEU B 1 191 ? -3.58 -92.938 -33.562 1 76.88 191 LEU B N 1
ATOM 5527 C CA . LEU B 1 191 ? -3.691 -92.625 -32.156 1 76.88 191 LEU B CA 1
ATOM 5528 C C . LEU B 1 191 ? -2.375 -92.062 -31.641 1 76.88 191 LEU B C 1
ATOM 5530 O O . LEU B 1 191 ? -2.369 -91.125 -30.859 1 76.88 191 LEU B O 1
ATOM 5534 N N . TRP B 1 192 ? -1.295 -92.625 -32.125 1 72.06 192 TRP B N 1
ATOM 5535 C CA . TRP B 1 192 ? 0.005 -92.125 -31.688 1 72.06 192 TRP B CA 1
ATOM 5536 C C . TRP B 1 192 ? 0.236 -90.688 -32.219 1 72.06 192 TRP B C 1
ATOM 5538 O O . TRP B 1 192 ? 0.652 -89.812 -31.469 1 72.06 192 TRP B O 1
ATOM 5548 N N . LEU B 1 193 ? -0.1 -90.5 -33.406 1 71.06 193 LEU B N 1
ATOM 5549 C CA . LEU B 1 193 ? 0.044 -89.188 -34 1 71.06 193 LEU B CA 1
ATOM 5550 C C . LEU B 1 193 ? -0.908 -88.188 -33.344 1 71.06 193 LEU B C 1
ATOM 5552 O O . LEU B 1 193 ? -0.536 -87 -33.094 1 71.06 193 LEU B O 1
ATOM 5556 N N . GLY B 1 194 ? -2.1 -88.688 -33.156 1 72.25 194 GLY B N 1
ATOM 5557 C CA . GLY B 1 194 ? -3.064 -87.875 -32.438 1 72.25 194 GLY B CA 1
ATOM 5558 C C . GLY B 1 194 ? -2.592 -87.438 -31.078 1 72.25 194 GLY B C 1
ATOM 5559 O O . GLY B 1 194 ? -2.764 -86.25 -30.703 1 72.25 194 GLY B O 1
ATOM 5560 N N . GLY B 1 195 ? -1.919 -88.375 -30.344 1 74.25 195 GLY B N 1
ATOM 5561 C CA . GLY B 1 195 ? -1.386 -88.062 -29.031 1 74.25 195 GLY B CA 1
ATOM 5562 C C . GLY B 1 195 ? -0.268 -87 -29.094 1 74.25 195 GLY B C 1
ATOM 5563 O O . GLY B 1 195 ? -0.248 -86.062 -28.297 1 74.25 195 GLY B O 1
ATOM 5564 N N . VAL B 1 196 ? 0.636 -87.062 -30.062 1 71 196 VAL B N 1
ATOM 5565 C CA . VAL B 1 196 ? 1.752 -86.125 -30.188 1 71 196 VAL B CA 1
ATOM 5566 C C . VAL B 1 196 ? 1.229 -84.75 -30.562 1 71 196 VAL B C 1
ATOM 5568 O O . VAL B 1 196 ? 1.686 -83.688 -30.016 1 71 196 VAL B O 1
ATOM 5571 N N . LEU B 1 197 ? 0.231 -84.75 -31.438 1 71.06 197 LEU B N 1
ATOM 5572 C CA . LEU B 1 197 ? -0.36 -83.5 -31.844 1 71.06 197 LEU B CA 1
ATOM 5573 C C . LEU B 1 197 ? -1.077 -82.812 -30.688 1 71.06 197 LEU B C 1
ATOM 5575 O O . LEU B 1 197 ? -0.982 -81.625 -30.516 1 71.06 197 LEU B O 1
ATOM 5579 N N . ALA B 1 198 ? -1.74 -83.688 -29.969 1 75.38 198 ALA B N 1
ATOM 5580 C CA . ALA B 1 198 ? -2.453 -83.125 -28.812 1 75.38 198 ALA B CA 1
ATOM 5581 C C . ALA B 1 198 ? -1.481 -82.5 -27.797 1 75.38 198 ALA B C 1
ATOM 5583 O O . ALA B 1 198 ? -1.721 -81.438 -27.25 1 75.38 198 ALA B O 1
ATOM 5584 N N . ALA B 1 199 ? -0.344 -83.188 -27.594 1 74.25 199 ALA B N 1
ATOM 5585 C CA . ALA B 1 199 ? 0.659 -82.688 -26.656 1 74.25 199 ALA B CA 1
ATOM 5586 C C . ALA B 1 199 ? 1.279 -81.375 -27.156 1 74.25 199 ALA B C 1
ATOM 5588 O O . ALA B 1 199 ? 1.466 -80.438 -26.391 1 74.25 199 ALA B O 1
ATOM 5589 N N . ALA B 1 200 ? 1.534 -81.25 -28.375 1 70.5 200 ALA B N 1
ATOM 5590 C CA . ALA B 1 200 ? 2.117 -80.062 -28.969 1 70.5 200 ALA B CA 1
ATOM 5591 C C . ALA B 1 200 ? 1.157 -78.875 -28.859 1 70.5 200 ALA B C 1
ATOM 5593 O O . ALA B 1 200 ? 1.569 -77.75 -28.531 1 70.5 200 ALA B O 1
ATOM 5594 N N . LEU B 1 201 ? -0.102 -79.25 -29.094 1 73.06 201 LEU B N 1
ATOM 5595 C CA . LEU B 1 201 ? -1.121 -78.188 -29 1 73.06 201 LEU B CA 1
ATOM 5596 C C . LEU B 1 201 ? -1.245 -77.625 -27.578 1 73.06 201 LEU B C 1
ATOM 5598 O O . LEU B 1 201 ? -1.397 -76.438 -27.375 1 73.06 201 LEU B O 1
ATOM 5602 N N . LEU B 1 202 ? -1.146 -78.562 -26.672 1 78.44 202 LEU B N 1
ATOM 5603 C CA . LEU B 1 202 ? -1.264 -78.125 -25.266 1 78.44 202 LEU B CA 1
ATOM 5604 C C . LEU B 1 202 ? -0.098 -77.25 -24.859 1 78.44 202 LEU B C 1
ATOM 5606 O O . LEU B 1 202 ? -0.29 -76.25 -24.156 1 78.44 202 LEU B O 1
ATOM 5610 N N . VAL B 1 203 ? 1.092 -77.5 -25.344 1 73.94 203 VAL B N 1
ATOM 5611 C CA . VAL B 1 203 ? 2.266 -76.75 -24.984 1 73.94 203 VAL B CA 1
ATOM 5612 C C . VAL B 1 203 ? 2.174 -75.375 -25.641 1 73.94 203 VAL B C 1
ATOM 5614 O O . VAL B 1 203 ? 2.469 -74.312 -25.016 1 73.94 203 VAL B O 1
ATOM 5617 N N . LEU B 1 204 ? 1.702 -75.312 -26.828 1 71.44 204 LEU B N 1
ATOM 5618 C CA . LEU B 1 204 ? 1.598 -74.062 -27.562 1 71.44 204 LEU B CA 1
ATOM 5619 C C . LEU B 1 204 ? 0.526 -73.188 -26.953 1 71.44 204 LEU B C 1
ATOM 5621 O O . LEU B 1 204 ? 0.739 -71.938 -26.781 1 71.44 204 LEU B O 1
ATOM 5625 N N . LEU B 1 205 ? -0.576 -73.812 -26.656 1 74.12 205 LEU B N 1
ATOM 5626 C CA . LEU B 1 205 ? -1.66 -73.062 -26.047 1 74.12 205 LEU B CA 1
ATOM 5627 C C . LEU B 1 205 ? -1.261 -72.562 -24.656 1 74.12 205 LEU B C 1
ATOM 5629 O O . LEU B 1 205 ? -1.599 -71.438 -24.266 1 74.12 205 LEU B O 1
ATOM 5633 N N . GLY B 1 206 ? -0.575 -73.375 -23.969 1 76.31 206 GLY B N 1
ATOM 5634 C CA . GLY B 1 206 ? -0.098 -73 -22.641 1 76.31 206 GLY B CA 1
ATOM 5635 C C . GLY B 1 206 ? 0.892 -71.875 -22.688 1 76.31 206 GLY B C 1
ATOM 5636 O O . GLY B 1 206 ? 0.733 -70.875 -21.969 1 76.31 206 GLY B O 1
ATOM 5637 N N . MET B 1 207 ? 1.863 -71.875 -23.609 1 73.69 207 MET B N 1
ATOM 5638 C CA . MET B 1 207 ? 2.889 -70.812 -23.688 1 73.69 207 MET B CA 1
ATOM 5639 C C . MET B 1 207 ? 2.311 -69.5 -24.25 1 73.69 207 MET B C 1
ATOM 5641 O O . MET B 1 207 ? 2.637 -68.438 -23.781 1 73.69 207 MET B O 1
ATOM 5645 N N . GLY B 1 208 ? 1.539 -69.625 -25.328 1 72.06 208 GLY B N 1
ATOM 5646 C CA . GLY B 1 208 ? 0.88 -68.5 -25.875 1 72.06 208 GLY B CA 1
ATOM 5647 C C . GLY B 1 208 ? -0.029 -67.75 -24.891 1 72.06 208 GLY B C 1
ATOM 5648 O O . GLY B 1 208 ? -0.027 -66.562 -24.797 1 72.06 208 GLY B O 1
ATOM 5649 N N . GLY B 1 209 ? -0.801 -68.625 -24.203 1 73.94 209 GLY B N 1
ATOM 5650 C CA . GLY B 1 209 ? -1.669 -68.062 -23.172 1 73.94 209 GLY B CA 1
ATOM 5651 C C . GLY B 1 209 ? -0.909 -67.375 -22.062 1 73.94 209 GLY B C 1
ATOM 5652 O O . GLY B 1 209 ? -1.317 -66.25 -21.609 1 73.94 209 GLY B O 1
ATOM 5653 N N . MET B 1 210 ? 0.243 -67.812 -21.75 1 75.5 210 MET B N 1
ATOM 5654 C CA . MET B 1 210 ? 1.067 -67.25 -20.703 1 75.5 210 MET B CA 1
ATOM 5655 C C . MET B 1 210 ? 1.644 -65.875 -21.172 1 75.5 210 MET B C 1
ATOM 5657 O O . MET B 1 210 ? 1.662 -64.938 -20.406 1 75.5 210 MET B O 1
ATOM 5661 N N . ILE B 1 211 ? 2.086 -65.75 -22.406 1 73.12 211 ILE B N 1
ATOM 5662 C CA . ILE B 1 211 ? 2.643 -64.5 -22.953 1 73.12 211 ILE B CA 1
ATOM 5663 C C . ILE B 1 211 ? 1.553 -63.438 -23.031 1 73.12 211 ILE B C 1
ATOM 5665 O O . ILE B 1 211 ? 1.773 -62.312 -22.641 1 73.12 211 ILE B O 1
ATOM 5669 N N . LEU B 1 212 ? 0.418 -63.906 -23.562 1 72.44 212 LEU B N 1
ATOM 5670 C CA . LEU B 1 212 ? -0.711 -62.969 -23.672 1 72.44 212 LEU B CA 1
ATOM 5671 C C . LEU B 1 212 ? -1.114 -62.438 -22.312 1 72.44 212 LEU B C 1
ATOM 5673 O O . LEU B 1 212 ? -1.309 -61.219 -22.141 1 72.44 212 LEU B O 1
ATOM 5677 N N . ARG B 1 213 ? -1.207 -63.344 -21.375 1 73.12 213 ARG B N 1
ATOM 5678 C CA . ARG B 1 213 ? -1.607 -62.969 -20.031 1 73.12 213 ARG B CA 1
ATOM 5679 C C . ARG B 1 213 ? -0.572 -62.031 -19.391 1 73.12 213 ARG B C 1
ATOM 5681 O O . ARG B 1 213 ? -0.926 -61.031 -18.75 1 73.12 213 ARG B O 1
ATOM 5688 N N . ASN B 1 214 ? 0.667 -62.25 -19.672 1 73.19 214 ASN B N 1
ATOM 5689 C CA . ASN B 1 214 ? 1.737 -61.438 -19.094 1 73.19 214 ASN B CA 1
ATOM 5690 C C . ASN B 1 214 ? 1.787 -60.031 -19.688 1 73.19 214 ASN B C 1
ATOM 5692 O O . ASN B 1 214 ? 1.934 -59.062 -18.969 1 73.19 214 ASN B O 1
ATOM 5696 N N . VAL B 1 215 ? 1.69 -59.906 -20.953 1 71.62 215 VAL B N 1
ATOM 5697 C CA . VAL B 1 215 ? 1.749 -58.625 -21.641 1 71.62 215 VAL B CA 1
ATOM 5698 C C . VAL B 1 215 ? 0.521 -57.781 -21.266 1 71.62 215 VAL B C 1
ATOM 5700 O O . VAL B 1 215 ? 0.634 -56.594 -20.984 1 71.62 215 VAL B O 1
ATOM 5703 N N . LEU B 1 216 ? -0.61 -58.438 -21.312 1 71.94 216 LEU B N 1
ATOM 5704 C CA . LEU B 1 216 ? -1.844 -57.75 -20.984 1 71.94 216 LEU B CA 1
ATOM 5705 C C . LEU B 1 216 ? -1.846 -57.312 -19.516 1 71.94 216 LEU B C 1
ATOM 5707 O O . LEU B 1 216 ? -2.35 -56.25 -19.188 1 71.94 216 LEU B O 1
ATOM 5711 N N . SER B 1 217 ? -1.251 -58.156 -18.672 1 73.38 217 SER B N 1
ATOM 5712 C CA . SER B 1 217 ? -1.174 -57.781 -17.266 1 73.38 217 SER B CA 1
ATOM 5713 C C . SER B 1 217 ? -0.194 -56.656 -17.031 1 73.38 217 SER B C 1
ATOM 5715 O O . SER B 1 217 ? -0.419 -55.812 -16.156 1 73.38 217 SER B O 1
ATOM 5717 N N . GLN B 1 218 ? 0.876 -56.562 -17.766 1 71.88 218 GLN B N 1
ATOM 5718 C CA . GLN B 1 218 ? 1.855 -55.5 -17.641 1 71.88 218 GLN B CA 1
ATOM 5719 C C . GLN B 1 218 ? 1.307 -54.156 -18.172 1 71.88 218 GLN B C 1
ATOM 5721 O O . GLN B 1 218 ? 1.522 -53.125 -17.578 1 71.88 218 GLN B O 1
ATOM 5726 N N . LEU B 1 219 ? 0.594 -54.219 -19.219 1 73.25 219 LEU B N 1
ATOM 5727 C CA . LEU B 1 219 ? 0.047 -53 -19.844 1 73.25 219 LEU B CA 1
ATOM 5728 C C . LEU B 1 219 ? -1.269 -52.594 -19.188 1 73.25 219 LEU B C 1
ATOM 5730 O O . LEU B 1 219 ? -1.613 -51.406 -19.156 1 73.25 219 LEU B O 1
ATOM 5734 N N . GLY B 1 220 ? -1.944 -53.531 -18.453 1 67.31 220 GLY B N 1
ATOM 5735 C CA . GLY B 1 220 ? -3.25 -53.312 -17.844 1 67.31 220 GLY B CA 1
ATOM 5736 C C . GLY B 1 220 ? -4.375 -53.281 -18.859 1 67.31 220 GLY B C 1
ATOM 5737 O O . GLY B 1 220 ? -5.508 -52.906 -18.531 1 67.31 220 GLY B O 1
ATOM 5738 N N . GLY B 1 221 ? -4.082 -53.375 -20.125 1 67.88 221 GLY B N 1
ATOM 5739 C CA . GLY B 1 221 ? -5.055 -53.375 -21.219 1 67.88 221 GLY B CA 1
ATOM 5740 C C . GLY B 1 221 ? -4.418 -53.5 -22.578 1 67.88 221 GLY B C 1
ATOM 5741 O O . GLY B 1 221 ? -3.262 -53.938 -22.703 1 67.88 221 GLY B O 1
ATOM 5742 N N . ASP B 1 222 ? -5.258 -53.219 -23.516 1 72.5 222 ASP B N 1
ATOM 5743 C CA . ASP B 1 222 ? -4.777 -53.281 -24.891 1 72.5 222 ASP B CA 1
ATOM 5744 C C . ASP B 1 222 ? -3.793 -52.156 -25.172 1 72.5 222 ASP B C 1
ATOM 5746 O O . ASP B 1 222 ? -4.012 -51 -24.766 1 72.5 222 ASP B O 1
ATOM 5750 N N . PRO B 1 223 ? -2.631 -52.375 -25.688 1 70.38 223 PRO B N 1
ATOM 5751 C CA . PRO B 1 223 ? -1.635 -51.344 -26 1 70.38 223 PRO B CA 1
ATOM 5752 C C . PRO B 1 223 ? -2.23 -50.156 -26.75 1 70.38 223 PRO B C 1
ATOM 5754 O O . PRO B 1 223 ? -1.841 -49 -26.516 1 70.38 223 PRO B O 1
ATOM 5757 N N . GLN B 1 224 ? -3.215 -50.406 -27.625 1 72.44 224 GLN B N 1
ATOM 5758 C CA . GLN B 1 224 ? -3.824 -49.312 -28.391 1 72.44 224 GLN B CA 1
ATOM 5759 C C . GLN B 1 224 ? -4.621 -48.375 -27.469 1 72.44 224 GLN B C 1
ATOM 5761 O O . GLN B 1 224 ? -4.574 -47.156 -27.625 1 72.44 224 GLN B O 1
ATOM 5766 N N . ASP B 1 225 ? -5.281 -49.031 -26.484 1 76.81 225 ASP B N 1
ATOM 5767 C CA . ASP B 1 225 ? -6.059 -48.219 -25.547 1 76.81 225 ASP B CA 1
ATOM 5768 C C . ASP B 1 225 ? -5.145 -47.406 -24.641 1 76.81 225 ASP B C 1
ATOM 5770 O O . ASP B 1 225 ? -5.441 -46.25 -24.344 1 76.81 225 ASP B O 1
ATOM 5774 N N . THR B 1 226 ? -4.105 -47.969 -24.266 1 76.75 226 THR B N 1
ATOM 5775 C CA . THR B 1 226 ? -3.148 -47.281 -23.406 1 76.75 226 THR B CA 1
ATOM 5776 C C . THR B 1 226 ? -2.521 -46.094 -24.125 1 76.75 226 THR B C 1
ATOM 5778 O O . THR B 1 226 ? -2.387 -45 -23.547 1 76.75 226 THR B O 1
ATOM 5781 N N . VAL B 1 227 ? -2.164 -46.281 -25.406 1 78.06 227 VAL B N 1
ATOM 5782 C CA . VAL B 1 227 ? -1.584 -45.219 -26.203 1 78.06 227 VAL B CA 1
ATOM 5783 C C . VAL B 1 227 ? -2.594 -44.062 -26.359 1 78.06 227 VAL B C 1
ATOM 5785 O O . VAL B 1 227 ? -2.238 -42.906 -26.25 1 78.06 227 VAL B O 1
ATOM 5788 N N . ALA B 1 228 ? -3.832 -44.438 -26.578 1 81.5 228 ALA B N 1
ATOM 5789 C CA . ALA B 1 228 ? -4.875 -43.438 -26.766 1 81.5 228 ALA B CA 1
ATOM 5790 C C . ALA B 1 228 ? -5.062 -42.594 -25.5 1 81.5 228 ALA B C 1
ATOM 5792 O O . ALA B 1 228 ? -5.211 -41.375 -25.562 1 81.5 228 ALA B O 1
ATOM 5793 N N . VAL B 1 229 ? -5.047 -43.219 -24.328 1 83.5 229 VAL B N 1
ATOM 5794 C CA . VAL B 1 229 ? -5.234 -42.531 -23.047 1 83.5 229 VAL B CA 1
ATOM 5795 C C . VAL B 1 229 ? -4.059 -41.594 -22.797 1 83.5 229 VAL B C 1
ATOM 5797 O O . VAL B 1 229 ? -4.254 -40.438 -22.391 1 83.5 229 VAL B O 1
ATOM 5800 N N . VAL B 1 230 ? -2.848 -42.031 -23.031 1 81.5 230 VAL B N 1
ATOM 5801 C CA . VAL B 1 230 ? -1.651 -41.219 -22.797 1 81.5 230 VAL B CA 1
ATOM 5802 C C . VAL B 1 230 ? -1.624 -40.031 -23.75 1 81.5 230 VAL B C 1
ATOM 5804 O O . VAL B 1 230 ? -1.273 -38.906 -23.359 1 81.5 230 VAL B O 1
ATOM 5807 N N . LYS B 1 231 ? -2.033 -40.219 -25 1 82.25 231 LYS B N 1
ATOM 5808 C CA . LYS B 1 231 ? -2.098 -39.125 -25.969 1 82.25 231 LYS B CA 1
ATOM 5809 C C . LYS B 1 231 ? -3.135 -38.094 -25.562 1 82.25 231 LYS B C 1
ATOM 5811 O O . LYS B 1 231 ? -2.91 -36.906 -25.719 1 82.25 231 LYS B O 1
ATOM 5816 N N . ARG B 1 232 ? -4.203 -38.531 -25.062 1 85.06 232 ARG B N 1
ATOM 5817 C CA . ARG B 1 232 ? -5.246 -37.656 -24.594 1 85.06 232 ARG B CA 1
ATOM 5818 C C . ARG B 1 232 ? -4.742 -36.781 -23.422 1 85.06 232 ARG B C 1
ATOM 5820 O O . ARG B 1 232 ? -4.98 -35.594 -23.375 1 85.06 232 ARG B O 1
ATOM 5827 N N . ILE B 1 233 ? -4.062 -37.375 -22.469 1 83 233 ILE B N 1
ATOM 5828 C CA . ILE B 1 233 ? -3.5 -36.688 -21.328 1 83 233 ILE B CA 1
ATOM 5829 C C . ILE B 1 233 ? -2.443 -35.688 -21.797 1 83 233 ILE B C 1
ATOM 5831 O O . ILE B 1 233 ? -2.408 -34.531 -21.344 1 83 233 ILE B O 1
ATOM 5835 N N . ALA B 1 234 ? -1.595 -36.125 -22.75 1 78.38 234 ALA B N 1
ATOM 5836 C CA . ALA B 1 234 ? -0.558 -35.281 -23.297 1 78.38 234 ALA B CA 1
ATOM 5837 C C . ALA B 1 234 ? -1.173 -34.062 -24.031 1 78.38 234 ALA B C 1
ATOM 5839 O O . ALA B 1 234 ? -0.58 -33 -24.078 1 78.38 234 ALA B O 1
ATOM 5840 N N . ALA B 1 235 ? -2.414 -34.281 -24.609 1 81.56 235 ALA B N 1
ATOM 5841 C CA . ALA B 1 235 ? -3.119 -33.219 -25.312 1 81.56 235 ALA B CA 1
ATOM 5842 C C . ALA B 1 235 ? -3.85 -32.281 -24.328 1 81.56 235 ALA B C 1
ATOM 5844 O O . ALA B 1 235 ? -4.445 -31.297 -24.734 1 81.56 235 ALA B O 1
ATOM 5845 N N . GLY B 1 236 ? -3.85 -32.656 -23.094 1 83.81 236 GLY B N 1
ATOM 5846 C CA . GLY B 1 236 ? -4.391 -31.766 -22.062 1 83.81 236 GLY B CA 1
ATOM 5847 C C . GLY B 1 236 ? -5.762 -32.188 -21.578 1 83.81 236 GLY B C 1
ATOM 5848 O O . GLY B 1 236 ? -6.371 -31.5 -20.75 1 83.81 236 GLY B O 1
ATOM 5849 N N . HIS B 1 237 ? -6.293 -33.312 -22.078 1 85.44 237 HIS B N 1
ATOM 5850 C CA . HIS B 1 237 ? -7.602 -33.781 -21.656 1 85.44 237 HIS B CA 1
ATOM 5851 C C . HIS B 1 237 ? -7.492 -34.656 -20.406 1 85.44 237 HIS B C 1
ATOM 5853 O O . HIS B 1 237 ? -7.234 -35.844 -20.484 1 85.44 237 HIS B O 1
ATOM 5859 N N . LEU B 1 238 ? -7.699 -34 -19.281 1 85.19 238 LEU B N 1
ATOM 5860 C CA . LEU B 1 238 ? -7.586 -34.688 -18 1 85.19 238 LEU B CA 1
ATOM 5861 C C . LEU B 1 238 ? -8.969 -35 -17.422 1 85.19 238 LEU B C 1
ATOM 5863 O O . LEU B 1 238 ? -9.078 -35.469 -16.297 1 85.19 238 LEU B O 1
ATOM 5867 N N . ASP B 1 239 ? -10.016 -34.75 -18.141 1 86.12 239 ASP B N 1
ATOM 5868 C CA . ASP B 1 239 ? -11.375 -34.812 -17.641 1 86.12 239 ASP B CA 1
ATOM 5869 C C . ASP B 1 239 ? -11.898 -36.25 -17.641 1 86.12 239 ASP B C 1
ATOM 5871 O O . ASP B 1 239 ? -12.875 -36.562 -16.953 1 86.12 239 ASP B O 1
ATOM 5875 N N . GLU B 1 240 ? -11.25 -37.156 -18.375 1 83.06 240 GLU B N 1
ATOM 5876 C CA . GLU B 1 240 ? -11.719 -38.562 -18.453 1 83.06 240 GLU B CA 1
ATOM 5877 C C . GLU B 1 240 ? -10.859 -39.469 -17.594 1 83.06 240 GLU B C 1
ATOM 5879 O O . GLU B 1 240 ? -9.633 -39.469 -17.719 1 83.06 240 GLU B O 1
ATOM 5884 N N . GLU B 1 241 ? -11.484 -40.219 -16.734 1 82.75 241 GLU B N 1
ATOM 5885 C CA . GLU B 1 241 ? -10.773 -41.125 -15.844 1 82.75 241 GLU B CA 1
ATOM 5886 C C . GLU B 1 241 ? -10.188 -42.312 -16.609 1 82.75 241 GLU B C 1
ATOM 5888 O O . GLU B 1 241 ? -10.805 -42.844 -17.547 1 82.75 241 GLU B O 1
ATOM 5893 N N . VAL B 1 242 ? -8.914 -42.625 -16.281 1 82.19 242 VAL B N 1
ATOM 5894 C CA . VAL B 1 242 ? -8.273 -43.812 -16.828 1 82.19 242 VAL B CA 1
ATOM 5895 C C . VAL B 1 242 ? -8.875 -45.062 -16.203 1 82.19 242 VAL B C 1
ATOM 5897 O O . VAL B 1 242 ? -8.898 -45.188 -14.977 1 82.19 242 VAL B O 1
ATOM 5900 N N . ALA B 1 243 ? -9.539 -45.875 -17.031 1 80.31 243 ALA B N 1
ATOM 5901 C CA . ALA B 1 243 ? -10.141 -47.125 -16.562 1 80.31 243 ALA B CA 1
ATOM 5902 C C . ALA B 1 243 ? -9.07 -48.156 -16.156 1 80.31 243 ALA B C 1
ATOM 5904 O O . ALA B 1 243 ? -8.266 -48.562 -17 1 80.31 243 ALA B O 1
ATOM 5905 N N . VAL B 1 244 ? -8.844 -48.281 -14.875 1 75.56 244 VAL B N 1
ATOM 5906 C CA . VAL B 1 244 ? -7.895 -49.281 -14.375 1 75.56 244 VAL B CA 1
ATOM 5907 C C . VAL B 1 244 ? -8.648 -50.5 -13.852 1 75.56 244 VAL B C 1
ATOM 5909 O O . VAL B 1 244 ? -9.648 -50.375 -13.148 1 75.56 244 VAL B O 1
ATOM 5912 N N . LYS B 1 245 ? -8.398 -51.594 -14.391 1 74.56 245 LYS B N 1
ATOM 5913 C CA . LYS B 1 245 ? -9.023 -52.812 -13.898 1 74.56 245 LYS B CA 1
ATOM 5914 C C . LYS B 1 245 ? -8.695 -53.062 -12.422 1 74.56 245 LYS B C 1
ATOM 5916 O O . LYS B 1 245 ? -7.59 -52.75 -11.977 1 74.56 245 LYS B O 1
ATOM 5921 N N . GLU B 1 246 ? -9.742 -53.531 -11.727 1 68.75 246 GLU B N 1
ATOM 5922 C CA . GLU B 1 246 ? -9.617 -53.781 -10.289 1 68.75 246 GLU B CA 1
ATOM 5923 C C . GLU B 1 246 ? -8.484 -54.75 -10 1 68.75 246 GLU B C 1
ATOM 5925 O O . GLU B 1 246 ? -8.398 -55.812 -10.625 1 68.75 246 GLU B O 1
ATOM 5930 N N . GLY B 1 247 ? -7.48 -54.438 -9.172 1 66.62 247 GLY B N 1
ATOM 5931 C CA . GLY B 1 247 ? -6.383 -55.281 -8.758 1 66.62 247 GLY B CA 1
ATOM 5932 C C . GLY B 1 247 ? -5.117 -55.062 -9.562 1 66.62 247 GLY B C 1
ATOM 5933 O O . GLY B 1 247 ? -4.078 -55.656 -9.273 1 66.62 247 GLY B O 1
ATOM 5934 N N . ASP B 1 248 ? -5.176 -54.25 -10.602 1 70.31 248 ASP B N 1
ATOM 5935 C CA . ASP B 1 248 ? -4.012 -54.031 -11.453 1 70.31 248 ASP B CA 1
ATOM 5936 C C . ASP B 1 248 ? -3.23 -52.781 -10.992 1 70.31 248 ASP B C 1
ATOM 5938 O O . ASP B 1 248 ? -3.111 -51.812 -11.734 1 70.31 248 ASP B O 1
ATOM 5942 N N . GLY B 1 249 ? -2.74 -52.812 -9.789 1 69.56 249 GLY B N 1
ATOM 5943 C CA . GLY B 1 249 ? -2.039 -51.688 -9.195 1 69.56 249 GLY B CA 1
ATOM 5944 C C . GLY B 1 249 ? -0.676 -51.438 -9.805 1 69.56 249 GLY B C 1
ATOM 5945 O O . GLY B 1 249 ? -0.138 -50.312 -9.711 1 69.56 249 GLY B O 1
ATOM 5946 N N . ASP B 1 250 ? -0.131 -52.406 -10.523 1 71.06 250 ASP B N 1
ATOM 5947 C CA . ASP B 1 250 ? 1.253 -52.281 -10.977 1 71.06 250 ASP B CA 1
ATOM 5948 C C . ASP B 1 250 ? 1.333 -52.219 -12.5 1 71.06 250 ASP B C 1
ATOM 5950 O O . ASP B 1 250 ? 2.416 -52.344 -13.078 1 71.06 250 ASP B O 1
ATOM 5954 N N . SER B 1 251 ? 0.174 -52 -13.125 1 77.38 251 SER B N 1
ATOM 5955 C CA . SER B 1 251 ? 0.162 -51.969 -14.586 1 77.38 251 SER B CA 1
ATOM 5956 C C . SER B 1 251 ? 0.5 -50.594 -15.117 1 77.38 251 SER B C 1
ATOM 5958 O O . SER B 1 251 ? 0.564 -49.625 -14.352 1 77.38 251 SER B O 1
ATOM 5960 N N . LEU B 1 252 ? 0.814 -50.438 -16.375 1 78.88 252 LEU B N 1
ATOM 5961 C CA . LEU B 1 252 ? 1.06 -49.156 -17.047 1 78.88 252 LEU B CA 1
ATOM 5962 C C . LEU B 1 252 ? -0.162 -48.25 -16.938 1 78.88 252 LEU B C 1
ATOM 5964 O O . LEU B 1 252 ? -0.032 -47.031 -16.688 1 78.88 252 LEU B O 1
ATOM 5968 N N . MET B 1 253 ? -1.317 -48.875 -17.094 1 81.88 253 MET B N 1
ATOM 5969 C CA . MET B 1 253 ? -2.559 -48.094 -17.031 1 81.88 253 MET B CA 1
ATOM 5970 C C . MET B 1 253 ? -2.766 -47.5 -15.648 1 81.88 253 MET B C 1
ATOM 5972 O O . MET B 1 253 ? -3.223 -46.375 -15.516 1 81.88 253 MET B O 1
ATOM 5976 N N . SER B 1 254 ? -2.406 -48.25 -14.633 1 83.38 254 SER B N 1
ATOM 5977 C CA . SER B 1 254 ? -2.514 -47.75 -13.266 1 83.38 254 SER B CA 1
ATOM 5978 C C . SER B 1 254 ? -1.55 -46.594 -13.016 1 83.38 254 SER B C 1
ATOM 5980 O O . SER B 1 254 ? -1.912 -45.625 -12.383 1 83.38 254 SER B O 1
ATOM 5982 N N . ALA B 1 255 ? -0.356 -46.688 -13.508 1 80.06 255 ALA B N 1
ATOM 5983 C CA . ALA B 1 255 ? 0.639 -45.625 -13.367 1 80.06 255 ALA B CA 1
ATOM 5984 C C . ALA B 1 255 ? 0.205 -44.375 -14.102 1 80.06 255 ALA B C 1
ATOM 5986 O O . ALA B 1 255 ? 0.374 -43.25 -13.594 1 80.06 255 ALA B O 1
ATOM 5987 N N . VAL B 1 256 ? -0.372 -44.5 -15.273 1 82.75 256 VAL B N 1
ATOM 5988 C CA . VAL B 1 256 ? -0.873 -43.406 -16.062 1 82.75 256 VAL B CA 1
ATOM 5989 C C . VAL B 1 256 ? -2.039 -42.719 -15.336 1 82.75 256 VAL B C 1
ATOM 5991 O O . VAL B 1 256 ? -2.137 -41.5 -15.297 1 82.75 256 VAL B O 1
ATOM 5994 N N . GLY B 1 257 ? -2.842 -43.594 -14.773 1 83.5 257 GLY B N 1
ATOM 5995 C CA . GLY B 1 257 ? -3.939 -43.062 -13.992 1 83.5 257 GLY B CA 1
ATOM 5996 C C . GLY B 1 257 ? -3.477 -42.219 -12.797 1 83.5 257 GLY B C 1
ATOM 5997 O O . GLY B 1 257 ? -4.016 -41.156 -12.531 1 83.5 257 GLY B O 1
ATOM 5998 N N . ALA B 1 258 ? -2.525 -42.719 -12.055 1 81.38 258 ALA B N 1
ATOM 5999 C CA . ALA B 1 258 ? -1.957 -41.969 -10.93 1 81.38 258 ALA B CA 1
ATOM 6000 C C . ALA B 1 258 ? -1.337 -40.656 -11.383 1 81.38 258 ALA B C 1
ATOM 6002 O O . ALA B 1 258 ? -1.503 -39.625 -10.734 1 81.38 258 ALA B O 1
ATOM 6003 N N . MET B 1 259 ? -0.683 -40.719 -12.461 1 79.19 259 MET B N 1
ATOM 6004 C CA . MET B 1 259 ? -0.081 -39.5 -13.039 1 79.19 259 MET B CA 1
ATOM 6005 C C . MET B 1 259 ? -1.152 -38.5 -13.422 1 79.19 259 MET B C 1
ATOM 6007 O O . MET B 1 259 ? -0.998 -37.281 -13.18 1 79.19 259 MET B O 1
ATOM 6011 N N . GLN B 1 260 ? -2.17 -38.969 -14.094 1 84.19 260 GLN B N 1
ATOM 6012 C CA . GLN B 1 260 ? -3.271 -38.094 -14.469 1 84.19 260 GLN B CA 1
ATOM 6013 C C . GLN B 1 260 ? -3.881 -37.438 -13.242 1 84.19 260 GLN B C 1
ATOM 6015 O O . GLN B 1 260 ? -4.152 -36.219 -13.258 1 84.19 260 GLN B O 1
ATOM 6020 N N . ARG B 1 261 ? -4.094 -38.125 -12.148 1 84.69 261 ARG B N 1
ATOM 6021 C CA . ARG B 1 261 ? -4.668 -37.594 -10.922 1 84.69 261 ARG B CA 1
ATOM 6022 C C . ARG B 1 261 ? -3.766 -36.531 -10.328 1 84.69 261 ARG B C 1
ATOM 6024 O O . ARG B 1 261 ? -4.246 -35.469 -9.867 1 84.69 261 ARG B O 1
ATOM 6031 N N . GLU B 1 262 ? -2.537 -36.781 -10.375 1 80.69 262 GLU B N 1
ATOM 6032 C CA . GLU B 1 262 ? -1.581 -35.812 -9.852 1 80.69 262 GLU B CA 1
ATOM 6033 C C . GLU B 1 262 ? -1.556 -34.562 -10.703 1 80.69 262 GLU B C 1
ATOM 6035 O O . GLU B 1 262 ? -1.482 -33.438 -10.164 1 80.69 262 GLU B O 1
ATOM 6040 N N . LEU B 1 263 ? -1.623 -34.688 -11.953 1 81.69 263 LEU B N 1
ATOM 6041 C CA . LEU B 1 263 ? -1.655 -33.531 -12.859 1 81.69 263 LEU B CA 1
ATOM 6042 C C . LEU B 1 263 ? -2.947 -32.75 -12.695 1 81.69 263 LEU B C 1
ATOM 6044 O O . LEU B 1 263 ? -2.932 -31.5 -12.711 1 81.69 263 LEU B O 1
ATOM 6048 N N . GLU B 1 264 ? -3.971 -33.469 -12.594 1 86.44 264 GLU B N 1
ATOM 6049 C CA . GLU B 1 264 ? -5.254 -32.812 -12.359 1 86.44 264 GLU B CA 1
ATOM 6050 C C . GLU B 1 264 ? -5.227 -31.984 -11.078 1 86.44 264 GLU B C 1
ATOM 6052 O O . GLU B 1 264 ? -5.695 -30.859 -11.062 1 86.44 264 GLU B O 1
ATOM 6057 N N . ARG B 1 265 ? -4.711 -32.562 -10.016 1 84.5 265 ARG B N 1
ATOM 6058 C CA . ARG B 1 265 ? -4.59 -31.844 -8.742 1 84.5 265 ARG B CA 1
ATOM 6059 C C . ARG B 1 265 ? -3.723 -30.594 -8.898 1 84.5 265 ARG B C 1
ATOM 6061 O O . ARG B 1 265 ? -4.07 -29.531 -8.391 1 84.5 265 ARG B O 1
ATOM 6068 N N . LEU B 1 266 ? -2.65 -30.703 -9.57 1 82.31 266 LEU B N 1
ATOM 6069 C CA . LEU B 1 266 ? -1.748 -29.578 -9.805 1 82.31 266 LEU B CA 1
ATOM 6070 C C . LEU B 1 266 ? -2.455 -28.453 -10.562 1 82.31 266 LEU B C 1
ATOM 6072 O O . LEU B 1 266 ? -2.373 -27.281 -10.164 1 82.31 266 LEU B O 1
ATOM 6076 N N . VAL B 1 267 ? -3.111 -28.812 -11.633 1 85.75 267 VAL B N 1
ATOM 6077 C CA . VAL B 1 267 ? -3.816 -27.828 -12.453 1 85.75 267 VAL B CA 1
ATOM 6078 C C . VAL B 1 267 ? -4.898 -27.141 -11.625 1 85.75 267 VAL B C 1
ATOM 6080 O O . VAL B 1 267 ? -5.035 -25.922 -11.648 1 85.75 267 VAL B O 1
ATOM 6083 N N . ARG B 1 268 ? -5.59 -27.891 -10.82 1 88 268 ARG B N 1
ATOM 6084 C CA . ARG B 1 268 ? -6.633 -27.328 -9.969 1 88 268 ARG B CA 1
ATOM 6085 C C . ARG B 1 268 ? -6.043 -26.359 -8.945 1 88 268 ARG B C 1
ATOM 6087 O O . ARG B 1 268 ? -6.594 -25.281 -8.719 1 88 268 ARG B O 1
ATOM 6094 N N . ASP B 1 269 ? -4.98 -26.75 -8.375 1 86.31 269 ASP B N 1
ATOM 6095 C CA . ASP B 1 269 ? -4.332 -25.922 -7.375 1 86.31 269 ASP B CA 1
ATOM 6096 C C . ASP B 1 269 ? -3.793 -24.625 -7.996 1 86.31 269 ASP B C 1
ATOM 6098 O O . ASP B 1 269 ? -3.84 -23.562 -7.379 1 86.31 269 ASP B O 1
ATOM 6102 N N . ILE B 1 270 ? -3.346 -24.688 -9.148 1 84.25 270 ILE B N 1
ATOM 6103 C CA . ILE B 1 270 ? -2.842 -23.516 -9.852 1 84.25 270 ILE B CA 1
ATOM 6104 C C . ILE B 1 270 ? -3.998 -22.578 -10.18 1 84.25 270 ILE B C 1
ATOM 6106 O O . ILE B 1 270 ? -3.881 -21.359 -10.023 1 84.25 270 ILE B O 1
ATOM 6110 N N . ILE B 1 271 ? -5.086 -23.141 -10.609 1 86.5 271 ILE B N 1
ATOM 6111 C CA . ILE B 1 271 ? -6.266 -22.328 -10.898 1 86.5 271 ILE B CA 1
ATOM 6112 C C . ILE B 1 271 ? -6.727 -21.625 -9.625 1 86.5 271 ILE B C 1
ATOM 6114 O O . ILE B 1 271 ? -6.988 -20.422 -9.633 1 86.5 271 ILE B O 1
ATOM 6118 N N . ALA B 1 272 ? -6.754 -22.359 -8.555 1 87.12 272 ALA B N 1
ATOM 6119 C CA . ALA B 1 272 ? -7.141 -21.797 -7.27 1 87.12 272 ALA B CA 1
ATOM 6120 C C . ALA B 1 272 ? -6.16 -20.703 -6.836 1 87.12 272 ALA B C 1
ATOM 6122 O O . ALA B 1 272 ? -6.57 -19.656 -6.355 1 87.12 272 ALA B O 1
ATOM 6123 N N . GLY B 1 273 ? -4.91 -21.016 -7.031 1 84.75 273 GLY B N 1
ATOM 6124 C CA . GLY B 1 273 ? -3.885 -20.031 -6.715 1 84.75 273 GLY B CA 1
ATOM 6125 C C . GLY B 1 273 ? -3.984 -18.781 -7.559 1 84.75 273 GLY B C 1
ATOM 6126 O O . GLY B 1 273 ? -3.848 -17.672 -7.043 1 84.75 273 GLY B O 1
ATOM 6127 N N . ALA B 1 274 ? -4.223 -18.906 -8.82 1 87.38 274 ALA B N 1
ATOM 6128 C CA . ALA B 1 274 ? -4.383 -17.766 -9.719 1 87.38 274 ALA B CA 1
ATOM 6129 C C . ALA B 1 274 ? -5.598 -16.922 -9.336 1 87.38 274 ALA B C 1
ATOM 6131 O O . ALA B 1 274 ? -5.539 -15.688 -9.352 1 87.38 274 ALA B O 1
ATOM 6132 N N . ASN B 1 275 ? -6.676 -17.578 -8.953 1 88.56 275 ASN B N 1
ATOM 6133 C CA . ASN B 1 275 ? -7.871 -16.875 -8.508 1 88.56 275 ASN B CA 1
ATOM 6134 C C . ASN B 1 275 ? -7.621 -16.109 -7.215 1 88.56 275 ASN B C 1
ATOM 6136 O O . ASN B 1 275 ? -8.039 -14.953 -7.086 1 88.56 275 ASN B O 1
ATOM 6140 N N . GLN B 1 276 ? -6.988 -16.797 -6.359 1 87.69 276 GLN B N 1
ATOM 6141 C CA . GLN B 1 276 ? -6.652 -16.125 -5.102 1 87.69 276 GLN B CA 1
ATOM 6142 C C . GLN B 1 276 ? -5.734 -14.938 -5.332 1 87.69 276 GLN B C 1
ATOM 6144 O O . GLN B 1 276 ? -5.918 -13.875 -4.727 1 87.69 276 GLN B O 1
ATOM 6149 N N . LEU B 1 277 ? -4.785 -15.062 -6.156 1 87 277 LEU B N 1
ATOM 6150 C CA . LEU B 1 277 ? -3.869 -13.984 -6.5 1 87 277 LEU B CA 1
ATOM 6151 C C . LEU B 1 277 ? -4.621 -12.797 -7.102 1 87 277 LEU B C 1
ATOM 6153 O O . LEU B 1 277 ? -4.359 -11.648 -6.75 1 87 277 LEU B O 1
ATOM 6157 N N . SER B 1 278 ? -5.535 -13.086 -7.953 1 89.69 278 SER B N 1
ATOM 6158 C CA . SER B 1 278 ? -6.348 -12.039 -8.562 1 89.69 278 SER B CA 1
ATOM 6159 C C . SER B 1 278 ? -7.152 -11.281 -7.508 1 89.69 278 SER B C 1
ATOM 6161 O O . SER B 1 278 ? -7.238 -10.047 -7.551 1 89.69 278 SER B O 1
ATOM 6163 N N . GLN B 1 279 ? -7.684 -11.984 -6.586 1 89.25 279 GLN B N 1
ATOM 6164 C CA . GLN B 1 279 ? -8.477 -11.375 -5.527 1 89.25 279 GLN B CA 1
ATOM 6165 C C . GLN B 1 279 ? -7.609 -10.484 -4.633 1 89.25 279 GLN B C 1
ATOM 6167 O O . GLN B 1 279 ? -7.984 -9.352 -4.328 1 89.25 279 GLN B O 1
ATOM 6172 N N . VAL B 1 280 ? -6.496 -11.016 -4.219 1 87.56 280 VAL B N 1
ATOM 6173 C CA . VAL B 1 280 ? -5.586 -10.266 -3.357 1 87.56 280 VAL B CA 1
ATOM 6174 C C . VAL B 1 280 ? -5.062 -9.039 -4.098 1 87.56 280 VAL B C 1
ATOM 6176 O O . VAL B 1 280 ? -4.969 -7.949 -3.523 1 87.56 280 VAL B O 1
ATOM 6179 N N . SER B 1 281 ? -4.695 -9.164 -5.348 1 89.25 281 SER B N 1
ATOM 6180 C CA . SER B 1 281 ? -4.223 -8.055 -6.168 1 89.25 281 SER B CA 1
ATOM 6181 C C . SER B 1 281 ? -5.266 -6.941 -6.242 1 89.25 281 SER B C 1
ATOM 6183 O O . SER B 1 281 ? -4.93 -5.758 -6.137 1 89.25 281 SER B O 1
ATOM 6185 N N . SER B 1 282 ? -6.504 -7.324 -6.395 1 89.69 282 SER B N 1
ATOM 6186 C CA . SER B 1 282 ? -7.582 -6.344 -6.449 1 89.69 282 SER B CA 1
ATOM 6187 C C . SER B 1 282 ? -7.711 -5.59 -5.129 1 89.69 282 SER B C 1
ATOM 6189 O O . SER B 1 282 ? -7.895 -4.371 -5.117 1 89.69 282 SER B O 1
ATOM 6191 N N . LYS B 1 283 ? -7.605 -6.297 -4.086 1 89.12 283 LYS B N 1
ATOM 6192 C CA . LYS B 1 283 ? -7.688 -5.676 -2.766 1 89.12 283 LYS B CA 1
ATOM 6193 C C . LYS B 1 283 ? -6.547 -4.688 -2.547 1 89.12 283 LYS B C 1
ATOM 6195 O O . LYS B 1 283 ? -6.773 -3.557 -2.113 1 89.12 283 LYS B O 1
ATOM 6200 N N . VAL B 1 284 ? -5.371 -5.023 -2.855 1 89.19 284 VAL B N 1
ATOM 6201 C CA . VAL B 1 284 ? -4.203 -4.168 -2.656 1 89.19 284 VAL B CA 1
ATOM 6202 C C . VAL B 1 284 ? -4.289 -2.955 -3.58 1 89.19 284 VAL B C 1
ATOM 6204 O O . VAL B 1 284 ? -3.883 -1.853 -3.205 1 89.19 284 VAL B O 1
ATOM 6207 N N . THR B 1 285 ? -4.801 -3.205 -4.785 1 90.31 285 THR B N 1
ATOM 6208 C CA . THR B 1 285 ? -5.02 -2.088 -5.695 1 90.31 285 THR B CA 1
ATOM 6209 C C . THR B 1 285 ? -5.941 -1.048 -5.062 1 90.31 285 THR B C 1
ATOM 6211 O O . THR B 1 285 ? -5.648 0.15 -5.098 1 90.31 285 THR B O 1
ATOM 6214 N N . GLY B 1 286 ? -7 -1.546 -4.48 1 91.12 286 GLY B N 1
ATOM 6215 C CA . GLY B 1 286 ? -7.918 -0.647 -3.801 1 91.12 286 GLY B CA 1
ATOM 6216 C C . GLY B 1 286 ? -7.27 0.119 -2.664 1 91.12 286 GLY B C 1
ATOM 6217 O O . GLY B 1 286 ? -7.48 1.326 -2.521 1 91.12 286 GLY B O 1
ATOM 6218 N N . GLU B 1 287 ? -6.492 -0.557 -1.905 1 90.44 287 GLU B N 1
ATOM 6219 C CA . GLU B 1 287 ? -5.793 0.073 -0.79 1 90.44 287 GLU B CA 1
ATOM 6220 C C . GLU B 1 287 ? -4.781 1.103 -1.283 1 90.44 287 GLU B C 1
ATOM 6222 O O . GLU B 1 287 ? -4.637 2.174 -0.689 1 90.44 287 GLU B O 1
ATOM 6227 N N . ALA B 1 288 ? -4.059 0.78 -2.328 1 90.31 288 ALA B N 1
ATOM 6228 C CA . ALA B 1 288 ? -3.082 1.7 -2.906 1 90.31 288 ALA B CA 1
ATOM 6229 C C . ALA B 1 288 ? -3.762 2.957 -3.439 1 90.31 288 ALA B C 1
ATOM 6231 O O . ALA B 1 288 ? -3.26 4.07 -3.256 1 90.31 288 ALA B O 1
ATOM 6232 N N . GLU B 1 289 ? -4.891 2.783 -4.035 1 91 289 GLU B N 1
ATOM 6233 C CA . GLU B 1 289 ? -5.652 3.92 -4.547 1 91 289 GLU B CA 1
ATOM 6234 C C . GLU B 1 289 ? -6.137 4.816 -3.408 1 91 289 GLU B C 1
ATOM 6236 O O . GLU B 1 289 ? -6.109 6.043 -3.523 1 91 289 GLU B O 1
ATOM 6241 N N . ALA B 1 290 ? -6.582 4.211 -2.367 1 90.31 290 ALA B N 1
ATOM 6242 C CA . ALA B 1 290 ? -7.02 4.965 -1.195 1 90.31 290 ALA B CA 1
ATOM 6243 C C . ALA B 1 290 ? -5.875 5.793 -0.616 1 90.31 290 ALA B C 1
ATOM 6245 O O . ALA B 1 290 ? -6.059 6.965 -0.281 1 90.31 290 ALA B O 1
ATOM 6246 N N . VAL B 1 291 ? -4.707 5.242 -0.517 1 91.81 291 VAL B N 1
ATOM 6247 C CA . VAL B 1 291 ? -3.525 5.938 -0.022 1 91.81 291 VAL B CA 1
ATOM 6248 C C . VAL B 1 291 ? -3.172 7.09 -0.959 1 91.81 291 VAL B C 1
ATOM 6250 O O . VAL B 1 291 ? -2.836 8.188 -0.505 1 91.81 291 VAL B O 1
ATOM 6253 N N . GLY B 1 292 ? -3.24 6.762 -2.285 1 92.19 292 GLY B N 1
ATOM 6254 C CA . GLY B 1 292 ? -2.975 7.809 -3.26 1 92.19 292 GLY B CA 1
ATOM 6255 C C . GLY B 1 292 ? -3.9 9 -3.119 1 92.19 292 GLY B C 1
ATOM 6256 O O . GLY B 1 292 ? -3.443 10.148 -3.062 1 92.19 292 GLY B O 1
ATOM 6257 N N . ARG B 1 293 ? -5.191 8.906 -2.939 1 91.88 293 ARG B N 1
ATOM 6258 C CA . ARG B 1 293 ? -6.18 9.969 -2.756 1 91.88 293 ARG B CA 1
ATOM 6259 C C . ARG B 1 293 ? -5.957 10.703 -1.436 1 91.88 293 ARG B C 1
ATOM 6261 O O . ARG B 1 293 ? -6.016 11.93 -1.385 1 91.88 293 ARG B O 1
ATOM 6268 N N . GLY B 1 294 ? -5.715 9.82 -0.43 1 90.31 294 GLY B N 1
ATOM 6269 C CA . GLY B 1 294 ? -5.422 10.414 0.865 1 90.31 294 GLY B CA 1
ATOM 6270 C C . GLY B 1 294 ? -4.195 11.305 0.851 1 90.31 294 GLY B C 1
ATOM 6271 O O . GLY B 1 294 ? -4.203 12.391 1.433 1 90.31 294 GLY B O 1
ATOM 6272 N N . SER B 1 295 ? -3.211 10.922 0.181 1 91.88 295 SER B N 1
ATOM 6273 C CA . SER B 1 295 ? -1.971 11.68 0.074 1 91.88 295 SER B CA 1
ATOM 6274 C C . SER B 1 295 ? -2.18 12.969 -0.713 1 91.88 295 SER B C 1
ATOM 6276 O O . SER B 1 295 ? -1.602 14.008 -0.381 1 91.88 295 SER B O 1
ATOM 6278 N N . GLU B 1 296 ? -2.986 12.945 -1.74 1 92.25 296 GLU B N 1
ATOM 6279 C CA . GLU B 1 296 ? -3.311 14.141 -2.516 1 92.25 296 GLU B CA 1
ATOM 6280 C C . GLU B 1 296 ? -4.059 15.164 -1.667 1 92.25 296 GLU B C 1
ATOM 6282 O O . GLU B 1 296 ? -3.766 16.359 -1.729 1 92.25 296 GLU B O 1
ATOM 6287 N N . GLN B 1 297 ? -4.977 14.695 -0.904 1 91.56 297 GLN B N 1
ATOM 6288 C CA . GLN B 1 297 ? -5.727 15.562 -0.002 1 91.56 297 GLN B CA 1
ATOM 6289 C C . GLN B 1 297 ? -4.816 16.188 1.051 1 91.56 297 GLN B C 1
ATOM 6291 O O . GLN B 1 297 ? -4.945 17.375 1.371 1 91.56 297 GLN B O 1
ATOM 6296 N N . GLN B 1 298 ? -3.893 15.414 1.535 1 90.88 298 GLN B N 1
ATOM 6297 C CA . GLN B 1 298 ? -2.941 15.891 2.533 1 90.88 298 GLN B CA 1
ATOM 6298 C C . GLN B 1 298 ? -2.018 16.953 1.946 1 90.88 298 GLN B C 1
ATOM 6300 O O . GLN B 1 298 ? -1.702 17.953 2.609 1 90.88 298 GLN B O 1
ATOM 6305 N N . SER B 1 299 ? -1.569 16.734 0.744 1 94.19 299 SER B N 1
ATOM 6306 C CA . SER B 1 299 ? -0.725 17.703 0.062 1 94.19 299 SER B CA 1
ATOM 6307 C C . SER B 1 299 ? -1.46 19.031 -0.141 1 94.19 299 SER B C 1
ATOM 6309 O O . SER B 1 299 ? -0.894 20.109 0.082 1 94.19 299 SER B O 1
ATOM 6311 N N . ALA B 1 300 ? -2.717 18.938 -0.503 1 93.94 300 ALA B N 1
ATOM 6312 C CA . ALA B 1 300 ? -3.537 20.125 -0.686 1 93.94 300 ALA B CA 1
ATOM 6313 C C . ALA B 1 300 ? -3.754 20.859 0.639 1 93.94 300 ALA B C 1
ATOM 6315 O O . ALA B 1 300 ? -3.66 22.078 0.703 1 93.94 300 ALA B O 1
ATOM 6316 N N . ALA B 1 301 ? -4.055 20.062 1.634 1 93.25 301 ALA B N 1
ATOM 6317 C CA . ALA B 1 301 ? -4.246 20.641 2.967 1 93.25 301 ALA B CA 1
ATOM 6318 C C . ALA B 1 301 ? -2.975 21.312 3.465 1 93.25 301 ALA B C 1
ATOM 6320 O O . ALA B 1 301 ? -3.029 22.406 4.043 1 93.25 301 ALA B O 1
ATOM 6321 N N . ALA B 1 302 ? -1.856 20.688 3.26 1 93.31 302 ALA B N 1
ATOM 6322 C CA . ALA B 1 302 ? -0.57 21.25 3.674 1 93.31 302 ALA B CA 1
ATOM 6323 C C . ALA B 1 302 ? -0.279 22.562 2.951 1 93.31 302 ALA B C 1
ATOM 6325 O O . ALA B 1 302 ? 0.213 23.516 3.559 1 93.31 302 ALA B O 1
ATOM 6326 N N . THR B 1 303 ? -0.587 22.641 1.673 1 94.44 303 THR B N 1
ATOM 6327 C CA . THR B 1 303 ? -0.392 23.859 0.885 1 94.44 303 THR B CA 1
ATOM 6328 C C . THR B 1 303 ? -1.265 24.984 1.414 1 94.44 303 THR B C 1
ATOM 6330 O O . THR B 1 303 ? -0.793 26.125 1.576 1 94.44 303 THR B O 1
ATOM 6333 N N . ALA B 1 304 ? -2.508 24.656 1.705 1 94.62 304 ALA B N 1
ATOM 6334 C CA . ALA B 1 304 ? -3.432 25.641 2.256 1 94.62 304 ALA B CA 1
ATOM 6335 C C . ALA B 1 304 ? -2.963 26.125 3.625 1 94.62 304 ALA B C 1
ATOM 6337 O O . ALA B 1 304 ? -3.061 27.328 3.938 1 94.62 304 ALA B O 1
ATOM 6338 N N . MET B 1 305 ? -2.439 25.234 4.406 1 94.12 305 MET B N 1
ATOM 6339 C CA . MET B 1 305 ? -1.936 25.578 5.73 1 94.12 305 MET B CA 1
ATOM 6340 C C . MET B 1 305 ? -0.705 26.469 5.629 1 94.12 305 MET B C 1
ATOM 6342 O O . MET B 1 305 ? -0.542 27.406 6.422 1 94.12 305 MET B O 1
ATOM 6346 N N . ALA B 1 306 ? 0.14 26.141 4.652 1 94.44 306 ALA B N 1
ATOM 6347 C CA . ALA B 1 306 ? 1.322 26.969 4.438 1 94.44 306 ALA B CA 1
ATOM 6348 C C . ALA B 1 306 ? 0.932 28.422 4.129 1 94.44 306 ALA B C 1
ATOM 6350 O O . ALA B 1 306 ? 1.548 29.359 4.637 1 94.44 306 ALA B O 1
ATOM 6351 N N . ALA B 1 307 ? -0.104 28.609 3.34 1 94.25 307 ALA B N 1
ATOM 6352 C CA . ALA B 1 307 ? -0.604 29.953 3.006 1 94.25 307 ALA B CA 1
ATOM 6353 C C . ALA B 1 307 ? -1.171 30.641 4.238 1 94.25 307 ALA B C 1
ATOM 6355 O O . ALA B 1 307 ? -0.936 31.844 4.449 1 94.25 307 ALA B O 1
ATOM 6356 N N . SER B 1 308 ? -1.908 29.875 5.012 1 94.62 308 SER B N 1
ATOM 6357 C CA . SER B 1 308 ? -2.494 30.422 6.227 1 94.62 308 SER B CA 1
ATOM 6358 C C . SER B 1 308 ? -1.416 30.828 7.223 1 94.62 308 SER B C 1
ATOM 6360 O O . SER B 1 308 ? -1.548 31.859 7.906 1 94.62 308 SER B O 1
ATOM 6362 N N . ILE B 1 309 ? -0.366 30.109 7.34 1 93.75 309 ILE B N 1
ATOM 6363 C CA . ILE B 1 309 ? 0.736 30.406 8.25 1 93.75 309 ILE B CA 1
ATOM 6364 C C . ILE B 1 309 ? 1.464 31.672 7.785 1 93.75 309 ILE B C 1
ATOM 6366 O O . ILE B 1 309 ? 1.916 32.469 8.602 1 93.75 309 ILE B O 1
ATOM 6370 N N . GLU B 1 310 ? 1.602 31.859 6.477 1 93.25 310 GLU B N 1
ATOM 6371 C CA . GLU B 1 310 ? 2.186 33.094 5.941 1 93.25 310 GLU B CA 1
ATOM 6372 C C . GLU B 1 310 ? 1.349 34.312 6.316 1 93.25 310 GLU B C 1
ATOM 6374 O O . GLU B 1 310 ? 1.891 35.344 6.711 1 93.25 310 GLU B O 1
ATOM 6379 N N . GLN B 1 311 ? 0.086 34.125 6.184 1 92.56 311 GLN B N 1
ATOM 6380 C CA . GLN B 1 311 ? -0.823 35.219 6.57 1 92.56 311 GLN B CA 1
ATOM 6381 C C . GLN B 1 311 ? -0.711 35.5 8.062 1 92.56 311 GLN B C 1
ATOM 6383 O O . GLN B 1 311 ? -0.711 36.688 8.469 1 92.56 311 GLN B O 1
ATOM 6388 N N . LEU B 1 312 ? -0.584 34.469 8.883 1 91.25 312 LEU B N 1
ATOM 6389 C CA . LEU B 1 312 ? -0.435 34.625 10.328 1 91.25 312 LEU B CA 1
ATOM 6390 C C . LEU B 1 312 ? 0.859 35.344 10.672 1 91.25 312 LEU B C 1
ATOM 6392 O O . LEU B 1 312 ? 0.874 36.219 11.539 1 91.25 312 LEU B O 1
ATOM 6396 N N . THR B 1 313 ? 1.881 35 9.984 1 92.81 313 THR B N 1
ATOM 6397 C CA . THR B 1 313 ? 3.18 35.625 10.203 1 92.81 313 THR B CA 1
ATOM 6398 C C . THR B 1 313 ? 3.119 37.125 9.891 1 92.81 313 THR B C 1
ATOM 6400 O O . THR B 1 313 ? 3.629 37.938 10.656 1 92.81 313 THR B O 1
ATOM 6403 N N . VAL B 1 314 ? 2.469 37.5 8.781 1 94.12 314 VAL B N 1
ATOM 6404 C CA . VAL B 1 314 ? 2.309 38.875 8.391 1 94.12 314 VAL B CA 1
ATOM 6405 C C . VAL B 1 314 ? 1.47 39.625 9.43 1 94.12 314 VAL B C 1
ATOM 6407 O O . VAL B 1 314 ? 1.796 40.75 9.82 1 94.12 314 VAL B O 1
ATOM 6410 N N . SER B 1 315 ? 0.426 38.906 9.914 1 94.75 315 SER B N 1
ATOM 6411 C CA . SER B 1 315 ? -0.466 39.531 10.898 1 94.75 315 SER B CA 1
ATOM 6412 C C . SER B 1 315 ? 0.255 39.75 12.227 1 94.75 315 SER B C 1
ATOM 6414 O O . SER B 1 315 ? 0.06 40.781 12.867 1 94.75 315 SER B O 1
ATOM 6416 N N . VAL B 1 316 ? 1.074 38.812 12.648 1 94.38 316 VAL B N 1
ATOM 6417 C CA . VAL B 1 316 ? 1.849 38.938 13.883 1 94.38 316 VAL B CA 1
ATOM 6418 C C . VAL B 1 316 ? 2.795 40.125 13.781 1 94.38 316 VAL B C 1
ATOM 6420 O O . VAL B 1 316 ? 2.918 40.906 14.727 1 94.38 316 VAL B O 1
ATOM 6423 N N . ASN B 1 317 ? 3.42 40.312 12.625 1 94.56 317 ASN B N 1
ATOM 6424 C CA . ASN B 1 317 ? 4.32 41.438 12.406 1 94.56 317 ASN B CA 1
ATOM 6425 C C . ASN B 1 317 ? 3.566 42.781 12.414 1 94.56 317 ASN B C 1
ATOM 6427 O O . ASN B 1 317 ? 4.059 43.75 12.945 1 94.56 317 ASN B O 1
ATOM 6431 N N . HIS B 1 318 ? 2.408 42.75 11.844 1 95.25 318 HIS B N 1
ATOM 6432 C CA . HIS B 1 318 ? 1.57 43.938 11.82 1 95.25 318 HIS B CA 1
ATOM 6433 C C . HIS B 1 318 ? 1.169 44.375 13.227 1 95.25 318 HIS B C 1
ATOM 6435 O O . HIS B 1 318 ? 1.258 45.531 13.578 1 95.25 318 HIS B O 1
ATOM 6441 N N . ILE B 1 319 ? 0.762 43.406 14.023 1 94.88 319 ILE B N 1
ATOM 6442 C CA . ILE B 1 319 ? 0.369 43.688 15.398 1 94.88 319 ILE B CA 1
ATOM 6443 C C . ILE B 1 319 ? 1.575 44.219 16.188 1 94.88 319 ILE B C 1
ATOM 6445 O O . ILE B 1 319 ? 1.449 45.125 17 1 94.88 319 ILE B O 1
ATOM 6449 N N . SER B 1 320 ? 2.709 43.594 15.969 1 96.19 320 SER B N 1
ATOM 6450 C CA . SER B 1 320 ? 3.938 44.031 16.625 1 96.19 320 SER B CA 1
ATOM 6451 C C . SER B 1 320 ? 4.234 45.5 16.312 1 96.19 320 SER B C 1
ATOM 6453 O O . SER B 1 320 ? 4.512 46.281 17.219 1 96.19 320 SER B O 1
ATOM 6455 N N . ASP B 1 321 ? 4.129 45.906 15.07 1 96.19 321 ASP B N 1
ATOM 6456 C CA . ASP B 1 321 ? 4.375 47.281 14.641 1 96.19 321 ASP B CA 1
ATOM 6457 C C . ASP B 1 321 ? 3.363 48.25 15.258 1 96.19 321 ASP B C 1
ATOM 6459 O O . ASP B 1 321 ? 3.732 49.312 15.75 1 96.19 321 ASP B O 1
ATOM 6463 N N . ARG B 1 322 ? 2.182 47.812 15.195 1 95.44 322 ARG B N 1
ATOM 6464 C CA . ARG B 1 322 ? 1.122 48.656 15.758 1 95.44 322 ARG B CA 1
ATOM 6465 C C . ARG B 1 322 ? 1.278 48.781 17.266 1 95.44 322 ARG B C 1
ATOM 6467 O O . ARG B 1 322 ? 1.021 49.844 17.828 1 95.44 322 ARG B O 1
ATOM 6474 N N . SER B 1 323 ? 1.627 47.719 17.906 1 95.56 323 SER B N 1
ATOM 6475 C CA . SER B 1 323 ? 1.875 47.75 19.344 1 95.56 323 SER B CA 1
ATOM 6476 C C . SER B 1 323 ? 3.004 48.719 19.688 1 95.56 323 SER B C 1
ATOM 6478 O O . SER B 1 323 ? 2.922 49.469 20.672 1 95.56 323 SER B O 1
ATOM 6480 N N . GLN B 1 324 ? 4.059 48.75 18.828 1 95.56 324 GLN B N 1
ATOM 6481 C CA . GLN B 1 324 ? 5.156 49.688 19.031 1 95.56 324 GLN B CA 1
ATOM 6482 C C . GLN B 1 324 ? 4.691 51.125 18.859 1 95.56 324 GLN B C 1
ATOM 6484 O O . GLN B 1 324 ? 5.109 52.031 19.594 1 95.56 324 GLN B O 1
ATOM 6489 N N . ASP B 1 325 ? 3.809 51.344 17.891 1 96.19 325 ASP B N 1
ATOM 6490 C CA . ASP B 1 325 ? 3.221 52.656 17.688 1 96.19 325 ASP B CA 1
ATOM 6491 C C . ASP B 1 325 ? 2.451 53.125 18.938 1 96.19 325 ASP B C 1
ATOM 6493 O O . ASP B 1 325 ? 2.598 54.25 19.391 1 96.19 325 ASP B O 1
ATOM 6497 N N . ALA B 1 326 ? 1.669 52.188 19.438 1 95.81 326 ALA B N 1
ATOM 6498 C CA . ALA B 1 326 ? 0.89 52.5 20.641 1 95.81 326 ALA B CA 1
ATOM 6499 C C . ALA B 1 326 ? 1.802 52.812 21.812 1 95.81 326 ALA B C 1
ATOM 6501 O O . ALA B 1 326 ? 1.521 53.719 22.609 1 95.81 326 ALA B O 1
ATOM 6502 N N . ARG B 1 327 ? 2.857 52.031 21.953 1 96.19 327 ARG B N 1
ATOM 6503 C CA . ARG B 1 327 ? 3.824 52.25 23.016 1 96.19 327 ARG B CA 1
ATOM 6504 C C . ARG B 1 327 ? 4.441 53.656 22.906 1 96.19 327 ARG B C 1
ATOM 6506 O O . ARG B 1 327 ? 4.559 54.344 23.906 1 96.19 327 ARG B O 1
ATOM 6513 N N . ASN B 1 328 ? 4.84 54.094 21.734 1 96.62 328 ASN B N 1
ATOM 6514 C CA . ASN B 1 328 ? 5.434 55.406 21.5 1 96.62 328 ASN B CA 1
ATOM 6515 C C . ASN B 1 328 ? 4.457 56.531 21.844 1 96.62 328 ASN B C 1
ATOM 6517 O O . ASN B 1 328 ? 4.836 57.5 22.484 1 96.62 328 ASN B O 1
ATOM 6521 N N . LEU B 1 329 ? 3.258 56.312 21.391 1 96 329 LEU B N 1
ATOM 6522 C CA . LEU B 1 329 ? 2.225 57.312 21.688 1 96 329 LEU B CA 1
ATOM 6523 C C . LEU B 1 329 ? 1.992 57.406 23.188 1 96 329 LEU B C 1
ATOM 6525 O O . LEU B 1 329 ? 1.843 58.531 23.719 1 96 329 LEU B O 1
ATOM 6529 N N . ALA B 1 330 ? 1.949 56.281 23.828 1 96 330 ALA B N 1
ATOM 6530 C CA . ALA B 1 330 ? 1.746 56.281 25.281 1 96 330 ALA B CA 1
ATOM 6531 C C . ALA B 1 330 ? 2.924 56.906 26.016 1 96 330 ALA B C 1
ATOM 6533 O O . ALA B 1 330 ? 2.734 57.688 26.969 1 96 330 ALA B O 1
ATOM 6534 N N . ASN B 1 331 ? 4.152 56.656 25.609 1 95.75 331 ASN B N 1
ATOM 6535 C CA . ASN B 1 331 ? 5.344 57.25 26.188 1 95.75 331 ASN B CA 1
ATOM 6536 C C . ASN B 1 331 ? 5.34 58.781 26.016 1 95.75 331 ASN B C 1
ATOM 6538 O O . ASN B 1 331 ? 5.688 59.5 26.938 1 95.75 331 ASN B O 1
ATOM 6542 N N . GLU B 1 332 ? 4.973 59.156 24.828 1 95.31 332 GLU B N 1
ATOM 6543 C CA . GLU B 1 332 ? 4.867 60.594 24.562 1 95.31 332 GLU B CA 1
ATOM 6544 C C . GLU B 1 332 ? 3.836 61.25 25.484 1 95.31 332 GLU B C 1
ATOM 6546 O O . GLU B 1 332 ? 4.098 62.281 26.062 1 95.31 332 GLU B O 1
ATOM 6551 N N . SER B 1 333 ? 2.727 60.562 25.625 1 95 333 SER B N 1
ATOM 6552 C CA . SER B 1 333 ? 1.686 61.062 26.5 1 95 333 SER B CA 1
ATOM 6553 C C . SER B 1 333 ? 2.186 61.156 27.953 1 95 333 SER B C 1
ATOM 6555 O O . SER B 1 333 ? 1.876 62.094 28.656 1 95 333 SER B O 1
ATOM 6557 N N . GLY B 1 334 ? 2.92 60.094 28.359 1 93.69 334 GLY B N 1
ATOM 6558 C CA . GLY B 1 334 ? 3.502 60.125 29.688 1 93.69 334 GLY B CA 1
ATOM 6559 C C . GLY B 1 334 ? 4.477 61.281 29.906 1 93.69 334 GLY B C 1
ATOM 6560 O O . GLY B 1 334 ? 4.434 61.938 30.938 1 93.69 334 GLY B O 1
ATOM 6561 N N . THR B 1 335 ? 5.293 61.594 28.969 1 94.75 335 THR B N 1
ATOM 6562 C CA . THR B 1 335 ? 6.277 62.656 29.047 1 94.75 335 THR B CA 1
ATOM 6563 C C . THR B 1 335 ? 5.586 64 29.062 1 94.75 335 THR B C 1
ATOM 6565 O O . THR B 1 335 ? 5.945 64.875 29.859 1 94.75 335 THR B O 1
ATOM 6568 N N . LEU B 1 336 ? 4.578 64.125 28.172 1 93.25 336 LEU B N 1
ATOM 6569 C CA . LEU B 1 336 ? 3.814 65.375 28.125 1 93.25 336 LEU B CA 1
ATOM 6570 C C . LEU B 1 336 ? 3.066 65.625 29.422 1 93.25 336 LEU B C 1
ATOM 6572 O O . LEU B 1 336 ? 2.971 66.75 29.891 1 93.25 336 LEU B O 1
ATOM 6576 N N . SER B 1 337 ? 2.555 64.562 30 1 94.44 337 SER B N 1
ATOM 6577 C CA . SER B 1 337 ? 1.843 64.625 31.281 1 94.44 337 SER B CA 1
ATOM 6578 C C . SER B 1 337 ? 2.775 65.062 32.406 1 94.44 337 SER B C 1
ATOM 6580 O O . SER B 1 337 ? 2.404 65.938 33.219 1 94.44 337 SER B O 1
ATOM 6582 N N . LYS B 1 338 ? 3.998 64.562 32.438 1 92.81 338 LYS B N 1
ATOM 6583 C CA . LYS B 1 338 ? 4.988 64.938 33.438 1 92.81 338 LYS B CA 1
ATOM 6584 C C . LYS B 1 338 ? 5.34 66.438 33.312 1 92.81 338 LYS B C 1
ATOM 6586 O O . LYS B 1 338 ? 5.363 67.188 34.312 1 92.81 338 LYS B O 1
ATOM 6591 N N . SER B 1 339 ? 5.547 66.875 32.094 1 91.81 339 SER B N 1
ATOM 6592 C CA . SER B 1 339 ? 5.84 68.25 31.812 1 91.81 339 SER B CA 1
ATOM 6593 C C . SER B 1 339 ? 4.656 69.125 32.156 1 91.81 339 SER B C 1
ATOM 6595 O O . SER B 1 339 ? 4.824 70.188 32.781 1 91.81 339 SER B O 1
ATOM 6597 N N . GLY B 1 340 ? 3.492 68.625 31.734 1 87.56 340 GLY B N 1
ATOM 6598 C CA . GLY B 1 340 ? 2.285 69.375 32.062 1 87.56 340 GLY B CA 1
ATOM 6599 C C . GLY B 1 340 ? 2.047 69.5 33.562 1 87.56 340 GLY B C 1
ATOM 6600 O O . GLY B 1 340 ? 1.662 70.562 34.031 1 87.56 340 GLY B O 1
ATOM 6601 N N . GLY B 1 341 ? 2.297 68.438 34.312 1 88.38 341 GLY B N 1
ATOM 6602 C CA . GLY B 1 341 ? 2.189 68.438 35.75 1 88.38 341 GLY B CA 1
ATOM 6603 C C . GLY B 1 341 ? 3.117 69.5 36.375 1 88.38 341 GLY B C 1
ATOM 6604 O O . GLY B 1 341 ? 2.725 70.188 37.312 1 88.38 341 GLY B O 1
ATOM 6605 N N . ALA B 1 342 ? 4.328 69.625 35.875 1 91.19 342 ALA B N 1
ATOM 6606 C CA . ALA B 1 342 ? 5.305 70.625 36.406 1 91.19 342 ALA B CA 1
ATOM 6607 C C . ALA B 1 342 ? 4.852 72.062 36.125 1 91.19 342 ALA B C 1
ATOM 6609 O O . ALA B 1 342 ? 4.98 72.938 36.969 1 91.19 342 ALA B O 1
ATOM 6610 N N . VAL B 1 343 ? 4.32 72.188 34.906 1 88.62 343 VAL B N 1
ATOM 6611 C CA . VAL B 1 343 ? 3.846 73.5 34.5 1 88.62 343 VAL B CA 1
ATOM 6612 C C . VAL B 1 343 ? 2.682 73.938 35.406 1 88.62 343 VAL B C 1
ATOM 6614 O O . VAL B 1 343 ? 2.615 75.062 35.844 1 88.62 343 VAL B O 1
ATOM 6617 N N . ILE B 1 344 ? 1.785 73.062 35.719 1 88.44 344 ILE B N 1
ATOM 6618 C CA . ILE B 1 344 ? 0.622 73.312 36.531 1 88.44 344 ILE B CA 1
ATOM 6619 C C . ILE B 1 344 ? 1.072 73.625 37.969 1 88.44 344 ILE B C 1
ATOM 6621 O O . ILE B 1 344 ? 0.547 74.5 38.625 1 88.44 344 ILE B O 1
ATOM 6625 N N . ALA B 1 345 ? 2.041 72.875 38.5 1 89.56 345 ALA B N 1
ATOM 6626 C CA . ALA B 1 345 ? 2.574 73.125 39.812 1 89.56 345 ALA B CA 1
ATOM 6627 C C . ALA B 1 345 ? 3.172 74.562 39.938 1 89.56 345 ALA B C 1
ATOM 6629 O O . ALA B 1 345 ? 2.99 75.25 40.938 1 89.56 345 ALA B O 1
ATOM 6630 N N . GLU B 1 346 ? 3.869 75 38.906 1 90.25 346 GLU B N 1
ATOM 6631 C CA . GLU B 1 346 ? 4.434 76.312 38.875 1 90.25 346 GLU B CA 1
ATOM 6632 C C . GLU B 1 346 ? 3.334 77.375 38.844 1 90.25 346 GLU B C 1
ATOM 6634 O O . GLU B 1 346 ? 3.445 78.438 39.5 1 90.25 346 GLU B O 1
ATOM 6639 N N . ALA B 1 347 ? 2.334 77 38.031 1 85.31 347 ALA B N 1
ATOM 6640 C CA . ALA B 1 347 ? 1.199 77.938 37.969 1 85.31 347 ALA B CA 1
ATOM 6641 C C . ALA B 1 347 ? 0.533 78.062 39.312 1 85.31 347 ALA B C 1
ATOM 6643 O O . ALA B 1 347 ? 0.157 79.188 39.719 1 85.31 347 ALA B O 1
ATOM 6644 N N . VAL B 1 348 ? 0.396 77 40.062 1 86.12 348 VAL B N 1
ATOM 6645 C CA . VAL B 1 348 ? -0.188 77 41.406 1 86.12 348 VAL B CA 1
ATOM 6646 C C . VAL B 1 348 ? 0.666 77.875 42.344 1 86.12 348 VAL B C 1
ATOM 6648 O O . VAL B 1 348 ? 0.137 78.688 43.094 1 86.12 348 VAL B O 1
ATOM 6651 N N . SER B 1 349 ? 1.932 77.812 42.219 1 90.56 349 SER B N 1
ATOM 6652 C CA . SER B 1 349 ? 2.852 78.625 43.062 1 90.56 349 SER B CA 1
ATOM 6653 C C . SER B 1 349 ? 2.734 80.125 42.75 1 90.56 349 SER B C 1
ATOM 6655 O O . SER B 1 349 ? 2.721 80.938 43.656 1 90.56 349 SER B O 1
ATOM 6657 N N . GLU B 1 350 ? 2.613 80.312 41.469 1 85.5 350 GLU B N 1
ATOM 6658 C CA . GLU B 1 350 ? 2.467 81.688 41.062 1 85.5 350 GLU B CA 1
ATOM 6659 C C . GLU B 1 350 ? 1.15 82.312 41.562 1 85.5 350 GLU B C 1
ATOM 6661 O O . GLU B 1 350 ? 1.104 83.438 42 1 85.5 350 GLU B O 1
ATOM 6666 N N . MET B 1 351 ? 0.132 81.562 41.562 1 83.69 351 MET B N 1
ATOM 6667 C CA . MET B 1 351 ? -1.174 82 42.031 1 83.69 351 MET B CA 1
ATOM 6668 C C . MET B 1 351 ? -1.136 82.25 43.531 1 83.69 351 MET B C 1
ATOM 6670 O O . MET B 1 351 ? -1.764 83.188 44.031 1 83.69 351 MET B O 1
ATOM 6674 N N . ARG B 1 352 ? -0.391 81.5 44.281 1 87.44 352 ARG B N 1
ATOM 6675 C CA . ARG B 1 352 ? -0.234 81.75 45.719 1 87.44 352 ARG B CA 1
ATOM 6676 C C . ARG B 1 352 ? 0.495 83.062 45.969 1 87.44 352 ARG B C 1
ATOM 6678 O O . ARG B 1 352 ? 0.136 83.812 46.906 1 87.44 352 ARG B O 1
ATOM 6685 N N . ARG B 1 353 ? 1.448 83.375 45.156 1 88.12 353 ARG B N 1
ATOM 6686 C CA . ARG B 1 353 ? 2.191 84.625 45.312 1 88.12 353 ARG B CA 1
ATOM 6687 C C . ARG B 1 353 ? 1.314 85.812 44.969 1 88.12 353 ARG B C 1
ATOM 6689 O O . ARG B 1 353 ? 1.432 86.875 45.594 1 88.12 353 ARG B O 1
ATOM 6696 N N . ILE B 1 354 ? 0.484 85.562 44 1 84.19 354 ILE B N 1
ATOM 6697 C CA . ILE B 1 354 ? -0.465 86.562 43.625 1 84.19 354 ILE B CA 1
ATOM 6698 C C . ILE B 1 354 ? -1.425 86.812 44.781 1 84.19 354 ILE B C 1
ATOM 6700 O O . ILE B 1 354 ? -1.726 88 45.125 1 84.19 354 ILE B O 1
ATOM 6704 N N . ASN B 1 355 ? -1.918 85.812 45.344 1 83.81 355 ASN B N 1
ATOM 6705 C CA . ASN B 1 355 ? -2.797 85.938 46.5 1 83.81 355 ASN B CA 1
ATOM 6706 C C . ASN B 1 355 ? -2.143 86.75 47.625 1 83.81 355 ASN B C 1
ATOM 6708 O O . ASN B 1 355 ? -2.771 87.625 48.219 1 83.81 355 ASN B O 1
ATOM 6712 N N . ASP B 1 356 ? -0.871 86.5 47.906 1 86.56 356 ASP B N 1
ATOM 6713 C CA . ASP B 1 356 ? -0.132 87.188 48.938 1 86.56 356 ASP B CA 1
ATOM 6714 C C . ASP B 1 356 ? 0.016 88.688 48.594 1 86.56 356 ASP B C 1
ATOM 6716 O O . ASP B 1 356 ? -0.148 89.562 49.469 1 86.56 356 ASP B O 1
ATOM 6720 N N . ALA B 1 357 ? 0.316 88.938 47.375 1 83.25 357 ALA B N 1
ATOM 6721 C CA . ALA B 1 357 ? 0.504 90.312 46.938 1 83.25 357 ALA B CA 1
ATOM 6722 C C . ALA B 1 357 ? -0.798 91.062 47.062 1 83.25 357 ALA B C 1
ATOM 6724 O O . ALA B 1 357 ? -0.797 92.25 47.469 1 83.25 357 ALA B O 1
ATOM 6725 N N . VAL B 1 358 ? -1.861 90.438 46.719 1 83 358 VAL B N 1
ATOM 6726 C CA . VAL B 1 358 ? -3.174 91.062 46.75 1 83 358 VAL B CA 1
ATOM 6727 C C . VAL B 1 358 ? -3.592 91.312 48.188 1 83 358 VAL B C 1
ATOM 6729 O O . VAL B 1 358 ? -4.141 92.375 48.531 1 83 358 VAL B O 1
ATOM 6732 N N . ASP B 1 359 ? -3.291 90.375 49.031 1 82.38 359 ASP B N 1
ATOM 6733 C CA . ASP B 1 359 ? -3.598 90.5 50.438 1 82.38 359 ASP B CA 1
ATOM 6734 C C . ASP B 1 359 ? -2.809 91.688 51.062 1 82.38 359 ASP B C 1
ATOM 6736 O O . ASP B 1 359 ? -3.355 92.438 51.844 1 82.38 359 ASP B O 1
ATOM 6740 N N . GLN B 1 360 ? -1.558 91.75 50.75 1 83.62 360 GLN B N 1
ATOM 6741 C CA . GLN B 1 360 ? -0.717 92.875 51.25 1 83.62 360 GLN B CA 1
ATOM 6742 C C . GLN B 1 360 ? -1.226 94.25 50.781 1 83.62 360 GLN B C 1
ATOM 6744 O O . GLN B 1 360 ? -1.288 95.188 51.594 1 83.62 360 GLN B O 1
ATOM 6749 N N . THR B 1 361 ? -1.604 94.188 49.562 1 83.94 361 THR B N 1
ATOM 6750 C CA . THR B 1 361 ? -2.105 95.438 49 1 83.94 361 THR B CA 1
ATOM 6751 C C . THR B 1 361 ? -3.418 95.875 49.688 1 83.94 361 THR B C 1
ATOM 6753 O O . THR B 1 361 ? -3.643 97.062 49.938 1 83.94 361 THR B O 1
ATOM 6756 N N . SER B 1 362 ? -4.227 94.875 49.938 1 83.25 362 SER B N 1
ATOM 6757 C CA . SER B 1 362 ? -5.477 95.125 50.656 1 83.25 362 SER B CA 1
ATOM 6758 C C . SER B 1 362 ? -5.223 95.75 52.031 1 83.25 362 SER B C 1
ATOM 6760 O O . SER B 1 362 ? -5.918 96.688 52.469 1 83.25 362 SER B O 1
ATOM 6762 N N . GLY B 1 363 ? -4.219 95.312 52.719 1 83.69 363 GLY B N 1
ATOM 6763 C CA . GLY B 1 363 ? -3.844 95.812 54 1 83.69 363 GLY B CA 1
ATOM 6764 C C . GLY B 1 363 ? -3.359 97.25 53.938 1 83.69 363 GLY B C 1
ATOM 6765 O O . GLY B 1 363 ? -3.727 98.125 54.781 1 83.69 363 GLY B O 1
ATOM 6766 N N . ILE B 1 364 ? -2.602 97.562 52.938 1 83.38 364 ILE B N 1
ATOM 6767 C CA . ILE B 1 364 ? -2.059 98.875 52.75 1 83.38 364 ILE B CA 1
ATOM 6768 C C . ILE B 1 364 ? -3.191 99.875 52.469 1 83.38 364 ILE B C 1
ATOM 6770 O O . ILE B 1 364 ? -3.25 100.938 53.031 1 83.38 364 ILE B O 1
ATOM 6774 N N . ILE B 1 365 ? -4.102 99.375 51.688 1 82.5 365 ILE B N 1
ATOM 6775 C CA . ILE B 1 365 ? -5.227 100.25 51.281 1 82.5 365 ILE B CA 1
ATOM 6776 C C . ILE B 1 365 ? -6.113 100.5 52.5 1 82.5 365 ILE B C 1
ATOM 6778 O O . ILE B 1 365 ? -6.605 101.625 52.688 1 82.5 365 ILE B O 1
ATOM 6782 N N . THR B 1 366 ? -6.297 99.562 53.344 1 83.25 366 THR B N 1
ATOM 6783 C CA . THR B 1 366 ? -7.066 99.75 54.594 1 83.25 366 THR B CA 1
ATOM 6784 C C . THR B 1 366 ? -6.395 100.812 55.5 1 83.25 366 THR B C 1
ATOM 6786 O O . THR B 1 366 ? -7.062 101.625 56.062 1 83.25 366 THR B O 1
ATOM 6789 N N . SER B 1 367 ? -5.129 100.688 55.562 1 85.19 367 SER B N 1
ATOM 6790 C CA . SER B 1 367 ? -4.383 101.625 56.375 1 85.19 367 SER B CA 1
ATOM 6791 C C . SER B 1 367 ? -4.484 103.062 55.844 1 85.19 367 SER B C 1
ATOM 6793 O O . SER B 1 367 ? -4.578 104.062 56.594 1 85.19 367 SER B O 1
ATOM 6795 N N . LEU B 1 368 ? -4.504 103.125 54.531 1 80.25 368 LEU B N 1
ATOM 6796 C CA . LEU B 1 368 ? -4.637 104.438 53.875 1 80.25 368 LEU B CA 1
ATOM 6797 C C . LEU B 1 368 ? -6.012 105.062 54.156 1 80.25 368 LEU B C 1
ATOM 6799 O O . LEU B 1 368 ? -6.125 106.25 54.438 1 80.25 368 LEU B O 1
ATOM 6803 N N . ALA B 1 369 ? -6.969 104.188 54.156 1 80.31 369 ALA B N 1
ATOM 6804 C CA . ALA B 1 369 ? -8.328 104.625 54.438 1 80.31 369 ALA B CA 1
ATOM 6805 C C . ALA B 1 369 ? -8.453 105.188 55.875 1 80.31 369 ALA B C 1
ATOM 6807 O O . ALA B 1 369 ? -9.078 106.188 56.125 1 80.31 369 ALA B O 1
ATOM 6808 N N . ASP B 1 370 ? -7.824 104.5 56.781 1 87 370 ASP B N 1
ATOM 6809 C CA . ASP B 1 370 ? -7.871 104.938 58.188 1 87 370 ASP B CA 1
ATOM 6810 C C . ASP B 1 370 ? -7.145 106.25 58.406 1 87 370 ASP B C 1
ATOM 6812 O O . ASP B 1 370 ? -7.637 107.125 59.125 1 87 370 ASP B O 1
ATOM 6816 N N . LYS B 1 371 ? -6.082 106.312 57.781 1 85.81 371 LYS B N 1
ATOM 6817 C CA . LYS B 1 371 ? -5.305 107.562 57.938 1 85.81 371 LYS B CA 1
ATOM 6818 C C . LYS B 1 371 ? -6.035 108.75 57.344 1 85.81 371 LYS B C 1
ATOM 6820 O O . LYS B 1 371 ? -6.027 109.875 57.906 1 85.81 371 LYS B O 1
ATOM 6825 N N . THR B 1 372 ? -6.688 108.5 56.25 1 84.25 372 THR B N 1
ATOM 6826 C CA . THR B 1 372 ? -7.434 109.562 55.594 1 84.25 372 THR B CA 1
ATOM 6827 C C . THR B 1 372 ? -8.633 109.938 56.438 1 84.25 372 THR B C 1
ATOM 6829 O O . THR B 1 372 ? -9.016 111.125 56.469 1 84.25 372 THR B O 1
ATOM 6832 N N . GLN B 1 373 ? -9.141 109.062 57.219 1 87.69 373 GLN B N 1
ATOM 6833 C CA . GLN B 1 373 ? -10.219 109.438 58.125 1 87.69 373 GLN B CA 1
ATOM 6834 C C . GLN B 1 373 ? -9.719 110.312 59.25 1 87.69 373 GLN B C 1
ATOM 6836 O O . GLN B 1 373 ? -10.398 111.25 59.656 1 87.69 373 GLN B O 1
ATOM 6841 N N . THR B 1 374 ? -8.594 110.062 59.75 1 91.19 374 THR B N 1
ATOM 6842 C CA . THR B 1 374 ? -7.988 110.875 60.781 1 91.19 374 THR B CA 1
ATOM 6843 C C . THR B 1 374 ? -7.68 112.25 60.25 1 91.19 374 THR B C 1
ATOM 6845 O O . THR B 1 374 ? -7.91 113.25 60.938 1 91.19 374 THR B O 1
ATOM 6848 N N . ILE B 1 375 ? -7.281 112.188 59.062 1 89.56 375 ILE B N 1
ATOM 6849 C CA . ILE B 1 375 ? -7 113.5 58.438 1 89.56 375 ILE B CA 1
ATOM 6850 C C . ILE B 1 375 ? -8.289 114.312 58.312 1 89.56 375 ILE B C 1
ATOM 6852 O O . ILE B 1 375 ? -8.289 115.5 58.562 1 89.56 375 ILE B O 1
ATOM 6856 N N . SER B 1 376 ? -9.312 113.688 58 1 88.12 376 SER B N 1
ATOM 6857 C CA . SER B 1 376 ? -10.609 114.312 57.875 1 88.12 376 SER B CA 1
ATOM 6858 C C . SER B 1 376 ? -11.031 114.938 59.188 1 88.12 376 SER B C 1
ATOM 6860 O O . SER B 1 376 ? -11.539 116.062 59.219 1 88.12 376 SER B O 1
ATOM 6862 N N . SER B 1 377 ? -10.711 114.375 60.25 1 92.25 377 SER B N 1
ATOM 6863 C CA . SER B 1 377 ? -11.07 114.875 61.594 1 92.25 377 SER B CA 1
ATOM 6864 C C . SER B 1 377 ? -10.234 116.125 61.969 1 92.25 377 SER B C 1
ATOM 6866 O O . SER B 1 377 ? -10.766 117.062 62.5 1 92.25 377 SER B O 1
ATOM 6868 N N . ILE B 1 378 ? -9.062 115.938 61.625 1 91.81 378 ILE B N 1
ATOM 6869 C CA . ILE B 1 378 ? -8.172 117.062 61.969 1 91.81 378 ILE B CA 1
ATOM 6870 C C . ILE B 1 378 ? -8.508 118.25 61.094 1 91.81 378 ILE B C 1
ATOM 6872 O O . ILE B 1 378 ? -8.445 119.438 61.562 1 91.81 378 ILE B O 1
ATOM 6876 N N . MET B 1 379 ? -8.891 117.938 59.938 1 91.19 379 MET B N 1
ATOM 6877 C CA . MET B 1 379 ? -9.266 119 59.031 1 91.19 379 MET B CA 1
ATOM 6878 C C . MET B 1 379 ? -10.516 119.75 59.5 1 91.19 379 MET B C 1
ATOM 6880 O O . MET B 1 379 ? -10.641 121 59.312 1 91.19 379 MET B O 1
ATOM 6884 N N . GLN B 1 380 ? -11.305 119.125 60.156 1 91.12 380 GLN B N 1
ATOM 6885 C CA . GLN B 1 380 ? -12.484 119.75 60.75 1 91.12 380 GLN B CA 1
ATOM 6886 C C . GLN B 1 380 ? -12.102 120.688 61.906 1 91.12 380 GLN B C 1
ATOM 6888 O O . GLN B 1 380 ? -12.68 121.75 62.062 1 91.12 380 GLN B O 1
ATOM 6893 N N . VAL B 1 381 ? -11.172 120.312 62.594 1 92.75 381 VAL B N 1
ATOM 6894 C CA . VAL B 1 381 ? -10.68 121.125 63.688 1 92.75 381 VAL B CA 1
ATOM 6895 C C . VAL B 1 381 ? -10.062 122.375 63.125 1 92.75 381 VAL B C 1
ATOM 6897 O O . VAL B 1 381 ? -10.312 123.5 63.656 1 92.75 381 VAL B O 1
ATOM 6900 N N . ILE B 1 382 ? -9.422 122.188 62.094 1 92.5 382 ILE B N 1
ATOM 6901 C CA . ILE B 1 382 ? -8.789 123.312 61.469 1 92.5 382 ILE B CA 1
ATOM 6902 C C . ILE B 1 382 ? -9.859 124.25 60.938 1 92.5 382 ILE B C 1
ATOM 6904 O O . ILE B 1 382 ? -9.734 125.5 61.062 1 92.5 382 ILE B O 1
ATOM 6908 N N . LYS B 1 383 ? -10.797 123.812 60.438 1 92.88 383 LYS B N 1
ATOM 6909 C CA . LYS B 1 383 ? -11.906 124.562 59.938 1 92.88 383 LYS B CA 1
ATOM 6910 C C . LYS B 1 383 ? -12.594 125.312 61.062 1 92.88 383 LYS B C 1
ATOM 6912 O O . LYS B 1 383 ? -12.898 126.5 60.938 1 92.88 383 LYS B O 1
ATOM 6917 N N . ASP B 1 384 ? -12.711 124.688 62.125 1 93.56 384 ASP B N 1
ATOM 6918 C CA . ASP B 1 384 ? -13.312 125.312 63.281 1 93.56 384 ASP B CA 1
ATOM 6919 C C . ASP B 1 384 ? -12.438 126.438 63.812 1 93.56 384 ASP B C 1
ATOM 6921 O O . ASP B 1 384 ? -12.953 127.5 64.25 1 93.56 384 ASP B O 1
ATOM 6925 N N . ILE B 1 385 ? -11.289 126.125 63.781 1 92.88 385 ILE B N 1
ATOM 6926 C CA . ILE B 1 385 ? -10.344 127.125 64.25 1 92.88 385 ILE B CA 1
ATOM 6927 C C . ILE B 1 385 ? -10.375 128.375 63.312 1 92.88 385 ILE B C 1
ATOM 6929 O O . ILE B 1 385 ? -10.328 129.5 63.75 1 92.88 385 ILE B O 1
ATOM 6933 N N . ALA B 1 386 ? -10.484 128.125 62.094 1 94.62 386 ALA B N 1
ATOM 6934 C CA . ALA B 1 386 ? -10.562 129.125 61.125 1 94.62 386 ALA B CA 1
ATOM 6935 C C . ALA B 1 386 ? -11.836 130 61.312 1 94.62 386 ALA B C 1
ATOM 6937 O O . ALA B 1 386 ? -11.805 131.25 61.25 1 94.62 386 ALA B O 1
ATOM 6938 N N . ASP B 1 387 ? -12.812 129.375 61.656 1 93.69 387 ASP B N 1
ATOM 6939 C CA . ASP B 1 387 ? -14.086 130.125 61.906 1 93.69 387 ASP B CA 1
ATOM 6940 C C . ASP B 1 387 ? -14.047 130.875 63.188 1 93.69 387 ASP B C 1
ATOM 6942 O O . ASP B 1 387 ? -14.57 132 63.25 1 93.69 387 ASP B O 1
ATOM 6946 N N . GLN B 1 388 ? -13.469 130.375 64.062 1 94.56 388 GLN B N 1
ATOM 6947 C CA . GLN B 1 388 ? -13.344 131.125 65.312 1 94.56 388 GLN B CA 1
ATOM 6948 C C . GLN B 1 388 ? -12.422 132.25 65.188 1 94.56 388 GLN B C 1
ATOM 6950 O O . GLN B 1 388 ? -12.695 133.375 65.75 1 94.56 388 GLN B O 1
ATOM 6955 N N . THR B 1 389 ? -11.414 132 64.5 1 92.31 389 THR B N 1
ATOM 6956 C CA . THR B 1 389 ? -10.477 133 64.25 1 92.31 389 THR B CA 1
ATOM 6957 C C . THR B 1 389 ? -11.148 134.125 63.438 1 92.31 389 THR B C 1
ATOM 6959 O O . THR B 1 389 ? -10.922 135.375 63.719 1 92.31 389 THR B O 1
ATOM 6962 N N . ASN B 1 390 ? -11.867 133.875 62.562 1 92.94 390 ASN B N 1
ATOM 6963 C CA . ASN B 1 390 ? -12.625 134.875 61.781 1 92.94 390 ASN B CA 1
ATOM 6964 C C . ASN B 1 390 ? -13.586 135.625 62.656 1 92.94 390 ASN B C 1
ATOM 6966 O O . ASN B 1 390 ? -13.711 136.875 62.5 1 92.94 390 ASN B O 1
ATOM 6970 N N . LEU B 1 391 ? -14.148 135.125 63.562 1 93.38 391 LEU B N 1
ATOM 6971 C CA . LEU B 1 391 ? -15.086 135.75 64.5 1 93.38 391 LEU B CA 1
ATOM 6972 C C . LEU B 1 391 ? -14.352 136.625 65.438 1 93.38 391 LEU B C 1
ATOM 6974 O O . LEU B 1 391 ? -14.828 137.75 65.75 1 93.38 391 LEU B O 1
ATOM 6978 N N . LEU B 1 392 ? -13.312 136.25 65.812 1 91.56 392 LEU B N 1
ATOM 6979 C CA . LEU B 1 392 ? -12.508 137 66.75 1 91.56 392 LEU B CA 1
ATOM 6980 C C . LEU B 1 392 ? -11.992 138.25 66 1 91.56 392 LEU B C 1
ATOM 6982 O O . LEU B 1 392 ? -11.977 139.375 66.562 1 91.56 392 LEU B O 1
ATOM 6986 N N . ALA B 1 393 ? -11.688 138 64.812 1 90.81 393 ALA B N 1
ATOM 6987 C CA . ALA B 1 393 ? -11.203 139.125 63.969 1 90.81 393 ALA B CA 1
ATOM 6988 C C . ALA B 1 393 ? -12.328 140.125 63.656 1 90.81 393 ALA B C 1
ATOM 6990 O O . ALA B 1 393 ? -12.109 141.375 63.656 1 90.81 393 ALA B O 1
ATOM 6991 N N . LEU B 1 394 ? -13.461 139.75 63.562 1 90.62 394 LEU B N 1
ATOM 6992 C CA . LEU B 1 394 ? -14.617 140.625 63.312 1 90.62 394 LEU B CA 1
ATOM 6993 C C . LEU B 1 394 ? -14.93 141.375 64.562 1 90.62 394 LEU B C 1
ATOM 6995 O O . LEU B 1 394 ? -15.18 142.625 64.5 1 90.62 394 LEU B O 1
ATOM 6999 N N . ASN B 1 395 ? -14.867 140.875 65.625 1 87.19 395 ASN B N 1
ATOM 7000 C CA . ASN B 1 395 ? -15.117 141.625 66.875 1 87.19 395 ASN B CA 1
ATOM 7001 C C . ASN B 1 395 ? -14.047 142.625 67.125 1 87.19 395 ASN B C 1
ATOM 7003 O O . ASN B 1 395 ? -14.352 143.75 67.625 1 87.19 395 ASN B O 1
ATOM 7007 N N . ALA B 1 396 ? -12.906 142.125 66.75 1 85.25 396 ALA B N 1
ATOM 7008 C CA . ALA B 1 396 ? -11.797 143 66.938 1 85.25 396 ALA B CA 1
ATOM 7009 C C . ALA B 1 396 ? -11.938 144.25 66 1 85.25 396 ALA B C 1
ATOM 7011 O O . ALA B 1 396 ? -11.602 145.375 66.312 1 85.25 396 ALA B O 1
ATOM 7012 N N . ALA B 1 397 ? -12.445 144 64.875 1 87.5 397 ALA B N 1
ATOM 7013 C CA . ALA B 1 397 ? -12.664 145.125 63.938 1 87.5 397 ALA B CA 1
ATOM 7014 C C . ALA B 1 397 ? -13.773 146 64.375 1 87.5 397 ALA B C 1
ATOM 7016 O O . ALA B 1 397 ? -13.688 147.25 64.188 1 87.5 397 ALA B O 1
ATOM 7017 N N . ILE B 1 398 ? -14.648 145.625 65 1 84.06 398 ILE B N 1
ATOM 7018 C CA . ILE B 1 398 ? -15.758 146.375 65.5 1 84.06 398 ILE B CA 1
ATOM 7019 C C . ILE B 1 398 ? -15.281 147.25 66.688 1 84.06 398 ILE B C 1
ATOM 7021 O O . ILE B 1 398 ? -15.602 148.5 66.75 1 84.06 398 ILE B O 1
ATOM 7025 N N . GLU B 1 399 ? -14.57 146.75 67.5 1 79.56 399 GLU B N 1
ATOM 7026 C CA . GLU B 1 399 ? -14.062 147.5 68.688 1 79.56 399 GLU B CA 1
ATOM 7027 C C . GLU B 1 399 ? -13.078 148.5 68.25 1 79.56 399 GLU B C 1
ATOM 7029 O O . GLU B 1 399 ? -13.07 149.625 68.812 1 79.56 399 GLU B O 1
ATOM 7034 N N . ALA B 1 400 ? -12.305 148.125 67.25 1 84.69 400 ALA B N 1
ATOM 7035 C CA . ALA B 1 400 ? -11.359 149.125 66.75 1 84.69 400 ALA B CA 1
ATOM 7036 C C . ALA B 1 400 ? -12.086 150.25 66.062 1 84.69 400 ALA B C 1
ATOM 7038 O O . ALA B 1 400 ? -11.633 151.5 66.188 1 84.69 400 ALA B O 1
ATOM 7039 N N . ALA B 1 401 ? -13.133 150.25 65.562 1 83.06 401 ALA B N 1
ATOM 7040 C CA . ALA B 1 401 ? -13.945 151.25 65 1 83.06 401 ALA B CA 1
ATOM 7041 C C . ALA B 1 401 ? -14.562 152.125 66.062 1 83.06 401 ALA B C 1
ATOM 7043 O O . ALA B 1 401 ? -14.656 153.375 65.938 1 83.06 401 ALA B O 1
ATOM 7044 N N . ARG B 1 402 ? -14.898 151.625 67.062 1 81.06 402 ARG B N 1
ATOM 7045 C CA . ARG B 1 402 ? -15.531 152.25 68.188 1 81.06 402 ARG B CA 1
ATOM 7046 C C . ARG B 1 402 ? -14.539 153.25 68.875 1 81.06 402 ARG B C 1
ATOM 7048 O O . ARG B 1 402 ? -14.93 154.25 69.438 1 81.06 402 ARG B O 1
ATOM 7055 N N . ALA B 1 403 ? -13.312 152.75 68.812 1 80.5 403 ALA B N 1
ATOM 7056 C CA . ALA B 1 403 ? -12.266 153.5 69.5 1 80.5 403 ALA B CA 1
ATOM 7057 C C . ALA B 1 403 ? -11.797 154.75 68.625 1 80.5 403 ALA B C 1
ATOM 7059 O O . ALA B 1 403 ? -10.938 155.5 69.062 1 80.5 403 ALA B O 1
ATOM 7060 N N . GLY B 1 404 ? -12.305 155 67.375 1 78 404 GLY B N 1
ATOM 7061 C CA . GLY B 1 404 ? -12.086 156.125 66.5 1 78 404 GLY B CA 1
ATOM 7062 C C . GLY B 1 404 ? -10.68 156.25 65.938 1 78 404 GLY B C 1
ATOM 7063 O O . GLY B 1 404 ? -10.188 155.25 65.375 1 78 404 GLY B O 1
ATOM 7064 N N . GLU B 1 405 ? -9.938 157.375 66.312 1 76.81 405 GLU B N 1
ATOM 7065 C CA . GLU B 1 405 ? -8.625 157.625 65.75 1 76.81 405 GLU B CA 1
ATOM 7066 C C . GLU B 1 405 ? -7.539 156.75 66.438 1 76.81 405 GLU B C 1
ATOM 7068 O O . GLU B 1 405 ? -6.535 156.5 65.75 1 76.81 405 GLU B O 1
ATOM 7073 N N . MET B 1 406 ? -7.742 156.375 67.562 1 75.69 406 MET B N 1
ATOM 7074 C CA . MET B 1 406 ? -6.766 155.625 68.312 1 75.69 406 MET B CA 1
ATOM 7075 C C . MET B 1 406 ? -6.809 154.125 67.938 1 75.69 406 MET B C 1
ATOM 7077 O O . MET B 1 406 ? -5.863 153.375 68.188 1 75.69 406 MET B O 1
ATOM 7081 N N . GLY B 1 407 ? -7.836 153.75 67.125 1 79.81 407 GLY B N 1
ATOM 7082 C CA . GLY B 1 407 ? -8.016 152.375 66.812 1 79.81 407 GLY B CA 1
ATOM 7083 C C . GLY B 1 407 ? -7.668 152.125 65.375 1 79.81 407 GLY B C 1
ATOM 7084 O O . GLY B 1 407 ? -7.832 151 64.938 1 79.81 407 GLY B O 1
ATOM 7085 N N . ARG B 1 408 ? -7.234 153 64.688 1 85.12 408 ARG B N 1
ATOM 7086 C CA . ARG B 1 408 ? -6.996 152.75 63.281 1 85.12 408 ARG B CA 1
ATOM 7087 C C . ARG B 1 408 ? -5.965 151.75 63.031 1 85.12 408 ARG B C 1
ATOM 7089 O O . ARG B 1 408 ? -6.125 150.875 62.094 1 85.12 408 ARG B O 1
ATOM 7096 N N . GLY B 1 409 ? -4.934 151.625 63.719 1 81.88 409 GLY B N 1
ATOM 7097 C CA . GLY B 1 409 ? -3.916 150.5 63.562 1 81.88 409 GLY B CA 1
ATOM 7098 C C . GLY B 1 409 ? -4.434 149.125 63.875 1 81.88 409 GLY B C 1
ATOM 7099 O O . GLY B 1 409 ? -4.133 148.25 63.125 1 81.88 409 GLY B O 1
ATOM 7100 N N . PHE B 1 410 ? -5.32 149 64.875 1 83.94 410 PHE B N 1
ATOM 7101 C CA . PHE B 1 410 ? -5.895 147.75 65.25 1 83.94 410 PHE B CA 1
ATOM 7102 C C . PHE B 1 410 ? -6.93 147.25 64.188 1 83.94 410 PHE B C 1
ATOM 7104 O O . PHE B 1 410 ? -7.078 146.125 63.969 1 83.94 410 PHE B O 1
ATOM 7111 N N . ALA B 1 411 ? -7.551 148.25 63.625 1 87.06 411 ALA B N 1
ATOM 7112 C CA . ALA B 1 411 ? -8.531 147.875 62.594 1 87.06 411 ALA B CA 1
ATOM 7113 C C . ALA B 1 411 ? -7.867 147.25 61.375 1 87.06 411 ALA B C 1
ATOM 7115 O O . ALA B 1 411 ? -8.414 146.375 60.781 1 87.06 411 ALA B O 1
ATOM 7116 N N . VAL B 1 412 ? -6.633 147.625 61.094 1 89.75 412 VAL B N 1
ATOM 7117 C CA . VAL B 1 412 ? -5.887 147.125 59.969 1 89.75 412 VAL B CA 1
ATOM 7118 C C . VAL B 1 412 ? -5.438 145.625 60.281 1 89.75 412 VAL B C 1
ATOM 7120 O O . VAL B 1 412 ? -5.551 144.75 59.438 1 89.75 412 VAL B O 1
ATOM 7123 N N . VAL B 1 413 ? -5.066 145.5 61.438 1 89.75 413 VAL B N 1
ATOM 7124 C CA . VAL B 1 413 ? -4.629 144.125 61.875 1 89.75 413 VAL B CA 1
ATOM 7125 C C . VAL B 1 413 ? -5.82 143.25 61.938 1 89.75 413 VAL B C 1
ATOM 7127 O O . VAL B 1 413 ? -5.73 142.125 61.469 1 89.75 413 VAL B O 1
ATOM 7130 N N . ALA B 1 414 ? -6.898 143.625 62.438 1 89.12 414 ALA B N 1
ATOM 7131 C CA . ALA B 1 414 ? -8.109 142.75 62.562 1 89.12 414 ALA B CA 1
ATOM 7132 C C . ALA B 1 414 ? -8.617 142.375 61.156 1 89.12 414 ALA B C 1
ATOM 7134 O O . ALA B 1 414 ? -9.039 141.25 60.969 1 89.12 414 ALA B O 1
ATOM 7135 N N . ASP B 1 415 ? -8.492 143.25 60.219 1 89.81 415 ASP B N 1
ATOM 7136 C CA . ASP B 1 415 ? -8.945 143 58.844 1 89.81 415 ASP B CA 1
ATOM 7137 C C . ASP B 1 415 ? -8.023 142 58.156 1 89.81 415 ASP B C 1
ATOM 7139 O O . ASP B 1 415 ? -8.492 141.125 57.406 1 89.81 415 ASP B O 1
ATOM 7143 N N . GLU B 1 416 ? -6.82 142.125 58.5 1 93.19 416 GLU B N 1
ATOM 7144 C CA . GLU B 1 416 ? -5.871 141.25 57.906 1 93.19 416 GLU B CA 1
ATOM 7145 C C . GLU B 1 416 ? -6.039 139.75 58.469 1 93.19 416 GLU B C 1
ATOM 7147 O O . GLU B 1 416 ? -5.996 138.75 57.75 1 93.19 416 GLU B O 1
ATOM 7152 N N . VAL B 1 417 ? -6.266 139.625 59.719 1 93.19 417 VAL B N 1
ATOM 7153 C CA . VAL B 1 417 ? -6.492 138.375 60.375 1 93.19 417 VAL B CA 1
ATOM 7154 C C . VAL B 1 417 ? -7.797 137.75 59.875 1 93.19 417 VAL B C 1
ATOM 7156 O O . VAL B 1 417 ? -7.891 136.5 59.688 1 93.19 417 VAL B O 1
ATOM 7159 N N . ARG B 1 418 ? -8.711 138.625 59.656 1 93.75 418 ARG B N 1
ATOM 7160 C CA . ARG B 1 418 ? -9.984 138.125 59.125 1 93.75 418 ARG B CA 1
ATOM 7161 C C . ARG B 1 418 ? -9.797 137.5 57.719 1 93.75 418 ARG B C 1
ATOM 7163 O O . ARG B 1 418 ? -10.305 136.5 57.438 1 93.75 418 ARG B O 1
ATOM 7170 N N . LYS B 1 419 ? -9.023 138.125 56.875 1 94.31 419 LYS B N 1
ATOM 7171 C CA . LYS B 1 419 ? -8.758 137.75 55.531 1 94.31 419 LYS B CA 1
ATOM 7172 C C . LYS B 1 419 ? -7.984 136.375 55.531 1 94.31 419 LYS B C 1
ATOM 7174 O O . LYS B 1 419 ? -8.266 135.5 54.75 1 94.31 419 LYS B O 1
ATOM 7179 N N . LEU B 1 420 ? -7.137 136.25 56.406 1 93.31 420 LEU B N 1
ATOM 7180 C CA . LEU B 1 420 ? -6.332 135 56.531 1 93.31 420 LEU B CA 1
ATOM 7181 C C . LEU B 1 420 ? -7.18 133.875 57.031 1 93.31 420 LEU B C 1
ATOM 7183 O O . LEU B 1 420 ? -7.016 132.75 56.594 1 93.31 420 LEU B O 1
ATOM 7187 N N . SER B 1 421 ? -8.031 134.125 57.906 1 93.94 421 SER B N 1
ATOM 7188 C CA . SER B 1 421 ? -8.914 133 58.438 1 93.94 421 SER B CA 1
ATOM 7189 C C . SER B 1 421 ? -9.891 132.625 57.375 1 93.94 421 SER B C 1
ATOM 7191 O O . SER B 1 421 ? -10.219 131.375 57.312 1 93.94 421 SER B O 1
ATOM 7193 N N . GLU B 1 422 ? -10.336 133.5 56.531 1 93.5 422 GLU B N 1
ATOM 7194 C CA . GLU B 1 422 ? -11.203 133.125 55.438 1 93.5 422 GLU B CA 1
ATOM 7195 C C . GLU B 1 422 ? -10.469 132.25 54.406 1 93.5 422 GLU B C 1
ATOM 7197 O O . GLU B 1 422 ? -11.031 131.375 53.875 1 93.5 422 GLU B O 1
ATOM 7202 N N . ARG B 1 423 ? -9.281 132.625 54.219 1 93.62 423 ARG B N 1
ATOM 7203 C CA . ARG B 1 423 ? -8.469 131.75 53.312 1 93.62 423 ARG B CA 1
ATOM 7204 C C . ARG B 1 423 ? -8.203 130.375 53.875 1 93.62 423 ARG B C 1
ATOM 7206 O O . ARG B 1 423 ? -8.188 129.375 53.156 1 93.62 423 ARG B O 1
ATOM 7213 N N . THR B 1 424 ? -7.984 130.25 55.094 1 93.56 424 THR B N 1
ATOM 7214 C CA . THR B 1 424 ? -7.785 129 55.75 1 93.56 424 THR B CA 1
ATOM 7215 C C . THR B 1 424 ? -9.047 128.125 55.688 1 93.56 424 THR B C 1
ATOM 7217 O O . THR B 1 424 ? -8.977 126.938 55.406 1 93.56 424 THR B O 1
ATOM 7220 N N . ALA B 1 425 ? -10.148 128.75 55.906 1 92 425 ALA B N 1
ATOM 7221 C CA . ALA B 1 425 ? -11.422 128.125 55.844 1 92 425 ALA B CA 1
ATOM 7222 C C . ALA B 1 425 ? -11.656 127.562 54.438 1 92 425 ALA B C 1
ATOM 7224 O O . ALA B 1 425 ? -12.141 126.438 54.281 1 92 425 ALA B O 1
ATOM 7225 N N . GLN B 1 426 ? -11.297 128.375 53.406 1 93.5 426 GLN B N 1
ATOM 7226 C CA . GLN B 1 426 ? -11.453 127.875 52.031 1 93.5 426 GLN B CA 1
ATOM 7227 C C . GLN B 1 426 ? -10.5 126.75 51.719 1 93.5 426 GLN B C 1
ATOM 7229 O O . GLN B 1 426 ? -10.898 125.75 51.094 1 93.5 426 GLN B O 1
ATOM 7234 N N . ALA B 1 427 ? -9.367 126.812 52.188 1 92.5 427 ALA B N 1
ATOM 7235 C CA . ALA B 1 427 ? -8.375 125.75 51.969 1 92.5 427 ALA B CA 1
ATOM 7236 C C . ALA B 1 427 ? -8.789 124.438 52.688 1 92.5 427 ALA B C 1
ATOM 7238 O O . ALA B 1 427 ? -8.609 123.375 52.125 1 92.5 427 ALA B O 1
ATOM 7239 N N . THR B 1 428 ? -9.344 124.5 53.812 1 91.56 428 THR B N 1
ATOM 7240 C CA . THR B 1 428 ? -9.781 123.375 54.562 1 91.56 428 THR B CA 1
ATOM 7241 C C . THR B 1 428 ? -10.945 122.625 53.875 1 91.56 428 THR B C 1
ATOM 7243 O O . THR B 1 428 ? -11.047 121.438 53.875 1 91.56 428 THR B O 1
ATOM 7246 N N . GLN B 1 429 ? -11.781 123.562 53.281 1 91.06 429 GLN B N 1
ATOM 7247 C CA . GLN B 1 429 ? -12.906 122.938 52.562 1 91.06 429 GLN B CA 1
ATOM 7248 C C . GLN B 1 429 ? -12.43 122.188 51.312 1 91.06 429 GLN B C 1
ATOM 7250 O O . GLN B 1 429 ? -12.961 121.125 51 1 91.06 429 GLN B O 1
ATOM 7255 N N . GLU B 1 430 ? -11.43 122.75 50.719 1 92.62 430 GLU B N 1
ATOM 7256 C CA . GLU B 1 430 ? -10.852 122.062 49.562 1 92.62 430 GLU B CA 1
ATOM 7257 C C . GLU B 1 430 ? -10.203 120.75 49.969 1 92.62 430 GLU B C 1
ATOM 7259 O O . GLU B 1 430 ? -10.375 119.75 49.281 1 92.62 430 GLU B O 1
ATOM 7264 N N . ILE B 1 431 ? -9.578 120.625 50.969 1 91.25 431 ILE B N 1
ATOM 7265 C CA . ILE B 1 431 ? -8.914 119.438 51.438 1 91.25 431 ILE B CA 1
ATOM 7266 C C . ILE B 1 431 ? -9.953 118.375 51.875 1 91.25 431 ILE B C 1
ATOM 7268 O O . ILE B 1 431 ? -9.781 117.188 51.625 1 91.25 431 ILE B O 1
ATOM 7272 N N . ALA B 1 432 ? -10.977 119 52.562 1 88.44 432 ALA B N 1
ATOM 7273 C CA . ALA B 1 432 ? -12.031 118.062 53 1 88.44 432 ALA B CA 1
ATOM 7274 C C . ALA B 1 432 ? -12.633 117.312 51.844 1 88.44 432 ALA B C 1
ATOM 7276 O O . ALA B 1 432 ? -12.906 116.125 51.938 1 88.44 432 ALA B O 1
ATOM 7277 N N . SER B 1 433 ? -12.766 118 50.688 1 90.81 433 SER B N 1
ATOM 7278 C CA . SER B 1 433 ? -13.305 117.375 49.469 1 90.81 433 SER B CA 1
ATOM 7279 C C . SER B 1 433 ? -12.328 116.312 48.906 1 90.81 433 SER B C 1
ATOM 7281 O O . SER B 1 433 ? -12.727 115.25 48.469 1 90.81 433 SER B O 1
ATOM 7283 N N . MET B 1 434 ? -11.117 116.562 48.969 1 87.5 434 MET B N 1
ATOM 7284 C CA . MET B 1 434 ? -10.094 115.688 48.406 1 87.5 434 MET B CA 1
ATOM 7285 C C . MET B 1 434 ? -9.945 114.438 49.281 1 87.5 434 MET B C 1
ATOM 7287 O O . MET B 1 434 ? -9.742 113.312 48.781 1 87.5 434 MET B O 1
ATOM 7291 N N . ILE B 1 435 ? -10.062 114.625 50.562 1 87.62 435 ILE B N 1
ATOM 7292 C CA . ILE B 1 435 ? -9.969 113.5 51.469 1 87.62 435 ILE B CA 1
ATOM 7293 C C . ILE B 1 435 ? -11.141 112.562 51.25 1 87.62 435 ILE B C 1
ATOM 7295 O O . ILE B 1 435 ? -10.977 111.312 51.312 1 87.62 435 ILE B O 1
ATOM 7299 N N . GLN B 1 436 ? -12.289 113.188 51 1 88 436 GLN B N 1
ATOM 7300 C CA . GLN B 1 436 ? -13.453 112.375 50.688 1 88 436 GLN B CA 1
ATOM 7301 C C . GLN B 1 436 ? -13.227 111.562 49.438 1 88 436 GLN B C 1
ATOM 7303 O O . GLN B 1 436 ? -13.602 110.375 49.375 1 88 436 GLN B O 1
ATOM 7308 N N . ASP B 1 437 ? -12.531 112.062 48.469 1 86.75 437 ASP B N 1
ATOM 7309 C CA . ASP B 1 437 ? -12.219 111.375 47.25 1 86.75 437 ASP B CA 1
ATOM 7310 C C . ASP B 1 437 ? -11.219 110.25 47.5 1 86.75 437 ASP B C 1
ATOM 7312 O O . ASP B 1 437 ? -11.344 109.125 46.906 1 86.75 437 ASP B O 1
ATOM 7316 N N . VAL B 1 438 ? -10.305 110.5 48.312 1 82.5 438 VAL B N 1
ATOM 7317 C CA . VAL B 1 438 ? -9.297 109.438 48.656 1 82.5 438 VAL B CA 1
ATOM 7318 C C . VAL B 1 438 ? -9.945 108.312 49.406 1 82.5 438 VAL B C 1
ATOM 7320 O O . VAL B 1 438 ? -9.633 107.125 49.156 1 82.5 438 VAL B O 1
ATOM 7323 N N . GLN B 1 439 ? -10.828 108.75 50.344 1 82.81 439 GLN B N 1
ATOM 7324 C CA . GLN B 1 439 ? -11.531 107.688 51.125 1 82.81 439 GLN B CA 1
ATOM 7325 C C . GLN B 1 439 ? -12.391 106.812 50.188 1 82.81 439 GLN B C 1
ATOM 7327 O O . GLN B 1 439 ? -12.422 105.625 50.344 1 82.81 439 GLN B O 1
ATOM 7332 N N . GLN B 1 440 ? -13.039 107.5 49.156 1 87.56 440 GLN B N 1
ATOM 7333 C CA . GLN B 1 440 ? -13.859 106.75 48.219 1 87.56 440 GLN B CA 1
ATOM 7334 C C . GLN B 1 440 ? -13 105.875 47.312 1 87.56 440 GLN B C 1
ATOM 7336 O O . GLN B 1 440 ? -13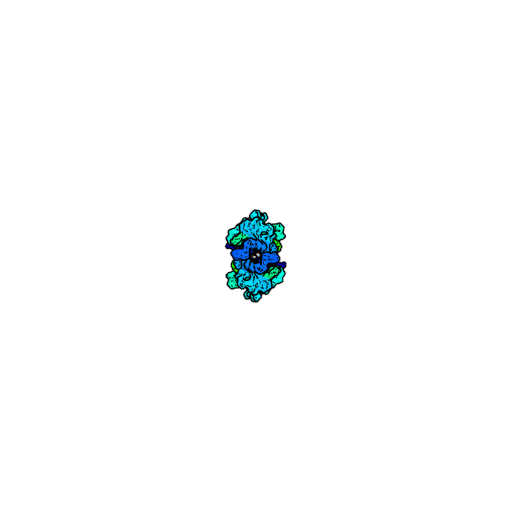.375 104.688 47 1 87.56 440 GLN B O 1
ATOM 7341 N N . GLY B 1 441 ? -11.922 106.312 46.938 1 82.38 441 GLY B N 1
ATOM 7342 C CA . GLY B 1 441 ? -10.992 105.562 46.156 1 82.38 441 GLY B CA 1
ATOM 7343 C C . GLY B 1 441 ? -10.422 104.375 46.875 1 82.38 441 GLY B C 1
ATOM 7344 O O . GLY B 1 441 ? -10.297 103.25 46.312 1 82.38 441 GLY B O 1
ATOM 7345 N N . ALA B 1 442 ? -10.055 104.5 48.125 1 80.75 442 ALA B N 1
ATOM 7346 C CA . ALA B 1 442 ? -9.531 103.438 48.938 1 80.75 442 ALA B CA 1
ATOM 7347 C C . ALA B 1 442 ? -10.586 102.312 49.125 1 80.75 442 ALA B C 1
ATOM 7349 O O . ALA B 1 442 ? -10.258 101.125 49.094 1 80.75 442 ALA B O 1
ATOM 7350 N N . GLU B 1 443 ? -11.828 102.875 49.281 1 85.38 443 GLU B N 1
ATOM 7351 C CA . GLU B 1 443 ? -12.914 101.938 49.438 1 85.38 443 GLU B CA 1
ATOM 7352 C C . GLU B 1 443 ? -13.141 101.125 48.188 1 85.38 443 GLU B C 1
ATOM 7354 O O . GLU B 1 443 ? -13.391 99.875 48.219 1 85.38 443 GLU B O 1
ATOM 7359 N N . HIS B 1 444 ? -13.047 101.75 47.031 1 86.38 444 HIS B N 1
ATOM 7360 C CA . HIS B 1 444 ? -13.195 101.062 45.75 1 86.38 444 HIS B CA 1
ATOM 7361 C C . HIS B 1 444 ? -12.047 100.125 45.531 1 86.38 444 HIS B C 1
ATOM 7363 O O . HIS B 1 444 ? -12.258 99 45.031 1 86.38 444 HIS B O 1
ATOM 7369 N N . SER B 1 445 ? -10.891 100.438 45.906 1 83.19 445 SER B N 1
ATOM 7370 C CA . SER B 1 445 ? -9.727 99.562 45.75 1 83.19 445 SER B CA 1
ATOM 7371 C C . SER B 1 445 ? -9.828 98.312 46.656 1 83.19 445 SER B C 1
ATOM 7373 O O . SER B 1 445 ? -9.469 97.25 46.25 1 83.19 445 SER B O 1
ATOM 7375 N N . ARG B 1 446 ? -10.266 98.562 47.844 1 81.25 446 ARG B N 1
ATOM 7376 C CA . ARG B 1 446 ? -10.445 97.438 48.75 1 81.25 446 ARG B CA 1
ATOM 7377 C C . ARG B 1 446 ? -11.43 96.438 48.188 1 81.25 446 ARG B C 1
ATOM 7379 O O . ARG B 1 446 ? -11.18 95.25 48.281 1 81.25 446 ARG B O 1
ATOM 7386 N N . HIS B 1 447 ? -12.531 96.938 47.5 1 85.75 447 HIS B N 1
ATOM 7387 C CA . HIS B 1 447 ? -13.516 96 46.938 1 85.75 447 HIS B CA 1
ATOM 7388 C C . HIS B 1 447 ? -12.938 95.25 45.75 1 85.75 447 HIS B C 1
ATOM 7390 O O . HIS B 1 447 ? -13.18 94.062 45.594 1 85.75 447 HIS B O 1
ATOM 7396 N N . SER B 1 448 ? -12.164 95.938 45.031 1 83.25 448 SER B N 1
ATOM 7397 C CA . SER B 1 448 ? -11.539 95.312 43.875 1 83.25 448 SER B CA 1
ATOM 7398 C C . SER B 1 448 ? -10.547 94.25 44.281 1 83.25 448 SER B C 1
ATOM 7400 O O . SER B 1 448 ? -10.445 93.188 43.656 1 83.25 448 SER B O 1
ATOM 7402 N N . MET B 1 449 ? -9.844 94.438 45.375 1 81.56 449 MET B N 1
ATOM 7403 C CA . MET B 1 449 ? -8.867 93.5 45.875 1 81.56 449 MET B CA 1
ATOM 7404 C C . MET B 1 449 ? -9.555 92.25 46.469 1 81.56 449 MET B C 1
ATOM 7406 O O . MET B 1 449 ? -9.062 91.125 46.312 1 81.56 449 MET B O 1
ATOM 7410 N N . GLU B 1 450 ? -10.695 92.562 47.094 1 84.62 450 GLU B N 1
ATOM 7411 C CA . GLU B 1 450 ? -11.469 91.438 47.625 1 84.62 450 GLU B CA 1
ATOM 7412 C C . GLU B 1 450 ? -11.969 90.5 46.531 1 84.62 450 GLU B C 1
ATOM 7414 O O . GLU B 1 450 ? -11.945 89.312 46.656 1 84.62 450 GLU B O 1
ATOM 7419 N N . GLU B 1 451 ? -12.32 91.188 45.438 1 85.88 451 GLU B N 1
ATOM 7420 C CA . GLU B 1 451 ? -12.75 90.375 44.281 1 85.88 451 GLU B CA 1
ATOM 7421 C C . GLU B 1 451 ? -11.578 89.625 43.656 1 85.88 451 GLU B C 1
ATOM 7423 O O . GLU B 1 451 ? -11.734 88.5 43.25 1 85.88 451 GLU B O 1
ATOM 7428 N N . ALA B 1 452 ? -10.445 90.25 43.625 1 82.62 452 ALA B N 1
ATOM 7429 C CA . ALA B 1 452 ? -9.258 89.562 43.062 1 82.62 452 ALA B CA 1
ATOM 7430 C C . ALA B 1 452 ? -8.836 88.375 43.906 1 82.62 452 ALA B C 1
ATOM 7432 O O . ALA B 1 452 ? -8.453 87.312 43.344 1 82.62 452 ALA B O 1
ATOM 7433 N N . VAL B 1 453 ? -8.883 88.562 45.219 1 82.69 453 VAL B N 1
ATOM 7434 C CA . VAL B 1 453 ? -8.531 87.5 46.125 1 82.69 453 VAL B CA 1
ATOM 7435 C C . VAL B 1 453 ? -9.461 86.312 45.875 1 82.69 453 VAL B C 1
ATOM 7437 O O . VAL B 1 453 ? -9.016 85.125 45.844 1 82.69 453 VAL B O 1
ATOM 7440 N N . GLY B 1 454 ? -10.758 86.562 45.688 1 87.56 454 GLY B N 1
ATOM 7441 C CA . GLY B 1 454 ? -11.711 85.5 45.375 1 87.56 454 GLY B CA 1
ATOM 7442 C C . GLY B 1 454 ? -11.422 84.812 44.094 1 87.56 454 GLY B C 1
ATOM 7443 O O . GLY B 1 454 ? -11.516 83.562 44 1 87.56 454 GLY B O 1
ATOM 7444 N N . ARG B 1 455 ? -11.039 85.5 43.156 1 84.88 455 ARG B N 1
ATOM 7445 C CA . ARG B 1 455 ? -10.75 84.938 41.844 1 84.88 455 ARG B CA 1
ATOM 7446 C C . ARG B 1 455 ? -9.453 84.125 41.875 1 84.88 455 ARG B C 1
ATOM 7448 O O . ARG B 1 455 ? -9.344 83.062 41.188 1 84.88 455 ARG B O 1
ATOM 7455 N N . VAL B 1 456 ? -8.438 84.562 42.562 1 84.06 456 VAL B N 1
ATOM 7456 C CA . VAL B 1 456 ? -7.191 83.812 42.719 1 84.06 456 VAL B CA 1
ATOM 7457 C C . VAL B 1 456 ? -7.465 82.438 43.406 1 84.06 456 VAL B C 1
ATOM 7459 O O . VAL B 1 456 ? -6.926 81.438 43 1 84.06 456 VAL B O 1
ATOM 7462 N N . LYS B 1 457 ? -8.344 82.5 44.438 1 87.06 457 LYS B N 1
ATOM 7463 C CA . LYS B 1 457 ? -8.695 81.312 45.125 1 87.06 457 LYS B CA 1
ATOM 7464 C C . LYS B 1 457 ? -9.398 80.312 44.188 1 87.06 457 LYS B C 1
ATOM 7466 O O . LYS B 1 457 ? -9.125 79.125 44.219 1 87.06 457 LYS B O 1
ATOM 7471 N N . ALA B 1 458 ? -10.273 80.875 43.344 1 87.75 458 ALA B N 1
ATOM 7472 C CA . ALA B 1 458 ? -10.953 80 42.344 1 87.75 458 ALA B CA 1
ATOM 7473 C C . ALA B 1 458 ? -9.969 79.438 41.344 1 87.75 458 ALA B C 1
ATOM 7475 O O . ALA B 1 458 ? -10.062 78.25 40.969 1 87.75 458 ALA B O 1
ATOM 7476 N N . GLY B 1 459 ? -9.094 80.188 40.938 1 82.75 459 GLY B N 1
ATOM 7477 C CA . GLY B 1 459 ? -8.062 79.75 40.031 1 82.75 459 GLY B CA 1
ATOM 7478 C C . GLY B 1 459 ? -7.168 78.688 40.625 1 82.75 459 GLY B C 1
ATOM 7479 O O . GLY B 1 459 ? -6.793 77.75 39.938 1 82.75 459 GLY B O 1
ATOM 7480 N N . LEU B 1 460 ? -6.832 78.875 41.906 1 84.56 460 LEU B N 1
ATOM 7481 C CA . LEU B 1 460 ? -6.02 77.875 42.594 1 84.56 460 LEU B CA 1
ATOM 7482 C C . LEU B 1 460 ? -6.73 76.5 42.625 1 84.56 460 LEU B C 1
ATOM 7484 O O . LEU B 1 460 ? -6.113 75.5 42.406 1 84.56 460 LEU B O 1
ATOM 7488 N N . ASP B 1 461 ? -8.016 76.5 42.875 1 89.5 461 ASP B N 1
ATOM 7489 C CA . ASP B 1 461 ? -8.805 75.312 42.906 1 89.5 461 ASP B CA 1
ATOM 7490 C C . ASP B 1 461 ? -8.82 74.625 41.562 1 89.5 461 ASP B C 1
ATOM 7492 O O . ASP B 1 461 ? -8.68 73.375 41.469 1 89.5 461 ASP B O 1
ATOM 7496 N N . LEU B 1 462 ? -8.969 75.375 40.531 1 86.62 462 LEU B N 1
ATOM 7497 C CA . LEU B 1 462 ? -8.984 74.875 39.188 1 86.62 462 LEU B CA 1
ATOM 7498 C C . LEU B 1 462 ? -7.621 74.312 38.812 1 86.62 462 LEU B C 1
ATOM 7500 O O . LEU B 1 462 ? -7.543 73.25 38.188 1 86.62 462 LEU B O 1
ATOM 7504 N N . ALA B 1 463 ? -6.551 74.875 39.125 1 83.94 463 ALA B N 1
ATOM 7505 C CA . ALA B 1 463 ? -5.203 74.438 38.844 1 83.94 463 ALA B CA 1
ATOM 7506 C C . ALA B 1 463 ? -4.918 73.125 39.562 1 83.94 463 ALA B C 1
ATOM 7508 O O . ALA B 1 463 ? -4.297 72.188 39 1 83.94 463 ALA B O 1
ATOM 7509 N N . GLU B 1 464 ? -5.375 73 40.781 1 87.81 464 GLU B N 1
ATOM 7510 C CA . GLU B 1 464 ? -5.195 71.812 41.562 1 87.81 464 GLU B CA 1
ATOM 7511 C C . GLU B 1 464 ? -5.965 70.625 40.938 1 87.81 464 GLU B C 1
ATOM 7513 O O . GLU B 1 464 ? -5.473 69.5 40.906 1 87.81 464 GLU B O 1
ATOM 7518 N N . GLN B 1 465 ? -7.156 70.938 40.438 1 89 465 GLN B N 1
ATOM 7519 C CA . GLN B 1 465 ? -7.938 69.875 39.75 1 89 465 GLN B CA 1
ATOM 7520 C C . GLN B 1 465 ? -7.246 69.438 38.469 1 89 465 GLN B C 1
ATOM 7522 O O . GLN B 1 465 ? -7.191 68.25 38.156 1 89 465 GLN B O 1
ATOM 7527 N N . ALA B 1 466 ? -6.719 70.375 37.719 1 87.38 466 ALA B N 1
ATOM 7528 C CA . ALA B 1 466 ? -5.98 70.062 36.5 1 87.38 466 ALA B CA 1
ATOM 7529 C C . ALA B 1 466 ? -4.758 69.188 36.781 1 87.38 466 ALA B C 1
ATOM 7531 O O . ALA B 1 466 ? -4.438 68.25 36.031 1 87.38 466 ALA B O 1
ATOM 7532 N N . GLY B 1 467 ? -4.098 69.562 37.875 1 88.81 467 GLY B N 1
ATOM 7533 C CA . GLY B 1 467 ? -2.957 68.75 38.312 1 88.81 467 GLY B CA 1
ATOM 7534 C C . GLY B 1 467 ? -3.314 67.312 38.625 1 88.81 467 GLY B C 1
ATOM 7535 O O . GLY B 1 467 ? -2.586 66.375 38.25 1 88.81 467 GLY B O 1
ATOM 7536 N N . SER B 1 468 ? -4.449 67.062 39.219 1 91.62 468 SER B N 1
ATOM 7537 C CA . SER B 1 468 ? -4.91 65.75 39.531 1 91.62 468 SER B CA 1
ATOM 7538 C C . SER B 1 468 ? -5.262 65 38.281 1 91.62 468 SER B C 1
ATOM 7540 O O . SER B 1 468 ? -4.977 63.781 38.156 1 91.62 468 SER B O 1
ATOM 7542 N N . GLU B 1 469 ? -5.91 65.625 37.375 1 91.19 469 GLU B N 1
ATOM 7543 C CA . GLU B 1 469 ? -6.277 65 36.094 1 91.19 469 GLU B CA 1
ATOM 7544 C C . GLU B 1 469 ? -5.039 64.625 35.312 1 91.19 469 GLU B C 1
ATOM 7546 O O . GLU B 1 469 ? -4.984 63.5 34.75 1 91.19 469 GLU B O 1
ATOM 7551 N N . ILE B 1 470 ? -4.047 65.438 35.281 1 92.06 470 ILE B N 1
ATOM 7552 C CA . ILE B 1 470 ? -2.826 65.125 34.531 1 92.06 470 ILE B CA 1
ATOM 7553 C C . ILE B 1 470 ? -2.088 63.969 35.156 1 92.06 470 ILE B C 1
ATOM 7555 O O . ILE B 1 470 ? -1.484 63.156 34.438 1 92.06 470 ILE B O 1
ATOM 7559 N N . ALA B 1 471 ? -2.127 63.875 36.469 1 92.69 471 ALA B N 1
ATOM 7560 C CA . ALA B 1 471 ? -1.509 62.75 37.156 1 92.69 471 ALA B CA 1
ATOM 7561 C C . ALA B 1 471 ? -2.184 61.438 36.75 1 92.69 471 ALA B C 1
ATOM 7563 O O . ALA B 1 471 ? -1.514 60.406 36.562 1 92.69 471 ALA B O 1
ATOM 7564 N N . ARG B 1 472 ? -3.477 61.469 36.625 1 94.38 472 ARG B N 1
ATOM 7565 C CA . ARG B 1 472 ? -4.223 60.281 36.219 1 94.38 472 ARG B CA 1
ATOM 7566 C C . ARG B 1 472 ? -3.924 59.906 34.781 1 94.38 472 ARG B C 1
ATOM 7568 O O . ARG B 1 472 ? -3.883 58.719 34.438 1 94.38 472 ARG B O 1
ATOM 7575 N N . ILE B 1 473 ? -3.748 60.906 33.969 1 94.38 473 ILE B N 1
ATOM 7576 C CA . ILE B 1 473 ? -3.383 60.656 32.594 1 94.38 473 ILE B CA 1
ATOM 7577 C C . ILE B 1 473 ? -2.021 59.969 32.5 1 94.38 473 ILE B C 1
ATOM 7579 O O . ILE B 1 473 ? -1.824 59.062 31.719 1 94.38 473 ILE B O 1
ATOM 7583 N N . GLN B 1 474 ? -1.088 60.438 33.281 1 94.31 474 GLN B N 1
ATOM 7584 C CA . GLN B 1 474 ? 0.232 59.844 33.344 1 94.31 474 GLN B CA 1
ATOM 7585 C C . GLN B 1 474 ? 0.134 58.375 33.719 1 94.31 474 GLN B C 1
ATOM 7587 O O . GLN B 1 474 ? 0.8 57.5 33.125 1 94.31 474 GLN B O 1
ATOM 7592 N N . ASP B 1 475 ? -0.75 58.031 34.688 1 95.44 475 ASP B N 1
ATOM 7593 C CA . ASP B 1 475 ? -0.96 56.656 35.125 1 95.44 475 ASP B CA 1
ATOM 7594 C C . ASP B 1 475 ? -1.548 55.812 34 1 95.44 475 ASP B C 1
ATOM 7596 O O . ASP B 1 475 ? -1.153 54.656 33.812 1 95.44 475 ASP B O 1
ATOM 7600 N N . SER B 1 476 ? -2.48 56.375 33.312 1 94.81 476 SER B N 1
ATOM 7601 C CA . SER B 1 476 ? -3.1 55.688 32.188 1 94.81 476 SER B CA 1
ATOM 7602 C C . SER B 1 476 ? -2.08 55.406 31.094 1 94.81 476 SER B C 1
ATOM 7604 O O . SER B 1 476 ? -2.086 54.312 30.516 1 94.81 476 SER B O 1
ATOM 7606 N N . ALA B 1 477 ? -1.233 56.375 30.797 1 95.06 477 ALA B N 1
ATOM 7607 C CA . ALA B 1 477 ? -0.189 56.188 29.781 1 95.06 477 ALA B CA 1
ATOM 7608 C C . ALA B 1 477 ? 0.766 55.062 30.188 1 95.06 477 ALA B C 1
ATOM 7610 O O . ALA B 1 477 ? 1.125 54.219 29.359 1 95.06 477 ALA B O 1
ATOM 7611 N N . ASN B 1 478 ? 1.116 55.031 31.469 1 95.69 478 ASN B N 1
ATOM 7612 C CA . ASN B 1 478 ? 1.961 53.969 31.969 1 95.69 478 ASN B CA 1
ATOM 7613 C C . ASN B 1 478 ? 1.264 52.625 31.891 1 95.69 478 ASN B C 1
ATOM 7615 O O . ASN B 1 478 ? 1.905 51.594 31.609 1 95.69 478 ASN B O 1
ATOM 7619 N N . GLY B 1 479 ? 0.002 52.656 32.125 1 96.12 479 GLY B N 1
ATOM 7620 C CA . GLY B 1 479 ? -0.782 51.438 31.969 1 96.12 479 GLY B CA 1
ATOM 7621 C C . GLY B 1 479 ? -0.77 50.906 30.547 1 96.12 479 GLY B C 1
ATOM 7622 O O . GLY B 1 479 ? -0.623 49.688 30.344 1 96.12 479 GLY B O 1
ATOM 7623 N N . VAL B 1 480 ? -0.873 51.719 29.562 1 96.12 480 VAL B N 1
ATOM 7624 C CA . VAL B 1 480 ? -0.839 51.312 28.156 1 96.12 480 VAL B CA 1
ATOM 7625 C C . VAL B 1 480 ? 0.521 50.719 27.828 1 96.12 480 VAL B C 1
ATOM 7627 O O . VAL B 1 480 ? 0.601 49.688 27.156 1 96.12 480 VAL B O 1
ATOM 7630 N N . VAL B 1 481 ? 1.573 51.344 28.297 1 96.69 481 VAL B N 1
ATOM 7631 C CA . VAL B 1 481 ? 2.92 50.844 28.062 1 96.69 481 VAL B CA 1
ATOM 7632 C C . VAL B 1 481 ? 3.051 49.438 28.625 1 96.69 481 VAL B C 1
ATOM 7634 O O . VAL B 1 481 ? 3.629 48.562 27.984 1 96.69 481 VAL B O 1
ATOM 7637 N N . ALA B 1 482 ? 2.461 49.188 29.781 1 96.19 482 ALA B N 1
ATOM 7638 C CA . ALA B 1 482 ? 2.512 47.875 30.406 1 96.19 482 ALA B CA 1
ATOM 7639 C C . ALA B 1 482 ? 1.731 46.844 29.594 1 96.19 482 ALA B C 1
ATOM 7641 O O . ALA B 1 482 ? 2.191 45.719 29.406 1 96.19 482 ALA B O 1
ATOM 7642 N N . VAL B 1 483 ? 0.546 47.219 29.156 1 96.38 483 VAL B N 1
ATOM 7643 C CA . VAL B 1 483 ? -0.303 46.312 28.375 1 96.38 483 VAL B CA 1
ATOM 7644 C C . VAL B 1 483 ? 0.409 45.938 27.078 1 96.38 483 VAL B C 1
ATOM 7646 O O . VAL B 1 483 ? 0.352 44.781 26.641 1 96.38 483 VAL B O 1
ATOM 7649 N N . ILE B 1 484 ? 1.061 46.906 26.438 1 95.56 484 ILE B N 1
ATOM 7650 C CA . ILE B 1 484 ? 1.779 46.656 25.188 1 95.56 484 ILE B CA 1
ATOM 7651 C C . ILE B 1 484 ? 2.938 45.688 25.453 1 95.56 484 ILE B C 1
ATOM 7653 O O . ILE B 1 484 ? 3.254 44.844 24.594 1 95.56 484 ILE B O 1
ATOM 7657 N N . GLY B 1 485 ? 3.547 45.844 26.609 1 94.94 485 GLY B N 1
ATOM 7658 C CA . GLY B 1 485 ? 4.547 44.875 26.984 1 94.94 485 GLY B CA 1
ATOM 7659 C C . GLY B 1 485 ? 4.008 43.438 27.016 1 94.94 485 GLY B C 1
ATOM 7660 O O . GLY B 1 485 ? 4.656 42.531 26.516 1 94.94 485 GLY B O 1
ATOM 7661 N N . ASP B 1 486 ? 2.826 43.25 27.531 1 95.69 486 ASP B N 1
ATOM 7662 C CA . ASP B 1 486 ? 2.16 41.938 27.547 1 95.69 486 ASP B CA 1
ATOM 7663 C C . ASP B 1 486 ? 1.872 41.469 26.141 1 95.69 486 ASP B C 1
ATOM 7665 O O . ASP B 1 486 ? 2.051 40.281 25.844 1 95.69 486 ASP B O 1
ATOM 7669 N N . ILE B 1 487 ? 1.414 42.344 25.328 1 94.81 487 ILE B N 1
ATOM 7670 C CA . ILE B 1 487 ? 1.109 42 23.938 1 94.81 487 ILE B CA 1
ATOM 7671 C C . ILE B 1 487 ? 2.381 41.531 23.234 1 94.81 487 ILE B C 1
ATOM 7673 O O . ILE B 1 487 ? 2.365 40.531 22.5 1 94.81 487 ILE B O 1
ATOM 7677 N N . SER B 1 488 ? 3.459 42.281 23.469 1 94.81 488 SER B N 1
ATOM 7678 C CA . SER B 1 488 ? 4.734 41.938 22.859 1 94.81 488 SER B CA 1
ATOM 7679 C C . SER B 1 488 ? 5.164 40.531 23.25 1 94.81 488 SER B C 1
ATOM 7681 O O . SER B 1 488 ? 5.672 39.781 22.406 1 94.81 488 SER B O 1
ATOM 7683 N N . HIS B 1 489 ? 4.984 40.094 24.484 1 94.88 489 HIS B N 1
ATOM 7684 C CA . HIS B 1 489 ? 5.309 38.75 24.938 1 94.88 489 HIS B CA 1
ATOM 7685 C C . HIS B 1 489 ? 4.426 37.719 24.25 1 94.88 489 HIS B C 1
ATOM 7687 O O . HIS B 1 489 ? 4.918 36.688 23.828 1 94.88 489 HIS B O 1
ATOM 7693 N N . ALA B 1 490 ? 3.145 38 24.172 1 95.12 490 ALA B N 1
ATOM 7694 C CA . ALA B 1 490 ? 2.209 37.094 23.5 1 95.12 490 ALA B CA 1
ATOM 7695 C C . ALA B 1 490 ? 2.557 36.938 22.031 1 95.12 490 ALA B C 1
ATOM 7697 O O . ALA B 1 490 ? 2.439 35.844 21.484 1 95.12 490 ALA B O 1
ATOM 7698 N N . LEU B 1 491 ? 2.996 38 21.391 1 94.69 491 LEU B N 1
ATOM 7699 C CA . LEU B 1 491 ? 3.375 37.969 19.984 1 94.69 491 LEU B CA 1
ATOM 7700 C C . LEU B 1 491 ? 4.613 37.094 19.781 1 94.69 491 LEU B C 1
ATOM 7702 O O . LEU B 1 491 ? 4.738 36.406 18.766 1 94.69 491 LEU B O 1
ATOM 7706 N N . GLN B 1 492 ? 5.508 37.125 20.75 1 93.62 492 GLN B N 1
ATOM 7707 C CA . GLN B 1 492 ? 6.676 36.25 20.672 1 93.62 492 GLN B CA 1
ATOM 7708 C C . GLN B 1 492 ? 6.273 34.781 20.75 1 93.62 492 GLN B C 1
ATOM 7710 O O . GLN B 1 492 ? 6.801 33.938 20.016 1 93.62 492 GLN B O 1
ATOM 7715 N N . GLU B 1 493 ? 5.363 34.531 21.594 1 93.38 493 GLU B N 1
ATOM 7716 C CA . GLU B 1 493 ? 4.836 33.156 21.688 1 93.38 493 GLU B CA 1
ATOM 7717 C C . GLU B 1 493 ? 4.137 32.75 20.406 1 93.38 493 GLU B C 1
ATOM 7719 O O . GLU B 1 493 ? 4.297 31.609 19.953 1 93.38 493 GLU B O 1
ATOM 7724 N N . GLN B 1 494 ? 3.371 33.625 19.812 1 92.62 494 GLN B N 1
ATOM 7725 C CA . GLN B 1 494 ? 2.668 33.344 18.562 1 92.62 494 GLN B CA 1
ATOM 7726 C C . GLN B 1 494 ? 3.648 33.094 17.422 1 92.62 494 GLN B C 1
ATOM 7728 O O . GLN B 1 494 ? 3.432 32.188 16.609 1 92.62 494 GLN B O 1
ATOM 7733 N N . SER B 1 495 ? 4.633 33.906 17.406 1 94.38 495 SER B N 1
ATOM 7734 C CA . SER B 1 495 ? 5.664 33.719 16.391 1 94.38 495 SER B CA 1
ATOM 7735 C C . SER B 1 495 ? 6.32 32.344 16.516 1 94.38 495 SER B C 1
ATOM 7737 O O . SER B 1 495 ? 6.527 31.672 15.5 1 94.38 495 SER B O 1
ATOM 7739 N N . ALA B 1 496 ? 6.633 31.938 17.703 1 93.75 496 ALA B N 1
ATOM 7740 C CA . ALA B 1 496 ? 7.234 30.625 17.938 1 93.75 496 ALA B CA 1
ATOM 7741 C C . ALA B 1 496 ? 6.277 29.5 17.547 1 93.75 496 ALA B C 1
ATOM 7743 O O . ALA B 1 496 ? 6.684 28.531 16.906 1 93.75 496 ALA B O 1
ATOM 7744 N N . ALA B 1 497 ? 5.082 29.641 17.969 1 93 497 ALA B N 1
ATOM 7745 C CA . ALA B 1 497 ? 4.07 28.641 17.625 1 93 497 ALA B CA 1
ATOM 7746 C C . ALA B 1 497 ? 3.883 28.562 16.109 1 93 497 ALA B C 1
ATOM 7748 O O . ALA B 1 497 ? 3.752 27.453 15.562 1 93 497 ALA B O 1
ATOM 7749 N N . SER B 1 498 ? 3.812 29.672 15.43 1 93.25 498 SER B N 1
ATOM 7750 C CA . SER B 1 498 ? 3.658 29.719 13.977 1 93.25 498 SER B CA 1
ATOM 7751 C C . SER B 1 498 ? 4.824 29.031 13.281 1 93.25 498 SER B C 1
ATOM 7753 O O . SER B 1 498 ? 4.629 28.297 12.305 1 93.25 498 SER B O 1
ATOM 7755 N N . GLN B 1 499 ? 6.004 29.234 13.789 1 93.06 499 GLN B N 1
ATOM 7756 C CA . GLN B 1 499 ? 7.188 28.594 13.219 1 93.06 499 GLN B CA 1
ATOM 7757 C C . GLN B 1 499 ? 7.137 27.078 13.406 1 93.06 499 GLN B C 1
ATOM 7759 O O . GLN B 1 499 ? 7.504 26.328 12.508 1 93.06 499 GLN B O 1
ATOM 7764 N N . ALA B 1 500 ? 6.734 26.672 14.562 1 93.56 500 ALA B N 1
ATOM 7765 C CA . ALA B 1 500 ? 6.594 25.25 14.828 1 93.56 500 ALA B CA 1
ATOM 7766 C C . ALA B 1 500 ? 5.578 24.609 13.883 1 93.56 500 ALA B C 1
ATOM 7768 O O . ALA B 1 500 ? 5.82 23.531 13.336 1 93.56 500 ALA B O 1
ATOM 7769 N N . ILE B 1 501 ? 4.469 25.234 13.703 1 93.5 501 ILE B N 1
ATOM 7770 C CA . ILE B 1 501 ? 3.436 24.719 12.805 1 93.5 501 ILE B CA 1
ATOM 7771 C C . ILE B 1 501 ? 3.979 24.656 11.383 1 93.5 501 ILE B C 1
ATOM 7773 O O . ILE B 1 501 ? 3.754 23.672 10.68 1 93.5 501 ILE B O 1
ATOM 7777 N N . ALA B 1 502 ? 4.676 25.703 10.984 1 94.56 502 ALA B N 1
ATOM 7778 C CA . ALA B 1 502 ? 5.258 25.734 9.641 1 94.56 502 ALA B CA 1
ATOM 7779 C C . ALA B 1 502 ? 6.164 24.516 9.422 1 94.56 502 ALA B C 1
ATOM 7781 O O . ALA B 1 502 ? 6.141 23.906 8.352 1 94.56 502 ALA B O 1
ATOM 7782 N N . GLN B 1 503 ? 6.957 24.156 10.359 1 94.88 503 GLN B N 1
ATOM 7783 C CA . GLN B 1 503 ? 7.848 23 10.266 1 94.88 503 GLN B CA 1
ATOM 7784 C C . GLN B 1 503 ? 7.059 21.703 10.141 1 94.88 503 GLN B C 1
ATOM 7786 O O . GLN B 1 503 ? 7.41 20.844 9.336 1 94.88 503 GLN B O 1
ATOM 7791 N N . HIS B 1 504 ? 6.074 21.609 10.922 1 94.81 504 HIS B N 1
ATOM 7792 C CA . HIS B 1 504 ? 5.246 20.406 10.867 1 94.81 504 HIS B CA 1
ATOM 7793 C C . HIS B 1 504 ? 4.52 20.312 9.523 1 94.81 504 HIS B C 1
ATOM 7795 O O . HIS B 1 504 ? 4.336 19.203 9 1 94.81 504 HIS B O 1
ATOM 7801 N N . VAL B 1 505 ? 4.055 21.406 8.984 1 94.38 505 VAL B N 1
ATOM 7802 C CA . VAL B 1 505 ? 3.404 21.422 7.68 1 94.38 505 VAL B CA 1
ATOM 7803 C C . VAL B 1 505 ? 4.375 20.922 6.613 1 94.38 505 VAL B C 1
ATOM 7805 O O . VAL B 1 505 ? 3.99 20.141 5.734 1 94.38 505 VAL B O 1
ATOM 7808 N N . GLU B 1 506 ? 5.598 21.359 6.699 1 94.44 506 GLU B N 1
ATOM 7809 C CA . GLU B 1 506 ? 6.617 20.875 5.77 1 94.44 506 GLU B CA 1
ATOM 7810 C C . GLU B 1 506 ? 6.812 19.375 5.887 1 94.44 506 GLU B C 1
ATOM 7812 O O . GLU B 1 506 ? 6.941 18.672 4.875 1 94.44 506 GLU B O 1
ATOM 7817 N N . GLN B 1 507 ? 6.844 18.891 7.066 1 93 507 GLN B N 1
ATOM 7818 C CA . GLN B 1 507 ? 6.98 17.469 7.316 1 93 507 GLN B CA 1
ATOM 7819 C C . GLN B 1 507 ? 5.805 16.688 6.727 1 93 507 GLN B C 1
ATOM 7821 O O . GLN B 1 507 ? 5.992 15.625 6.129 1 93 507 GLN B O 1
ATOM 7826 N N . ILE B 1 508 ? 4.629 17.188 6.898 1 92.38 508 ILE B N 1
ATOM 7827 C CA . ILE B 1 508 ? 3.422 16.547 6.387 1 92.38 508 ILE B CA 1
ATOM 7828 C C . ILE B 1 508 ? 3.457 16.531 4.859 1 92.38 508 ILE B C 1
ATOM 7830 O O . ILE B 1 508 ? 3.143 15.508 4.238 1 92.38 508 ILE B O 1
ATOM 7834 N N . ALA B 1 509 ? 3.816 17.672 4.254 1 93.44 509 ALA B N 1
ATOM 7835 C CA . ALA B 1 509 ? 3.92 17.766 2.799 1 93.44 509 ALA B CA 1
ATOM 7836 C C . ALA B 1 509 ? 4.902 16.719 2.26 1 93.44 509 ALA B C 1
ATOM 7838 O O . ALA B 1 509 ? 4.609 16.031 1.282 1 93.44 509 ALA B O 1
ATOM 7839 N N . HIS B 1 510 ? 6.035 16.547 2.887 1 93.31 510 HIS B N 1
ATOM 7840 C CA . HIS B 1 510 ? 7.039 15.562 2.486 1 93.31 510 HIS B CA 1
ATOM 7841 C C . HIS B 1 510 ? 6.504 14.141 2.625 1 93.31 510 HIS B C 1
ATOM 7843 O O . HIS B 1 510 ? 6.672 13.32 1.721 1 93.31 510 HIS B O 1
ATOM 7849 N N . SER B 1 511 ? 5.855 13.852 3.715 1 92.31 511 SER B N 1
ATOM 7850 C CA . SER B 1 511 ? 5.297 12.523 3.959 1 92.31 511 SER B CA 1
ATOM 7851 C C . SER B 1 511 ? 4.195 12.195 2.959 1 92.31 511 SER B C 1
ATOM 7853 O O . SER B 1 511 ? 4.09 11.055 2.498 1 92.31 511 SER B O 1
ATOM 7855 N N . ALA B 1 512 ? 3.377 13.172 2.668 1 92.12 512 ALA B N 1
ATOM 7856 C CA . ALA B 1 512 ? 2.318 12.977 1.68 1 92.12 512 ALA B CA 1
ATOM 7857 C C . ALA B 1 512 ? 2.9 12.617 0.317 1 92.12 512 ALA B C 1
ATOM 7859 O O . ALA B 1 512 ? 2.406 11.703 -0.354 1 92.12 512 ALA B O 1
ATOM 7860 N N . THR B 1 513 ? 3.963 13.312 -0.084 1 93.12 513 THR B N 1
ATOM 7861 C CA . THR B 1 513 ? 4.641 13.031 -1.346 1 93.12 513 THR B CA 1
ATOM 7862 C C . THR B 1 513 ? 5.234 11.625 -1.337 1 93.12 513 THR B C 1
ATOM 7864 O O . THR B 1 513 ? 5.113 10.891 -2.316 1 93.12 513 THR B O 1
ATOM 7867 N N . SER B 1 514 ? 5.867 11.258 -0.247 1 93.44 514 SER B N 1
ATOM 7868 C CA . SER B 1 514 ? 6.453 9.93 -0.095 1 93.44 514 SER B CA 1
ATOM 7869 C C . SER B 1 514 ? 5.383 8.844 -0.166 1 93.44 514 SER B C 1
ATOM 7871 O O . SER B 1 514 ? 5.57 7.82 -0.829 1 93.44 514 SER B O 1
ATOM 7873 N N . ASN B 1 515 ? 4.273 9.078 0.499 1 91.19 515 ASN B N 1
ATOM 7874 C CA . ASN B 1 515 ? 3.166 8.125 0.486 1 91.19 515 ASN B CA 1
ATOM 7875 C C . ASN B 1 515 ? 2.568 7.977 -0.911 1 91.19 515 ASN B C 1
ATOM 7877 O O . ASN B 1 515 ? 2.23 6.871 -1.333 1 91.19 515 ASN B O 1
ATOM 7881 N N . ALA B 1 516 ? 2.432 9.117 -1.595 1 92.56 516 ALA B N 1
ATOM 7882 C CA . ALA B 1 516 ? 1.948 9.07 -2.973 1 92.56 516 ALA B CA 1
ATOM 7883 C C . ALA B 1 516 ? 2.875 8.242 -3.854 1 92.56 516 ALA B C 1
ATOM 7885 O O . ALA B 1 516 ? 2.412 7.434 -4.66 1 92.56 516 ALA B O 1
ATOM 7886 N N . SER B 1 517 ? 4.168 8.359 -3.709 1 94.12 517 SER B N 1
ATOM 7887 C CA . SER B 1 517 ? 5.156 7.598 -4.465 1 94.12 517 SER B CA 1
ATOM 7888 C C . SER B 1 517 ? 5.086 6.109 -4.129 1 94.12 517 SER B C 1
ATOM 7890 O O . SER B 1 517 ? 5.137 5.262 -5.02 1 94.12 517 SER B O 1
ATOM 7892 N N . ALA B 1 518 ? 4.996 5.855 -2.832 1 90.5 518 ALA B N 1
ATOM 7893 C CA . ALA B 1 518 ? 4.867 4.469 -2.387 1 90.5 518 ALA B CA 1
ATOM 7894 C C . ALA B 1 518 ? 3.615 3.82 -2.967 1 90.5 518 ALA B C 1
ATOM 7896 O O . ALA B 1 518 ? 3.641 2.652 -3.361 1 90.5 518 ALA B O 1
ATOM 7897 N N . SER B 1 519 ? 2.506 4.523 -3 1 91.5 519 SER B N 1
ATOM 7898 C CA . SER B 1 519 ? 1.253 4.039 -3.57 1 91.5 519 SER B CA 1
ATOM 7899 C C . SER B 1 519 ? 1.398 3.754 -5.062 1 91.5 519 SER B C 1
ATOM 7901 O O . SER B 1 519 ? 0.892 2.744 -5.559 1 91.5 519 SER B O 1
ATOM 7903 N N . GLN B 1 520 ? 2.092 4.605 -5.805 1 91.5 520 GLN B N 1
ATOM 7904 C CA . GLN B 1 520 ? 2.338 4.402 -7.227 1 91.5 520 GLN B CA 1
ATOM 7905 C C . GLN B 1 520 ? 3.201 3.166 -7.465 1 91.5 520 GLN B C 1
ATOM 7907 O O . GLN B 1 520 ? 2.922 2.373 -8.367 1 91.5 520 GLN B O 1
ATOM 7912 N N . SER B 1 521 ? 4.211 3.037 -6.66 1 91.88 521 SER B N 1
ATOM 7913 C CA . SER B 1 521 ? 5.082 1.869 -6.758 1 91.88 521 SER B CA 1
ATOM 7914 C C . SER B 1 521 ? 4.316 0.583 -6.469 1 91.88 521 SER B C 1
ATOM 7916 O O . SER B 1 521 ? 4.504 -0.424 -7.156 1 91.88 521 SER B O 1
ATOM 7918 N N . ALA B 1 522 ? 3.459 0.636 -5.465 1 86.81 522 ALA B N 1
ATOM 7919 C CA . ALA B 1 522 ? 2.611 -0.509 -5.145 1 86.81 522 ALA B CA 1
ATOM 7920 C C . ALA B 1 522 ? 1.674 -0.841 -6.301 1 86.81 522 ALA B C 1
ATOM 7922 O O . ALA B 1 522 ? 1.513 -2.01 -6.664 1 86.81 522 ALA B O 1
ATOM 7923 N N . SER B 1 523 ? 1.078 0.181 -6.879 1 89.88 523 SER B N 1
ATOM 7924 C CA . SER B 1 523 ? 0.183 -0.004 -8.016 1 89.88 523 SER B CA 1
ATOM 7925 C C . SER B 1 523 ? 0.904 -0.669 -9.18 1 89.88 523 SER B C 1
ATOM 7927 O O . SER B 1 523 ? 0.349 -1.552 -9.844 1 89.88 523 SER B O 1
ATOM 7929 N N . GLN B 1 524 ? 2.133 -0.313 -9.461 1 90.81 524 GLN B N 1
ATOM 7930 C CA . GLN B 1 524 ? 2.928 -0.918 -10.523 1 90.81 524 GLN B CA 1
ATOM 7931 C C . GLN B 1 524 ? 3.238 -2.381 -10.219 1 90.81 524 GLN B C 1
ATOM 7933 O O . GLN B 1 524 ? 3.166 -3.236 -11.102 1 90.81 524 GLN B O 1
ATOM 7938 N N . ALA B 1 525 ? 3.588 -2.6 -8.977 1 86.94 525 ALA B N 1
ATOM 7939 C CA . ALA B 1 525 ? 3.865 -3.967 -8.547 1 86.94 525 ALA B CA 1
ATOM 7940 C C . ALA B 1 525 ? 2.629 -4.852 -8.695 1 86.94 525 ALA B C 1
ATOM 7942 O O . ALA B 1 525 ? 2.729 -6 -9.141 1 86.94 525 ALA B O 1
ATOM 7943 N N . ILE B 1 526 ? 1.451 -4.352 -8.43 1 86.75 526 ILE B N 1
ATOM 7944 C CA . ILE B 1 526 ? 0.189 -5.078 -8.508 1 86.75 526 ILE B CA 1
ATOM 7945 C C . ILE B 1 526 ? -0.144 -5.383 -9.969 1 86.75 526 ILE B C 1
ATOM 7947 O O . ILE B 1 526 ? -0.694 -6.441 -10.281 1 86.75 526 ILE B O 1
ATOM 7951 N N . HIS B 1 527 ? 0.169 -4.473 -10.859 1 89.5 527 HIS B N 1
ATOM 7952 C CA . HIS B 1 527 ? -0.011 -4.734 -12.289 1 89.5 527 HIS B CA 1
ATOM 7953 C C . HIS B 1 527 ? 0.774 -5.965 -12.727 1 89.5 527 HIS B C 1
ATOM 7955 O O . HIS B 1 527 ? 0.251 -6.816 -13.445 1 89.5 527 HIS B O 1
ATOM 7961 N N . ASN B 1 528 ? 1.99 -6.094 -12.203 1 88.12 528 ASN B N 1
ATOM 7962 C CA . ASN B 1 528 ? 2.803 -7.273 -12.484 1 88.12 528 ASN B CA 1
ATOM 7963 C C . ASN B 1 528 ? 2.166 -8.539 -11.906 1 88.12 528 ASN B C 1
ATOM 7965 O O . ASN B 1 528 ? 2.217 -9.602 -12.531 1 88.12 528 ASN B O 1
ATOM 7969 N N . MET B 1 529 ? 1.514 -8.422 -10.82 1 85.25 529 MET B N 1
ATOM 7970 C CA . MET B 1 529 ? 0.833 -9.539 -10.18 1 85.25 529 MET B CA 1
ATOM 7971 C C . MET B 1 529 ? -0.367 -9.992 -11.008 1 85.25 529 MET B C 1
ATOM 7973 O O . MET B 1 529 ? -0.619 -11.188 -11.148 1 85.25 529 MET B O 1
ATOM 7977 N N . HIS B 1 530 ? -1.087 -9.055 -11.547 1 87.62 530 HIS B N 1
ATOM 7978 C CA . HIS B 1 530 ? -2.209 -9.375 -12.422 1 87.62 530 HIS B CA 1
ATOM 7979 C C . HIS B 1 530 ? -1.741 -10.117 -13.672 1 87.62 530 HIS B C 1
ATOM 7981 O O . HIS B 1 530 ? -2.393 -11.07 -14.109 1 87.62 530 HIS B O 1
ATOM 7987 N N . GLN B 1 531 ? -0.631 -9.711 -14.164 1 88.19 531 GLN B N 1
ATOM 7988 C CA . GLN B 1 531 ? -0.063 -10.383 -15.328 1 88.19 531 GLN B CA 1
ATOM 7989 C C . GLN B 1 531 ? 0.363 -11.812 -14.984 1 88.19 531 GLN B C 1
ATOM 7991 O O . GLN B 1 531 ? 0.167 -12.734 -15.773 1 88.19 531 GLN B O 1
ATOM 7996 N N . LEU B 1 532 ? 0.916 -11.906 -13.789 1 85.5 532 LEU B N 1
ATOM 7997 C CA . LEU B 1 532 ? 1.323 -13.227 -13.336 1 85.5 532 LEU B CA 1
ATOM 7998 C C . LEU B 1 532 ? 0.116 -14.148 -13.188 1 85.5 532 LEU B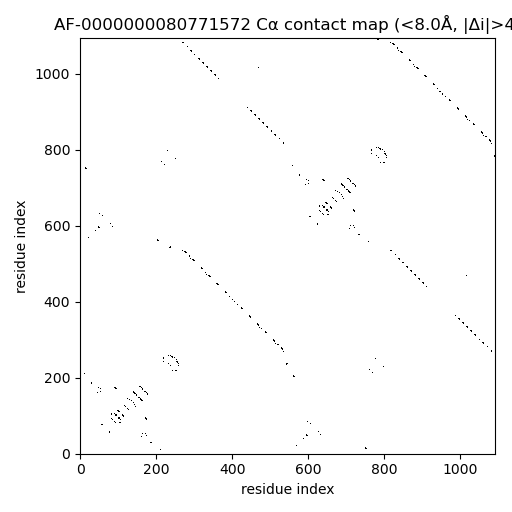 C 1
ATOM 8000 O O . LEU B 1 532 ? 0.158 -15.305 -13.602 1 85.5 532 LEU B O 1
ATOM 8004 N N . ALA B 1 533 ? -0.963 -13.656 -12.547 1 87.38 533 ALA B N 1
ATOM 8005 C CA . ALA B 1 533 ? -2.199 -14.422 -12.414 1 87.38 533 ALA B CA 1
ATOM 8006 C C . ALA B 1 533 ? -2.74 -14.828 -13.781 1 87.38 533 ALA B C 1
ATOM 8008 O O . ALA B 1 533 ? -3.143 -15.977 -13.984 1 87.38 533 ALA B O 1
ATOM 8009 N N . ALA B 1 534 ? -2.713 -13.969 -14.727 1 88 534 ALA B N 1
ATOM 8010 C CA . ALA B 1 534 ? -3.168 -14.234 -16.094 1 88 534 ALA B CA 1
ATOM 8011 C C . ALA B 1 534 ? -2.289 -15.289 -16.766 1 88 534 ALA B C 1
ATOM 8013 O O . ALA B 1 534 ? -2.797 -16.203 -17.422 1 88 534 ALA B O 1
ATOM 8014 N N . ASN B 1 535 ? -0.98 -15.172 -16.547 1 87.81 535 ASN B N 1
ATOM 8015 C CA . ASN B 1 535 ? -0.041 -16.141 -17.094 1 87.81 535 ASN B CA 1
ATOM 8016 C C . ASN B 1 535 ? -0.274 -17.531 -16.531 1 87.81 535 ASN B C 1
ATOM 8018 O O . ASN B 1 535 ? -0.248 -18.531 -17.266 1 87.81 535 ASN B O 1
ATOM 8022 N N . LEU B 1 536 ? -0.531 -17.625 -15.242 1 84.75 536 LEU B N 1
ATOM 8023 C CA . LEU B 1 536 ? -0.817 -18.906 -14.609 1 84.75 536 LEU B CA 1
ATOM 8024 C C . LEU B 1 536 ? -2.105 -19.5 -15.156 1 84.75 536 LEU B C 1
ATOM 8026 O O . LEU B 1 536 ? -2.158 -20.703 -15.445 1 84.75 536 LEU B O 1
ATOM 8030 N N . ARG B 1 537 ? -3.102 -18.656 -15.367 1 89 537 ARG B N 1
ATOM 8031 C CA . ARG B 1 537 ? -4.363 -19.125 -15.938 1 89 537 ARG B CA 1
ATOM 8032 C C . ARG B 1 537 ? -4.18 -19.609 -17.359 1 89 537 ARG B C 1
ATOM 8034 O O . ARG B 1 537 ? -4.742 -20.641 -17.75 1 89 537 ARG B O 1
ATOM 8041 N N . GLN B 1 538 ? -3.367 -18.922 -18.094 1 86.81 538 GLN B N 1
ATOM 8042 C CA . GLN B 1 538 ? -3.104 -19.297 -19.484 1 86.81 538 GLN B CA 1
ATOM 8043 C C . GLN B 1 538 ? -2.365 -20.641 -19.562 1 86.81 538 GLN B C 1
ATOM 8045 O O . GLN B 1 538 ? -2.662 -21.469 -20.422 1 86.81 538 GLN B O 1
ATOM 8050 N N . LEU B 1 539 ? -1.432 -20.828 -18.625 1 80.31 539 LEU B N 1
ATOM 8051 C CA . LEU B 1 539 ? -0.644 -22.047 -18.594 1 80.31 539 LEU B CA 1
ATOM 8052 C C . LEU B 1 539 ? -1.537 -23.266 -18.359 1 80.31 539 LEU B C 1
ATOM 8054 O O . LEU B 1 539 ? -1.315 -24.328 -18.953 1 80.31 539 LEU B O 1
ATOM 8058 N N . VAL B 1 540 ? -2.637 -23.062 -17.547 1 84.19 540 VAL B N 1
ATOM 8059 C CA . VAL B 1 540 ? -3.461 -24.203 -17.172 1 84.19 540 VAL B CA 1
ATOM 8060 C C . VAL B 1 540 ? -4.711 -24.25 -18.047 1 84.19 540 VAL B C 1
ATOM 8062 O O . VAL B 1 540 ? -5.488 -25.203 -17.984 1 84.19 540 VAL B O 1
ATOM 8065 N N . SER B 1 541 ? -4.965 -23.266 -18.891 1 86.75 541 SER B N 1
ATOM 8066 C CA . SER B 1 541 ? -6.156 -23.188 -19.734 1 86.75 541 SER B CA 1
ATOM 8067 C C . SER B 1 541 ? -6.168 -24.312 -20.781 1 86.75 541 SER B C 1
ATOM 8069 O O . SER B 1 541 ? -7.23 -24.703 -21.266 1 86.75 541 SER B O 1
ATOM 8071 N N . ARG B 1 542 ? -5.031 -24.875 -21.141 1 79.56 542 ARG B N 1
ATOM 8072 C CA . ARG B 1 542 ? -4.934 -25.938 -22.125 1 79.56 542 ARG B CA 1
ATOM 8073 C C . ARG B 1 542 ? -5.363 -27.281 -21.547 1 79.56 542 ARG B C 1
ATOM 8075 O O . ARG B 1 542 ? -5.602 -28.234 -22.281 1 79.56 542 ARG B O 1
ATOM 8082 N N . PHE B 1 543 ? -5.398 -27.281 -20.203 1 84.06 543 PHE B N 1
ATOM 8083 C CA . PHE B 1 543 ? -5.781 -28.531 -19.547 1 84.06 543 PHE B CA 1
ATOM 8084 C C . PHE B 1 543 ? -7.254 -28.5 -19.156 1 84.06 543 PHE B C 1
ATOM 8086 O O . PHE B 1 543 ? -7.75 -27.5 -18.641 1 84.06 543 PHE B O 1
ATOM 8093 N N . SER B 1 544 ? -7.965 -29.5 -19.609 1 86.69 544 SER B N 1
ATOM 8094 C CA . SER B 1 544 ? -9.359 -29.656 -19.188 1 86.69 544 SER B CA 1
ATOM 8095 C C . SER B 1 544 ? -9.469 -30.562 -17.969 1 86.69 544 SER B C 1
ATOM 8097 O O . SER B 1 544 ? -9.078 -31.734 -18.031 1 86.69 544 SER B O 1
ATOM 8099 N N . VAL B 1 545 ? -9.867 -30.109 -16.859 1 81.19 545 VAL B N 1
ATOM 8100 C CA . VAL B 1 545 ? -9.969 -30.891 -15.641 1 81.19 545 VAL B CA 1
ATOM 8101 C C . VAL B 1 545 ? -11.438 -31.141 -15.297 1 81.19 545 VAL B C 1
ATOM 8103 O O . VAL B 1 545 ? -12.312 -30.391 -15.75 1 81.19 545 VAL B O 1
ATOM 8106 N N . ARG B 1 546 ? -11.836 -32.312 -14.555 1 76.88 546 ARG B N 1
ATOM 8107 C CA . ARG B 1 546 ? -13.188 -32.656 -14.141 1 76.88 546 ARG B CA 1
ATOM 8108 C C . ARG B 1 546 ? -13.719 -31.641 -13.133 1 76.88 546 ARG B C 1
ATOM 8110 O O . ARG B 1 546 ? -12.961 -31.109 -12.305 1 76.88 546 ARG B O 1
ATOM 8117 N N . GLY B 1 547 ? -14.766 -31 -13.406 1 63.62 547 GLY B N 1
ATOM 8118 C CA . GLY B 1 547 ? -15.414 -30.047 -12.516 1 63.62 547 GLY B CA 1
ATOM 8119 C C . GLY B 1 547 ? -15.641 -30.609 -11.125 1 63.62 547 GLY B C 1
ATOM 8120 O O . GLY B 1 547 ? -15.68 -31.812 -10.93 1 63.62 547 GLY B O 1
#

pLDDT: mean 86.38, std 8.74, range [22.17, 96.69]

InterPro domains:
  IPR004089 Methyl-accepting chemotaxis protein (MCP) signalling domain [PF00015] (329-510)
  IPR004089 Methyl-accepting chemotaxis protein (MCP) signalling domain [PS50111] (273-509)
  IPR004089 Methyl-accepting chemotaxis protein (MCP) signalling domain [SM00283] (283-544)
  IPR033480 Single Cache domain 2 [PF17200] (39-189)
  IPR033480 Single Cache domain 2 [SM01049] (35-129)

Radius of gyration: 98.73 Å; Cα contacts (8 Å, |Δi|>4): 1590; chains: 2; bounding box: 57×302×155 Å

Nearest PDB structures (foldseek):
  3g6b-assembly1_A  TM=9.177E-01  e=7.069E-07  Thermotoga maritima
  1qu7-assembly1_B  TM=5.375E-01  e=2.307E-09  Escherichia coli
  3g67-assembly1_B  TM=8.521E-01  e=1.741E-06  Thermotoga maritima
  3g67-assembly1_A  TM=6.403E-01  e=6.029E-07  Thermotoga maritima
  6grj-assembly1_F  TM=3.176E-01  e=2.556E-02  Aeromonas hydrophila

Solvent-accessible surface area (backbone atoms only — not comparable to full-atom values): 52639 Å² total; per-residue (Å²): 135,80,85,78,80,68,51,70,64,56,52,51,50,48,51,52,51,49,51,51,51,50,55,51,49,50,51,51,53,51,54,52,53,50,52,52,51,53,52,50,52,52,52,51,39,31,43,34,48,30,36,27,52,46,21,37,52,50,40,51,53,50,37,37,75,72,63,79,43,54,63,71,56,48,51,54,52,45,24,53,26,46,25,42,19,34,24,84,91,76,34,38,26,36,29,22,40,76,82,36,27,27,53,21,32,36,83,48,64,84,44,44,68,40,64,44,77,89,44,55,33,93,87,65,50,44,48,49,62,44,48,54,52,14,33,70,32,89,88,38,30,28,68,39,79,46,45,44,80,41,95,94,49,94,60,62,36,49,27,44,27,21,33,31,57,39,90,83,80,37,32,36,38,26,27,50,45,71,48,65,62,56,57,54,53,50,53,54,50,47,50,52,50,49,51,52,52,51,51,49,48,51,53,49,50,52,53,51,50,49,51,51,51,50,52,35,53,47,40,50,43,56,68,69,58,50,34,51,52,45,40,37,45,48,67,22,48,54,52,66,81,64,83,54,57,91,87,45,76,83,10,33,38,31,28,49,32,54,28,50,52,53,50,43,51,52,47,50,50,46,49,51,47,24,51,50,46,45,52,42,38,52,52,40,43,52,31,26,50,50,33,33,53,39,19,53,51,36,37,52,39,28,54,54,38,53,53,38,48,52,52,41,52,53,36,49,52,50,38,51,53,36,40,51,51,32,33,52,33,22,50,50,28,27,53,38,25,54,52,27,40,52,34,35,52,51,29,43,52,35,40,52,52,36,42,51,34,41,51,51,35,38,53,42,36,52,51,40,34,52,50,40,52,52,43,49,53,52,42,50,52,46,31,49,49,18,52,50,41,29,50,52,17,50,51,41,31,51,52,16,56,73,52,49,83,83,12,53,70,50,30,52,52,18,51,51,45,25,54,50,19,52,49,43,35,53,51,33,52,53,43,50,56,50,40,51,50,39,39,52,40,29,52,52,36,42,53,38,35,56,51,33,47,54,39,39,54,52,28,44,55,32,37,53,51,31,38,52,34,31,54,51,33,26,51,25,20,51,48,31,41,52,35,38,51,52,38,53,54,39,46,52,51,41,51,51,37,49,52,52,40,52,53,38,37,52,51,40,35,53,36,19,53,50,31,32,51,33,22,51,53,36,45,54,45,36,53,53,49,50,50,49,26,50,49,51,44,58,70,43,62,63,43,41,61,65,128,134,79,86,78,80,68,50,69,65,55,51,51,50,49,52,51,50,48,51,52,50,50,54,51,49,52,52,52,52,53,53,52,54,50,51,52,52,55,52,50,52,51,50,50,40,31,43,33,46,30,36,27,51,46,21,37,52,50,40,51,53,51,37,36,74,69,65,78,40,59,62,72,57,49,52,54,50,44,25,53,26,47,23,41,19,34,25,85,94,79,34,38,27,36,29,22,40,76,82,36,26,26,54,21,32,37,83,49,64,84,45,45,72,40,62,41,75,88,44,54,32,90,87,65,50,44,48,50,60,44,49,51,53,14,33,67,32,89,87,38,31,28,70,36,78,44,46,42,79,42,93,95,50,95,60,62,37,50,26,43,26,22,34,29,56,40,90,81,78,37,32,37,39,25,26,49,48,70,46,65,62,57,58,54,54,50,52,53,50,49,51,53,50,48,51,55,49,51,52,50,48,50,53,49,51,50,52,51,51,50,51,51,5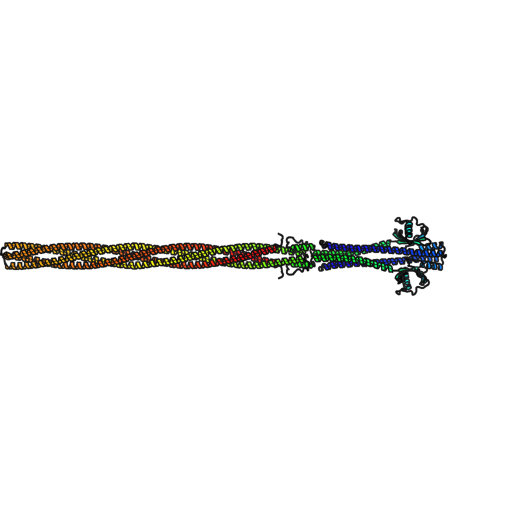1,49,51,35,52,47,41,51,43,56,68,68,59,50,34,50,53,44,41,37,45,46,67,21,49,54,53,66,80,65,83,54,57,91,87,44,77,82,9,35,37,31,28,49,34,54,29,50,52,51,50,43,52,51,46,51,50,48,48,51,48,24,52,50,46,45,52,44,39,52,50,38,45,53,32,26,50,51,32,32,53,37,19,53,52,36,37,51,37,29,53,53,37,53,53,37,48,51,51,41,52,52,37,50,52,50,39,51,53,36,40,50,50,32,34,52,32,21,51,50,29,28,51,37,24,52,53,28,37,52,32,36,53,51,29,43,52,34,40,52,51,35,42,51,33,41,51,52,35,39,52,42,35,51,51,40,35,52,51,39,50,52,44,50,54,52,41,48,50,44,32,50,50,17,52,49,44,27,50,53,18,50,52,41,31,51,52,17,56,73,53,48,83,82,12,52,69,50,31,54,51,19,51,50,45,26,54,51,18,52,50,41,34,53,53,34,52,54,44,50,55,50,40,52,50,40,40,52,39,29,52,52,34,42,53,38,36,54,51,32,46,52,38,39,53,51,28,45,54,32,37,52,51,31,38,51,33,31,53,52,34,28,51,26,22,52,47,33,39,52,36,37,52,52,38,54,54,40,46,52,51,41,52,51,37,48,51,52,40,51,52,38,37,52,51,39,33,53,36,19,52,52,33,32,51,33,21,51,52,36,45,54,45,37,52,54,48,48,52,49,25,49,51,51,43,56,68,42,64,64,44,43,62,66,128

Foldseek 3Di:
DPPPDDFPVVVLVVVLVVVLVVLVVVLVVVLVVVLVVVVVVQVVVFVVVQVVLLVVVVVLVVCCVVPVDPPVVSLLVSQVVQLCDDDPVFWGKWKAFPQQATSHHNHDPVRHRPHLPPDAAPVGHRVVVQFVVQLPDPPRKGKGWGWDDDVPDPGTAIKIKMWGFHDPRRMIMMIIDGCPVSVVVSVVSSVVSVVVSVVVSVVSCVVSVVVVVVVCLQQQHTPVLSVVLLVCVVQFELADAQDHPPPSCNHVSNVVRVVSVVVLVVLVVLLVVLVVLVVVLVVLLVVLVVLLVVLVVLLVVLVVLLVVLVVLLVVLVVLLVVLVVLLVVLVVLLVVLVVVLVVLVVVLVVLVVVLVVLVVVLVVLVVQLVVLVVVLVVLVVQLVVLVVQLVVLVVQLVVLVVVPPVSPVSNVVSVVSNVVSVVSNVVSVVVNVVSVVSNVVSVVSSVVSVVVSVVSVVVSVVSVVVSVVSVVSSVVSVVSNVVSVVSNVVSVVSNVVSVVVNVVSVVSNVVSVVSNVVSVVSNVVSVVSNVVSVVSCVVSVSHDHHD/DCPPDDFPVVVLVVVLVVVLVVLVVVLVVVLVVVLVVVVVVQVVVFVVVQVVLLVVVVVLVVCVVVVVDPPVVSLLVSQVVQLCDDDPVFWGKWKAFPQQATSHHNHDPVRHRPHQPPDAAPVGHRPVVQFVVQLPDPPQKGKGWGWDDDVPDPGTFIKIKMWGFHDPRRMIMMIIDGCPVSVVVSVVSSVVSVVVSVVVSVVSCVVSVVVVVVVCLQQQHTPVVSVVLLVCVVQQELADAQDHPPPSCNHVSNVSRVVSVVVLVVLVVLLVVLVVLVVVLVVLLVVLVVLLVVLVVLLVVLVVLLVVLVVLLVVLVVLLVVLVVLLVVLVVLLVVLVVVLVVLVVVLVVLVVVLVVLVVVLVVLVVQLVVLVVVLVVLVVQLVVLVVQLVVLVVQLVVLVVVPPVSPVSNVVSVVSNVVSVVSNVVSVVSNVVSVVSNVVSVVSSVVSVVVSVVSVVVSVVSVVVSVVSVVSSVVSVVSNVVSVVSNVVSVVSVVVSVVVNVVSVVSSVVSVVSNVVSVVSNVVSVVSNVVSVVSCVVSVSHDHHD

Organism: Chromobacterium violaceum (strain ATCC 12472 / DSM 30191 / JCM 1249 / CCUG 213 / NBRC 12614 / NCIMB 9131 / NCTC 9757 / MK) (NCBI:txid243365)